Protein AF-A0AAJ7PB30-F1 (afdb_monomer)

Sequence (901 aa):
MGGCNLIIQTDGISKPETYIRFRESVRLDRALYVLMTSQENFEMVDALQVKRIGNMESPIPAEPATQEFGADRGRSSASQTSAKSSAEVGGTQQRLDDQVAAALEVRDRVFGFDERNKQSGPARKKCTPSGREVPENLAMLFDGQPITQNSSIRCKRAVSHQLKDTCHPEFPARATIYVFRTCLEIPLEDEHSHHRTFKPEEEELCFGLLTFSPDCPSNVPGFPVFSRNGRESVAIETLRGVVETQELWRRLTKFHSYIFKKVCRLSHLEYDPAVAPVIVPVRNGRVDVALLRRLDLAQKKPFTLESVVSRVTAGTEMSFFVREIYRSGGKTKLCLEKIPRSAGGSRNEFTVKTKFKEFSSTEARLAFAPRLEHCEVEFLSAPQWSKALTIPICIHRLDRLLVAENFRRALVRAGVGYEVDHWPPLVEDRPPNQEVSKPEIKFTELKFMKEMKNSPGPSPTDILTALTASSAQDIVDSERYEVLGDSFLKMVVSLHLLTNRDLRDEGTLTAERCRFVSNMFLLSIAVPRGIHEAVESRKFSVKDSFRPPGTILTAAVNEKLHQQRYRSKICADSVEALIGVYLNRSGPIGALDFLKYLGLELGDGLSRTFFSRFDLSYDPDEGKDPDVTRADLDFHSTHLERVQEIIAYRFGNPLYLLEAITHQSYQNNRTTQTYARLEFLGDAIIDFLVSSFIFTNNPHLSPGQMTMVRSALVSNDQLGQIMMRTKLVEYLLHDSPSLNEYMIEKDESHAKELCPDSPMTQDDLGAAGLLVIPKTFGDLMESIIGAIFIDSGLDFAVTWDVFRRLISDPLLIDTLRQPPQNLISTLQGKFPERCRFEKPVIRGDNLVEVTLHVDCQSFGVISTNQKKAKLILASMALKAFCEDGGIAECSSNGSLPRFSS

Organism: NCBI:txid34638

pLDDT: mean 74.82, std 22.02, range [23.55, 97.81]

Foldseek 3Di:
DDFDWDFDDDPDDPDDGDTDGDDDDDDVVVVVVVLVLDPVCPVVPVPDDDDDDDDDDDDDDDDDDDDDDDDDDDDDDDDDDDDDPDPVVVVVVVVVVVVVVVVVVVVVVVVVDVPPSPPSDDDDDDDDPPDDDQPPLLCVQQVPDPPDLQGKGKDFADWFPQAAKDFADDPQAKKKKWWKQKADDDFDDDPPDLDDADGLNVDQKTKIWITRRPPDFQQDFKAWFQFNRGIMIIGIGMDTGATDDPVNLVLQQVVQCCLCVPLLVNVVFDFDSRIDTTMFIDGPRHTPVVLSVCVPPDDQDDDDQFWWKWFDDPNDIFIWGFSDWDDDPNAIWTQTHGDDNARFQAPVVNVVVVPPDDPPDPVVSVVPTDDPVRIGTDSGTNSRSSNSRCVLSVSVVVRLLSLLVVLVVVCVVVVFAAADSHADYLAQLADPPPPPDQFPADLFDLPLQDQDDPFNFFHSSLLSLLLEDVLQVHSHHLLLLLLLLLLLLLQLLLLQLLLDPVPDDLVSSVVVSCVCLPLSNLLSLCSVSCSVSSRHNHHDDSHQAGDRRRTDDDPVNCCRHGMDMDRSSSSSSSSSSVLSRRSVRRHSVSSQSVCVVSVRHTFDPVDDHPLNSGPNDDDQQVVHDPVLVVVVCVVLVVLLVLLCVLLVHDFPDSQLVVQLLEDPQFDPPPGGHHLSSLLSNLLSLLSNLLSSSLSPRDSNDDSVLSVQLSCLQQPLVLQLVLCVVSVNLVSRRHPDPVSVVLVVVVVVVVVDDDDDADDDAPVNVPPDPDPPRDSVSSSSSSSNLSSQCVRVVNDSSRSSVSSCVSSDPNNNSCCSSPRHDPLLVVLCVVQPPQKDKDDWDDDPDQKIKIWIGGHPDIDIDIDSDPVVRSSVRSVVVVVVVVVPDDDDDDDDDDDDDDDDD

Secondary structure (DSSP, 8-state):
--PPPP----TT--S--------S---HHHHHHHHHT-GGGTTTGGG---------PPPPPP-----------------------SSHHHHHHHHHHHHHHHHHHHHHHHHTSTTGGGS-S---------S-PPPHHHHHTTTTS---TTSEEEEEPP--TTTS-EE--SSSEEEEEEEEEEEEEEE---TT-------GGG---EEEEEE--S---S-PPPEEEEETTEEEEEEEEEEEEEEE-HHHHHHHHHHHHHIIIIIS--TT--B-TTEE-EEEEEETTEE-HHHHHHHT----PPP-TTEEEEEEETTEEEEEEEEEEEEETTEEEEEEEEPPS---SSHHHHHHHTTS---SSHHHHHHSPPPGGG-EEEEEEHHHHHHHTTHHHHHHHHHHHHHHHHHHHHHHHTT-S---S-PPP---SS-TTS--PPP----S--GGGS--TT-----HHHHHHHHB-GGG--S--SHHHHHHHHHHHHHHHHHHHHH-TT---HHHHHHHHHHHT-HHHHHHHHGGGTHHHH-B-SPP-TTTT---TTB---HHHHHHHHEEEEEHHHHHHHHHHHHHHHHHHHHHHHHHHHHHHHT---S-TT-SSTGGG------TTTT--HHHHHHHHHHHHHHHHHHHHHTT---SSHHHHHHHTB-TT-TT--SS--THHHHHHHHHHHHHHHHHHHHHH-TT--HHHHHHHHHHHS-HHHHHHHHHHTTGGGG-B---HHHHHHHHHHHHHTTS---SS-PPPTTHHHHS------HHHHHHHHHHHHHHHHHTTS-HHHHHHHHHHHH-HHHHHHHHHSPPP-HHHHHHHHSTTTEEEPPPEEETTTEEEEEEEETTEEEEEEES-HHHHHHHHHHHHHHHHHHSTT-----S---------

Radius of gyration: 37.4 Å; Cα contacts (8 Å, |Δi|>4): 1249; chains: 1; bounding box: 85×95×125 Å

Nearest PDB structures (foldseek):
  7zpi-assembly1_A  TM=7.236E-01  e=5.294E-38  Mus musculus
  7yyn-assembly1_A  TM=7.235E-01  e=9.405E-38  Mus musculus
  7w0a-assembly1_E  TM=7.667E-01  e=6.384E-30  Drosophila melanogaster
  7v6b-assembly1_A  TM=7.357E-01  e=4.897E-30  Drosophila melanogaster
  7v6c-assembly1_A  TM=7.248E-01  e=1.844E-29  Drosophila melanogaster

InterPro domains:
  IPR000999 Ribonuclease III domain [PF00636] (479-582)
  IPR000999 Ribonuclease III domain [PF00636] (677-793)
  IPR000999 Ribonuclease III domain [PS50142] (466-587)
  IPR000999 Ribonuclease III domain [PS50142] (640-793)
  IPR000999 Ribonuclease III domain [SM00535] (461-607)
  IPR000999 Ribonuclease III domain [SM00535] (655-817)
  IPR000999 Ribonuclease III domain [cd00593] (463-596)
  IPR000999 Ribonuclease III domain [cd00593] (656-816)
  IPR036389 Ribonuclease III, endonuclease domain superfamily [G3DSA:1.10.1520.10] (457-598)
  IPR036389 Ribonuclease III, endonuclease domain superfamily [G3DSA:1.10.1520.10] (629-812)
  IPR036389 Ribonuclease III, endonuclease domain superfamily [SSF69065] (458-602)
  IPR036389 Ribonuclease III, endonuclease domain superfamily [SSF69065] (639-806)
  IPR048512 Dicer, platform domain [PF20931] (173-281)

Solvent-accessible surface area (backbone atoms only — not comparable to full-atom values): 52778 Å² total; per-residue (Å²): 142,82,82,82,79,70,81,74,84,72,91,88,62,100,65,82,85,75,80,68,82,73,85,70,95,72,58,70,68,61,60,52,53,60,57,73,70,42,84,89,41,72,77,58,64,87,67,71,73,93,72,90,82,77,92,79,88,81,89,82,87,87,85,84,90,79,90,82,89,85,86,89,89,83,86,91,81,90,83,90,89,90,88,81,75,78,69,64,55,58,63,51,50,53,52,48,53,52,50,49,51,52,51,51,52,50,44,55,63,52,64,72,43,88,70,75,79,79,71,77,62,90,88,82,68,81,91,64,88,82,85,68,84,71,55,65,78,63,51,60,25,31,76,84,48,74,93,46,65,79,31,50,31,52,42,56,52,64,74,21,80,58,62,45,72,37,72,65,74,72,71,76,32,67,28,35,30,46,31,47,46,48,37,69,75,42,69,61,90,49,100,84,58,93,68,87,71,62,62,50,67,80,46,73,70,33,45,24,45,34,25,71,50,89,81,64,78,70,58,55,51,32,39,71,45,32,45,94,43,19,41,23,38,33,42,50,44,64,48,74,68,46,76,44,42,68,71,56,49,60,40,36,42,52,49,29,50,44,47,41,31,64,72,58,64,42,63,92,61,52,69,46,80,62,36,24,30,40,43,39,52,30,39,94,93,37,74,36,60,70,62,51,60,48,73,80,51,94,68,94,64,82,90,46,71,50,28,22,35,35,33,74,54,95,92,42,78,45,57,24,36,35,69,46,78,48,77,57,94,94,38,74,39,47,42,73,38,79,56,72,87,60,46,39,60,27,69,71,57,49,72,64,59,69,72,63,74,79,76,73,56,73,64,59,56,63,74,68,46,57,61,61,92,60,48,44,69,50,92,51,40,34,64,54,46,59,55,58,44,42,48,66,59,53,51,52,50,52,38,49,41,43,38,24,37,53,54,49,52,54,36,35,76,73,72,33,72,49,80,65,87,72,44,65,63,50,63,60,67,71,63,93,80,62,81,78,67,80,64,78,75,72,89,87,70,73,70,43,77,44,82,52,83,88,50,51,27,66,37,30,49,53,47,33,26,15,30,19,37,70,71,16,53,54,54,45,45,14,55,68,31,18,53,42,11,48,27,45,51,51,28,52,46,45,48,36,53,58,45,39,81,86,61,74,50,46,73,60,52,52,51,54,44,52,49,66,73,25,47,66,47,42,35,63,40,31,52,88,71,47,46,63,25,60,44,39,54,66,50,72,34,79,88,68,46,51,71,68,66,27,53,60,70,48,74,71,56,37,56,56,46,40,42,44,73,49,46,38,36,60,49,17,46,27,51,24,3,42,38,18,39,26,22,70,33,32,7,56,56,39,22,48,43,47,37,38,72,49,70,50,79,70,48,49,86,85,44,90,49,72,64,71,18,44,63,70,85,73,61,64,52,72,95,56,58,67,69,57,43,49,50,53,49,64,74,44,39,70,51,56,54,50,52,31,60,70,60,69,50,81,68,85,54,63,57,46,54,54,18,19,37,23,40,88,60,35,82,84,67,83,53,50,65,50,18,56,57,29,18,60,46,11,50,28,51,50,49,29,55,50,38,47,49,51,60,71,40,44,75,74,59,50,52,71,36,51,53,35,32,47,52,64,65,70,27,54,62,47,38,20,51,41,30,56,76,67,50,54,62,80,57,52,41,60,66,49,66,72,58,52,54,52,53,57,60,45,61,73,55,60,82,75,73,85,81,94,84,69,78,82,48,82,67,56,67,72,74,51,80,81,79,80,66,63,62,67,39,16,46,39,52,20,2,43,48,23,27,47,25,57,64,62,71,67,34,64,67,64,40,46,56,41,52,44,63,67,69,33,64,67,51,57,51,48,38,69,76,54,47,56,76,57,46,56,60,53,48,40,65,78,32,68,95,39,51,47,71,54,82,68,45,75,53,74,99,61,32,30,35,40,40,38,35,48,72,96,44,78,45,76,42,77,24,75,41,65,69,60,30,52,50,53,48,27,47,54,50,50,48,59,65,62,74,48,77,78,81,68,91,79,74,93,76,90,80,84,87,82,82,85,130

Structure (mmCIF, N/CA/C/O backbone):
data_AF-A0AAJ7PB30-F1
#
_entry.id   AF-A0AAJ7PB30-F1
#
loop_
_atom_site.group_PDB
_atom_site.id
_atom_site.type_symbol
_atom_site.label_atom_id
_atom_site.label_alt_id
_atom_site.label_comp_id
_atom_site.label_asym_id
_atom_site.label_entity_id
_atom_site.label_seq_id
_atom_site.pdbx_PDB_ins_code
_atom_site.Cartn_x
_atom_site.Cartn_y
_atom_site.Cartn_z
_atom_site.occupancy
_atom_site.B_iso_or_equiv
_atom_site.auth_seq_id
_atom_site.auth_comp_id
_atom_site.auth_asym_id
_atom_site.auth_atom_id
_atom_site.pdbx_PDB_model_num
ATOM 1 N N . MET A 1 1 ? 31.208 49.436 -33.614 1.00 30.52 1 MET A N 1
ATOM 2 C CA . MET A 1 1 ? 29.886 49.952 -33.202 1.00 30.52 1 MET A CA 1
ATOM 3 C C . MET A 1 1 ? 29.070 50.220 -34.452 1.00 30.52 1 MET A C 1
ATOM 5 O O . MET A 1 1 ? 29.416 51.113 -35.205 1.00 30.52 1 MET A O 1
ATOM 9 N N . GLY A 1 2 ? 28.055 49.404 -34.709 1.00 27.64 2 GLY A N 1
ATOM 10 C CA . GLY A 1 2 ? 27.178 49.539 -35.870 1.00 27.64 2 GLY A CA 1
ATOM 11 C C . GLY A 1 2 ? 26.148 48.420 -35.833 1.00 27.64 2 GLY A C 1
ATOM 12 O O . GLY A 1 2 ? 26.338 47.390 -36.465 1.00 27.64 2 GLY A O 1
ATOM 13 N N . GLY A 1 3 ? 25.126 48.571 -34.988 1.00 27.61 3 GLY A N 1
ATOM 14 C CA . GLY A 1 3 ? 23.989 47.651 -34.966 1.00 27.61 3 GLY A CA 1
ATOM 15 C C . GLY A 1 3 ? 23.089 47.925 -36.169 1.00 27.61 3 GLY A C 1
ATOM 16 O O . GLY A 1 3 ? 22.755 49.080 -36.423 1.00 27.61 3 GLY A O 1
ATOM 17 N N . CYS A 1 4 ? 22.706 46.885 -36.908 1.00 32.75 4 CYS A N 1
ATOM 18 C CA . CYS A 1 4 ? 21.661 46.994 -37.923 1.00 32.75 4 CYS A CA 1
ATOM 19 C C . CYS A 1 4 ? 20.298 46.942 -37.221 1.00 32.75 4 CYS A C 1
ATOM 21 O O . CYS A 1 4 ? 19.988 45.956 -36.555 1.00 32.75 4 CYS A O 1
ATOM 23 N N . ASN A 1 5 ? 19.493 47.996 -37.358 1.00 33.88 5 ASN A N 1
ATOM 24 C CA . ASN A 1 5 ? 18.084 47.972 -36.972 1.00 33.88 5 ASN A CA 1
ATOM 25 C C . ASN A 1 5 ? 17.275 47.503 -38.189 1.00 33.88 5 ASN A C 1
ATOM 27 O O . ASN A 1 5 ? 17.356 48.127 -39.246 1.00 33.88 5 ASN A O 1
ATOM 31 N N . LEU A 1 6 ? 16.506 46.423 -38.052 1.00 36.19 6 LEU A N 1
ATOM 32 C CA . LEU A 1 6 ? 15.469 46.072 -39.022 1.00 36.19 6 LEU A CA 1
ATOM 33 C C . LEU A 1 6 ? 14.190 46.815 -38.614 1.00 36.19 6 LEU A C 1
ATOM 35 O O . LEU A 1 6 ? 13.721 46.643 -37.490 1.00 36.19 6 LEU A O 1
ATOM 39 N N . ILE A 1 7 ? 13.649 47.650 -39.499 1.00 35.44 7 ILE A N 1
ATOM 40 C CA . ILE A 1 7 ? 12.353 48.312 -39.305 1.00 35.44 7 ILE A CA 1
ATOM 41 C C . ILE A 1 7 ? 11.349 47.583 -40.193 1.00 35.44 7 ILE A C 1
ATOM 43 O O . ILE A 1 7 ? 11.537 47.516 -41.406 1.00 35.44 7 ILE A O 1
ATOM 47 N N . ILE A 1 8 ? 10.306 47.016 -39.588 1.00 37.16 8 ILE A N 1
ATOM 48 C CA . ILE A 1 8 ? 9.185 46.409 -40.309 1.00 37.16 8 ILE A CA 1
ATOM 49 C C . ILE A 1 8 ? 8.067 47.448 -40.321 1.00 37.16 8 ILE A C 1
ATOM 51 O O . ILE A 1 8 ? 7.457 47.718 -39.288 1.00 37.16 8 ILE A O 1
ATOM 55 N N . GLN A 1 9 ? 7.828 48.061 -41.478 1.00 33.75 9 GLN A N 1
ATOM 56 C CA . GLN A 1 9 ? 6.697 48.961 -41.683 1.00 33.75 9 GLN A CA 1
ATOM 57 C C . GLN A 1 9 ? 5.495 48.129 -42.139 1.00 33.75 9 GLN A C 1
ATOM 59 O O . GLN A 1 9 ? 5.596 47.380 -43.109 1.00 33.75 9 GLN A O 1
ATOM 64 N N . THR A 1 10 ? 4.378 48.231 -41.422 1.00 37.50 10 THR A N 1
ATOM 65 C CA . THR A 1 10 ? 3.105 47.625 -41.828 1.00 37.50 10 THR A CA 1
ATOM 66 C C . THR A 1 10 ? 2.196 48.722 -42.354 1.00 37.50 10 THR A C 1
ATOM 68 O O . THR A 1 10 ? 1.723 49.564 -41.595 1.00 37.50 10 THR A O 1
ATOM 71 N N . ASP A 1 11 ? 1.954 48.736 -43.660 1.00 31.00 11 ASP A N 1
ATOM 72 C CA . ASP A 1 11 ? 0.934 49.614 -44.224 1.00 31.00 11 ASP A CA 1
ATOM 73 C C . ASP A 1 11 ? -0.444 48.987 -43.975 1.00 31.00 11 ASP A C 1
ATOM 75 O O . ASP A 1 11 ? -0.763 47.925 -44.506 1.00 31.00 11 ASP A O 1
ATOM 79 N N . GLY A 1 12 ? -1.269 49.648 -43.157 1.00 39.75 12 GLY A N 1
ATOM 80 C CA . GLY A 1 12 ? -2.712 49.380 -43.084 1.00 39.75 12 GLY A CA 1
ATOM 81 C C . GLY A 1 12 ? -3.272 48.777 -41.792 1.00 39.75 12 GLY A C 1
ATOM 82 O O . GLY A 1 12 ? -4.478 48.555 -41.736 1.00 39.75 12 GLY A O 1
ATOM 83 N N . ILE A 1 13 ? -2.479 48.563 -40.734 1.00 36.81 13 ILE A N 1
ATOM 84 C CA . ILE A 1 13 ? -2.999 48.082 -39.438 1.00 36.81 13 ILE A CA 1
ATOM 85 C C . ILE A 1 13 ? -2.641 49.079 -38.334 1.00 36.81 13 ILE A C 1
ATOM 87 O O . ILE A 1 13 ? -1.477 49.343 -38.052 1.00 36.81 13 ILE A O 1
ATOM 91 N N . SER A 1 14 ? -3.656 49.647 -37.682 1.00 34.94 14 SER A N 1
ATOM 92 C CA . SER A 1 14 ? -3.502 50.619 -36.598 1.00 34.94 14 SER A CA 1
ATOM 93 C C . SER A 1 14 ? -3.020 49.956 -35.297 1.00 34.94 14 SER A C 1
ATOM 95 O O . SER A 1 14 ? -3.816 49.727 -34.384 1.00 34.94 14 SER A O 1
ATOM 97 N N . LYS A 1 15 ? -1.726 49.639 -35.189 1.00 33.59 15 LYS A N 1
ATOM 98 C CA . LYS A 1 15 ? -1.044 49.312 -33.922 1.00 33.59 15 LYS A CA 1
ATOM 99 C C . LYS A 1 15 ? 0.391 49.869 -33.922 1.00 33.59 15 LYS A C 1
ATOM 101 O O . LYS A 1 15 ? 0.969 50.027 -34.992 1.00 33.59 15 LYS A O 1
ATOM 106 N N . PRO A 1 16 ? 0.952 50.218 -32.747 1.00 33.41 16 PRO A N 1
ATOM 107 C CA . PRO A 1 16 ? 2.234 50.912 -32.658 1.00 33.41 16 PRO A CA 1
ATOM 108 C C . PRO A 1 16 ? 3.392 50.030 -33.145 1.00 33.41 16 PRO A C 1
ATOM 110 O O . PRO A 1 16 ? 3.424 48.827 -32.888 1.00 33.41 16 PRO A O 1
ATOM 113 N N . GLU A 1 17 ? 4.335 50.659 -33.843 1.00 35.31 17 GLU A N 1
ATOM 114 C CA . GLU A 1 17 ? 5.553 50.066 -34.400 1.00 35.31 17 GLU A CA 1
ATOM 115 C C . GLU A 1 17 ? 6.251 49.139 -33.391 1.00 35.31 17 GLU A C 1
ATOM 117 O O . GLU A 1 17 ? 6.638 49.551 -32.294 1.00 35.31 17 GLU A O 1
ATOM 122 N N . THR A 1 18 ? 6.411 47.864 -33.752 1.00 35.16 18 THR A N 1
ATOM 123 C CA . THR A 1 18 ? 7.103 46.883 -32.907 1.00 35.16 18 THR A CA 1
ATOM 124 C C . THR A 1 18 ? 8.579 46.846 -33.291 1.00 35.16 18 THR A C 1
ATOM 126 O O . THR A 1 18 ? 8.939 46.420 -34.386 1.00 35.16 18 THR A O 1
ATOM 129 N N . TYR A 1 19 ? 9.450 47.296 -32.387 1.00 35.56 19 TYR A N 1
ATOM 130 C CA . TYR A 1 19 ? 10.898 47.319 -32.595 1.00 35.56 19 TYR A CA 1
ATOM 131 C C . TYR A 1 19 ? 11.545 46.052 -32.023 1.00 35.56 19 TYR A C 1
ATOM 133 O O . TYR A 1 19 ? 11.574 45.867 -30.807 1.00 35.56 19 TYR A O 1
ATOM 141 N N . ILE A 1 20 ? 12.123 45.201 -32.876 1.00 35.44 20 ILE A N 1
ATOM 142 C CA . ILE A 1 20 ? 12.919 44.047 -32.431 1.00 35.44 20 ILE A CA 1
ATOM 143 C C . ILE A 1 20 ? 14.401 44.408 -32.536 1.00 35.44 20 ILE A C 1
ATOM 145 O O . ILE A 1 20 ? 14.945 44.591 -33.624 1.00 35.44 20 ILE A O 1
ATOM 149 N N . ARG A 1 21 ? 15.068 44.528 -31.384 1.00 34.59 21 ARG A N 1
ATOM 150 C CA . ARG A 1 21 ? 16.486 44.895 -31.299 1.00 34.59 21 ARG A CA 1
ATOM 151 C C . ARG A 1 21 ? 17.322 43.656 -30.996 1.00 34.59 21 ARG A C 1
ATOM 153 O O . ARG A 1 21 ? 17.305 43.161 -29.873 1.00 34.59 21 ARG A O 1
ATOM 160 N N . PHE A 1 22 ? 18.088 43.184 -31.973 1.00 36.09 22 PHE A N 1
ATOM 161 C CA . PHE A 1 22 ? 19.066 42.121 -31.749 1.00 36.09 22 PHE A CA 1
ATOM 162 C C . PHE A 1 22 ? 20.372 42.724 -31.221 1.00 36.09 22 PHE A C 1
ATOM 164 O O . PHE A 1 22 ? 20.884 43.705 -31.765 1.00 36.09 22 PHE A O 1
ATOM 171 N N . ARG A 1 23 ? 20.908 42.161 -30.134 1.00 31.27 23 ARG A N 1
ATOM 172 C CA . ARG A 1 23 ? 22.279 42.440 -29.696 1.00 31.27 23 ARG A CA 1
ATOM 173 C C . ARG A 1 23 ? 23.185 41.380 -30.317 1.00 31.27 23 ARG A C 1
ATOM 175 O O . ARG A 1 23 ? 22.970 40.197 -30.096 1.00 31.27 23 ARG A O 1
ATOM 182 N N . GLU A 1 24 ? 24.173 41.861 -31.069 1.00 36.88 24 GLU A N 1
ATOM 183 C CA . GLU A 1 24 ? 25.207 41.105 -31.794 1.00 36.88 24 GLU A CA 1
ATOM 184 C C . GLU A 1 24 ? 24.755 40.412 -33.089 1.00 36.88 24 GLU A C 1
ATOM 186 O O . GLU A 1 24 ? 23.571 40.249 -33.363 1.00 36.88 24 GLU A O 1
ATOM 191 N N . SER A 1 25 ? 25.728 40.139 -33.962 1.00 36.09 25 SER A N 1
ATOM 192 C CA . SER A 1 25 ? 25.569 39.766 -35.371 1.00 36.09 25 SER A CA 1
ATOM 193 C C . SER A 1 25 ? 24.832 38.435 -35.556 1.00 36.09 25 SER A C 1
ATOM 195 O O . SER A 1 25 ? 25.446 37.373 -35.653 1.00 36.09 25 SER A O 1
ATOM 197 N N . VAL A 1 26 ? 23.504 38.496 -35.627 1.00 36.91 26 VAL A N 1
ATOM 198 C CA . VAL A 1 26 ? 22.642 37.375 -36.010 1.00 36.91 26 VAL A CA 1
ATOM 199 C C . VAL A 1 26 ? 22.669 37.239 -37.537 1.00 36.91 26 VAL A C 1
ATOM 201 O O . VAL A 1 26 ? 22.413 38.205 -38.256 1.00 36.91 26 VAL A O 1
ATOM 204 N N . ARG A 1 27 ? 23.008 36.047 -38.047 1.00 37.56 27 ARG A N 1
ATOM 205 C CA . ARG A 1 27 ? 22.839 35.706 -39.468 1.00 37.56 27 ARG A CA 1
ATOM 206 C C . ARG A 1 27 ? 21.340 35.769 -39.827 1.00 37.56 27 ARG A C 1
ATOM 208 O O . ARG A 1 27 ? 20.489 35.410 -39.017 1.00 37.56 27 ARG A O 1
ATOM 215 N N . LEU A 1 28 ? 21.015 36.260 -41.027 1.00 39.00 28 LEU A N 1
ATOM 216 C CA . LEU A 1 28 ? 19.630 36.486 -41.489 1.00 39.00 28 LEU A CA 1
ATOM 217 C C . LEU A 1 28 ? 18.739 35.226 -41.404 1.00 39.00 28 LEU A C 1
ATOM 219 O O . LEU A 1 28 ? 17.533 35.337 -41.199 1.00 39.00 28 LEU A O 1
ATOM 223 N N . ASP A 1 29 ? 19.348 34.045 -41.516 1.00 39.28 29 ASP A N 1
ATOM 224 C CA . ASP A 1 29 ? 18.729 32.719 -41.396 1.00 39.28 29 ASP A CA 1
ATOM 225 C C . ASP A 1 29 ? 18.021 32.503 -40.041 1.00 39.28 29 ASP A C 1
ATOM 227 O O . ASP A 1 29 ? 16.882 32.038 -39.994 1.00 39.28 29 ASP A O 1
ATOM 231 N N . ARG A 1 30 ? 18.635 32.924 -38.931 1.00 40.00 30 ARG A N 1
ATOM 232 C CA . ARG A 1 30 ? 18.059 32.826 -37.581 1.00 40.00 30 ARG A CA 1
ATOM 233 C C . ARG A 1 30 ? 16.937 33.827 -37.334 1.00 40.00 30 ARG A C 1
ATOM 235 O O . ARG A 1 30 ? 16.019 33.522 -36.579 1.00 40.00 30 ARG A O 1
ATOM 242 N N . ALA A 1 31 ? 16.991 35.004 -37.954 1.00 42.16 31 ALA A N 1
ATOM 243 C CA . ALA A 1 31 ? 15.929 36.003 -37.826 1.00 42.16 31 ALA A CA 1
ATOM 244 C C . ALA A 1 31 ? 14.644 35.560 -38.552 1.00 42.16 31 ALA A C 1
ATOM 246 O O . ALA A 1 31 ? 13.548 35.725 -38.018 1.00 42.16 31 ALA A O 1
ATOM 247 N N . LEU A 1 32 ? 14.786 34.930 -39.725 1.00 40.75 32 LEU A N 1
ATOM 248 C CA . LEU A 1 32 ? 13.684 34.325 -40.484 1.00 40.75 32 LEU A CA 1
ATOM 249 C C . LEU A 1 32 ? 13.063 33.125 -39.758 1.00 40.75 32 LEU A C 1
ATOM 251 O O . LEU A 1 32 ? 11.840 33.027 -39.682 1.00 40.75 32 LEU A O 1
ATOM 255 N N . TYR A 1 33 ? 13.889 32.269 -39.151 1.00 45.28 33 TYR A N 1
ATOM 256 C CA . TYR A 1 33 ? 13.419 31.127 -38.362 1.00 45.28 33 TYR A CA 1
ATOM 257 C C . TYR A 1 33 ? 12.511 31.557 -37.196 1.00 45.28 33 TYR A C 1
ATOM 259 O O . TYR A 1 33 ? 11.438 30.994 -37.009 1.00 45.28 33 TYR A O 1
ATOM 267 N N . VAL A 1 34 ? 12.891 32.611 -36.461 1.00 42.84 34 VAL A N 1
ATOM 268 C CA . VAL A 1 34 ? 12.104 33.139 -35.328 1.00 42.84 34 VAL A CA 1
ATOM 269 C C . VAL A 1 34 ? 10.768 33.746 -35.776 1.00 42.84 34 VAL A C 1
ATOM 271 O O . VAL A 1 34 ? 9.766 33.611 -35.073 1.00 42.84 34 VAL A O 1
ATOM 274 N N . LEU A 1 35 ? 10.727 34.388 -36.948 1.00 41.72 35 LEU A N 1
ATOM 275 C CA . LEU A 1 35 ? 9.495 34.958 -37.507 1.00 41.72 35 LEU A CA 1
ATOM 276 C C . LEU A 1 35 ? 8.493 33.877 -37.940 1.00 41.72 35 LEU A C 1
ATOM 278 O O . LEU A 1 35 ? 7.293 34.072 -37.759 1.00 41.72 35 LEU A O 1
ATOM 282 N N . MET A 1 36 ? 8.979 32.738 -38.447 1.00 39.88 36 MET A N 1
ATOM 283 C CA . MET A 1 36 ? 8.152 31.629 -38.943 1.00 39.88 36 MET A CA 1
ATOM 284 C C . MET A 1 36 ? 7.578 30.715 -37.849 1.00 39.88 36 MET A C 1
ATOM 286 O O . MET A 1 36 ? 6.637 29.972 -38.110 1.00 39.88 36 MET A O 1
ATOM 290 N N . THR A 1 37 ? 8.112 30.754 -36.625 1.00 38.66 37 THR A N 1
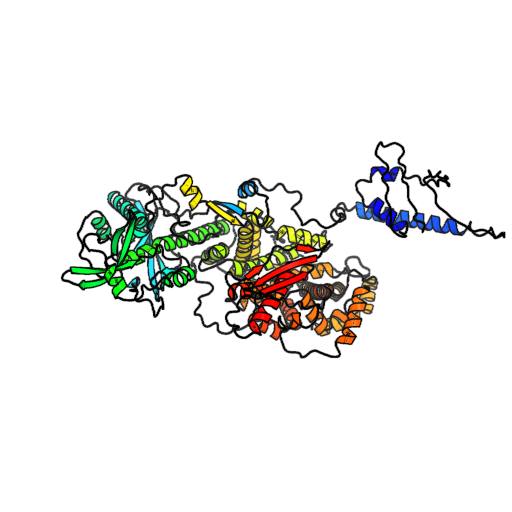ATOM 291 C CA . THR A 1 37 ? 7.700 29.866 -35.517 1.00 38.66 37 THR A CA 1
ATOM 292 C C . THR A 1 37 ? 6.657 30.473 -34.563 1.00 38.66 37 THR A C 1
ATOM 294 O O . THR A 1 37 ? 6.332 29.872 -33.543 1.00 38.66 37 THR A O 1
ATOM 297 N N . SER A 1 38 ? 6.137 31.668 -34.860 1.00 38.34 38 SER A N 1
ATOM 298 C CA . SER A 1 38 ? 5.200 32.422 -34.013 1.00 38.34 38 SER A CA 1
ATOM 299 C C . SER A 1 38 ? 3.790 32.444 -34.620 1.00 38.34 38 SER A C 1
ATOM 301 O O . SER A 1 38 ? 3.585 32.988 -35.703 1.00 38.34 38 SER A O 1
ATOM 303 N N . GLN A 1 39 ? 2.801 31.891 -33.908 1.00 36.09 39 GLN A N 1
ATOM 304 C CA . GLN A 1 39 ? 1.405 31.794 -34.366 1.00 36.09 39 GLN A CA 1
ATOM 305 C C . GLN A 1 39 ? 0.696 33.165 -34.468 1.00 36.09 39 GLN A C 1
ATOM 307 O O . GLN A 1 39 ? -0.272 33.295 -35.209 1.00 36.09 39 GLN A O 1
ATOM 312 N N . GLU A 1 40 ? 1.198 34.209 -33.792 1.00 37.56 40 GLU A N 1
ATOM 313 C CA . GLU A 1 40 ? 0.660 35.581 -33.876 1.00 37.56 40 GLU A CA 1
ATOM 314 C C . GLU A 1 40 ? 1.081 36.334 -35.156 1.00 37.56 40 GLU A C 1
ATOM 316 O O . GLU A 1 40 ? 0.518 37.383 -35.458 1.00 37.56 40 GLU A O 1
ATOM 321 N N . ASN A 1 41 ? 2.017 35.798 -35.951 1.00 41.44 41 ASN A N 1
ATOM 322 C CA . ASN A 1 41 ? 2.532 36.453 -37.165 1.00 41.44 41 ASN A CA 1
ATOM 323 C C . ASN A 1 41 ? 1.865 35.979 -38.468 1.00 41.44 41 ASN A C 1
ATOM 325 O O . ASN A 1 41 ? 2.317 36.344 -39.555 1.00 41.44 41 ASN A O 1
ATOM 329 N N . PHE A 1 42 ? 0.800 35.179 -38.374 1.00 36.75 42 PHE A N 1
ATOM 330 C CA . PHE A 1 42 ? 0.176 34.509 -39.520 1.00 36.75 42 PHE A CA 1
ATOM 331 C C . PHE A 1 42 ? -0.372 35.482 -40.586 1.00 36.75 42 PHE A C 1
ATOM 333 O O . PHE A 1 42 ? -0.360 35.152 -41.764 1.00 36.75 42 PHE A O 1
ATOM 340 N N . GLU A 1 43 ? -0.773 36.702 -40.204 1.00 36.09 43 GLU A N 1
ATOM 341 C CA . GLU A 1 43 ? -1.252 37.738 -41.142 1.00 36.09 43 GLU A CA 1
ATOM 342 C C . GLU A 1 43 ? -0.142 38.684 -41.651 1.00 36.09 43 GLU A C 1
ATOM 344 O O . GLU A 1 43 ? -0.337 39.386 -42.639 1.00 36.09 43 GLU A O 1
ATOM 349 N N . MET A 1 44 ? 1.038 38.719 -41.014 1.00 36.72 44 MET A N 1
ATOM 350 C CA . MET A 1 44 ? 2.119 39.653 -41.388 1.00 36.72 44 MET A CA 1
ATOM 351 C C . MET A 1 44 ? 3.016 39.136 -42.521 1.00 36.72 44 MET A C 1
ATOM 353 O O . MET A 1 44 ? 3.663 39.936 -43.197 1.00 36.72 44 MET A O 1
ATOM 357 N N . VAL A 1 45 ? 3.090 37.817 -42.726 1.00 36.38 45 VAL A N 1
ATOM 358 C CA . VAL A 1 45 ? 4.048 37.214 -43.671 1.00 36.38 45 VAL A CA 1
ATOM 359 C C . VAL A 1 45 ? 3.588 37.337 -45.129 1.00 36.38 45 VAL A C 1
ATOM 361 O O . VAL A 1 45 ? 4.430 37.549 -45.999 1.00 36.38 45 VAL A O 1
ATOM 364 N N . ASP A 1 46 ? 2.278 37.343 -45.393 1.00 35.06 46 ASP A N 1
ATOM 365 C CA . ASP A 1 46 ? 1.729 37.548 -46.747 1.00 35.06 46 ASP A CA 1
ATOM 366 C C . ASP A 1 46 ? 1.974 38.970 -47.300 1.00 35.06 46 ASP A C 1
ATOM 368 O O . ASP A 1 46 ? 1.878 39.198 -48.506 1.00 35.06 46 ASP A O 1
ATOM 372 N N . ALA A 1 47 ? 2.345 39.934 -46.447 1.00 34.75 47 ALA A N 1
ATOM 373 C CA . ALA A 1 47 ? 2.575 41.332 -46.825 1.00 34.75 47 ALA A CA 1
ATOM 374 C C . ALA A 1 47 ? 4.062 41.721 -46.992 1.00 34.75 47 ALA A C 1
ATOM 376 O O . ALA A 1 47 ? 4.368 42.881 -47.286 1.00 34.75 47 ALA A O 1
ATOM 377 N N . LEU A 1 48 ? 5.012 40.793 -46.822 1.00 32.66 48 LEU A N 1
ATOM 378 C CA . LEU A 1 48 ? 6.447 41.098 -46.892 1.00 32.66 48 LEU A CA 1
ATOM 379 C C . LEU A 1 48 ? 6.935 41.301 -48.341 1.00 32.66 48 LEU A C 1
ATOM 381 O O . LEU A 1 48 ? 7.485 40.399 -48.969 1.00 32.66 48 LEU A O 1
ATOM 385 N N . GLN A 1 49 ? 6.822 42.527 -48.861 1.00 31.94 49 GLN A N 1
ATOM 386 C CA . GLN A 1 49 ? 7.638 42.978 -49.996 1.00 31.94 49 GLN A CA 1
ATOM 387 C C . GLN A 1 49 ? 8.954 43.587 -49.498 1.00 31.94 49 GLN A C 1
ATOM 389 O O . GLN A 1 49 ? 8.982 44.674 -48.923 1.00 31.94 49 GLN A O 1
ATOM 394 N N . VAL A 1 50 ? 10.080 42.921 -49.768 1.00 31.28 50 VAL A N 1
ATOM 395 C CA . VAL A 1 50 ? 11.415 43.464 -49.473 1.00 31.28 50 VAL A CA 1
ATOM 396 C C . VAL A 1 50 ? 11.744 44.581 -50.475 1.00 31.28 50 VAL A C 1
ATOM 398 O O . VAL A 1 50 ? 12.207 44.317 -51.583 1.00 31.28 50 VAL A O 1
ATOM 401 N N . LYS A 1 51 ? 11.529 45.849 -50.099 1.00 29.06 51 LYS A N 1
ATOM 402 C CA . LYS A 1 51 ? 12.056 47.020 -50.825 1.00 29.06 51 LYS A CA 1
ATOM 403 C C . LYS A 1 51 ? 13.207 47.665 -50.057 1.00 29.06 51 LYS A C 1
ATOM 405 O O . LYS A 1 51 ? 13.114 47.951 -48.869 1.00 29.06 51 LYS A O 1
ATOM 410 N N . ARG A 1 52 ? 14.309 47.920 -50.764 1.00 26.42 52 ARG A N 1
ATOM 411 C CA . ARG A 1 52 ? 15.525 48.547 -50.230 1.00 26.42 52 ARG A CA 1
ATOM 412 C C . ARG A 1 52 ? 15.291 50.058 -50.065 1.00 26.42 52 ARG A C 1
ATOM 414 O O . ARG A 1 52 ? 15.212 50.759 -51.070 1.00 26.42 52 ARG A O 1
ATOM 421 N N . ILE A 1 53 ? 15.180 50.564 -48.834 1.00 29.91 53 ILE A N 1
ATOM 422 C CA . ILE A 1 53 ? 15.083 52.011 -48.566 1.00 29.91 53 ILE A CA 1
ATOM 423 C C . ILE A 1 53 ? 16.498 52.586 -48.407 1.00 29.91 53 ILE A C 1
ATOM 425 O O . ILE A 1 53 ? 17.292 52.100 -47.604 1.00 29.91 53 ILE A O 1
ATOM 429 N N . GLY A 1 54 ? 16.825 53.583 -49.233 1.00 28.17 54 GLY A N 1
ATOM 430 C CA . GLY A 1 54 ? 18.083 54.328 -49.191 1.00 28.17 54 GLY A CA 1
ATOM 431 C C . GLY A 1 54 ? 18.112 55.370 -48.069 1.00 28.17 54 GLY A C 1
ATOM 432 O O . GLY A 1 54 ? 17.073 55.871 -47.651 1.00 28.17 54 GLY A O 1
ATOM 433 N N . ASN A 1 55 ? 19.327 55.667 -47.603 1.00 31.03 55 ASN A N 1
ATOM 434 C CA . ASN A 1 55 ? 19.677 56.568 -46.501 1.00 31.03 55 ASN A CA 1
ATOM 435 C C . ASN A 1 55 ? 18.799 57.834 -46.390 1.00 31.03 55 ASN A C 1
ATOM 437 O O . ASN A 1 55 ? 18.776 58.647 -47.312 1.00 31.03 55 ASN A O 1
ATOM 441 N N . MET A 1 56 ? 18.185 58.047 -45.219 1.00 26.41 56 MET A N 1
ATOM 442 C CA . MET A 1 56 ? 17.700 59.357 -44.770 1.00 26.41 56 MET A CA 1
ATOM 443 C C . MET A 1 56 ? 18.541 59.843 -43.584 1.00 26.41 56 MET A C 1
ATOM 445 O O . MET A 1 56 ? 18.724 59.128 -42.600 1.00 26.41 56 MET A O 1
ATOM 449 N N . GLU A 1 57 ? 19.061 61.061 -43.716 1.00 29.55 57 GLU A N 1
ATOM 450 C CA . GLU A 1 57 ? 19.786 61.818 -42.696 1.00 29.55 57 GLU A CA 1
ATOM 451 C C . GLU A 1 57 ? 18.850 62.245 -41.552 1.00 29.55 57 GLU A C 1
ATOM 453 O O . GLU A 1 57 ? 17.726 62.691 -41.781 1.00 29.55 57 GLU A O 1
ATOM 458 N N . SER A 1 58 ? 19.323 62.144 -40.310 1.00 27.83 58 SER A N 1
ATOM 459 C CA . SER A 1 58 ? 18.626 62.615 -39.106 1.00 27.83 58 SER A CA 1
ATOM 460 C C . SER A 1 58 ? 19.187 63.963 -38.623 1.00 27.83 58 SER A C 1
ATOM 462 O O . SER A 1 58 ? 20.410 64.064 -38.489 1.00 27.83 58 SER A O 1
ATOM 464 N N . PRO A 1 59 ? 18.359 64.962 -38.253 1.00 28.84 59 PRO A N 1
ATOM 465 C CA . PRO A 1 59 ? 18.817 66.135 -37.516 1.00 28.84 59 PRO A CA 1
ATOM 466 C C . PRO A 1 59 ? 18.804 65.861 -36.000 1.00 28.84 59 PRO A C 1
ATOM 468 O O . PRO A 1 59 ? 17.831 65.347 -35.451 1.00 28.84 59 PRO A O 1
ATOM 471 N N . ILE A 1 60 ? 19.897 66.208 -35.318 1.00 29.97 60 ILE A N 1
ATOM 472 C CA . ILE A 1 60 ? 20.063 66.107 -33.857 1.00 29.97 60 ILE A CA 1
ATOM 473 C C . ILE A 1 60 ? 19.655 67.446 -33.211 1.00 29.97 60 ILE A C 1
ATOM 475 O O . ILE A 1 60 ? 20.103 68.486 -33.702 1.00 29.97 60 ILE A O 1
ATOM 479 N N . PRO A 1 61 ? 18.876 67.472 -32.108 1.00 29.59 61 PRO A N 1
ATOM 480 C CA . PRO A 1 61 ? 18.689 68.673 -31.301 1.00 29.59 61 PRO A CA 1
ATOM 481 C C . PRO A 1 61 ? 19.785 68.820 -30.231 1.00 29.59 61 PRO A C 1
ATOM 483 O O . PRO A 1 61 ? 20.285 67.844 -29.671 1.00 29.59 61 PRO A O 1
ATOM 486 N N . ALA A 1 62 ? 20.154 70.075 -29.988 1.00 26.20 62 ALA A N 1
ATOM 487 C CA . ALA A 1 62 ? 21.250 70.538 -29.145 1.00 26.20 62 ALA A CA 1
ATOM 488 C C . ALA A 1 62 ? 20.932 70.552 -27.641 1.00 26.20 62 ALA A C 1
ATOM 490 O O . ALA A 1 62 ? 19.789 70.804 -27.276 1.00 26.20 62 ALA A O 1
ATOM 491 N N . GLU A 1 63 ? 21.973 70.396 -26.809 1.00 25.28 63 GLU A N 1
ATOM 492 C CA . GLU A 1 63 ? 22.246 71.142 -25.558 1.00 25.28 63 GLU A CA 1
ATOM 493 C C . GLU A 1 63 ? 23.569 70.643 -24.906 1.00 25.28 63 GLU A C 1
ATOM 495 O O . GLU A 1 63 ? 24.026 69.552 -25.246 1.00 25.28 63 GLU A O 1
ATOM 500 N N . PRO A 1 64 ? 24.219 71.384 -23.981 1.00 31.78 64 PRO A N 1
ATOM 501 C CA . PRO A 1 64 ? 24.977 72.613 -24.199 1.00 31.78 64 PRO A CA 1
ATOM 502 C C . PRO A 1 64 ? 26.487 72.455 -23.875 1.00 31.78 64 PRO A C 1
ATOM 504 O O . PRO A 1 64 ? 26.972 71.415 -23.440 1.00 31.78 64 PRO A O 1
ATOM 507 N N . ALA A 1 65 ? 27.227 73.530 -24.143 1.00 25.75 65 ALA A N 1
ATOM 508 C CA . ALA A 1 65 ? 28.682 73.655 -24.187 1.00 25.75 65 ALA A CA 1
ATOM 509 C C . ALA A 1 65 ? 29.466 73.371 -22.889 1.00 25.75 65 ALA A C 1
ATOM 511 O O . ALA A 1 65 ? 29.047 73.806 -21.822 1.00 25.75 65 ALA A O 1
ATOM 512 N N . THR A 1 66 ? 30.694 72.855 -23.058 1.00 26.62 66 THR A N 1
ATOM 513 C CA . THR A 1 66 ? 31.957 73.460 -2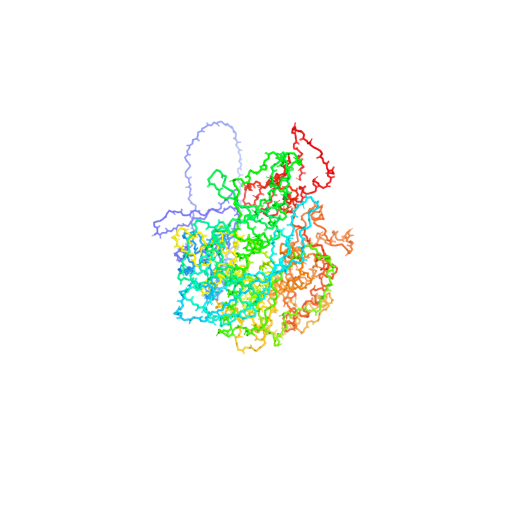2.567 1.00 26.62 66 THR A CA 1
ATOM 514 C C . THR A 1 66 ? 33.191 72.816 -23.236 1.00 26.62 66 THR A C 1
ATOM 516 O O . THR A 1 66 ? 33.300 71.599 -23.242 1.00 26.62 66 THR A O 1
ATOM 519 N N . GLN A 1 67 ? 34.068 73.673 -23.803 1.00 26.92 67 GLN A N 1
ATOM 520 C CA . GLN A 1 67 ? 35.557 73.634 -23.907 1.00 26.92 67 GLN A CA 1
ATOM 521 C C . GLN A 1 67 ? 36.262 72.285 -24.235 1.00 26.92 67 GLN A C 1
ATOM 523 O O . GLN A 1 67 ? 36.018 71.288 -23.583 1.00 26.92 67 GLN A O 1
ATOM 528 N N . GLU A 1 68 ? 37.237 72.127 -25.143 1.00 26.39 68 GLU A N 1
ATOM 529 C CA . GLU A 1 68 ? 38.247 73.021 -25.725 1.00 26.39 68 GLU A CA 1
ATOM 530 C C . GLU A 1 68 ? 39.099 72.242 -26.783 1.00 26.39 68 GLU A C 1
ATOM 532 O O . GLU A 1 68 ? 39.269 71.034 -26.664 1.00 26.39 68 GLU A O 1
ATOM 537 N N . PHE A 1 69 ? 39.668 72.974 -27.758 1.00 26.84 69 PHE A N 1
ATOM 538 C CA . PHE A 1 69 ? 40.906 72.757 -28.559 1.00 26.84 69 PHE A CA 1
ATOM 539 C C . PHE A 1 69 ? 41.173 71.555 -29.515 1.00 26.84 69 PHE A C 1
ATOM 541 O O . PHE A 1 69 ? 41.255 70.400 -29.118 1.00 26.84 69 PHE A O 1
ATOM 548 N N . GLY A 1 70 ? 41.576 71.918 -30.756 1.00 27.91 70 GLY A N 1
ATOM 549 C CA . GLY A 1 70 ? 42.632 71.259 -31.568 1.00 27.91 70 GLY A CA 1
ATOM 550 C C . GLY A 1 70 ? 42.151 70.436 -32.780 1.00 27.91 70 GLY A C 1
ATOM 551 O O . GLY A 1 70 ? 41.742 69.299 -32.622 1.00 27.91 70 GLY A O 1
ATOM 552 N N . ALA A 1 71 ? 42.025 70.989 -33.993 1.00 27.53 71 ALA A N 1
ATOM 553 C CA . ALA A 1 71 ? 43.066 71.201 -35.020 1.00 27.53 71 ALA A CA 1
ATOM 554 C C . ALA A 1 71 ? 43.554 69.941 -35.794 1.00 27.53 71 ALA A C 1
ATOM 556 O O . ALA A 1 71 ? 44.442 69.226 -35.352 1.00 27.53 71 ALA A O 1
ATOM 557 N N . ASP A 1 72 ? 43.057 69.843 -37.037 1.00 27.47 72 ASP A N 1
ATOM 558 C CA . ASP A 1 72 ? 43.835 69.731 -38.289 1.00 27.47 72 ASP A CA 1
ATOM 559 C C . ASP A 1 72 ? 44.187 68.347 -38.916 1.00 27.47 72 ASP A C 1
ATOM 561 O O . ASP A 1 72 ? 44.682 67.426 -38.276 1.00 27.47 72 ASP A O 1
ATOM 565 N N . ARG A 1 73 ? 44.057 68.347 -40.261 1.00 29.39 73 ARG A N 1
ATOM 566 C CA . ARG A 1 73 ? 44.682 67.521 -41.331 1.00 29.39 73 ARG A CA 1
ATOM 567 C C . ARG A 1 73 ? 44.031 66.223 -41.848 1.00 29.39 73 ARG A C 1
ATOM 569 O O . ARG A 1 73 ? 43.983 65.207 -41.172 1.00 29.39 73 ARG A O 1
ATOM 576 N N . GLY A 1 74 ? 43.813 66.203 -43.178 1.00 27.73 74 GLY A N 1
ATOM 577 C CA . GLY A 1 74 ? 44.503 65.199 -44.018 1.00 27.73 74 GLY A CA 1
ATOM 578 C C . GLY A 1 74 ? 43.735 64.423 -45.107 1.00 27.73 74 GLY A C 1
ATOM 579 O O . GLY A 1 74 ? 43.511 63.234 -44.966 1.00 27.73 74 GLY A O 1
ATOM 580 N N . ARG A 1 75 ? 43.419 65.093 -46.225 1.00 27.81 75 ARG A N 1
ATOM 581 C CA . ARG A 1 75 ? 43.416 64.654 -47.651 1.00 27.81 75 ARG A CA 1
ATOM 582 C C . ARG A 1 75 ? 43.626 63.167 -48.084 1.00 27.81 75 ARG A C 1
ATOM 584 O O . ARG A 1 75 ? 44.686 62.595 -47.881 1.00 27.81 75 ARG A O 1
ATOM 591 N N . SER A 1 76 ? 42.690 62.737 -48.954 1.00 26.89 76 SER A N 1
ATOM 592 C CA . SER A 1 76 ? 42.811 62.240 -50.361 1.00 26.89 76 SER A CA 1
ATOM 593 C C . SER A 1 76 ? 43.416 60.872 -50.753 1.00 26.89 76 SER A C 1
ATOM 595 O O . SER A 1 76 ? 44.607 60.647 -50.567 1.00 26.89 76 SER A O 1
ATOM 597 N N . SER A 1 77 ? 42.623 60.080 -51.505 1.00 27.80 77 SER A N 1
ATOM 598 C CA . SER A 1 77 ? 42.862 59.438 -52.843 1.00 27.80 77 SER A CA 1
ATOM 599 C C . SER A 1 77 ? 41.922 58.207 -52.989 1.00 27.80 77 SER A C 1
ATOM 601 O O . SER A 1 77 ? 41.857 57.399 -52.075 1.00 27.80 77 SER A O 1
ATOM 603 N N . ALA A 1 78 ? 40.944 58.116 -53.913 1.00 26.97 78 ALA A N 1
ATOM 604 C CA . ALA A 1 78 ? 40.996 57.836 -55.369 1.00 26.97 78 ALA A CA 1
ATOM 605 C C . ALA A 1 78 ? 41.902 56.627 -55.719 1.00 26.97 78 ALA A C 1
ATOM 607 O O . ALA A 1 78 ? 43.058 56.655 -55.334 1.00 26.97 78 ALA A O 1
ATOM 608 N N . SER A 1 79 ? 41.535 55.575 -56.465 1.00 26.45 79 SER A N 1
ATOM 609 C CA . SER A 1 79 ? 40.382 55.250 -57.320 1.00 26.45 79 SER A CA 1
ATOM 610 C C . SER A 1 79 ? 40.478 53.772 -57.809 1.00 26.45 79 SER A C 1
ATOM 612 O O . SER A 1 79 ? 41.533 53.158 -57.720 1.00 26.45 79 SER A O 1
ATOM 614 N N . GLN A 1 80 ? 39.376 53.264 -58.393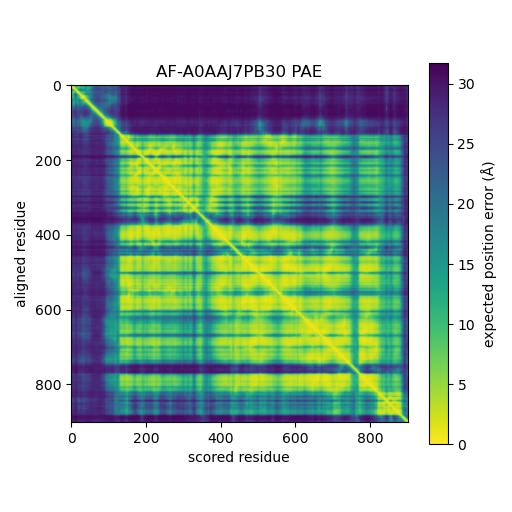 1.00 29.31 80 GLN A N 1
ATOM 615 C CA . GLN A 1 80 ? 39.245 52.150 -59.367 1.00 29.31 80 GLN A CA 1
ATOM 616 C C . GLN A 1 80 ? 39.374 50.673 -58.926 1.00 29.31 80 GLN A C 1
ATOM 618 O O . GLN A 1 80 ? 40.460 50.144 -58.731 1.00 29.31 80 GLN A O 1
ATOM 623 N N . THR A 1 81 ? 38.249 49.943 -58.987 1.00 27.30 81 THR A N 1
ATOM 624 C CA . THR A 1 81 ? 38.037 48.821 -59.940 1.00 27.30 81 THR A CA 1
ATOM 625 C C . THR A 1 81 ? 36.590 48.306 -59.858 1.00 27.30 81 THR A C 1
ATOM 627 O O . THR A 1 81 ? 36.192 47.622 -58.922 1.00 27.30 81 THR A O 1
ATOM 630 N N . SER A 1 82 ? 35.784 48.645 -60.867 1.00 31.83 82 SER A N 1
ATOM 631 C CA . SER A 1 82 ? 34.449 48.092 -61.118 1.00 31.83 82 SER A CA 1
ATOM 632 C C . SER A 1 82 ? 34.518 47.166 -62.333 1.00 31.83 82 SER A C 1
ATOM 634 O O . SER A 1 82 ? 34.762 47.664 -63.428 1.00 31.83 82 SER A O 1
ATOM 636 N N . ALA A 1 83 ? 34.330 45.857 -62.140 1.00 33.59 83 ALA A N 1
ATOM 637 C CA . ALA A 1 83 ? 33.815 44.886 -63.126 1.00 33.59 83 ALA A CA 1
ATOM 638 C C . ALA A 1 83 ? 34.129 43.454 -62.655 1.00 33.59 83 ALA A C 1
ATOM 640 O O . ALA A 1 83 ? 35.105 42.858 -63.101 1.00 33.59 83 ALA A O 1
ATOM 641 N N . LYS A 1 84 ? 33.328 42.906 -61.728 1.00 31.03 84 LYS A N 1
ATOM 642 C CA . LYS A 1 84 ? 33.306 41.454 -61.434 1.00 31.03 84 LYS A CA 1
ATOM 643 C C . LYS A 1 84 ? 32.068 40.948 -60.668 1.00 31.03 84 LYS A C 1
ATOM 645 O O . LYS A 1 84 ? 32.038 39.786 -60.298 1.00 31.03 84 LYS A O 1
ATOM 650 N N . SER A 1 85 ? 31.032 41.765 -60.448 1.00 33.56 85 SER A N 1
ATOM 651 C CA . SER A 1 85 ? 29.952 41.436 -59.499 1.00 33.56 85 SER A CA 1
ATOM 652 C C . SER A 1 85 ? 28.632 40.948 -60.115 1.00 33.56 85 SER A C 1
ATOM 654 O O . SER A 1 85 ? 27.646 40.852 -59.395 1.00 33.56 85 SER A O 1
ATOM 656 N N . SER A 1 86 ? 28.552 40.677 -61.421 1.00 34.25 86 SER A N 1
ATOM 657 C CA . SER A 1 86 ? 27.277 40.327 -62.080 1.00 34.25 86 SER A CA 1
ATOM 658 C C . SER A 1 86 ? 27.052 38.825 -62.314 1.00 34.25 86 SER A C 1
ATOM 660 O O . SER A 1 86 ? 25.926 38.443 -62.610 1.00 34.25 86 SER A O 1
ATOM 662 N N . ALA A 1 87 ? 28.064 37.966 -62.133 1.00 35.09 87 ALA A N 1
ATOM 663 C CA . ALA A 1 87 ? 27.929 36.508 -62.296 1.00 35.09 87 ALA A CA 1
ATOM 664 C C . ALA A 1 87 ? 27.747 35.738 -60.966 1.00 35.09 87 ALA A C 1
ATOM 666 O O . ALA A 1 87 ? 27.142 34.671 -60.959 1.00 35.09 87 ALA A O 1
ATOM 667 N N . GLU A 1 88 ? 28.193 36.284 -59.827 1.00 38.50 88 GLU A N 1
ATOM 668 C CA . GLU A 1 88 ? 28.030 35.654 -58.497 1.00 38.50 88 GLU A CA 1
ATOM 669 C C . GLU A 1 88 ? 26.630 35.852 -57.884 1.00 38.50 88 GLU A C 1
ATOM 671 O O . GLU A 1 88 ? 26.228 35.111 -56.984 1.00 38.50 88 GLU A O 1
ATOM 676 N N . VAL A 1 89 ? 25.858 36.817 -58.395 1.00 42.38 89 VAL A N 1
ATOM 677 C CA . VAL A 1 89 ? 24.510 37.146 -57.892 1.00 42.38 89 VAL A CA 1
ATOM 678 C C . VAL A 1 89 ? 23.455 36.142 -58.387 1.00 42.38 89 VAL A C 1
ATOM 680 O O . VAL A 1 89 ? 22.497 35.857 -57.677 1.00 42.38 89 VAL A O 1
ATOM 683 N N . GLY A 1 90 ? 23.650 35.532 -59.563 1.00 34.97 90 GLY A N 1
ATOM 684 C CA . GLY A 1 90 ? 22.722 34.527 -60.104 1.00 34.97 90 GLY A CA 1
ATOM 685 C C . GLY A 1 90 ? 22.758 33.189 -59.353 1.00 34.97 90 GLY A C 1
ATOM 686 O O . GLY A 1 90 ? 21.714 32.619 -59.054 1.00 34.97 90 GLY A O 1
ATOM 687 N N . GLY A 1 91 ? 23.953 32.717 -58.974 1.00 39.59 91 GLY A N 1
ATOM 688 C CA . GLY A 1 91 ? 24.121 31.448 -58.247 1.00 39.59 91 GLY A CA 1
ATOM 689 C C . GLY A 1 91 ? 23.733 31.509 -56.765 1.00 39.59 91 GLY A C 1
ATOM 690 O O . GLY A 1 91 ? 23.431 30.483 -56.160 1.00 39.59 91 GLY A O 1
ATOM 691 N N . THR A 1 92 ? 23.720 32.706 -56.172 1.00 46.66 92 THR A N 1
ATOM 692 C CA . THR A 1 92 ? 23.238 32.927 -54.800 1.00 46.66 92 THR A CA 1
ATOM 693 C C . THR A 1 92 ? 21.718 33.023 -54.740 1.00 46.66 92 THR A C 1
ATOM 695 O O . THR A 1 92 ? 21.138 32.489 -53.799 1.00 46.66 92 THR A O 1
ATOM 698 N N . GLN A 1 93 ? 21.078 33.610 -55.758 1.00 46.34 93 GLN A N 1
ATOM 699 C CA . GLN A 1 93 ? 19.619 33.649 -55.870 1.00 46.34 93 GLN A CA 1
ATOM 700 C C . GLN A 1 93 ? 19.033 32.247 -56.074 1.00 46.34 93 GLN A C 1
ATOM 702 O O . GLN A 1 93 ? 18.146 31.844 -55.334 1.00 46.34 93 GLN A O 1
ATOM 707 N N . GLN A 1 94 ? 19.613 31.461 -56.985 1.00 46.22 94 GLN A N 1
ATOM 708 C CA . GLN A 1 94 ? 19.149 30.103 -57.274 1.00 46.22 94 GLN A CA 1
ATOM 709 C C . GLN A 1 94 ? 19.310 29.158 -56.070 1.00 46.22 94 GLN A C 1
ATOM 711 O O . GLN A 1 94 ? 18.409 28.391 -55.764 1.00 46.22 94 GLN A O 1
ATOM 716 N N . ARG A 1 95 ? 20.399 29.296 -55.297 1.00 51.78 95 ARG A N 1
ATOM 717 C CA . ARG A 1 95 ? 20.568 28.585 -54.016 1.00 51.78 95 ARG A CA 1
ATOM 718 C C . ARG A 1 95 ? 19.524 28.960 -52.969 1.00 51.78 95 ARG A C 1
ATOM 720 O O . ARG A 1 95 ? 19.144 28.108 -52.173 1.00 51.78 95 ARG A O 1
ATOM 727 N N . LEU A 1 96 ? 19.125 30.228 -52.923 1.00 50.50 96 LEU A N 1
ATOM 728 C CA . LEU A 1 96 ? 18.095 30.711 -52.007 1.00 50.50 96 LEU A CA 1
ATOM 729 C C . LEU A 1 96 ? 16.725 30.173 -52.415 1.00 50.50 96 LEU A C 1
ATOM 731 O O . LEU A 1 96 ? 15.988 29.700 -51.559 1.00 50.50 96 LEU A O 1
ATOM 735 N N . ASP A 1 97 ? 16.429 30.172 -53.712 1.00 49.72 97 ASP A N 1
ATOM 736 C CA . ASP A 1 97 ? 15.182 29.638 -54.254 1.00 49.72 97 ASP A CA 1
ATOM 737 C C . ASP A 1 97 ? 15.090 28.115 -54.036 1.00 49.72 97 ASP A C 1
ATOM 739 O O . ASP A 1 97 ? 14.048 27.627 -53.603 1.00 49.72 97 ASP A O 1
ATOM 743 N N . ASP A 1 98 ? 16.193 27.375 -54.204 1.00 56.19 98 ASP A N 1
ATOM 744 C CA . ASP A 1 98 ? 16.275 25.937 -53.907 1.00 56.19 98 ASP A CA 1
ATOM 745 C C . ASP A 1 98 ? 16.108 25.649 -52.404 1.00 56.19 98 ASP A C 1
ATOM 747 O O . ASP A 1 98 ? 15.415 24.709 -52.013 1.00 56.19 98 ASP A O 1
ATOM 751 N N . GLN A 1 99 ? 16.711 26.471 -51.535 1.00 52.03 99 GLN A N 1
ATOM 752 C CA . GLN A 1 99 ? 16.547 26.360 -50.081 1.00 52.03 99 GLN A CA 1
ATOM 753 C C . GLN A 1 99 ? 15.115 26.662 -49.642 1.00 52.03 99 GLN A C 1
ATOM 755 O O . GLN A 1 99 ? 14.589 25.979 -48.764 1.00 52.03 99 GLN A O 1
ATOM 760 N N . VAL A 1 100 ? 14.479 27.663 -50.250 1.00 51.56 100 VAL A N 1
ATOM 761 C CA . VAL A 1 100 ? 13.084 28.022 -49.985 1.00 51.56 100 VAL A CA 1
ATOM 762 C C . VAL A 1 100 ? 12.150 26.930 -50.500 1.00 51.56 100 VAL A C 1
ATOM 764 O O . VAL A 1 100 ? 11.256 26.523 -49.767 1.00 51.56 100 VAL A O 1
ATOM 767 N N . ALA A 1 101 ? 12.378 26.387 -51.697 1.00 51.44 101 ALA A N 1
ATOM 768 C CA . ALA A 1 101 ? 11.591 25.283 -52.241 1.00 51.44 101 ALA A CA 1
ATOM 769 C C . ALA A 1 101 ? 11.703 24.017 -51.373 1.00 51.44 101 ALA A C 1
ATOM 771 O O . ALA A 1 101 ? 10.681 23.439 -51.008 1.00 51.44 101 ALA A O 1
ATOM 772 N N . ALA A 1 102 ? 12.918 23.641 -50.956 1.00 52.75 102 ALA A N 1
ATOM 773 C CA . ALA A 1 102 ? 13.135 22.520 -50.043 1.00 52.75 102 ALA A CA 1
ATOM 774 C C . ALA A 1 102 ? 12.494 22.766 -48.665 1.00 52.75 102 ALA A C 1
ATOM 776 O O . ALA A 1 102 ? 11.891 21.862 -48.091 1.00 52.75 102 ALA A O 1
ATOM 777 N N . ALA A 1 103 ? 12.568 23.992 -48.137 1.00 50.22 103 ALA A N 1
ATOM 778 C CA . ALA A 1 103 ? 11.927 24.356 -46.875 1.00 50.22 103 ALA A CA 1
ATOM 779 C C . ALA A 1 103 ? 10.392 24.336 -46.968 1.00 50.22 103 ALA A C 1
ATOM 781 O O . ALA A 1 103 ? 9.737 23.924 -46.012 1.00 50.22 103 ALA A O 1
ATOM 782 N N . LEU A 1 104 ? 9.815 24.739 -48.104 1.00 45.72 104 LEU A N 1
ATOM 783 C CA . LEU A 1 104 ? 8.375 24.672 -48.369 1.00 45.72 104 LEU A CA 1
ATOM 784 C C . LEU A 1 104 ? 7.900 23.226 -48.553 1.00 45.72 104 LEU A C 1
ATOM 786 O O . LEU A 1 104 ? 6.851 22.867 -48.032 1.00 45.72 104 LEU A O 1
ATOM 790 N N . GLU A 1 105 ? 8.692 22.372 -49.198 1.00 48.38 105 GLU A N 1
ATOM 791 C CA . GLU A 1 105 ? 8.393 20.943 -49.315 1.00 48.38 105 GLU A CA 1
ATOM 792 C C . GLU A 1 105 ? 8.474 20.233 -47.953 1.00 48.38 105 GLU A C 1
ATOM 794 O O . GLU A 1 105 ? 7.601 19.437 -47.603 1.00 48.38 105 GLU A O 1
ATOM 799 N N . VAL A 1 106 ? 9.486 20.557 -47.140 1.00 50.66 106 VAL A N 1
ATOM 800 C CA . VAL A 1 106 ? 9.591 20.076 -45.755 1.00 50.66 106 VAL A CA 1
ATOM 801 C C . VAL A 1 106 ? 8.430 20.605 -44.918 1.00 50.66 106 VAL A C 1
ATOM 803 O O . VAL A 1 106 ? 7.845 19.829 -44.171 1.00 50.66 106 VAL A O 1
ATOM 806 N N . ARG A 1 107 ? 8.039 21.877 -45.068 1.00 46.75 107 ARG A N 1
ATOM 807 C CA . ARG A 1 107 ? 6.848 22.448 -44.424 1.00 46.75 107 ARG A CA 1
ATOM 808 C C . ARG A 1 107 ? 5.607 21.647 -44.805 1.00 46.75 107 ARG A C 1
ATOM 810 O O . ARG A 1 107 ? 4.912 21.184 -43.914 1.00 46.75 107 ARG A O 1
ATOM 817 N N . ASP A 1 108 ? 5.345 21.422 -46.084 1.00 46.03 108 ASP A N 1
ATOM 818 C CA . ASP A 1 108 ? 4.125 20.736 -46.520 1.00 46.03 108 ASP A CA 1
ATOM 819 C C . ASP A 1 108 ? 4.099 19.265 -46.060 1.00 46.03 108 ASP A C 1
ATOM 821 O O . ASP A 1 108 ? 3.050 18.758 -45.663 1.00 46.03 108 ASP A O 1
ATOM 825 N N . ARG A 1 109 ? 5.262 18.599 -45.978 1.00 46.19 109 ARG A N 1
ATOM 826 C CA . ARG A 1 109 ? 5.395 17.258 -45.372 1.00 46.19 109 ARG A CA 1
ATOM 827 C C . ARG A 1 109 ? 5.265 17.258 -43.844 1.00 46.19 109 ARG A C 1
ATOM 829 O O . ARG A 1 109 ? 4.763 16.288 -43.285 1.00 46.19 109 ARG A O 1
ATOM 836 N N . VAL A 1 110 ? 5.718 18.308 -43.158 1.00 42.59 110 VAL A N 1
ATOM 837 C CA . VAL A 1 110 ? 5.650 18.443 -41.690 1.00 42.59 110 VAL A CA 1
ATOM 838 C C . VAL A 1 110 ? 4.249 18.851 -41.230 1.00 42.59 110 VAL A C 1
ATOM 840 O O . VAL A 1 110 ? 3.779 18.320 -40.232 1.00 42.59 110 VAL A O 1
ATOM 843 N N . PHE A 1 111 ? 3.564 19.730 -41.964 1.00 41.25 111 PHE A N 1
ATOM 844 C CA . PHE A 1 111 ? 2.205 20.199 -41.667 1.00 41.25 111 PHE A CA 1
ATOM 845 C C . PHE A 1 111 ? 1.104 19.287 -42.232 1.00 41.25 111 PHE A C 1
ATOM 847 O O . PHE A 1 111 ? -0.042 19.396 -41.810 1.00 41.25 111 PHE A O 1
ATOM 854 N N . GLY A 1 112 ? 1.440 18.335 -43.112 1.00 40.97 112 GLY A N 1
ATOM 855 C CA . GLY A 1 112 ? 0.581 17.180 -43.406 1.00 40.97 112 GLY A CA 1
ATOM 856 C C . GLY A 1 112 ? 0.414 16.215 -42.218 1.00 40.97 112 GLY A C 1
ATOM 857 O O . GLY A 1 112 ? -0.480 15.373 -42.245 1.00 40.97 112 GLY A O 1
ATOM 858 N N . PHE A 1 113 ? 1.237 16.354 -41.168 1.00 40.12 113 PHE A N 1
ATOM 859 C CA . PHE A 1 113 ? 1.122 15.661 -39.881 1.00 40.12 113 PHE A CA 1
ATOM 860 C C . PHE A 1 113 ? 0.755 16.676 -38.783 1.00 40.12 113 PHE A C 1
ATOM 862 O O . PHE A 1 113 ? 1.614 17.368 -38.242 1.00 40.12 113 PHE A O 1
ATOM 869 N N . ASP A 1 114 ? -0.529 16.747 -38.432 1.00 37.53 114 ASP A N 1
ATOM 870 C CA . ASP A 1 114 ? -1.157 17.765 -37.562 1.00 37.53 114 ASP A CA 1
ATOM 871 C C . ASP A 1 114 ? -0.630 17.813 -36.095 1.00 37.53 114 ASP A C 1
ATOM 873 O O . ASP A 1 114 ? -1.047 18.637 -35.284 1.00 37.53 114 ASP A O 1
ATOM 877 N N . GLU A 1 115 ? 0.315 16.948 -35.700 1.00 43.19 115 GLU A N 1
ATOM 878 C CA . GLU A 1 115 ? 0.649 16.721 -34.282 1.00 43.19 115 GLU A CA 1
ATOM 879 C C . GLU A 1 115 ? 1.903 17.436 -33.738 1.00 43.19 115 GLU A C 1
ATOM 881 O O . GLU A 1 115 ? 2.023 17.600 -32.520 1.00 43.19 115 GLU A O 1
ATOM 886 N N . ARG A 1 116 ? 2.827 17.935 -34.576 1.00 38.94 116 ARG A N 1
ATOM 887 C CA . ARG A 1 116 ? 4.124 18.477 -34.086 1.00 38.94 116 ARG A CA 1
ATOM 888 C C . ARG A 1 116 ? 4.071 19.885 -33.475 1.00 38.94 116 ARG A C 1
ATOM 890 O O . ARG A 1 116 ? 5.061 20.332 -32.902 1.00 38.94 116 ARG A O 1
ATOM 897 N N . ASN A 1 117 ? 2.933 20.578 -33.523 1.00 36.25 117 ASN A N 1
ATOM 898 C CA . ASN A 1 117 ? 2.807 21.954 -33.014 1.00 36.25 117 ASN A CA 1
ATOM 899 C C . ASN A 1 117 ? 2.610 22.071 -31.489 1.00 36.25 117 ASN A C 1
ATOM 901 O O . ASN A 1 117 ? 2.518 23.182 -30.968 1.00 36.25 117 ASN A O 1
ATOM 905 N N . LYS A 1 118 ? 2.557 20.963 -30.735 1.00 43.28 118 LYS A N 1
ATOM 906 C CA . LYS A 1 118 ? 2.312 21.011 -29.278 1.00 43.28 118 LYS A CA 1
ATOM 907 C C . LYS A 1 118 ? 3.550 21.329 -28.426 1.00 43.28 118 LYS A C 1
ATOM 909 O O . LYS A 1 118 ? 3.382 21.746 -27.282 1.00 43.28 118 LYS A O 1
ATOM 914 N N . GLN A 1 119 ? 4.771 21.156 -28.943 1.00 40.91 119 GLN A N 1
ATOM 915 C CA . GLN A 1 119 ? 6.003 21.259 -28.137 1.00 40.91 119 GLN A CA 1
ATOM 916 C C . GLN A 1 119 ? 6.880 22.495 -28.420 1.00 40.91 119 GLN A C 1
ATOM 918 O O . GLN A 1 119 ? 7.833 22.745 -27.688 1.00 40.91 119 GLN A O 1
ATOM 923 N N . SER A 1 120 ? 6.553 23.325 -29.413 1.00 35.50 120 SER A N 1
ATOM 924 C CA . SER A 1 120 ? 7.403 24.446 -29.863 1.00 35.50 120 SER A CA 1
ATOM 925 C C . SER A 1 120 ? 7.224 25.763 -29.082 1.00 35.50 120 SER A C 1
ATOM 927 O O . SER A 1 120 ? 7.746 26.799 -29.488 1.00 35.50 120 SER A O 1
ATOM 929 N N . GLY A 1 121 ? 6.492 25.757 -27.963 1.00 33.00 121 GLY A N 1
ATOM 930 C CA . GLY A 1 121 ? 6.375 26.911 -27.060 1.00 33.00 121 GLY A CA 1
ATOM 931 C C . GLY A 1 121 ? 7.481 26.931 -25.991 1.00 33.00 121 GLY A C 1
ATOM 932 O O . GLY A 1 121 ? 7.956 25.870 -25.590 1.00 33.00 121 GLY A O 1
ATOM 933 N N . PRO A 1 122 ? 7.895 28.105 -25.469 1.00 27.53 122 PRO A N 1
ATOM 934 C CA . PRO A 1 122 ? 8.986 28.202 -24.499 1.00 27.53 122 PRO A CA 1
ATOM 935 C C . PRO A 1 122 ? 8.677 27.409 -23.217 1.00 27.53 122 PRO A C 1
ATOM 937 O O . PRO A 1 122 ? 7.824 27.773 -22.401 1.00 27.53 122 PRO A O 1
ATOM 940 N N . ALA A 1 123 ? 9.404 26.307 -23.040 1.00 30.53 123 ALA A N 1
ATOM 941 C CA . ALA A 1 123 ? 9.275 25.384 -21.925 1.00 30.53 123 ALA A CA 1
ATOM 942 C C . ALA A 1 123 ? 9.849 25.977 -20.627 1.00 30.53 123 ALA A C 1
ATOM 944 O O . ALA A 1 123 ? 11.045 25.918 -20.359 1.00 30.53 123 ALA A O 1
ATOM 945 N N . ARG A 1 124 ? 8.963 26.512 -19.782 1.00 26.94 124 ARG A N 1
ATOM 946 C CA . ARG A 1 124 ? 9.074 26.486 -18.309 1.00 26.94 124 ARG A CA 1
ATOM 947 C C . ARG A 1 124 ? 7.701 26.765 -17.685 1.00 26.94 124 ARG A C 1
ATOM 949 O O . ARG A 1 124 ? 7.507 27.708 -16.924 1.00 26.94 124 ARG A O 1
ATOM 956 N N . LYS A 1 125 ? 6.715 25.914 -17.973 1.00 25.53 125 LYS A N 1
ATOM 957 C CA . LYS A 1 125 ? 5.542 25.765 -17.101 1.00 25.53 125 LYS A CA 1
ATOM 958 C C . LYS A 1 125 ? 5.463 24.312 -16.667 1.00 25.53 125 LYS A C 1
ATOM 960 O O . LYS A 1 125 ? 5.407 23.415 -17.497 1.00 25.53 125 LYS A O 1
ATOM 965 N N . LYS A 1 126 ? 5.496 24.096 -15.347 1.00 26.19 126 LYS A N 1
ATOM 966 C CA . LYS A 1 126 ? 5.085 22.829 -14.729 1.00 26.19 126 LYS A CA 1
ATOM 967 C C . LYS A 1 126 ? 3.790 22.395 -15.409 1.00 26.19 126 LYS A C 1
ATOM 969 O O . LYS A 1 126 ? 2.892 23.230 -15.497 1.00 26.19 126 LYS A O 1
ATOM 974 N N . CYS A 1 127 ? 3.715 21.145 -15.866 1.00 27.92 127 CYS A N 1
ATOM 975 C CA . CYS A 1 127 ? 2.492 20.559 -16.405 1.00 27.92 127 CYS A CA 1
ATOM 976 C C . CYS A 1 127 ? 1.346 20.757 -15.403 1.00 27.92 127 CYS A C 1
ATOM 978 O O . CYS A 1 127 ? 1.194 20.014 -14.436 1.00 27.92 127 CYS A O 1
ATOM 980 N N . THR A 1 128 ? 0.566 21.812 -15.596 1.00 28.33 128 THR A N 1
ATOM 981 C CA . THR A 1 128 ? -0.812 21.888 -15.136 1.00 28.33 128 THR A CA 1
ATOM 982 C C . THR A 1 128 ? -1.630 21.135 -16.173 1.00 28.33 128 THR A C 1
ATOM 984 O O . THR A 1 128 ? -1.401 21.380 -17.358 1.00 28.33 128 THR A O 1
ATOM 987 N N . PRO A 1 129 ? -2.543 20.234 -15.776 1.00 34.94 129 PRO A N 1
ATOM 988 C CA . PRO A 1 129 ? -3.350 19.479 -16.724 1.00 34.94 129 PRO A CA 1
ATOM 989 C C . PRO A 1 129 ? -4.185 20.466 -17.545 1.00 34.94 129 PRO A C 1
ATOM 991 O O . PRO A 1 129 ? -5.182 21.007 -17.074 1.00 34.94 129 PRO A O 1
ATOM 994 N N . SER A 1 130 ? -3.729 20.770 -18.755 1.00 34.53 130 SER A N 1
ATOM 995 C CA . SER A 1 130 ? -4.446 21.612 -19.696 1.00 34.53 130 SER A CA 1
ATOM 996 C C . SER A 1 130 ? -5.509 20.760 -20.384 1.00 34.53 130 SER A C 1
ATOM 998 O O . SER A 1 130 ? -5.178 19.853 -21.144 1.00 34.53 130 SER A O 1
ATOM 1000 N N . GLY A 1 131 ? -6.782 21.065 -20.124 1.00 36.31 131 GLY A N 1
ATOM 1001 C CA . GLY A 1 131 ? -7.852 20.831 -21.099 1.00 36.31 131 GLY A CA 1
ATOM 1002 C C . GLY A 1 131 ? -8.835 19.680 -20.871 1.00 36.31 131 GLY A C 1
ATOM 1003 O O . GLY A 1 131 ? -9.681 19.480 -21.734 1.00 36.31 131 GLY A O 1
ATOM 1004 N N . ARG A 1 132 ? -8.805 18.942 -19.752 1.00 45.31 132 ARG A N 1
ATOM 1005 C CA . ARG A 1 132 ? -9.976 18.137 -19.343 1.00 45.31 132 ARG A CA 1
ATOM 1006 C C . ARG A 1 132 ? -10.684 18.840 -18.198 1.00 45.31 132 ARG A C 1
ATOM 1008 O O . ARG A 1 132 ? -10.054 19.131 -17.183 1.00 45.31 132 ARG A O 1
ATOM 1015 N N . GLU A 1 133 ? -11.977 19.103 -18.370 1.00 55.78 133 GLU A N 1
ATOM 1016 C CA . GLU A 1 133 ? -12.848 19.469 -17.258 1.00 55.7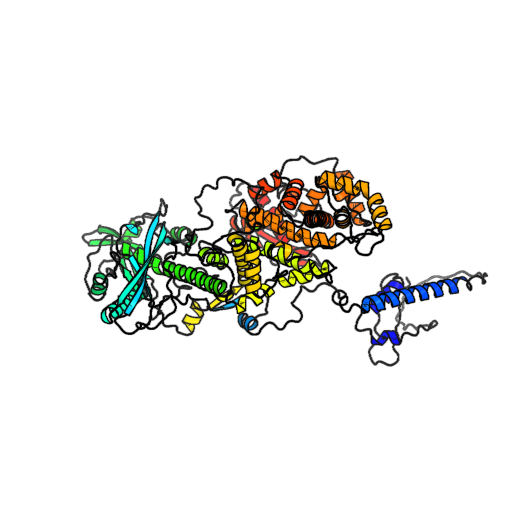8 133 GLU A CA 1
ATOM 1017 C C . GLU A 1 133 ? -12.693 18.403 -16.172 1.00 55.78 133 GLU A C 1
ATOM 1019 O O . GLU A 1 133 ? -12.832 17.203 -16.430 1.00 55.78 133 GLU A O 1
ATOM 1024 N N . VAL A 1 134 ? -12.302 18.830 -14.971 1.00 66.12 134 VAL A N 1
ATOM 1025 C CA . VAL A 1 134 ? -12.228 17.919 -13.832 1.00 66.12 134 VAL A CA 1
ATOM 1026 C C . VAL A 1 134 ? -13.654 17.431 -13.581 1.00 66.12 134 VAL A C 1
ATOM 1028 O O . VAL A 1 134 ? -14.534 18.278 -13.415 1.00 66.12 134 VAL A O 1
ATOM 1031 N N . PRO A 1 135 ? -13.896 16.108 -13.527 1.00 74.94 135 PRO A N 1
ATOM 1032 C CA . PRO A 1 135 ? -15.211 15.573 -13.212 1.00 74.94 135 PRO A CA 1
ATOM 1033 C C . PRO A 1 135 ? -15.792 16.242 -11.961 1.00 74.94 135 PRO A C 1
ATOM 1035 O O . PRO A 1 135 ? -15.092 16.401 -10.959 1.00 74.94 135 PRO A O 1
ATOM 1038 N N . GLU A 1 136 ? -17.059 16.650 -12.012 1.00 79.62 136 GLU A N 1
ATOM 1039 C CA . GLU A 1 136 ? -17.689 17.442 -10.946 1.00 79.62 136 GLU A CA 1
ATOM 1040 C C . GLU A 1 136 ? -17.608 16.732 -9.585 1.00 79.62 136 GLU A C 1
ATOM 1042 O O . GLU A 1 136 ? -17.237 17.334 -8.578 1.00 79.62 136 GLU A O 1
ATOM 1047 N N . ASN A 1 137 ? -17.821 15.413 -9.571 1.00 81.25 137 ASN A N 1
ATOM 1048 C CA . ASN A 1 137 ? -17.664 14.567 -8.387 1.00 81.25 137 ASN A CA 1
ATOM 1049 C C . ASN A 1 137 ? -16.250 14.621 -7.780 1.00 81.25 137 ASN A C 1
ATOM 1051 O O . ASN A 1 137 ? -16.109 14.581 -6.560 1.00 81.25 137 ASN A O 1
ATOM 1055 N N . LEU A 1 138 ? -15.207 14.729 -8.607 1.00 85.56 138 LEU A N 1
ATOM 1056 C CA . LEU A 1 138 ? -13.825 14.882 -8.161 1.00 85.56 138 LEU A CA 1
ATOM 1057 C C . LEU A 1 138 ? -13.569 16.305 -7.650 1.00 85.56 138 LEU A C 1
ATOM 1059 O O . LEU A 1 138 ? -12.938 16.466 -6.607 1.00 85.56 138 LEU A O 1
ATOM 1063 N N . ALA A 1 139 ? -14.082 17.330 -8.333 1.00 84.62 139 ALA A N 1
ATOM 1064 C CA . ALA A 1 139 ? -13.947 18.725 -7.911 1.00 84.62 139 ALA A CA 1
ATOM 1065 C C . ALA A 1 139 ? -14.609 18.986 -6.544 1.00 84.62 139 ALA A C 1
ATOM 1067 O O . ALA A 1 139 ? -14.036 19.683 -5.702 1.00 84.62 139 ALA A O 1
ATOM 1068 N N . MET A 1 140 ? -15.763 18.360 -6.283 1.00 86.88 140 MET A N 1
ATOM 1069 C CA . MET A 1 140 ? -16.472 18.445 -5.001 1.00 86.88 140 MET A CA 1
ATOM 1070 C C . MET A 1 140 ? -15.626 17.977 -3.811 1.00 86.88 140 MET A C 1
ATOM 1072 O O . MET A 1 140 ? -15.778 18.513 -2.716 1.00 86.88 140 MET A O 1
ATOM 1076 N N . LEU A 1 141 ? -14.703 17.027 -4.005 1.00 88.12 141 LEU A N 1
ATOM 1077 C CA . LEU A 1 141 ? -13.842 16.532 -2.926 1.00 88.12 141 LEU A CA 1
ATOM 1078 C C . LEU A 1 141 ? -12.856 17.586 -2.409 1.00 88.12 141 LEU A C 1
ATOM 1080 O O . LEU A 1 141 ? -12.358 17.452 -1.294 1.00 88.12 141 LEU A O 1
ATOM 1084 N N . PHE A 1 142 ? -12.545 18.620 -3.192 1.00 89.75 142 PHE A N 1
ATOM 1085 C CA . PHE A 1 142 ? -11.566 19.641 -2.814 1.00 89.75 142 PHE A CA 1
ATOM 1086 C C . PHE A 1 142 ? -12.187 20.832 -2.069 1.00 89.75 142 PHE A C 1
ATOM 1088 O O . PHE A 1 142 ? -11.453 21.752 -1.720 1.00 89.75 142 PHE A O 1
ATOM 1095 N N . ASP A 1 143 ? -13.500 20.846 -1.798 1.00 85.19 143 ASP A N 1
ATOM 1096 C CA . ASP A 1 143 ? -14.204 21.951 -1.116 1.00 85.19 143 ASP A CA 1
ATOM 1097 C C . ASP A 1 143 ? -13.888 23.348 -1.714 1.00 85.19 143 ASP A C 1
ATOM 1099 O O . ASP A 1 143 ? -13.683 24.322 -0.986 1.00 85.19 143 ASP A O 1
ATOM 1103 N N . GLY A 1 144 ? -13.751 23.458 -3.041 1.00 78.81 144 GLY A N 1
ATOM 1104 C CA . GLY A 1 144 ? -13.378 24.716 -3.708 1.00 78.81 144 GLY A CA 1
ATOM 1105 C C . GLY A 1 144 ? -11.903 25.128 -3.560 1.00 78.81 144 GLY A C 1
ATOM 1106 O O . GLY A 1 144 ? -11.526 26.218 -3.990 1.00 78.81 144 GLY A O 1
ATOM 1107 N N . GLN A 1 145 ? -11.045 24.284 -2.976 1.00 82.31 145 GLN A N 1
ATOM 1108 C CA . GLN A 1 145 ? -9.593 24.484 -2.988 1.00 82.31 145 GLN A CA 1
ATOM 1109 C C . GLN A 1 145 ? -9.002 24.228 -4.384 1.00 82.31 145 GLN A C 1
ATOM 1111 O O . GLN A 1 145 ? -9.565 23.452 -5.160 1.00 82.31 145 GLN A O 1
ATOM 1116 N N . PRO A 1 146 ? -7.824 24.806 -4.701 1.00 80.56 146 PRO A N 1
ATOM 1117 C CA . PRO A 1 146 ? -7.109 24.478 -5.929 1.00 80.56 146 PRO A CA 1
ATOM 1118 C C . PRO A 1 146 ? -6.883 22.969 -6.033 1.00 80.56 146 PRO A C 1
ATOM 1120 O O . PRO A 1 146 ? -6.390 22.350 -5.089 1.00 80.56 146 PRO A O 1
ATOM 1123 N N . ILE A 1 147 ? -7.205 22.375 -7.177 1.00 82.44 147 ILE A N 1
ATOM 1124 C CA . ILE A 1 147 ? -7.059 20.935 -7.403 1.00 82.44 147 ILE A CA 1
ATOM 1125 C C . ILE A 1 147 ? -5.584 20.644 -7.677 1.00 82.44 147 ILE A C 1
ATOM 1127 O O . ILE A 1 147 ? -5.075 20.836 -8.779 1.00 82.44 147 ILE A O 1
ATOM 1131 N N . THR A 1 148 ? -4.864 20.231 -6.636 1.00 78.62 148 THR A N 1
ATOM 1132 C CA . THR A 1 148 ? -3.440 19.885 -6.717 1.00 78.62 148 THR A CA 1
ATOM 1133 C C . THR A 1 148 ? -3.145 18.626 -5.906 1.00 78.62 148 THR A C 1
ATOM 1135 O O . THR A 1 148 ? -3.897 18.264 -4.999 1.00 78.62 148 THR A O 1
ATOM 1138 N N . GLN A 1 149 ? -2.009 17.984 -6.185 1.00 72.38 149 GLN A N 1
ATOM 1139 C CA . GLN A 1 149 ? -1.516 16.811 -5.442 1.00 72.38 149 GLN A CA 1
ATOM 1140 C C . GLN A 1 149 ? -1.251 17.068 -3.943 1.00 72.38 149 GLN A C 1
ATOM 1142 O O . GLN A 1 149 ? -1.217 16.141 -3.139 1.00 72.38 149 GLN A O 1
ATOM 1147 N N . ASN A 1 150 ? -1.051 18.332 -3.554 1.00 78.62 150 ASN A N 1
ATOM 1148 C CA . ASN A 1 150 ? -0.811 18.715 -2.159 1.00 78.62 150 ASN A CA 1
ATOM 1149 C C . ASN A 1 150 ? -2.086 19.175 -1.449 1.00 78.62 150 ASN A C 1
ATOM 1151 O O . ASN A 1 150 ? -2.091 19.335 -0.225 1.00 78.62 150 ASN A O 1
ATOM 1155 N N . SER A 1 151 ? -3.153 19.409 -2.210 1.00 86.62 151 SER A N 1
ATOM 1156 C CA . SER A 1 151 ? -4.437 19.822 -1.669 1.00 86.62 151 SER A CA 1
ATOM 1157 C C . SER A 1 151 ? -5.078 18.659 -0.924 1.00 86.62 151 SER A C 1
ATOM 1159 O O . SER A 1 151 ? -4.869 17.489 -1.244 1.00 86.62 151 SER A O 1
ATOM 1161 N N . SER A 1 152 ? -5.834 18.978 0.121 1.00 91.19 152 SER A N 1
ATOM 1162 C CA . SER A 1 152 ? -6.566 17.949 0.854 1.00 91.19 152 SER A CA 1
ATOM 1163 C C . SER A 1 152 ? -7.899 17.681 0.180 1.00 91.19 152 SER A C 1
ATOM 1165 O O . SER A 1 152 ? -8.561 18.625 -0.238 1.00 91.19 152 SER A O 1
ATOM 1167 N N . ILE A 1 153 ? -8.297 16.417 0.149 1.00 92.00 153 ILE A N 1
ATOM 1168 C CA . ILE A 1 153 ? -9.656 16.011 -0.182 1.00 92.00 153 ILE A CA 1
ATOM 1169 C C . ILE A 1 153 ? -10.450 15.769 1.098 1.00 92.00 153 ILE A C 1
ATOM 1171 O O . ILE A 1 153 ? -9.898 15.301 2.098 1.00 92.00 153 ILE A O 1
ATOM 1175 N N . ARG A 1 154 ? -11.738 16.101 1.069 1.00 92.38 154 ARG A N 1
ATOM 1176 C CA . ARG A 1 154 ? -12.731 15.774 2.089 1.00 92.38 154 ARG A CA 1
ATOM 1177 C C . ARG A 1 154 ? -13.655 14.706 1.518 1.00 92.38 154 ARG A C 1
ATOM 1179 O O . ARG A 1 154 ? -14.275 14.905 0.482 1.00 92.38 154 ARG A O 1
ATOM 1186 N N . CYS A 1 155 ? -13.766 13.580 2.208 1.00 91.19 155 CYS A N 1
ATOM 1187 C CA . CYS A 1 155 ? -14.656 12.494 1.807 1.00 91.19 155 CYS A CA 1
ATOM 1188 C C . CYS A 1 155 ? -15.281 11.810 3.021 1.00 91.19 155 CYS A C 1
ATOM 1190 O O . CYS A 1 155 ? -14.883 12.033 4.170 1.00 91.19 155 CYS A O 1
ATOM 1192 N N . LYS A 1 156 ? -16.297 10.984 2.764 1.00 89.62 156 LYS A N 1
ATOM 1193 C CA . LYS A 1 156 ? -16.848 10.095 3.784 1.00 89.62 156 LYS A CA 1
ATOM 1194 C C . LYS A 1 156 ? -15.858 8.966 4.041 1.00 89.62 156 LYS A C 1
ATOM 1196 O O . LYS A 1 156 ? -15.139 8.531 3.149 1.00 89.62 156 LYS A O 1
ATOM 1201 N N . ARG A 1 157 ? -15.837 8.479 5.272 1.00 89.75 157 ARG A N 1
ATOM 1202 C CA . ARG A 1 157 ? -15.137 7.253 5.628 1.00 89.75 157 ARG A CA 1
ATOM 1203 C C . ARG A 1 157 ? -16.074 6.075 5.393 1.00 89.75 157 ARG A C 1
ATOM 1205 O O . ARG A 1 157 ? -17.173 6.048 5.951 1.00 89.75 157 ARG A O 1
ATOM 1212 N N . ALA A 1 158 ? -15.648 5.120 4.571 1.00 91.25 158 ALA A N 1
ATOM 1213 C CA . ALA A 1 158 ? -16.418 3.917 4.287 1.00 91.25 158 ALA A CA 1
ATOM 1214 C C . ALA A 1 158 ? -16.703 3.168 5.592 1.00 91.25 158 ALA A C 1
ATOM 1216 O O . ALA A 1 158 ? -15.848 3.118 6.470 1.00 91.25 158 ALA A O 1
ATOM 1217 N N . VAL A 1 159 ? -17.892 2.588 5.721 1.00 89.69 159 VAL A N 1
ATOM 1218 C CA . VAL A 1 159 ? -18.268 1.700 6.830 1.00 89.69 159 VAL A CA 1
ATOM 1219 C C . VAL A 1 159 ? -18.797 0.422 6.216 1.00 89.69 159 VAL A C 1
ATOM 1221 O O . VAL A 1 159 ? -19.576 0.466 5.255 1.00 89.69 159 VAL A O 1
ATOM 1224 N N . SER A 1 160 ? -18.375 -0.705 6.774 1.00 91.00 160 SER A N 1
ATOM 1225 C CA . SER A 1 160 ? -18.796 -2.017 6.324 1.00 91.00 160 SER A CA 1
ATOM 1226 C C . SER A 1 160 ? -20.316 -2.152 6.386 1.00 91.00 160 SER A C 1
ATOM 1228 O O . SER A 1 160 ? -20.929 -1.856 7.411 1.00 91.00 160 SER A O 1
ATOM 1230 N N . HIS A 1 161 ? -20.954 -2.622 5.310 1.00 87.81 161 HIS A N 1
ATOM 1231 C CA . HIS A 1 161 ? -22.409 -2.792 5.306 1.00 87.81 161 HIS A CA 1
ATOM 1232 C C . HIS A 1 161 ? -22.887 -3.831 6.335 1.00 87.81 161 HIS A C 1
ATOM 1234 O O . HIS A 1 161 ? -24.017 -3.738 6.804 1.00 87.81 161 HIS A O 1
ATOM 1240 N N . GLN A 1 162 ? -22.021 -4.767 6.739 1.00 89.25 162 GLN A N 1
ATOM 1241 C CA . GLN A 1 162 ? -22.289 -5.740 7.799 1.00 89.25 162 GLN A CA 1
ATOM 1242 C C . GLN A 1 162 ? -22.398 -5.106 9.195 1.00 89.25 162 GLN A C 1
ATOM 1244 O O . GLN A 1 162 ? -23.037 -5.678 10.081 1.00 89.25 162 GLN A O 1
ATOM 1249 N N . LEU A 1 163 ? -21.768 -3.943 9.390 1.00 89.12 163 LEU A N 1
ATOM 1250 C CA . LEU A 1 163 ? -21.727 -3.212 10.659 1.00 89.12 163 LEU A CA 1
ATOM 1251 C C . LEU A 1 163 ? -22.434 -1.854 10.596 1.00 89.12 163 LEU A C 1
ATOM 1253 O O . LEU A 1 163 ? -22.393 -1.103 11.570 1.00 89.12 163 LEU A O 1
ATOM 1257 N N . LYS A 1 164 ? -23.073 -1.524 9.467 1.00 87.38 164 LYS A N 1
ATOM 1258 C CA . LYS A 1 164 ? -23.913 -0.332 9.370 1.00 87.38 164 LYS A CA 1
ATOM 1259 C C . LYS A 1 164 ? -25.083 -0.446 10.341 1.00 87.38 164 LYS A C 1
ATOM 1261 O O . LYS A 1 164 ? -25.647 -1.522 10.539 1.00 87.38 164 LYS A O 1
ATOM 1266 N N . ASP A 1 165 ? -25.447 0.705 10.888 1.00 87.56 165 ASP A N 1
ATOM 1267 C CA . ASP A 1 165 ? -26.597 0.860 11.764 1.00 87.56 165 ASP A CA 1
ATOM 1268 C C . ASP A 1 165 ? -27.866 0.363 11.046 1.00 87.56 165 ASP A C 1
ATOM 1270 O O . ASP A 1 165 ? -28.233 0.862 9.980 1.00 87.56 165 ASP A O 1
ATOM 1274 N N . THR A 1 166 ? -28.511 -0.655 11.613 1.00 87.06 166 THR A N 1
ATOM 1275 C CA . THR A 1 166 ? -29.749 -1.265 11.106 1.00 87.06 166 THR A CA 1
ATOM 1276 C C . THR A 1 166 ? -30.769 -1.358 12.230 1.00 87.06 166 THR A C 1
ATOM 1278 O O . THR A 1 166 ? -30.413 -1.627 13.376 1.00 87.06 166 THR A O 1
ATOM 1281 N N . CYS A 1 167 ? -32.047 -1.133 11.922 1.00 85.81 167 CYS A N 1
ATOM 1282 C CA . CYS A 1 167 ? -33.112 -1.402 12.886 1.00 85.81 167 CYS A CA 1
ATOM 1283 C C . CYS A 1 167 ? -33.132 -2.899 13.206 1.00 85.81 167 CYS A C 1
ATOM 1285 O O . CYS A 1 167 ? -32.947 -3.727 12.308 1.00 85.81 167 CYS A O 1
ATOM 1287 N N . HIS A 1 168 ? -33.364 -3.254 14.469 1.00 80.00 168 HIS A N 1
ATOM 1288 C CA . HIS A 1 168 ? -33.581 -4.658 14.795 1.00 80.00 168 HIS A CA 1
ATOM 1289 C C . HIS A 1 168 ? -34.856 -5.171 14.088 1.00 80.00 168 HIS A C 1
ATOM 1291 O O . HIS A 1 168 ? -35.822 -4.419 13.929 1.00 80.00 168 HIS A O 1
ATOM 1297 N N . PRO A 1 169 ? -34.892 -6.442 13.658 1.00 84.44 169 PRO A N 1
ATOM 1298 C CA . PRO A 1 169 ? -36.099 -7.047 13.097 1.00 84.44 169 PRO A CA 1
ATOM 1299 C C . PRO A 1 169 ? -37.153 -7.306 14.191 1.00 84.44 169 PRO A C 1
ATOM 1301 O O . PRO A 1 169 ? -36.933 -7.028 15.374 1.00 84.44 169 PRO A O 1
ATOM 1304 N N . GLU A 1 170 ? -38.307 -7.858 13.813 1.00 87.25 170 GLU A N 1
ATOM 1305 C CA . GLU A 1 170 ? -39.306 -8.328 14.780 1.00 87.25 170 GLU A CA 1
ATOM 1306 C C . GLU A 1 170 ? -38.750 -9.480 15.637 1.00 87.25 170 GLU A C 1
ATOM 1308 O O . GLU A 1 170 ? -38.033 -10.356 15.148 1.00 87.25 170 GLU A O 1
ATOM 1313 N N . PHE A 1 171 ? -39.069 -9.476 16.935 1.00 88.88 171 PHE A N 1
ATOM 1314 C CA . PHE A 1 171 ? -38.638 -10.524 17.862 1.00 88.88 171 PHE A CA 1
ATOM 1315 C C . PHE A 1 171 ? -39.636 -11.696 17.876 1.00 88.88 171 PHE A C 1
ATOM 1317 O O . PHE A 1 171 ? -40.842 -11.453 17.881 1.00 88.88 171 PHE A O 1
ATOM 1324 N N . PRO A 1 172 ? -39.175 -12.958 17.983 1.00 88.69 172 PRO A N 1
ATOM 1325 C CA . PRO A 1 172 ? -37.790 -13.386 18.166 1.00 88.69 172 PRO A CA 1
ATOM 1326 C C . PRO A 1 172 ? -36.953 -13.315 16.883 1.00 88.69 172 PRO A C 1
ATOM 1328 O O . PRO A 1 172 ? -37.379 -13.749 15.817 1.00 88.69 172 PRO A O 1
ATOM 1331 N N . ALA A 1 173 ? -35.722 -12.830 17.017 1.00 87.94 173 ALA A N 1
ATOM 1332 C CA . ALA A 1 173 ? -34.834 -12.561 15.891 1.00 87.94 173 ALA A CA 1
ATOM 1333 C C . ALA A 1 173 ? -33.577 -13.428 15.942 1.00 87.94 173 ALA A C 1
ATOM 1335 O O . ALA A 1 173 ? -33.025 -13.646 17.019 1.00 87.94 173 ALA A O 1
ATOM 1336 N N . ARG A 1 174 ? -33.091 -13.887 14.783 1.00 91.12 174 ARG A N 1
ATOM 1337 C CA . ARG A 1 174 ? -31.786 -14.558 14.675 1.00 91.12 174 ARG A CA 1
ATOM 1338 C C . ARG A 1 174 ? -30.688 -13.525 14.455 1.00 91.12 174 ARG A C 1
ATOM 1340 O O . ARG A 1 174 ? -30.745 -12.774 13.488 1.00 91.12 174 ARG A O 1
ATOM 1347 N N . ALA A 1 175 ? -29.680 -13.541 15.315 1.00 91.69 175 ALA A N 1
ATOM 1348 C CA . ALA A 1 175 ? -28.521 -12.665 15.243 1.00 91.69 175 ALA A CA 1
ATOM 1349 C C . ALA A 1 175 ? -27.213 -13.447 15.053 1.00 91.69 175 ALA A C 1
ATOM 1351 O O . ALA A 1 175 ? -27.128 -14.655 15.314 1.00 91.69 175 ALA A O 1
ATOM 1352 N N . THR A 1 176 ? -26.183 -12.716 14.633 1.00 93.56 176 THR A N 1
ATOM 1353 C CA . THR A 1 176 ? -24.792 -13.171 14.594 1.00 93.56 176 THR A CA 1
ATOM 1354 C C . THR A 1 176 ? -23.972 -12.349 15.583 1.00 93.56 176 THR A C 1
ATOM 1356 O O . THR A 1 176 ? -24.144 -11.134 15.665 1.00 93.56 176 THR A O 1
ATOM 1359 N N . ILE A 1 177 ? -23.076 -12.993 16.332 1.00 95.00 177 ILE A N 1
ATOM 1360 C CA . ILE A 1 177 ? -22.172 -12.325 17.276 1.00 95.00 177 ILE A CA 1
ATOM 1361 C C . ILE A 1 177 ? -20.725 -12.586 16.865 1.00 95.00 177 ILE A C 1
ATOM 1363 O O . ILE A 1 177 ? -20.305 -13.742 16.820 1.00 95.00 177 ILE A O 1
ATOM 1367 N N . TYR A 1 178 ? -19.960 -11.517 16.641 1.00 96.06 178 TYR A N 1
ATOM 1368 C CA . TYR A 1 178 ? -18.498 -11.574 16.586 1.00 96.06 178 TYR A CA 1
ATOM 1369 C C . TYR A 1 178 ? -17.943 -11.473 18.003 1.00 96.06 178 TYR A C 1
ATOM 1371 O O . TYR A 1 178 ? -18.046 -10.419 18.624 1.00 96.06 178 TYR A O 1
ATOM 1379 N N . VAL A 1 179 ? -17.396 -12.557 18.537 1.00 96.12 179 VAL A N 1
ATOM 1380 C CA . VAL A 1 179 ? -16.831 -12.632 19.887 1.00 96.12 179 VAL A CA 1
ATOM 1381 C C . VAL A 1 179 ? -15.338 -12.349 19.823 1.00 96.12 179 VAL A C 1
ATOM 1383 O O . VAL A 1 179 ? -14.611 -13.012 19.088 1.00 96.12 179 VAL A O 1
ATOM 1386 N N . PHE A 1 180 ? -14.879 -11.387 20.621 1.00 95.94 180 PHE A N 1
ATOM 1387 C CA . PHE A 1 180 ? -13.470 -11.033 20.742 1.00 95.94 180 PHE A CA 1
ATOM 1388 C C . PHE A 1 180 ? -12.846 -11.821 21.893 1.00 95.94 180 PHE A C 1
ATOM 1390 O O . PHE A 1 180 ? -13.115 -11.541 23.066 1.00 95.94 180 PHE A O 1
ATOM 1397 N N . ARG A 1 181 ? -12.006 -12.804 21.564 1.00 94.69 181 ARG A N 1
ATOM 1398 C CA . ARG A 1 181 ? -11.172 -13.502 22.546 1.00 94.69 181 ARG A CA 1
ATOM 1399 C C . ARG A 1 181 ? -9.789 -12.897 22.557 1.00 94.69 181 ARG A C 1
ATOM 1401 O O . ARG A 1 181 ? -9.136 -12.856 21.522 1.00 94.69 181 ARG A O 1
ATOM 1408 N N . THR A 1 182 ? -9.353 -12.439 23.719 1.00 93.00 182 THR A N 1
ATOM 1409 C CA . THR A 1 182 ? -8.050 -11.804 23.879 1.00 93.00 182 THR A CA 1
ATOM 1410 C C . THR A 1 182 ? -7.101 -12.701 24.663 1.00 93.00 182 THR A C 1
ATOM 1412 O O . THR A 1 182 ? -7.513 -13.326 25.640 1.00 93.00 182 THR A O 1
ATOM 1415 N N . CYS A 1 183 ? -5.844 -12.755 24.231 1.00 93.81 183 CYS A N 1
ATOM 1416 C CA . CYS A 1 183 ? -4.761 -13.477 24.892 1.00 93.81 183 CYS A CA 1
ATOM 1417 C C . CYS A 1 183 ? -3.539 -12.564 24.986 1.00 93.81 183 CYS A C 1
ATOM 1419 O O . CYS A 1 183 ? -3.188 -11.909 24.006 1.00 93.81 183 CYS A O 1
ATOM 1421 N N . LEU A 1 184 ? -2.883 -12.498 26.143 1.00 91.44 184 LEU A N 1
ATOM 1422 C CA . LEU A 1 184 ? -1.637 -11.747 26.284 1.00 91.44 184 LEU A CA 1
ATOM 1423 C C . LEU A 1 184 ? -0.477 -12.532 25.657 1.00 91.44 184 LEU A C 1
ATOM 1425 O O . LEU A 1 184 ? -0.177 -13.637 26.092 1.00 91.44 184 LEU A O 1
ATOM 1429 N N . GLU A 1 185 ? 0.183 -11.963 24.645 1.00 88.75 185 GLU A N 1
ATOM 1430 C CA . GLU A 1 185 ? 1.331 -12.604 23.985 1.00 88.75 185 GLU A CA 1
ATOM 1431 C C . GLU A 1 185 ? 2.655 -12.119 24.573 1.00 88.75 185 GLU A C 1
ATOM 1433 O O . GLU A 1 185 ? 3.522 -12.922 24.904 1.00 88.75 185 GLU A O 1
ATOM 1438 N N . ILE A 1 186 ? 2.811 -10.799 24.708 1.00 85.44 186 ILE A N 1
ATOM 1439 C CA . ILE A 1 186 ? 4.036 -10.183 25.230 1.00 85.44 186 ILE A CA 1
ATOM 1440 C C . ILE A 1 186 ? 3.637 -9.178 26.312 1.00 85.44 186 ILE A C 1
ATOM 1442 O O . ILE A 1 186 ? 3.053 -8.143 25.972 1.00 85.44 186 ILE A O 1
ATOM 1446 N N . PRO A 1 187 ? 3.922 -9.452 27.597 1.00 83.56 187 PRO A N 1
ATOM 1447 C CA . PRO A 1 187 ? 3.710 -8.495 28.676 1.00 83.56 187 PRO A CA 1
ATOM 1448 C C . PRO A 1 187 ? 4.511 -7.207 28.466 1.00 83.56 187 PRO A C 1
ATOM 1450 O O . PRO A 1 187 ? 5.552 -7.200 27.812 1.00 83.56 187 PRO A O 1
ATOM 1453 N N . LEU A 1 188 ? 4.036 -6.100 29.033 1.00 76.69 188 LEU A N 1
ATOM 1454 C CA . LEU A 1 188 ? 4.792 -4.851 29.025 1.00 76.69 188 LEU A CA 1
ATOM 1455 C C . LEU A 1 188 ? 6.001 -4.960 29.977 1.00 76.69 188 LEU A C 1
ATOM 1457 O O . LEU A 1 188 ? 5.830 -4.966 31.194 1.00 76.69 188 LEU A O 1
ATOM 1461 N N . GLU A 1 189 ? 7.212 -5.041 29.424 1.00 63.22 189 GLU A N 1
ATOM 1462 C CA . GLU A 1 189 ? 8.468 -4.986 30.184 1.00 63.22 189 GLU A CA 1
ATOM 1463 C C . GLU A 1 189 ? 8.754 -3.540 30.602 1.00 63.22 189 GLU A C 1
ATOM 1465 O O . GLU A 1 189 ? 9.148 -2.706 29.788 1.00 63.22 189 GLU A O 1
ATOM 1470 N N . ASP A 1 190 ? 8.524 -3.214 31.869 1.00 60.19 190 ASP A N 1
ATOM 1471 C CA . ASP A 1 190 ? 8.943 -1.935 32.432 1.00 60.19 190 ASP A CA 1
ATOM 1472 C C . ASP A 1 190 ? 9.353 -2.157 33.892 1.00 60.19 190 ASP A C 1
ATOM 1474 O O . ASP A 1 190 ? 8.506 -2.222 34.788 1.00 60.19 190 ASP A O 1
ATOM 1478 N N . GLU A 1 191 ? 10.670 -2.307 34.097 1.00 45.22 191 GLU A N 1
ATOM 1479 C CA . GLU A 1 191 ? 11.340 -2.576 35.383 1.00 45.22 191 GLU A CA 1
ATOM 1480 C C . GLU A 1 191 ? 11.011 -1.537 36.472 1.00 45.22 191 GLU A C 1
ATOM 1482 O O . GLU A 1 191 ? 11.158 -1.819 37.660 1.00 45.22 191 GLU A O 1
ATOM 1487 N N . HIS A 1 192 ? 10.516 -0.356 36.085 1.00 45.12 192 HIS A N 1
ATOM 1488 C CA . HIS A 1 192 ? 10.171 0.745 36.990 1.00 45.12 192 HIS A CA 1
ATOM 1489 C C . HIS A 1 192 ? 8.654 0.860 37.231 1.00 45.12 192 HIS A C 1
ATOM 1491 O O . HIS A 1 192 ? 8.191 1.593 38.111 1.00 45.12 192 HIS A O 1
ATOM 1497 N N . SER A 1 193 ? 7.837 0.105 36.492 1.00 54.03 193 SER A N 1
ATOM 1498 C CA . SER A 1 193 ? 6.384 0.156 36.613 1.00 54.03 193 SER A CA 1
ATOM 1499 C C . SER A 1 193 ? 5.854 -0.944 37.539 1.00 54.03 193 SER A C 1
ATOM 1501 O O . SER A 1 193 ? 5.641 -2.094 37.176 1.00 54.03 193 SER A O 1
ATOM 1503 N N . HIS A 1 194 ? 5.531 -0.576 38.775 1.00 57.31 194 HIS A N 1
ATOM 1504 C CA . HIS A 1 194 ? 4.788 -1.449 39.693 1.00 57.31 194 HIS A CA 1
ATOM 1505 C C . HIS A 1 194 ? 3.288 -1.587 39.316 1.00 57.31 194 HIS A C 1
ATOM 1507 O O . HIS A 1 194 ? 2.418 -1.481 40.187 1.00 57.31 194 HIS A O 1
ATOM 1513 N N . HIS A 1 195 ? 2.955 -1.716 38.028 1.00 69.44 195 HIS A N 1
ATOM 1514 C CA . HIS A 1 195 ? 1.579 -1.874 37.551 1.00 69.44 195 HIS A CA 1
ATOM 1515 C C . HIS A 1 195 ? 1.138 -3.341 37.663 1.00 69.44 195 HIS A C 1
ATOM 1517 O O . HIS A 1 195 ? 1.925 -4.256 37.437 1.00 69.44 195 HIS A O 1
ATOM 1523 N N . ARG A 1 196 ? -0.131 -3.594 38.014 1.00 73.88 196 ARG A N 1
ATOM 1524 C CA . ARG A 1 196 ? -0.668 -4.967 38.033 1.00 73.88 196 ARG A CA 1
ATOM 1525 C C . ARG A 1 196 ? -1.091 -5.360 36.621 1.00 73.88 196 ARG A C 1
ATOM 1527 O O . ARG A 1 196 ? -2.044 -4.781 36.099 1.00 73.88 196 ARG A O 1
ATOM 1534 N N . THR A 1 197 ? -0.431 -6.345 36.024 1.00 81.12 197 THR A N 1
ATOM 1535 C CA . THR A 1 197 ? -0.831 -6.940 34.740 1.00 81.12 197 THR A CA 1
ATOM 1536 C C . THR A 1 197 ? -2.025 -7.874 34.948 1.00 81.12 197 THR A C 1
ATOM 1538 O O . THR A 1 197 ? -2.007 -8.715 35.846 1.00 81.12 197 THR A O 1
ATOM 1541 N N . PHE A 1 198 ? -3.076 -7.731 34.135 1.00 84.50 198 PHE A N 1
ATOM 1542 C CA . PHE A 1 198 ? -4.176 -8.700 34.082 1.00 84.50 198 PHE A CA 1
ATOM 1543 C C . PHE A 1 198 ? -4.019 -9.536 32.821 1.00 84.50 198 PHE A C 1
ATOM 1545 O O . PHE A 1 198 ? -4.001 -8.968 31.731 1.00 84.50 198 PHE A O 1
ATOM 1552 N N . LYS A 1 199 ? -3.936 -10.859 32.956 1.00 89.00 199 LYS A N 1
ATOM 1553 C CA . LYS A 1 199 ? -3.951 -11.764 31.807 1.00 89.00 199 LYS A CA 1
ATOM 1554 C C . LYS A 1 199 ? -5.388 -11.915 31.310 1.00 89.00 199 LYS A C 1
ATOM 1556 O O . LYS A 1 199 ? -6.228 -12.413 32.064 1.00 89.00 199 LYS A O 1
ATOM 1561 N N . PRO A 1 200 ? -5.727 -11.446 30.097 1.00 88.12 200 PRO A N 1
ATOM 1562 C CA . PRO A 1 200 ? -7.101 -11.507 29.617 1.00 88.12 200 PRO A CA 1
ATOM 1563 C C . PRO A 1 200 ? -7.638 -12.944 29.533 1.00 88.12 200 PRO A C 1
ATOM 1565 O O . PRO A 1 200 ? -8.809 -13.174 29.820 1.00 88.12 200 PRO A O 1
ATOM 1568 N N . GLU A 1 201 ? -6.797 -13.917 29.205 1.00 91.31 201 GLU A N 1
ATOM 1569 C CA . GLU A 1 201 ? -7.164 -15.328 29.079 1.00 91.31 201 GLU A CA 1
ATOM 1570 C C . GLU A 1 201 ? -7.623 -15.990 30.395 1.00 91.31 201 GLU A C 1
ATOM 1572 O O . GLU A 1 201 ? -8.345 -16.982 30.347 1.00 91.31 201 GLU A O 1
ATOM 1577 N N . GLU A 1 202 ? -7.282 -15.429 31.563 1.00 92.19 202 GLU A N 1
ATOM 1578 C CA . GLU A 1 202 ? -7.716 -15.941 32.877 1.00 92.19 202 GLU A CA 1
ATOM 1579 C C . GLU A 1 202 ? -9.159 -15.530 33.236 1.00 92.19 202 GLU A C 1
ATOM 1581 O O . GLU A 1 202 ? -9.788 -16.132 34.105 1.00 92.19 202 GLU A O 1
ATOM 1586 N N . GLU A 1 203 ? -9.714 -14.511 32.573 1.00 91.88 203 GLU A N 1
ATOM 1587 C CA . GLU A 1 203 ? -11.107 -14.092 32.757 1.00 91.88 203 GLU A CA 1
ATOM 1588 C C . GLU A 1 203 ? -11.993 -14.754 31.694 1.00 91.88 203 GLU A C 1
ATOM 1590 O O . GLU A 1 203 ? -11.840 -14.510 30.500 1.00 91.88 203 GLU A O 1
ATOM 1595 N N . GLU A 1 204 ? -12.979 -15.546 32.110 1.00 90.88 204 GLU A N 1
ATOM 1596 C CA . GLU A 1 204 ? -13.884 -16.237 31.181 1.00 90.88 204 GLU A CA 1
ATOM 1597 C C . GLU A 1 204 ? -14.784 -15.281 30.384 1.00 90.88 204 GLU A C 1
ATOM 1599 O O . GLU A 1 204 ? -15.183 -15.591 29.256 1.00 90.88 204 GLU A O 1
ATOM 1604 N N . LEU A 1 205 ? -15.142 -14.125 30.961 1.00 94.06 205 LEU A N 1
ATOM 1605 C CA . LEU A 1 205 ? -15.985 -13.148 30.283 1.00 94.06 205 LEU A CA 1
ATOM 1606 C C . LEU A 1 205 ? -15.258 -12.582 29.059 1.00 94.06 205 LEU A C 1
ATOM 1608 O O . LEU A 1 205 ? -14.180 -11.988 29.158 1.00 94.06 205 LEU A O 1
ATOM 1612 N N . CYS A 1 206 ? -15.902 -12.718 27.908 1.00 94.25 206 CYS A N 1
ATOM 1613 C CA . CYS A 1 206 ? -15.533 -12.075 26.658 1.00 94.25 206 CYS A CA 1
ATOM 1614 C C . CYS A 1 206 ? -16.600 -11.043 26.278 1.00 94.25 206 CYS A C 1
ATOM 1616 O O . CYS A 1 206 ? -17.715 -11.035 26.808 1.00 94.25 206 CYS A O 1
ATOM 1618 N N . PHE A 1 207 ? -16.268 -10.181 25.326 1.00 96.31 207 PHE A N 1
ATOM 1619 C CA . PHE A 1 207 ? -17.225 -9.256 24.729 1.00 96.31 207 PHE A CA 1
ATOM 1620 C C . PHE A 1 207 ? -17.374 -9.571 23.252 1.00 96.31 207 PHE A C 1
ATOM 1622 O O . PHE A 1 207 ? -16.431 -10.027 22.609 1.00 96.31 207 PHE A O 1
ATOM 1629 N N . GLY A 1 208 ? -18.560 -9.326 22.716 1.00 95.06 208 GLY A N 1
ATOM 1630 C CA . GLY A 1 208 ? -18.819 -9.465 21.296 1.00 95.06 208 GLY A CA 1
ATOM 1631 C C . GLY A 1 208 ? -19.644 -8.323 20.732 1.00 95.06 208 GLY A C 1
ATOM 1632 O O . GLY A 1 208 ? -20.192 -7.502 21.471 1.00 95.06 208 GLY A O 1
ATOM 1633 N N . LEU A 1 209 ? -19.727 -8.294 19.408 1.00 95.94 209 LEU A N 1
ATOM 1634 C CA . LEU A 1 209 ? -20.540 -7.372 18.633 1.00 95.94 209 LEU A CA 1
ATOM 1635 C C . LEU A 1 209 ? -21.669 -8.157 17.958 1.00 95.94 209 LEU A C 1
ATOM 1637 O O . LEU A 1 209 ? -21.412 -8.989 17.088 1.00 95.94 209 LEU A O 1
ATOM 1641 N N . LEU A 1 210 ? -22.907 -7.909 18.383 1.00 95.19 210 LEU A N 1
ATOM 1642 C CA . LEU A 1 210 ? -24.107 -8.541 17.841 1.00 95.19 210 LEU A CA 1
ATOM 1643 C C . LEU A 1 210 ? -24.650 -7.717 16.675 1.00 95.19 210 LEU A C 1
ATOM 1645 O O . LEU A 1 210 ? -24.906 -6.527 16.835 1.00 95.19 210 LEU A O 1
ATOM 1649 N N . THR A 1 211 ? -24.860 -8.361 15.528 1.00 93.56 211 THR A N 1
ATOM 1650 C CA . THR A 1 211 ? -25.442 -7.779 14.311 1.00 93.56 211 THR A CA 1
ATOM 1651 C C . THR A 1 211 ? -26.550 -8.676 13.751 1.00 93.56 211 THR A C 1
ATOM 1653 O O . THR A 1 211 ? -26.522 -9.900 13.910 1.00 93.56 211 THR A O 1
ATOM 1656 N N . PHE A 1 212 ? -27.526 -8.064 13.078 1.00 91.81 212 PHE A N 1
ATOM 1657 C CA . PHE A 1 212 ? -28.578 -8.762 12.328 1.00 91.81 212 PHE A CA 1
ATOM 1658 C C . PHE A 1 212 ? -28.262 -8.877 10.832 1.00 91.81 212 PHE A C 1
ATOM 1660 O O . PHE A 1 212 ? -29.082 -9.383 10.069 1.00 91.81 212 PHE A O 1
ATOM 1667 N N . SER A 1 213 ? -27.082 -8.421 10.396 1.00 88.06 213 SER A N 1
ATOM 1668 C CA . SER A 1 213 ? -26.689 -8.531 8.995 1.00 88.06 213 SER A CA 1
ATOM 1669 C C . SER A 1 213 ? -26.581 -10.007 8.570 1.00 88.06 213 SER A C 1
ATOM 1671 O O . SER A 1 213 ? -25.889 -10.785 9.237 1.00 88.06 213 SER A O 1
ATOM 1673 N N . PRO A 1 214 ? -27.231 -10.412 7.461 1.00 80.31 214 PRO A N 1
ATOM 1674 C CA . PRO A 1 214 ? -27.195 -11.794 6.984 1.00 80.31 214 PRO A CA 1
ATOM 1675 C C . PRO A 1 214 ? -25.833 -12.175 6.381 1.00 80.31 214 PRO A C 1
ATOM 1677 O O . PRO A 1 214 ? -25.491 -13.354 6.333 1.00 80.31 214 PRO A O 1
ATOM 1680 N N . ASP A 1 215 ? -25.039 -11.187 5.959 1.00 83.50 215 ASP A N 1
ATOM 1681 C CA . ASP A 1 215 ? -23.864 -11.364 5.095 1.00 83.50 215 ASP A CA 1
ATOM 1682 C C . ASP A 1 215 ? -22.536 -11.280 5.875 1.00 83.50 215 ASP A C 1
ATOM 1684 O O . ASP A 1 215 ? -21.562 -10.633 5.480 1.00 83.50 215 ASP A O 1
ATOM 1688 N N . CYS A 1 216 ? -22.523 -11.905 7.055 1.00 84.12 216 CYS A N 1
ATOM 1689 C CA . CYS A 1 216 ? -21.389 -11.910 7.975 1.00 84.12 216 CYS A CA 1
ATOM 1690 C C . CYS A 1 216 ? -20.406 -13.060 7.672 1.00 84.12 216 CYS A C 1
ATOM 1692 O O . CYS A 1 216 ? -20.777 -14.234 7.840 1.00 84.12 216 CYS A O 1
ATOM 1694 N N . PRO A 1 217 ? -19.162 -12.765 7.236 1.00 87.81 217 PRO A N 1
ATOM 1695 C CA . PRO A 1 217 ? -18.133 -13.787 7.061 1.00 87.81 217 PRO A CA 1
ATOM 1696 C C . PRO A 1 217 ? -17.755 -14.401 8.415 1.00 87.81 217 PRO A C 1
ATOM 1698 O O . PRO A 1 217 ? -17.630 -13.700 9.412 1.00 87.81 217 PRO A O 1
ATOM 1701 N N . SER A 1 218 ? -17.581 -15.724 8.463 1.00 82.38 218 SER A N 1
ATOM 1702 C CA . SER A 1 218 ? -17.220 -16.444 9.700 1.00 82.38 218 SER A CA 1
ATOM 1703 C C . SER A 1 218 ? -15.719 -16.657 9.890 1.00 82.38 218 SER A C 1
ATOM 1705 O O . SER A 1 218 ? -15.305 -17.117 10.947 1.00 82.38 218 SER A O 1
ATOM 1707 N N . ASN A 1 219 ? -14.916 -16.347 8.877 1.00 84.75 219 ASN A N 1
ATOM 1708 C CA . ASN A 1 219 ? -13.477 -16.594 8.796 1.00 84.75 219 ASN A CA 1
ATOM 1709 C C . ASN A 1 219 ? -12.641 -15.320 9.019 1.00 84.75 219 ASN A C 1
ATOM 1711 O O . ASN A 1 219 ? -11.524 -15.229 8.514 1.00 84.75 219 ASN A O 1
ATOM 1715 N N . VAL A 1 220 ? -13.175 -14.328 9.743 1.00 91.38 220 VAL A N 1
ATOM 1716 C CA . VAL A 1 220 ? -12.436 -13.090 10.029 1.00 91.38 220 VAL A CA 1
ATOM 1717 C C . VAL A 1 220 ? -11.183 -13.432 10.850 1.00 91.38 220 VAL A C 1
ATOM 1719 O O . VAL A 1 220 ? -11.306 -14.068 11.900 1.00 91.38 220 VAL A O 1
ATOM 1722 N N . PRO A 1 221 ? -9.983 -13.029 10.402 1.00 91.81 221 PRO A N 1
ATOM 1723 C CA . PRO A 1 221 ? -8.743 -13.395 11.053 1.00 91.81 221 PRO A CA 1
ATOM 1724 C C . PRO A 1 221 ? -8.551 -12.623 12.355 1.00 91.81 221 PRO A C 1
ATOM 1726 O O . PRO A 1 221 ? -9.091 -11.532 12.553 1.00 91.81 221 PRO A O 1
ATOM 1729 N N . GLY A 1 222 ? -7.721 -13.183 13.232 1.00 92.25 222 GLY A N 1
ATOM 1730 C CA . GLY A 1 222 ? -7.255 -12.470 14.411 1.00 92.25 222 GLY A CA 1
ATOM 1731 C C . GLY A 1 222 ? -6.247 -11.363 14.088 1.00 92.25 222 GLY A C 1
ATOM 1732 O O . GLY A 1 222 ? -5.667 -11.317 13.000 1.00 92.25 222 GLY A O 1
ATOM 1733 N N . PHE A 1 223 ? -6.028 -10.475 15.057 1.00 93.75 223 PHE A N 1
ATOM 1734 C CA . PHE A 1 223 ? -5.089 -9.355 14.949 1.00 93.75 223 PHE A CA 1
ATOM 1735 C C . PHE A 1 223 ? -4.501 -8.942 16.313 1.00 93.75 223 PHE A C 1
ATOM 1737 O O . PHE A 1 223 ? -5.159 -9.122 17.340 1.00 93.75 223 PHE A O 1
ATOM 1744 N N . PRO A 1 224 ? -3.290 -8.352 16.360 1.00 91.38 224 PRO A N 1
ATOM 1745 C CA . PRO A 1 224 ? -2.630 -7.972 17.610 1.00 91.38 224 PRO A CA 1
ATOM 1746 C C . PRO A 1 224 ? -3.030 -6.572 18.080 1.00 91.38 224 PRO A C 1
ATOM 1748 O O . PRO A 1 224 ? -2.791 -5.594 17.380 1.00 91.38 224 PRO A O 1
ATOM 1751 N N . VAL A 1 225 ? -3.579 -6.431 19.278 1.00 89.50 225 VAL A N 1
ATOM 1752 C CA . VAL A 1 225 ? -3.861 -5.134 19.908 1.00 89.50 225 VAL A CA 1
ATOM 1753 C C . VAL A 1 225 ? -2.828 -4.816 20.980 1.00 89.50 225 VAL A C 1
ATOM 1755 O O . VAL A 1 225 ? -2.244 -5.699 21.604 1.00 89.50 225 VAL A O 1
ATOM 1758 N N . PHE A 1 226 ? -2.611 -3.530 21.224 1.00 85.06 226 PHE A N 1
ATOM 1759 C CA . PHE A 1 226 ? -1.738 -3.076 22.296 1.00 85.06 226 PHE A CA 1
ATOM 1760 C C . PHE A 1 226 ? -2.614 -2.558 23.426 1.00 85.06 226 PHE A C 1
ATOM 1762 O O . PHE A 1 226 ? -3.465 -1.691 23.231 1.00 85.06 226 PHE A O 1
ATOM 1769 N N . SER A 1 227 ? -2.438 -3.121 24.612 1.00 81.94 227 SER A N 1
ATOM 1770 C CA . SER A 1 227 ? -3.148 -2.725 25.821 1.00 81.94 227 SER A CA 1
ATOM 1771 C C . SER A 1 227 ? -2.138 -2.296 26.887 1.00 81.94 227 SER A C 1
ATOM 1773 O O . SER A 1 227 ? -0.924 -2.363 26.695 1.00 81.94 227 SER A O 1
ATOM 1775 N N . ARG A 1 228 ? -2.634 -1.869 28.052 1.00 78.50 228 ARG A N 1
ATOM 1776 C CA . ARG A 1 228 ? -1.762 -1.571 29.197 1.00 78.50 228 ARG A CA 1
ATOM 1777 C C . ARG A 1 228 ? -1.036 -2.810 29.736 1.00 78.50 228 ARG A C 1
ATOM 1779 O O . ARG A 1 228 ? -0.063 -2.653 30.454 1.00 78.50 228 ARG A O 1
ATOM 1786 N N . ASN A 1 229 ? -1.553 -4.008 29.454 1.00 80.81 229 ASN A N 1
ATOM 1787 C CA . ASN A 1 229 ? -0.954 -5.262 29.900 1.00 80.81 229 ASN A CA 1
ATOM 1788 C C . ASN A 1 229 ? 0.221 -5.675 29.000 1.00 80.81 229 ASN A C 1
ATOM 1790 O O . ASN A 1 229 ? 1.051 -6.473 29.425 1.00 80.81 229 ASN A O 1
ATOM 1794 N N . GLY A 1 230 ? 0.287 -5.144 27.774 1.00 82.19 230 GLY A N 1
ATOM 1795 C CA . GLY A 1 230 ? 1.275 -5.504 26.764 1.00 82.19 230 GLY A CA 1
ATOM 1796 C C . GLY A 1 230 ? 0.653 -5.686 25.379 1.00 82.19 230 GLY A C 1
ATOM 1797 O O . GLY A 1 230 ? -0.397 -5.116 25.066 1.00 82.19 230 GLY A O 1
ATOM 1798 N N . ARG A 1 231 ? 1.315 -6.478 24.535 1.00 86.19 231 ARG A N 1
ATOM 1799 C CA . ARG A 1 231 ? 0.812 -6.896 23.222 1.00 86.19 231 ARG A CA 1
ATOM 1800 C C . ARG A 1 231 ? -0.085 -8.119 23.405 1.00 86.19 231 ARG A C 1
ATOM 1802 O O . ARG A 1 231 ? 0.376 -9.174 23.837 1.00 86.19 231 ARG A O 1
ATOM 1809 N N . GLU A 1 232 ? -1.358 -7.962 23.077 1.00 90.12 232 GLU A N 1
ATOM 1810 C CA . GLU A 1 232 ? -2.390 -8.997 23.155 1.00 90.12 232 GLU A CA 1
ATOM 1811 C C . GLU A 1 232 ? -2.802 -9.412 21.735 1.00 90.12 232 GLU A C 1
ATOM 1813 O O . GLU A 1 232 ? -2.908 -8.563 20.854 1.00 90.12 232 GLU A O 1
ATOM 1818 N N . SER A 1 233 ? -3.081 -10.687 21.484 1.00 92.50 233 SER A N 1
ATOM 1819 C CA . SER A 1 233 ? -3.774 -11.114 20.266 1.00 92.50 233 SER A CA 1
ATOM 1820 C C . SER A 1 233 ? -5.273 -11.192 20.488 1.00 92.50 233 SER A C 1
ATOM 1822 O O . SER A 1 233 ? -5.749 -11.562 21.560 1.00 92.50 233 SER A O 1
ATOM 1824 N N . VAL A 1 234 ? -6.028 -10.817 19.458 1.00 94.56 234 VAL A N 1
ATOM 1825 C CA . VAL A 1 234 ? -7.486 -10.912 19.418 1.00 94.56 234 VAL A CA 1
ATOM 1826 C C . VAL A 1 234 ? -7.863 -11.956 18.384 1.00 94.56 234 VAL A C 1
ATOM 1828 O O . VAL A 1 234 ? -7.617 -11.750 17.200 1.00 94.56 234 VAL A O 1
ATOM 1831 N N . ALA A 1 235 ? -8.483 -13.051 18.809 1.00 94.50 235 ALA A N 1
ATOM 1832 C CA . ALA A 1 235 ? -9.155 -13.998 17.930 1.00 94.50 235 ALA A CA 1
ATOM 1833 C C . ALA A 1 235 ? -10.641 -13.632 17.805 1.00 94.50 235 ALA A C 1
ATOM 1835 O O . ALA A 1 235 ? -11.279 -13.242 18.790 1.00 94.50 235 ALA A O 1
ATOM 1836 N N . ILE A 1 236 ? -11.191 -13.760 16.595 1.00 94.50 236 ILE A N 1
ATOM 1837 C CA . ILE A 1 236 ? -12.603 -13.493 16.314 1.00 94.50 236 ILE A CA 1
ATOM 1838 C C . ILE A 1 236 ? -13.325 -14.822 16.117 1.00 94.50 236 ILE A C 1
ATOM 1840 O O . ILE A 1 236 ? -13.078 -15.543 15.156 1.00 94.50 236 ILE A O 1
ATOM 1844 N N . GLU A 1 237 ? -14.250 -15.132 17.020 1.00 93.00 237 GLU A N 1
ATOM 1845 C CA . GLU A 1 237 ? -15.170 -16.261 16.873 1.00 93.00 237 GLU A CA 1
ATOM 1846 C C . GLU A 1 237 ? -16.542 -15.768 16.423 1.00 93.00 237 GLU A C 1
ATOM 1848 O O . GLU A 1 237 ? -17.008 -14.718 16.860 1.00 93.00 237 GLU A O 1
ATOM 1853 N N . THR A 1 238 ? -17.224 -16.538 15.578 1.00 92.69 238 THR A N 1
ATOM 1854 C CA . THR A 1 238 ? -18.562 -16.177 15.094 1.00 92.69 238 THR A CA 1
ATOM 1855 C C . THR A 1 238 ? -19.611 -17.123 15.669 1.00 92.69 238 THR A C 1
ATOM 1857 O O . THR A 1 238 ? -19.624 -18.309 15.347 1.00 92.69 238 THR A O 1
ATOM 1860 N N . LEU A 1 239 ? -20.531 -16.598 16.481 1.00 92.38 239 LEU A N 1
ATOM 1861 C CA . LEU A 1 239 ? -21.705 -17.332 16.962 1.00 92.38 239 LEU A CA 1
ATOM 1862 C C . LEU A 1 239 ? -22.907 -16.999 16.071 1.00 92.38 239 LEU A C 1
ATOM 1864 O O . LEU A 1 239 ? -23.335 -15.847 16.022 1.00 92.38 239 LEU A O 1
ATOM 1868 N N . ARG A 1 240 ? -23.456 -17.993 15.362 1.00 88.31 240 ARG A N 1
ATOM 1869 C CA . ARG A 1 240 ? -24.604 -17.821 14.452 1.00 88.31 240 ARG A CA 1
ATOM 1870 C C . ARG A 1 240 ? -25.910 -18.303 15.087 1.00 88.31 240 ARG A C 1
ATOM 1872 O O . ARG A 1 240 ? -25.917 -19.259 15.856 1.00 88.31 240 ARG A O 1
ATOM 1879 N N . GLY A 1 241 ? -27.023 -17.684 14.691 1.00 78.94 241 GLY A N 1
ATOM 1880 C CA . GLY A 1 241 ? -28.369 -18.160 15.027 1.00 78.94 241 GLY A CA 1
ATOM 1881 C C . GLY A 1 241 ? -28.783 -17.910 16.477 1.00 78.94 241 GLY A C 1
ATOM 1882 O O . GLY A 1 241 ? -29.657 -18.610 16.984 1.00 78.94 241 GLY A O 1
ATOM 1883 N N . VAL A 1 242 ? -28.172 -16.924 17.139 1.00 82.69 242 VAL A N 1
ATOM 1884 C CA . VAL A 1 242 ? -28.542 -16.530 18.503 1.00 82.69 242 VAL A CA 1
ATOM 1885 C C . VAL A 1 242 ? -29.943 -15.923 18.471 1.00 82.69 242 VAL A C 1
ATOM 1887 O O . VAL A 1 242 ? -30.195 -15.015 17.681 1.00 82.69 242 VAL A O 1
ATOM 1890 N N . VAL A 1 243 ? -30.862 -16.460 19.276 1.00 80.81 243 VAL A N 1
ATOM 1891 C CA . VAL A 1 243 ? -32.263 -16.020 19.305 1.00 80.81 243 VAL A CA 1
ATOM 1892 C C . VAL A 1 243 ? -32.442 -14.935 20.356 1.00 80.81 243 VAL A C 1
ATOM 1894 O O . VAL A 1 243 ? -32.298 -15.187 21.552 1.00 80.81 243 VAL A O 1
ATOM 1897 N N . GLU A 1 244 ? -32.806 -13.743 19.902 1.00 87.12 244 GLU A N 1
ATOM 1898 C CA . GLU A 1 244 ? -33.001 -12.572 20.748 1.00 87.12 244 GLU A CA 1
ATOM 1899 C C . GLU A 1 244 ? -34.484 -12.316 21.032 1.00 87.12 244 GLU A C 1
ATOM 1901 O O . GLU A 1 244 ? -35.347 -12.526 20.178 1.00 87.12 244 GLU A O 1
ATOM 1906 N N . THR A 1 245 ? -34.777 -11.842 22.245 1.00 91.56 245 THR A N 1
ATOM 1907 C CA . THR A 1 245 ? -36.126 -11.453 22.697 1.00 91.56 245 THR A CA 1
ATOM 1908 C C . THR A 1 245 ? -36.151 -9.970 23.044 1.00 91.56 245 THR A C 1
ATOM 1910 O O . THR A 1 245 ? -35.115 -9.399 23.377 1.00 91.56 245 THR A O 1
ATOM 1913 N N . GLN A 1 246 ? -37.334 -9.351 23.057 1.00 92.25 246 GLN A N 1
ATOM 1914 C CA . GLN A 1 246 ? -37.468 -7.923 23.365 1.00 92.25 246 GLN A CA 1
ATOM 1915 C C . GLN A 1 246 ? -36.895 -7.542 24.745 1.00 92.25 246 GLN A C 1
ATOM 1917 O O . GLN A 1 246 ? -36.229 -6.517 24.885 1.00 92.25 246 GLN A O 1
ATOM 1922 N N . GLU A 1 247 ? -37.098 -8.379 25.769 1.00 91.38 247 GLU A N 1
ATOM 1923 C CA . GLU A 1 247 ? -36.557 -8.123 27.112 1.00 91.38 247 GLU A CA 1
ATOM 1924 C C . GLU A 1 247 ? -35.031 -8.291 27.168 1.00 91.38 247 GLU A C 1
ATOM 1926 O O . GLU A 1 247 ? -34.353 -7.526 27.859 1.00 91.38 247 GLU A O 1
ATOM 1931 N N . LEU A 1 248 ? -34.469 -9.259 26.436 1.00 92.31 248 LEU A N 1
ATOM 1932 C CA . LEU A 1 248 ? -33.016 -9.411 26.339 1.00 92.31 248 LEU A CA 1
ATOM 1933 C C . LEU A 1 248 ? -32.396 -8.229 25.583 1.00 92.31 248 LEU A C 1
ATOM 1935 O O . LEU A 1 248 ? -31.451 -7.621 26.086 1.00 92.31 248 LEU A O 1
ATOM 1939 N N . TRP A 1 249 ? -32.993 -7.824 24.461 1.00 93.75 249 TRP A N 1
ATOM 1940 C CA . TRP A 1 249 ? -32.575 -6.666 23.672 1.00 93.75 249 TRP A CA 1
ATOM 1941 C C . TRP A 1 249 ? -32.514 -5.383 24.507 1.00 93.75 249 TRP A C 1
ATOM 1943 O O . TRP A 1 249 ? -31.498 -4.687 24.522 1.00 93.75 249 TRP A O 1
ATOM 1953 N N . ARG A 1 250 ? -33.558 -5.115 25.305 1.00 92.81 250 ARG A N 1
ATOM 1954 C CA . ARG A 1 250 ? -33.608 -3.976 26.237 1.00 92.81 250 ARG A CA 1
ATOM 1955 C C . ARG A 1 250 ? -32.437 -3.970 27.229 1.00 92.81 250 ARG A C 1
ATOM 1957 O O . ARG A 1 250 ? -31.988 -2.908 27.658 1.00 92.81 250 ARG A O 1
ATOM 1964 N N . ARG A 1 251 ? -31.949 -5.141 27.647 1.00 94.06 251 ARG A N 1
ATOM 1965 C CA . ARG A 1 251 ? -30.792 -5.260 28.552 1.00 94.06 251 ARG A CA 1
ATOM 1966 C C . ARG A 1 251 ? -29.469 -5.094 27.813 1.00 94.06 251 ARG A C 1
ATOM 1968 O O . ARG A 1 251 ? -28.559 -4.467 28.352 1.00 94.06 251 ARG A O 1
ATOM 1975 N N . LEU A 1 252 ? -29.368 -5.617 26.593 1.00 94.56 252 LEU A N 1
ATOM 1976 C CA . LEU A 1 252 ? -28.183 -5.480 25.748 1.00 94.56 252 LEU A CA 1
ATOM 1977 C C . LEU A 1 252 ? -27.911 -4.021 25.382 1.00 94.56 252 LEU A C 1
ATOM 1979 O O . LEU A 1 252 ? -26.784 -3.562 25.532 1.00 94.56 252 LEU A O 1
ATOM 1983 N N . THR A 1 253 ? -28.932 -3.261 24.992 1.00 94.19 253 THR A N 1
ATOM 1984 C CA . THR A 1 253 ? -28.786 -1.837 24.642 1.00 94.19 253 THR A CA 1
ATOM 1985 C C . THR A 1 253 ? -28.367 -0.990 25.846 1.00 94.19 253 THR A C 1
ATOM 1987 O O . THR A 1 253 ? -27.479 -0.142 25.734 1.00 94.19 253 THR A O 1
ATOM 1990 N N . LYS A 1 254 ? -28.905 -1.284 27.039 1.00 94.19 254 LYS A N 1
ATOM 1991 C CA . LYS A 1 254 ? -28.421 -0.694 28.300 1.00 94.19 254 LYS A CA 1
ATOM 1992 C C . LYS A 1 254 ? -26.950 -1.018 28.563 1.00 94.19 254 LYS A C 1
ATOM 1994 O O . LYS A 1 254 ? -26.181 -0.125 28.915 1.00 94.19 254 LYS A O 1
ATOM 1999 N N . PHE A 1 255 ? -26.553 -2.279 28.397 1.00 95.44 255 PHE A N 1
ATOM 2000 C CA . PHE A 1 255 ? -25.169 -2.704 28.601 1.00 95.44 255 PHE A CA 1
ATOM 2001 C C . PHE A 1 255 ? -24.212 -2.063 27.587 1.00 95.44 255 PHE A C 1
ATOM 2003 O O . PHE A 1 255 ? -23.160 -1.555 27.967 1.00 95.44 255 PHE A O 1
ATOM 2010 N N . HIS A 1 256 ? -24.606 -1.997 26.317 1.00 95.38 256 HIS A N 1
ATOM 2011 C CA . HIS A 1 256 ? -23.883 -1.296 25.261 1.00 95.38 256 HIS A CA 1
ATOM 2012 C C . HIS A 1 256 ? -23.665 0.184 25.614 1.00 95.38 256 HIS A C 1
ATOM 2014 O O . HIS A 1 256 ? -22.529 0.665 25.591 1.00 95.38 256 HIS A O 1
ATOM 2020 N N . SER A 1 257 ? -24.722 0.889 26.040 1.00 93.81 257 SER A N 1
ATOM 2021 C CA . SER A 1 257 ? -24.592 2.276 26.492 1.00 93.81 257 SER A CA 1
ATOM 2022 C C . SER A 1 257 ? -23.685 2.398 27.721 1.00 93.81 257 SER A C 1
ATOM 2024 O O . SER A 1 257 ? -22.926 3.364 27.803 1.00 93.81 257 SER A O 1
ATOM 2026 N N . TYR A 1 258 ? -23.730 1.449 28.663 1.00 93.31 258 TYR A N 1
ATOM 2027 C CA . TYR A 1 258 ? -22.832 1.425 29.820 1.00 93.31 258 TYR A CA 1
ATOM 2028 C C . TYR A 1 258 ? -21.361 1.319 29.388 1.00 93.31 258 TYR A C 1
ATOM 2030 O O . TYR A 1 258 ? -20.542 2.134 29.819 1.00 93.31 258 TYR A O 1
ATOM 2038 N N . ILE A 1 259 ? -21.025 0.388 28.488 1.00 93.56 259 ILE A N 1
ATOM 2039 C CA . ILE A 1 259 ? -19.655 0.211 27.985 1.00 93.56 259 ILE A CA 1
ATOM 2040 C C . ILE A 1 259 ? -19.129 1.506 27.360 1.00 93.56 259 ILE A C 1
ATOM 2042 O O . ILE A 1 259 ? -18.055 1.981 27.734 1.00 93.56 259 ILE A O 1
ATOM 2046 N N . PHE A 1 260 ? -19.869 2.135 26.447 1.00 92.38 260 PHE A N 1
ATOM 2047 C CA . PHE A 1 260 ? -19.331 3.322 25.788 1.00 92.38 260 PHE A CA 1
ATOM 2048 C C . PHE A 1 260 ? -19.366 4.582 26.662 1.00 92.38 260 PHE A C 1
ATOM 2050 O O . PHE A 1 260 ? -18.367 5.309 26.715 1.00 92.38 260 PHE A O 1
ATOM 2057 N N . LYS A 1 261 ? -20.454 4.839 27.404 1.00 90.12 261 LYS A N 1
ATOM 2058 C CA . LYS A 1 261 ? -20.559 6.043 28.247 1.00 90.12 261 LYS A CA 1
ATOM 2059 C C . LYS A 1 261 ? -19.623 5.980 29.458 1.00 90.12 261 LYS A C 1
ATOM 2061 O O . LYS A 1 261 ? -18.900 6.948 29.698 1.00 90.12 261 LYS A O 1
ATOM 2066 N N . LYS A 1 262 ? -19.608 4.865 30.202 1.00 88.75 262 LYS A N 1
ATOM 2067 C CA . LYS A 1 262 ? -18.840 4.727 31.455 1.00 88.75 262 LYS A CA 1
ATOM 2068 C C . LYS A 1 262 ? -17.427 4.195 31.230 1.00 88.75 262 LYS A C 1
ATOM 2070 O O . LYS A 1 262 ? -16.472 4.856 31.632 1.00 88.75 262 LYS A O 1
ATOM 2075 N N . VAL A 1 263 ? -17.267 3.059 30.547 1.00 89.81 263 VAL A N 1
ATOM 2076 C CA . VAL A 1 263 ? -15.944 2.421 30.385 1.00 89.81 263 VAL A CA 1
ATOM 2077 C C . VAL A 1 263 ? -15.069 3.187 29.389 1.00 89.81 263 VAL A C 1
ATOM 2079 O O . VAL A 1 263 ? -13.945 3.571 29.716 1.00 89.81 263 VAL A O 1
ATOM 2082 N N . CYS A 1 264 ? -15.598 3.479 28.197 1.00 87.25 264 CYS A N 1
ATOM 2083 C CA . CYS A 1 264 ? -14.865 4.188 27.138 1.00 87.25 264 CYS A CA 1
ATOM 2084 C C . CYS A 1 264 ? -14.882 5.721 27.296 1.00 87.25 264 CYS A C 1
ATOM 2086 O O . CYS A 1 264 ? -14.218 6.427 26.535 1.00 87.25 264 CYS A O 1
ATOM 2088 N N . ARG A 1 265 ? -15.607 6.248 28.296 1.00 86.75 265 ARG A N 1
ATOM 2089 C CA . ARG A 1 265 ? -15.709 7.686 28.619 1.00 86.75 265 ARG A CA 1
ATOM 2090 C C . ARG A 1 265 ? -16.249 8.538 27.459 1.00 86.75 265 ARG A C 1
ATOM 2092 O O . ARG A 1 265 ? -15.785 9.659 27.232 1.00 86.75 265 ARG A O 1
ATOM 2099 N N . LEU A 1 266 ? -17.240 8.014 26.739 1.00 86.69 266 LEU A N 1
ATOM 2100 C CA . LEU A 1 266 ? -17.948 8.681 25.639 1.00 86.69 266 LEU A CA 1
ATOM 2101 C C . LEU A 1 266 ? -19.339 9.166 26.078 1.00 86.69 266 LEU A C 1
ATOM 2103 O O . LEU A 1 266 ? -20.332 8.974 25.383 1.00 86.69 266 LEU A O 1
ATOM 2107 N N . SER A 1 267 ? -19.418 9.792 27.254 1.00 83.44 267 SER A N 1
ATOM 2108 C CA . SER A 1 267 ? -20.673 10.263 27.863 1.00 83.44 267 SER A CA 1
ATOM 2109 C C . SER A 1 267 ? -21.369 11.401 27.109 1.00 83.44 267 SER A C 1
ATOM 2111 O O . SER A 1 267 ? -22.536 11.663 27.363 1.00 83.44 267 SER A O 1
ATOM 2113 N N . HIS A 1 268 ? -20.665 12.066 26.192 1.00 84.81 268 HIS A N 1
ATOM 2114 C CA . HIS A 1 268 ? -21.197 13.130 25.337 1.00 84.81 268 HIS A CA 1
ATOM 2115 C C . HIS A 1 268 ? -21.983 12.601 24.125 1.00 84.81 268 HIS A C 1
ATOM 2117 O O . HIS A 1 268 ? -22.540 13.398 23.376 1.00 84.81 268 HIS A O 1
ATOM 2123 N N . LEU A 1 269 ? -21.979 11.283 23.900 1.00 87.38 269 LEU A N 1
ATOM 2124 C CA . LEU A 1 269 ? -22.698 10.633 22.810 1.00 87.38 269 LEU A CA 1
ATOM 2125 C C . LEU A 1 269 ? -23.985 9.993 23.332 1.00 87.38 269 LEU A C 1
ATOM 2127 O O . LEU A 1 269 ? -24.007 9.415 24.422 1.00 87.38 269 LEU A O 1
ATOM 2131 N N . GLU A 1 270 ? -25.032 10.058 22.517 1.00 90.00 270 GLU A N 1
ATOM 2132 C CA . GLU A 1 270 ? -26.286 9.340 22.731 1.00 90.00 270 GLU A CA 1
ATOM 2133 C C . GLU A 1 270 ? -26.379 8.130 21.801 1.00 90.00 270 GLU A C 1
ATOM 2135 O O . GLU A 1 270 ? -25.806 8.136 20.711 1.00 90.00 270 GLU A O 1
ATOM 2140 N N . TYR A 1 271 ? -27.079 7.088 22.251 1.00 91.06 271 TYR A N 1
ATOM 2141 C CA . TYR A 1 271 ? -27.143 5.787 21.581 1.00 91.06 271 TYR A CA 1
ATOM 2142 C C . TYR A 1 271 ? -28.597 5.396 21.361 1.00 91.06 271 TYR A C 1
ATOM 2144 O O . TYR A 1 271 ? -29.401 5.477 22.291 1.00 91.06 271 TYR A O 1
ATOM 2152 N N . ASP A 1 272 ? -28.918 4.965 20.147 1.00 91.81 272 ASP A N 1
ATOM 2153 C CA . ASP A 1 272 ? -30.262 4.547 19.774 1.00 91.81 272 ASP A CA 1
ATOM 2154 C C . ASP A 1 272 ? -30.511 3.090 20.210 1.00 91.81 272 ASP A C 1
ATOM 2156 O O . ASP A 1 272 ? -29.855 2.173 19.709 1.00 91.81 272 ASP A O 1
ATOM 2160 N N . PRO A 1 273 ? -31.456 2.832 21.134 1.00 90.44 273 PRO A N 1
ATOM 2161 C CA . PRO A 1 273 ? -31.775 1.476 21.567 1.00 90.44 273 PRO A CA 1
ATOM 2162 C C . PRO A 1 273 ? -32.521 0.648 20.505 1.00 90.44 273 PRO A C 1
ATOM 2164 O O . PRO A 1 273 ? -32.719 -0.546 20.719 1.00 90.44 273 PRO A O 1
ATOM 2167 N N . ALA A 1 274 ? -32.966 1.232 19.391 1.00 90.44 274 ALA A N 1
ATOM 2168 C CA . ALA A 1 274 ? -33.635 0.511 18.306 1.00 90.44 274 ALA A CA 1
ATOM 2169 C C . ALA A 1 274 ? -32.657 -0.066 17.264 1.00 90.44 274 ALA A C 1
ATOM 2171 O O . ALA A 1 274 ? -33.069 -0.812 16.371 1.00 90.44 274 ALA A O 1
ATOM 2172 N N . VAL A 1 275 ? -31.367 0.261 17.374 1.00 91.88 275 VAL A N 1
ATOM 2173 C CA . VAL A 1 275 ? -30.372 0.020 16.326 1.00 91.88 275 VAL A CA 1
ATOM 2174 C C . VAL A 1 275 ? -29.343 -1.032 16.745 1.00 91.88 275 VAL A C 1
ATOM 2176 O O . VAL A 1 275 ? -28.877 -1.074 17.881 1.00 91.88 275 VAL A O 1
ATOM 2179 N N . ALA A 1 276 ? -28.972 -1.881 15.791 1.00 91.25 276 ALA A N 1
ATOM 2180 C CA . ALA A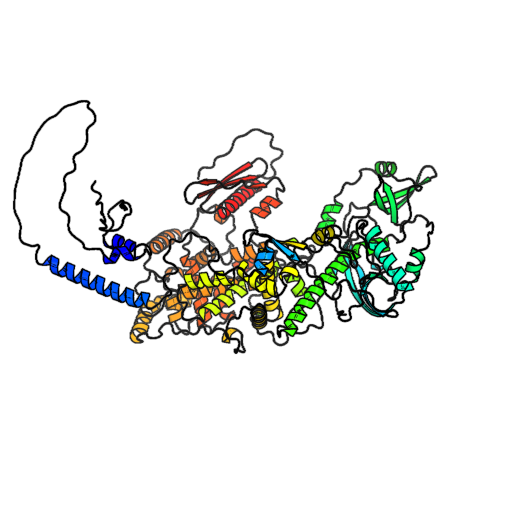 1 276 ? -27.830 -2.785 15.829 1.00 91.25 276 ALA A CA 1
ATOM 2181 C C . ALA A 1 276 ? -26.713 -2.246 14.908 1.00 91.25 276 ALA A C 1
ATOM 2183 O O . ALA A 1 276 ? -27.037 -1.595 13.915 1.00 91.25 276 ALA A O 1
ATOM 2184 N N . PRO A 1 277 ? -25.423 -2.546 15.153 1.00 94.38 277 PRO A N 1
ATOM 2185 C CA . PRO A 1 277 ? -24.941 -3.563 16.083 1.00 94.38 277 PRO A CA 1
ATOM 2186 C C . PRO A 1 277 ? -24.749 -3.088 17.532 1.00 94.38 277 PRO A C 1
ATOM 2188 O O . PRO A 1 277 ? -24.498 -1.916 17.793 1.00 94.38 277 PRO A O 1
ATOM 2191 N N . VAL A 1 278 ? -24.831 -4.020 18.491 1.00 95.31 278 VAL A N 1
ATOM 2192 C CA . VAL A 1 278 ? -24.710 -3.745 19.940 1.00 95.31 278 VAL A CA 1
ATOM 2193 C C . VAL A 1 278 ? -23.627 -4.595 20.606 1.00 95.31 278 VAL A C 1
ATOM 2195 O O . VAL A 1 278 ? -23.273 -5.668 20.122 1.00 95.31 278 VAL A O 1
ATOM 2198 N N . ILE A 1 279 ? -23.094 -4.119 21.737 1.00 96.38 279 ILE A N 1
ATOM 2199 C CA . ILE A 1 279 ? -22.065 -4.841 22.495 1.00 96.38 279 ILE A CA 1
ATOM 2200 C C . ILE A 1 279 ? -22.735 -5.801 23.453 1.00 96.38 279 ILE A C 1
ATOM 2202 O O . ILE A 1 279 ? -23.644 -5.418 24.190 1.00 96.38 279 ILE A O 1
ATOM 2206 N N . VAL A 1 280 ? -22.257 -7.040 23.456 1.00 95.56 280 VAL A N 1
ATOM 2207 C CA . VAL A 1 280 ? -22.854 -8.125 24.225 1.00 95.56 280 VAL A CA 1
ATOM 2208 C C . VAL A 1 280 ? -21.796 -8.818 25.086 1.00 95.56 280 VAL A C 1
ATOM 2210 O O . VAL A 1 280 ? -20.679 -9.054 24.617 1.00 95.56 280 VAL A O 1
ATOM 2213 N N . PRO A 1 281 ? -22.100 -9.139 26.354 1.00 96.56 281 PRO A N 1
ATOM 2214 C CA . PRO A 1 281 ? -21.222 -9.954 27.178 1.00 96.56 281 PRO A CA 1
ATOM 2215 C C . PRO A 1 281 ? -21.412 -11.430 26.821 1.00 96.56 281 PRO A C 1
ATOM 2217 O O . PRO A 1 281 ? -22.544 -11.904 26.723 1.00 96.56 281 PRO A O 1
ATOM 2220 N N . VAL A 1 282 ? -20.317 -12.166 26.648 1.00 95.75 282 VAL A N 1
ATOM 2221 C CA . VAL A 1 282 ? -20.327 -13.583 26.263 1.00 95.75 282 VAL A CA 1
ATOM 2222 C C . VAL A 1 282 ? -19.537 -14.392 27.282 1.00 95.75 282 VAL A C 1
ATOM 2224 O O . VAL A 1 282 ? -18.387 -14.076 27.576 1.00 95.75 282 VAL A O 1
ATOM 2227 N N . ARG A 1 283 ? -20.142 -15.458 27.805 1.00 94.19 283 ARG A N 1
ATOM 2228 C CA . ARG A 1 283 ? -19.513 -16.413 28.724 1.00 94.19 283 ARG A CA 1
ATOM 2229 C C . ARG A 1 283 ? -19.865 -17.824 28.270 1.00 94.19 283 ARG A C 1
ATOM 2231 O O . ARG A 1 283 ? -21.021 -18.094 27.951 1.00 94.19 283 ARG A O 1
ATOM 2238 N N . ASN A 1 284 ? -18.876 -18.715 28.200 1.00 88.12 284 ASN A N 1
ATOM 2239 C CA . ASN A 1 284 ? -19.064 -20.111 27.775 1.00 88.12 284 ASN A CA 1
ATOM 2240 C C . ASN A 1 284 ? -19.817 -20.250 26.433 1.00 88.12 284 ASN A C 1
ATOM 2242 O O . ASN A 1 284 ? -20.708 -21.084 26.285 1.00 88.12 284 ASN A O 1
ATOM 2246 N N . GLY A 1 285 ? -19.494 -19.382 25.464 1.00 87.31 285 GLY A N 1
ATOM 2247 C CA . GLY A 1 285 ? -20.072 -19.410 24.113 1.00 87.31 285 GLY A CA 1
ATOM 2248 C C . GLY A 1 285 ? -21.536 -18.962 24.020 1.00 87.31 285 GLY A C 1
ATOM 2249 O O . GLY A 1 285 ? -22.187 -19.220 23.011 1.00 87.31 285 GLY A O 1
ATOM 2250 N N . ARG A 1 286 ? -22.083 -18.316 25.057 1.00 92.25 286 ARG A N 1
ATOM 2251 C CA . ARG A 1 286 ? -23.459 -17.794 25.083 1.00 92.25 286 ARG A CA 1
ATOM 2252 C C . ARG A 1 286 ? -23.496 -16.385 25.665 1.00 92.25 286 ARG A C 1
ATOM 2254 O O . ARG A 1 286 ? -22.597 -15.992 26.405 1.00 92.25 286 ARG A O 1
ATOM 2261 N N . VAL A 1 287 ? -24.549 -15.630 25.353 1.00 94.12 287 VAL A N 1
ATOM 2262 C CA . VAL A 1 287 ? -24.784 -14.308 25.954 1.00 94.12 287 VAL A CA 1
ATOM 2263 C C . VAL A 1 287 ? -24.933 -14.455 27.474 1.00 94.12 287 VAL A C 1
ATOM 2265 O O . VAL A 1 287 ? -25.736 -15.259 27.952 1.00 94.12 287 VAL A O 1
ATOM 2268 N N . ASP A 1 288 ? -24.170 -13.680 28.247 1.00 94.69 288 ASP A N 1
ATOM 2269 C CA . ASP A 1 288 ? -24.175 -13.722 29.714 1.00 94.69 288 ASP A CA 1
ATOM 2270 C C . ASP A 1 288 ? -25.379 -12.949 30.281 1.00 94.69 288 ASP A C 1
ATOM 2272 O O . ASP A 1 288 ? -25.288 -11.816 30.766 1.00 94.69 288 ASP A O 1
ATOM 2276 N N . VAL A 1 289 ? -26.551 -13.584 30.216 1.00 92.56 289 VAL A N 1
ATOM 2277 C CA . VAL A 1 289 ? -27.813 -13.026 30.728 1.00 92.56 289 VAL A CA 1
ATOM 2278 C C . VAL A 1 289 ? -27.743 -12.757 32.238 1.00 92.56 289 VAL A C 1
ATOM 2280 O O . VAL A 1 289 ? -28.394 -11.835 32.734 1.00 92.56 289 VAL A O 1
ATOM 2283 N N . ALA A 1 290 ? -26.941 -13.522 32.987 1.00 91.62 290 ALA A N 1
ATOM 2284 C CA . ALA A 1 290 ? -26.782 -13.338 34.427 1.00 91.62 290 ALA A CA 1
ATOM 2285 C C . ALA A 1 290 ? -26.038 -12.034 34.755 1.00 91.62 290 ALA A C 1
ATOM 2287 O O . ALA A 1 290 ? -26.450 -11.300 35.657 1.00 91.62 290 ALA A O 1
ATOM 2288 N N . LEU A 1 291 ? -24.983 -11.696 34.006 1.00 91.88 291 LEU A N 1
ATOM 2289 C CA . LEU A 1 291 ? -24.326 -10.392 34.099 1.00 91.88 291 LEU A CA 1
ATOM 2290 C C . LEU A 1 291 ? -25.300 -9.261 33.745 1.00 91.88 291 LEU A C 1
ATOM 2292 O O . LEU A 1 291 ? -25.443 -8.322 34.524 1.00 91.88 291 LEU A O 1
ATOM 2296 N N . LEU A 1 292 ? -26.038 -9.387 32.640 1.00 92.75 292 LEU A N 1
ATOM 2297 C CA . LEU A 1 292 ? -27.009 -8.375 32.203 1.00 92.75 292 LEU A CA 1
ATOM 2298 C C . LEU A 1 292 ? -28.117 -8.114 33.234 1.00 92.75 292 LEU A C 1
ATOM 2300 O O . LEU A 1 292 ? -28.546 -6.975 33.408 1.00 92.75 292 LEU A O 1
ATOM 2304 N N . ARG A 1 293 ? -28.579 -9.148 33.951 1.00 90.69 293 ARG A N 1
ATOM 2305 C CA . ARG A 1 293 ? -29.556 -8.994 35.044 1.00 90.69 293 ARG A CA 1
ATOM 2306 C C . ARG A 1 293 ? -29.009 -8.199 36.223 1.00 90.69 293 ARG A C 1
ATOM 2308 O O . ARG A 1 293 ? -29.757 -7.447 36.839 1.00 90.69 293 ARG A O 1
ATOM 2315 N N . ARG A 1 294 ? -27.715 -8.336 36.519 1.00 89.19 294 ARG A N 1
ATOM 2316 C CA . ARG A 1 294 ? -27.062 -7.618 37.622 1.00 89.19 294 ARG A CA 1
ATOM 2317 C C . ARG A 1 294 ? -26.829 -6.140 37.332 1.00 89.19 294 ARG A C 1
ATOM 2319 O O . ARG A 1 294 ? -26.694 -5.386 38.285 1.00 89.19 294 ARG A O 1
ATOM 2326 N N . LEU A 1 295 ? -26.802 -5.719 36.065 1.00 86.12 295 LEU A N 1
ATOM 2327 C CA . LEU A 1 295 ? -26.601 -4.310 35.704 1.00 86.12 295 LEU A CA 1
ATOM 2328 C C . LEU A 1 295 ? -27.705 -3.399 36.274 1.00 86.12 295 LEU A C 1
ATOM 2330 O O . LEU A 1 295 ? -27.427 -2.266 36.647 1.00 86.12 295 LEU A O 1
ATOM 2334 N N . ASP A 1 296 ? -28.940 -3.902 36.378 1.00 74.19 296 ASP A N 1
ATOM 2335 C CA . ASP A 1 296 ? -30.075 -3.160 36.945 1.00 74.19 296 ASP A CA 1
ATOM 2336 C C . ASP A 1 296 ? -30.097 -3.184 38.499 1.00 74.19 296 ASP A C 1
ATOM 2338 O O . ASP A 1 296 ? -30.926 -2.514 39.112 1.00 74.19 296 ASP A O 1
ATOM 2342 N N . LEU A 1 297 ? -29.219 -3.957 39.159 1.00 78.19 297 LEU A N 1
ATOM 2343 C CA . LEU A 1 297 ? -29.220 -4.142 40.616 1.00 78.19 297 LEU A CA 1
ATOM 2344 C C . LEU A 1 297 ? -28.153 -3.263 41.285 1.00 78.19 297 LEU A C 1
ATOM 2346 O O . LEU A 1 297 ? -26.955 -3.520 41.165 1.00 78.19 297 LEU A O 1
ATOM 2350 N N . ALA A 1 298 ? -28.581 -2.269 42.067 1.00 59.62 298 ALA A N 1
ATOM 2351 C CA . ALA A 1 298 ? -27.681 -1.504 42.926 1.00 59.62 298 ALA A CA 1
ATOM 2352 C C . ALA A 1 298 ? -27.186 -2.388 44.086 1.00 59.62 298 ALA A C 1
ATOM 2354 O O . ALA A 1 298 ? -27.916 -2.647 45.042 1.00 59.62 298 ALA A O 1
ATOM 2355 N N . GLN A 1 299 ? -25.945 -2.872 44.006 1.00 65.94 299 GLN A N 1
ATOM 2356 C CA . GLN A 1 299 ? -25.314 -3.646 45.077 1.00 65.94 299 GLN A CA 1
ATOM 2357 C C . GLN A 1 299 ? -24.067 -2.930 45.589 1.00 65.94 299 GLN A C 1
ATOM 2359 O O . GLN A 1 299 ? -23.145 -2.645 44.825 1.00 65.94 299 GLN A O 1
ATOM 2364 N N . LYS A 1 300 ? -24.006 -2.692 46.905 1.00 70.06 300 LYS A N 1
ATOM 2365 C CA . LYS A 1 300 ? -22.764 -2.283 47.568 1.00 70.06 300 LYS A CA 1
ATOM 2366 C C . LYS A 1 300 ? -21.785 -3.454 47.524 1.00 70.06 300 LYS A C 1
ATOM 2368 O O . LYS A 1 300 ? -21.975 -4.444 48.227 1.00 70.06 300 LYS A O 1
ATOM 2373 N N . LYS A 1 301 ? -20.752 -3.343 46.693 1.00 77.81 301 LYS A N 1
ATOM 2374 C CA . LYS A 1 301 ? -19.672 -4.330 46.610 1.00 77.81 301 LYS A CA 1
ATOM 2375 C C . LYS A 1 301 ? -18.537 -3.973 47.576 1.00 77.81 301 LYS A C 1
ATOM 2377 O O . LYS A 1 301 ? -18.265 -2.787 47.772 1.00 77.81 301 LYS A O 1
ATOM 2382 N N . PRO A 1 302 ? -17.856 -4.969 48.165 1.00 82.88 302 PRO A N 1
ATOM 2383 C CA . PRO A 1 302 ? -16.636 -4.716 48.917 1.00 82.88 302 PRO A CA 1
ATOM 2384 C C . PRO A 1 302 ? -15.522 -4.219 47.984 1.00 82.88 302 PRO A C 1
ATOM 2386 O O . PRO A 1 302 ? -15.461 -4.590 46.811 1.00 82.88 302 PRO A O 1
ATOM 2389 N N . PHE A 1 303 ? -14.617 -3.401 48.522 1.00 83.44 303 PHE A N 1
ATOM 2390 C CA . PHE A 1 303 ? -13.399 -3.008 47.819 1.00 83.44 303 PHE A CA 1
ATOM 2391 C C . PHE A 1 303 ? -12.420 -4.183 47.801 1.00 83.44 303 PHE A C 1
ATOM 2393 O O . PHE A 1 303 ? -12.027 -4.685 48.853 1.00 83.44 303 PHE A O 1
ATOM 2400 N N . THR A 1 304 ? -12.018 -4.605 46.607 1.00 88.56 304 THR A N 1
ATOM 2401 C CA . THR A 1 304 ? -11.042 -5.678 46.385 1.00 88.56 304 THR A CA 1
ATOM 2402 C C . THR A 1 304 ? -9.954 -5.202 45.426 1.00 88.56 304 THR A C 1
ATOM 2404 O O . THR A 1 304 ? -10.121 -4.189 44.748 1.00 88.56 304 THR A O 1
ATOM 2407 N N . LEU A 1 305 ? -8.846 -5.941 45.330 1.00 85.19 305 LEU A N 1
ATOM 2408 C CA . LEU A 1 305 ? -7.793 -5.667 44.339 1.00 85.19 305 LEU A CA 1
ATOM 2409 C C . LEU A 1 305 ? -8.276 -5.852 42.889 1.00 85.19 305 LEU A C 1
ATOM 2411 O O . LEU A 1 305 ? -7.594 -5.454 41.950 1.00 85.19 305 LEU A O 1
ATOM 2415 N N . GLU A 1 306 ? -9.433 -6.482 42.695 1.00 88.00 306 GLU A N 1
ATOM 2416 C CA . GLU A 1 306 ? -10.074 -6.674 41.392 1.00 88.00 306 GLU A CA 1
ATOM 2417 C C . GLU A 1 306 ? -11.227 -5.695 41.169 1.00 88.00 306 GLU A C 1
ATOM 2419 O O . GLU A 1 306 ? -12.005 -5.843 40.231 1.00 88.00 306 GLU A O 1
ATOM 2424 N N . SER A 1 307 ? -11.370 -4.685 42.024 1.00 89.75 307 SER A N 1
ATOM 2425 C CA . SER A 1 307 ? -12.378 -3.646 41.861 1.00 89.75 307 SER A CA 1
ATOM 2426 C C . SER A 1 307 ? -11.863 -2.526 40.956 1.00 89.75 307 SER A C 1
ATOM 2428 O O . SER A 1 307 ? -10.705 -2.110 41.038 1.00 89.75 307 SER A O 1
ATOM 2430 N N . VAL A 1 308 ? -12.761 -1.982 40.136 1.00 88.88 308 VAL A N 1
ATOM 2431 C CA . VAL A 1 308 ? -12.611 -0.634 39.581 1.00 88.88 308 VAL A CA 1
ATOM 2432 C C . VAL A 1 308 ? -13.387 0.325 40.469 1.00 88.88 308 VAL A C 1
ATOM 2434 O O . VAL A 1 308 ? -14.476 -0.003 40.940 1.00 88.88 308 VAL A O 1
ATOM 2437 N N . VAL A 1 309 ? -12.805 1.489 40.731 1.00 88.56 309 VAL A N 1
ATOM 2438 C CA . VAL A 1 309 ? -13.383 2.501 41.610 1.00 88.56 309 VAL A CA 1
ATOM 2439 C C . VAL A 1 309 ? -13.546 3.808 40.855 1.00 88.56 309 VAL A C 1
ATOM 2441 O O . VAL A 1 309 ? -12.587 4.290 40.248 1.00 88.56 309 VAL A O 1
ATOM 2444 N N . SER A 1 310 ? -14.732 4.404 40.914 1.00 86.94 310 SER A N 1
ATOM 2445 C CA . SER A 1 310 ? -14.986 5.753 40.420 1.00 86.94 310 SER A CA 1
ATOM 2446 C C . SER A 1 310 ? -14.951 6.778 41.550 1.00 86.94 310 SER A C 1
ATOM 2448 O O . SER A 1 310 ? -15.295 6.508 42.702 1.00 86.94 310 SER A O 1
ATOM 2450 N N . ARG A 1 311 ? -14.473 7.977 41.212 1.00 83.19 311 ARG A N 1
ATOM 2451 C CA . ARG A 1 311 ? -14.424 9.140 42.097 1.00 83.19 311 ARG A CA 1
ATOM 2452 C C . ARG A 1 311 ? -14.763 10.395 41.309 1.00 83.19 311 ARG A C 1
ATOM 2454 O O . ARG A 1 311 ? -14.169 10.650 40.261 1.00 83.19 311 ARG A O 1
ATOM 2461 N N . VAL A 1 312 ? -15.636 11.234 41.859 1.00 76.88 312 VAL A N 1
ATOM 2462 C CA . VAL A 1 312 ? -15.906 12.571 41.316 1.00 76.88 312 VAL A CA 1
ATOM 2463 C C . VAL A 1 312 ? -14.867 13.555 41.851 1.00 76.88 312 VAL A C 1
ATOM 2465 O O . VAL A 1 312 ? -14.688 13.702 43.059 1.00 76.88 312 VAL A O 1
ATOM 2468 N N . THR A 1 313 ? -14.151 14.224 40.949 1.00 68.94 313 THR A N 1
ATOM 2469 C CA . THR A 1 313 ? -13.192 15.286 41.280 1.00 68.94 313 THR A CA 1
ATOM 2470 C C . THR A 1 313 ? -13.482 16.497 40.399 1.00 68.94 313 THR A C 1
ATOM 2472 O O . THR A 1 313 ? -13.494 16.373 39.175 1.00 68.94 313 THR A O 1
ATOM 2475 N N . ALA A 1 314 ? -13.742 17.659 41.009 1.00 67.81 314 ALA A N 1
ATOM 2476 C CA . ALA A 1 314 ? -14.053 18.909 40.300 1.00 67.81 314 ALA A CA 1
ATOM 2477 C C . ALA A 1 314 ? -15.160 18.762 39.226 1.00 67.81 314 ALA A C 1
ATOM 2479 O O . ALA A 1 314 ? -15.024 19.247 38.109 1.00 67.81 314 ALA A O 1
ATOM 2480 N N . GLY A 1 315 ? -16.233 18.025 39.542 1.00 70.00 315 GLY A N 1
ATOM 2481 C CA . GLY A 1 315 ? -17.358 17.789 38.625 1.00 70.00 315 GLY A CA 1
ATOM 2482 C C . GLY A 1 315 ? -17.111 16.737 37.535 1.00 70.00 315 GLY A C 1
ATOM 2483 O O . GLY A 1 315 ? -18.031 16.408 36.795 1.00 70.00 315 GLY A O 1
ATOM 2484 N N . THR A 1 316 ? -15.906 16.164 37.452 1.00 69.44 316 THR A N 1
ATOM 2485 C CA . THR A 1 316 ? -15.587 15.077 36.514 1.00 69.44 316 THR A CA 1
ATOM 2486 C C . THR A 1 316 ? -15.437 13.745 37.238 1.00 69.44 316 THR A C 1
ATOM 2488 O O . THR A 1 316 ? -14.671 13.618 38.194 1.00 69.44 316 THR A O 1
ATOM 2491 N N . GLU A 1 317 ? -16.184 12.741 36.790 1.00 79.06 317 GLU A N 1
ATOM 2492 C CA . GLU A 1 317 ? -16.081 11.370 37.285 1.00 79.06 317 GLU A CA 1
ATOM 2493 C C . GLU A 1 317 ? -14.883 10.666 36.637 1.00 79.06 317 GLU A C 1
ATOM 2495 O O . GLU A 1 317 ? -14.711 10.671 35.416 1.00 79.06 317 GLU A O 1
ATOM 2500 N N . MET A 1 318 ? -14.026 10.077 37.465 1.00 78.19 318 MET A N 1
ATOM 2501 C CA . MET A 1 318 ? -12.793 9.420 37.048 1.00 78.19 318 MET A CA 1
ATOM 2502 C C . MET A 1 318 ? -12.736 8.006 37.622 1.00 78.19 318 MET A C 1
ATOM 2504 O O . MET A 1 318 ? -12.908 7.828 38.824 1.00 78.19 318 MET A O 1
ATOM 2508 N N . SER A 1 319 ? -12.445 7.019 36.772 1.00 85.44 319 SER A N 1
ATOM 2509 C CA . SER A 1 319 ? -12.304 5.606 37.166 1.00 85.44 319 SER A CA 1
ATOM 2510 C C . SER A 1 319 ? -10.836 5.191 37.321 1.00 85.44 319 SER A C 1
ATOM 2512 O O . SER A 1 319 ? -9.978 5.605 36.528 1.00 85.44 319 SER A O 1
ATOM 2514 N N . PHE A 1 320 ? -10.569 4.348 38.317 1.00 85.69 320 PHE A N 1
ATOM 2515 C CA . PHE A 1 320 ? -9.249 3.897 38.759 1.00 85.69 320 PHE A CA 1
ATOM 2516 C C . PHE A 1 320 ? -9.233 2.386 39.023 1.00 85.69 320 PHE A C 1
ATOM 2518 O O . PHE A 1 320 ? -10.211 1.841 39.534 1.00 85.69 320 PHE A O 1
ATOM 2525 N N . PHE A 1 321 ? -8.116 1.717 38.732 1.00 85.50 321 PHE A N 1
ATOM 2526 C CA . PHE A 1 321 ? -7.874 0.361 39.228 1.00 85.50 321 PHE A CA 1
ATOM 2527 C C . PHE A 1 321 ? -7.423 0.421 40.690 1.00 85.50 321 PHE A C 1
ATOM 2529 O O . PHE A 1 321 ? -6.661 1.314 41.075 1.00 85.50 321 PHE A O 1
ATOM 2536 N N . VAL A 1 322 ? -7.879 -0.525 41.512 1.00 84.50 322 VAL A N 1
ATOM 2537 C CA . VAL A 1 322 ? -7.368 -0.678 42.879 1.00 84.50 322 VAL A CA 1
ATOM 2538 C C . VAL A 1 322 ? -6.034 -1.410 42.822 1.00 84.50 322 VAL A C 1
ATOM 2540 O O . VAL A 1 322 ? -5.976 -2.584 42.469 1.00 84.50 322 VAL A O 1
ATOM 2543 N N . ARG A 1 323 ? -4.957 -0.707 43.175 1.00 79.00 323 ARG A N 1
ATOM 2544 C CA . ARG A 1 323 ? -3.602 -1.258 43.164 1.00 79.00 323 ARG A CA 1
ATOM 2545 C C . ARG A 1 323 ? -3.283 -1.988 44.463 1.00 79.00 323 ARG A C 1
ATOM 2547 O O . ARG A 1 323 ? -2.865 -3.136 44.436 1.00 79.00 323 ARG A O 1
ATOM 2554 N N . GLU A 1 324 ? -3.500 -1.322 45.592 1.00 78.25 324 GLU A N 1
ATOM 2555 C CA . GLU A 1 324 ? -3.209 -1.846 46.929 1.00 78.25 324 GLU A CA 1
ATOM 2556 C C . GLU A 1 324 ? -4.293 -1.392 47.911 1.00 78.25 324 GLU A C 1
ATOM 2558 O O . GLU A 1 324 ? -4.829 -0.283 47.808 1.00 78.25 324 GLU A O 1
ATOM 2563 N N . ILE A 1 325 ? -4.597 -2.245 48.889 1.00 81.75 325 ILE A N 1
ATOM 2564 C CA . ILE A 1 325 ? -5.502 -1.945 50.002 1.00 81.75 325 ILE A CA 1
ATOM 2565 C C . ILE A 1 325 ? -4.688 -2.065 51.284 1.00 81.75 325 ILE A C 1
ATOM 2567 O O . ILE A 1 325 ? -4.118 -3.117 51.559 1.00 81.75 325 ILE A O 1
ATOM 2571 N N . TYR A 1 326 ? -4.642 -1.001 52.080 1.00 77.00 326 TYR A N 1
ATOM 2572 C CA . TYR A 1 326 ? -3.849 -0.974 53.308 1.00 77.00 326 TYR A CA 1
ATOM 2573 C C . TYR A 1 326 ? -4.601 -0.279 54.444 1.00 77.00 326 TYR A C 1
ATOM 2575 O O . TYR A 1 326 ? -5.555 0.475 54.229 1.00 77.00 326 TYR A O 1
ATOM 2583 N N . ARG A 1 327 ? -4.183 -0.546 55.685 1.00 75.88 327 ARG A N 1
ATOM 2584 C CA . ARG A 1 327 ? -4.733 0.089 56.890 1.00 75.88 327 ARG A CA 1
ATOM 2585 C C . ARG A 1 327 ? -3.734 1.098 57.442 1.00 75.88 327 ARG A C 1
ATOM 2587 O O . ARG A 1 327 ? -2.571 0.774 57.641 1.00 75.88 327 ARG A O 1
ATOM 2594 N N . SER A 1 328 ? -4.191 2.318 57.707 1.00 72.25 328 SER A N 1
ATOM 2595 C CA . SER A 1 328 ? -3.380 3.388 58.299 1.00 72.25 328 SER A CA 1
ATOM 2596 C C . SER A 1 328 ? -4.247 4.198 59.264 1.00 72.25 328 SER A C 1
ATOM 2598 O O . SER A 1 328 ? -5.322 4.665 58.885 1.00 72.25 328 SER A O 1
ATOM 2600 N N . GLY A 1 329 ? -3.820 4.317 60.528 1.00 71.06 329 GLY A N 1
ATOM 2601 C CA . GLY A 1 329 ? -4.570 5.033 61.572 1.00 71.06 329 GLY A CA 1
ATOM 2602 C C . GLY A 1 329 ? -5.979 4.476 61.830 1.00 71.06 329 GLY A C 1
ATOM 2603 O O . GLY A 1 329 ? -6.922 5.246 61.984 1.00 71.06 329 GLY A O 1
ATOM 2604 N N . GLY A 1 330 ? -6.155 3.149 61.780 1.00 71.31 330 GLY A N 1
ATOM 2605 C CA . GLY A 1 330 ? -7.452 2.484 61.990 1.00 71.31 330 GLY A CA 1
ATOM 2606 C C . GLY A 1 330 ? -8.444 2.585 60.823 1.00 71.31 330 GLY A C 1
ATOM 2607 O O . GLY A 1 330 ? -9.536 2.029 60.905 1.00 71.31 330 GLY A O 1
ATOM 2608 N N . LYS A 1 331 ? -8.079 3.251 59.718 1.00 71.69 331 LYS A N 1
ATOM 2609 C CA . LYS A 1 331 ? -8.920 3.396 58.521 1.00 71.69 331 LYS A CA 1
ATOM 2610 C C . LYS A 1 331 ? -8.322 2.632 57.340 1.00 71.69 331 LYS A C 1
ATOM 2612 O O . LYS A 1 331 ? -7.109 2.652 57.126 1.00 71.69 331 LYS A O 1
ATOM 2617 N N . THR A 1 332 ? -9.180 1.977 56.561 1.00 75.44 332 THR A N 1
ATOM 2618 C CA . THR A 1 332 ? -8.799 1.371 55.277 1.00 75.44 332 THR A CA 1
ATOM 2619 C C . THR A 1 332 ? -8.610 2.475 54.236 1.00 75.44 332 THR A C 1
ATOM 2621 O O . THR A 1 332 ? -9.447 3.372 54.118 1.00 75.44 332 THR A O 1
ATOM 2624 N N . LYS A 1 333 ? -7.508 2.421 53.490 1.00 75.81 333 LYS A N 1
ATOM 2625 C CA . LYS A 1 333 ? -7.168 3.344 52.402 1.00 75.81 333 LYS A CA 1
ATOM 2626 C C . LYS A 1 333 ? -6.879 2.559 51.120 1.00 75.81 333 LYS A C 1
ATOM 2628 O O . LYS A 1 333 ? -6.508 1.386 51.179 1.00 75.81 333 LYS A O 1
ATOM 2633 N N . LEU A 1 334 ? -7.060 3.219 49.976 1.00 77.50 334 LEU A N 1
ATOM 2634 C CA . LEU A 1 334 ? -6.826 2.647 48.649 1.00 77.50 334 LEU A CA 1
ATOM 2635 C C . LEU A 1 334 ? -5.654 3.350 47.969 1.00 77.50 334 LEU A C 1
ATOM 2637 O O . LEU A 1 334 ? -5.630 4.579 47.882 1.00 77.50 334 LEU A O 1
ATOM 2641 N N . CYS A 1 335 ? -4.728 2.562 47.430 1.00 77.31 335 CYS A N 1
ATOM 2642 C CA . CYS A 1 335 ? -3.817 3.024 46.396 1.00 77.31 335 CYS A CA 1
ATOM 2643 C C . CYS A 1 335 ? -4.505 2.831 45.041 1.00 77.31 335 CYS A C 1
ATOM 2645 O O . CYS A 1 335 ? -4.915 1.719 44.702 1.00 77.31 335 CYS A O 1
ATOM 2647 N N . LEU A 1 336 ? -4.665 3.918 44.288 1.00 77.00 336 LEU A N 1
ATOM 2648 C CA . LEU A 1 336 ? -5.385 3.923 43.019 1.00 77.00 336 LEU A CA 1
ATOM 2649 C C . LEU A 1 336 ? -4.422 4.103 41.848 1.00 77.00 336 LEU A C 1
ATOM 2651 O O . LEU A 1 336 ? -3.575 4.995 41.861 1.00 77.00 336 LEU A O 1
ATOM 2655 N N . GLU A 1 337 ? -4.612 3.303 40.807 1.00 76.06 337 GLU A N 1
ATOM 2656 C CA . GLU A 1 337 ? -3.935 3.444 39.522 1.00 76.06 337 GLU A CA 1
ATOM 2657 C C . GLU A 1 337 ? -4.900 4.074 38.510 1.00 76.06 337 GLU A C 1
ATOM 2659 O O . GLU A 1 337 ? -6.052 3.660 38.359 1.00 76.06 337 GLU A O 1
ATOM 2664 N N . LYS A 1 338 ? -4.451 5.119 37.813 1.00 75.00 338 LYS A N 1
ATOM 2665 C CA . LYS A 1 338 ? -5.289 5.834 36.850 1.00 75.00 338 LYS A CA 1
ATOM 2666 C C . LYS A 1 338 ? -5.529 4.974 35.614 1.00 75.00 338 LYS A C 1
ATOM 2668 O O . LYS A 1 338 ? -4.585 4.620 34.918 1.00 75.00 338 LYS A O 1
ATOM 2673 N N . ILE A 1 339 ? -6.798 4.740 35.277 1.00 77.19 339 ILE A N 1
ATOM 2674 C CA . ILE A 1 339 ? -7.138 4.000 34.059 1.00 77.19 339 ILE A CA 1
ATOM 2675 C C . ILE A 1 339 ? -6.796 4.859 32.832 1.00 77.19 339 ILE A C 1
ATOM 2677 O O . ILE A 1 339 ? -7.296 6.002 32.737 1.00 77.19 339 ILE A O 1
ATOM 2681 N N . PRO A 1 340 ? -5.979 4.339 31.892 1.00 66.12 340 PRO A N 1
ATOM 2682 C CA . PRO A 1 340 ? -5.632 5.045 30.669 1.00 66.12 340 PRO A CA 1
ATOM 2683 C C . PRO A 1 340 ? -6.894 5.447 29.906 1.00 66.12 340 PRO A C 1
ATOM 2685 O O . PRO A 1 340 ? -7.965 4.861 30.041 1.00 66.12 340 PRO A O 1
ATOM 2688 N N . ARG A 1 341 ? -6.798 6.532 29.137 1.00 59.12 341 ARG A N 1
ATOM 2689 C CA . ARG A 1 341 ? -7.961 7.072 28.419 1.00 59.12 341 ARG A CA 1
ATOM 2690 C C . ARG A 1 341 ? -8.409 6.183 27.249 1.00 59.12 341 ARG A C 1
ATOM 2692 O O . ARG A 1 341 ? -9.551 6.338 26.837 1.00 59.12 341 ARG A O 1
ATOM 2699 N N . SER A 1 342 ? -7.553 5.289 26.757 1.00 55.59 342 SER A N 1
ATOM 2700 C CA . SER A 1 342 ? -7.843 4.309 25.704 1.00 55.59 342 SER A CA 1
ATOM 2701 C C . SER A 1 342 ? -6.775 3.211 25.680 1.00 55.59 342 SER A C 1
ATOM 2703 O O . SER A 1 342 ? -5.637 3.464 26.085 1.00 55.59 342 SER A O 1
ATOM 2705 N N . ALA A 1 343 ? -7.125 2.025 25.172 1.00 58.19 343 ALA A N 1
ATOM 2706 C CA . ALA A 1 343 ? -6.138 1.130 24.575 1.00 58.19 343 ALA A CA 1
ATOM 2707 C C . ALA A 1 343 ? -5.677 1.753 23.243 1.00 58.19 343 ALA A C 1
ATOM 2709 O O . ALA A 1 343 ? -6.513 2.159 22.434 1.00 58.19 343 ALA A O 1
ATOM 2710 N N . GLY A 1 344 ? -4.371 1.958 23.080 1.00 54.09 344 GLY A N 1
ATOM 2711 C CA . GLY A 1 344 ? -3.779 2.514 21.865 1.00 54.09 344 GLY A CA 1
ATOM 2712 C C . GLY A 1 344 ? -3.863 1.556 20.676 1.00 54.09 344 GLY A C 1
ATOM 2713 O O . GLY A 1 344 ? -3.806 0.341 20.840 1.00 54.09 344 GLY A O 1
ATOM 2714 N N . GLY A 1 345 ? -4.007 2.117 19.473 1.00 52.34 345 GLY A N 1
ATOM 2715 C CA . GLY A 1 345 ? -4.040 1.348 18.220 1.00 52.34 345 GLY A CA 1
ATOM 2716 C C . GLY A 1 345 ? -2.664 0.845 17.767 1.00 52.34 345 GLY A C 1
ATOM 2717 O O . GLY A 1 345 ? -2.586 -0.118 17.012 1.00 52.34 345 GLY A O 1
ATOM 2718 N N . SER A 1 346 ? -1.580 1.452 18.264 1.00 56.06 346 SER A N 1
ATOM 2719 C CA . SER A 1 346 ? -0.202 1.081 17.929 1.00 56.06 346 SER A CA 1
ATOM 2720 C C . SER A 1 346 ? 0.742 1.115 19.127 1.00 56.06 346 SER A C 1
ATOM 2722 O O . SER A 1 346 ? 0.515 1.816 20.118 1.00 56.06 346 SER A O 1
ATOM 2724 N N . ARG A 1 347 ? 1.839 0.355 19.017 1.00 53.31 347 ARG A N 1
ATOM 2725 C CA . ARG A 1 347 ? 2.856 0.163 20.061 1.00 53.31 347 ARG A CA 1
ATOM 2726 C C . ARG A 1 347 ? 3.407 1.478 20.627 1.00 53.31 347 ARG A C 1
ATOM 2728 O O . ARG A 1 347 ? 3.516 1.628 21.844 1.00 53.31 347 ARG A O 1
ATOM 2735 N N . ASN A 1 348 ? 3.670 2.458 19.757 1.00 50.50 348 ASN A N 1
ATOM 2736 C CA . ASN A 1 348 ? 4.254 3.754 20.127 1.00 50.50 348 ASN A CA 1
ATOM 2737 C C . ASN A 1 348 ? 3.388 4.566 21.104 1.00 50.50 348 ASN A C 1
ATOM 2739 O O . ASN A 1 348 ? 3.901 5.442 21.800 1.00 50.50 348 ASN A O 1
ATOM 2743 N N . GLU A 1 349 ? 2.081 4.299 21.189 1.00 50.28 349 GLU A N 1
ATOM 2744 C CA . GLU A 1 349 ? 1.211 5.023 22.114 1.00 50.28 349 GLU A CA 1
ATOM 2745 C C . GLU A 1 349 ? 1.381 4.609 23.575 1.00 50.28 349 GLU A C 1
ATOM 2747 O O . GLU A 1 349 ? 1.182 5.449 24.456 1.00 50.28 349 GLU A O 1
ATOM 2752 N N . PHE A 1 350 ? 1.750 3.353 23.837 1.00 46.81 350 PHE A N 1
ATOM 2753 C CA . PHE A 1 350 ? 1.965 2.888 25.202 1.00 46.81 350 PHE A CA 1
ATOM 2754 C C . PHE A 1 350 ? 3.354 3.265 25.693 1.00 46.81 350 PHE A C 1
ATOM 2756 O O . PHE A 1 350 ? 3.436 3.967 26.694 1.00 46.81 350 PHE A O 1
ATOM 2763 N N . THR A 1 351 ? 4.416 2.956 24.940 1.00 42.72 351 THR A N 1
ATOM 2764 C CA . THR A 1 351 ? 5.811 3.206 25.354 1.00 42.72 351 THR A CA 1
ATOM 2765 C C . THR A 1 351 ? 6.103 4.683 25.668 1.00 42.72 351 THR A C 1
ATOM 2767 O O . THR A 1 351 ? 6.893 4.987 26.558 1.00 42.72 351 THR A O 1
ATOM 2770 N N . VAL A 1 352 ? 5.450 5.625 24.972 1.00 36.97 352 VAL A N 1
ATOM 2771 C CA . VAL A 1 352 ? 5.641 7.074 25.191 1.00 36.97 352 VAL A CA 1
ATOM 2772 C C . VAL A 1 352 ? 4.805 7.602 26.366 1.00 36.97 352 VAL A C 1
ATOM 2774 O O . VAL A 1 352 ? 5.221 8.543 27.042 1.00 36.97 352 VAL A O 1
ATOM 2777 N N . LYS A 1 353 ? 3.640 7.003 26.654 1.00 40.06 353 LYS A N 1
ATOM 2778 C CA . LYS A 1 353 ? 2.752 7.450 27.744 1.00 40.06 353 LYS A CA 1
ATOM 2779 C C . LYS A 1 353 ? 3.059 6.788 29.092 1.00 40.06 353 LYS A C 1
ATOM 2781 O O . LYS A 1 353 ? 2.684 7.376 30.106 1.00 40.06 353 LYS A O 1
ATOM 2786 N N . THR A 1 354 ? 3.750 5.645 29.145 1.00 40.44 354 THR A N 1
ATOM 2787 C CA . THR A 1 354 ? 4.235 5.064 30.417 1.00 40.44 354 THR A CA 1
ATOM 2788 C C . THR A 1 354 ? 5.370 5.867 31.048 1.00 40.44 354 THR A C 1
ATOM 2790 O O . THR A 1 354 ? 5.525 5.817 32.261 1.00 40.44 354 THR A O 1
ATOM 2793 N N . LYS A 1 355 ? 6.073 6.727 30.294 1.00 34.59 355 LYS A N 1
ATOM 2794 C CA . LYS A 1 355 ? 7.089 7.655 30.839 1.00 34.59 355 LYS A CA 1
ATOM 2795 C C . LYS A 1 355 ? 6.520 8.800 31.709 1.00 34.59 355 LYS A C 1
ATOM 2797 O O . LYS A 1 355 ? 7.231 9.751 32.030 1.00 34.59 355 LYS A O 1
ATOM 2802 N N . PHE A 1 356 ? 5.241 8.764 32.098 1.00 39.25 356 PHE A N 1
ATOM 2803 C CA . PHE A 1 356 ? 4.629 9.819 32.910 1.00 39.25 356 PHE A CA 1
ATOM 2804 C C . PHE A 1 356 ? 4.906 9.658 34.411 1.00 39.25 356 PHE A C 1
ATOM 2806 O O . PHE A 1 356 ? 4.275 8.849 35.084 1.00 39.25 356 PHE A O 1
ATOM 2813 N N . LYS A 1 357 ? 5.785 10.547 34.900 1.00 39.03 357 LYS A N 1
ATOM 2814 C CA . LYS A 1 357 ? 5.956 11.042 36.281 1.00 39.03 357 LYS A CA 1
ATOM 2815 C C . LYS A 1 357 ? 5.630 10.022 37.372 1.00 39.03 357 LYS A C 1
ATOM 2817 O O . LYS A 1 357 ? 4.541 10.029 37.950 1.00 39.03 357 LYS A O 1
ATOM 2822 N N . GLU A 1 358 ? 6.644 9.243 37.732 1.00 39.91 358 GLU A N 1
ATOM 2823 C CA . GLU A 1 358 ? 6.749 8.707 39.080 1.00 39.91 358 GLU A CA 1
ATOM 2824 C C . GLU A 1 358 ? 6.514 9.844 40.081 1.00 39.91 358 GLU A C 1
ATOM 2826 O O . GLU A 1 358 ? 7.266 10.817 40.144 1.00 39.91 358 GLU A O 1
ATOM 2831 N N . PHE A 1 359 ? 5.451 9.745 40.879 1.00 39.78 359 PHE A N 1
ATOM 2832 C CA . PHE A 1 359 ? 5.468 10.428 42.165 1.00 39.78 359 PHE A CA 1
ATOM 2833 C C . PHE A 1 359 ? 6.617 9.807 42.953 1.00 39.78 359 PHE A C 1
ATOM 2835 O O . PHE A 1 359 ? 6.550 8.613 43.280 1.00 39.78 359 PHE A O 1
ATOM 2842 N N . SER A 1 360 ? 7.663 10.605 43.177 1.00 42.41 360 SER A N 1
ATOM 2843 C CA . SER A 1 360 ? 8.769 10.261 44.053 1.00 42.41 360 SER A CA 1
ATOM 2844 C C . SER A 1 360 ? 8.232 10.110 45.479 1.00 42.41 360 SER A C 1
ATOM 2846 O O . SER A 1 360 ? 7.437 10.917 45.955 1.00 42.41 360 SER A O 1
ATOM 2848 N N . SER A 1 361 ? 8.652 9.016 46.111 1.00 49.31 361 SER A N 1
ATOM 2849 C CA . SER A 1 361 ? 8.305 8.537 47.454 1.00 49.31 361 SER A CA 1
ATOM 2850 C C . SER A 1 361 ? 6.884 7.981 47.688 1.00 49.31 361 SER A C 1
ATOM 2852 O O . SER A 1 361 ? 5.844 8.517 47.298 1.00 49.31 361 SER A O 1
ATOM 2854 N N . THR A 1 362 ? 6.852 6.856 48.408 1.00 50.31 362 THR A N 1
ATOM 2855 C CA . THR A 1 362 ? 5.655 6.193 48.948 1.00 50.31 362 THR A CA 1
ATOM 2856 C C . THR A 1 362 ? 4.840 7.143 49.838 1.00 50.31 362 THR A C 1
ATOM 2858 O O . THR A 1 362 ? 3.615 7.065 49.869 1.00 50.31 362 THR A O 1
ATOM 2861 N N . GLU A 1 363 ? 5.488 8.105 50.497 1.00 46.44 363 GLU A N 1
ATOM 2862 C CA . GLU A 1 363 ? 4.868 9.086 51.398 1.00 46.44 363 GLU A CA 1
ATOM 2863 C C . GLU A 1 363 ? 4.021 10.134 50.665 1.00 46.44 363 GLU A C 1
ATOM 2865 O O . GLU A 1 363 ? 2.912 10.443 51.110 1.00 46.44 363 GLU A O 1
ATOM 2870 N N . ALA A 1 364 ? 4.460 10.610 49.493 1.00 50.00 364 ALA A N 1
ATOM 2871 C CA . ALA A 1 364 ? 3.646 11.492 48.656 1.00 50.00 364 ALA A CA 1
ATOM 2872 C C . ALA A 1 364 ? 2.368 10.777 48.179 1.00 50.00 364 ALA A C 1
ATOM 2874 O O . ALA A 1 364 ? 1.280 11.351 48.202 1.00 50.00 364 ALA A O 1
ATOM 2875 N N . ARG A 1 365 ? 2.455 9.484 47.834 1.00 55.31 365 ARG A N 1
ATOM 2876 C CA . ARG A 1 365 ? 1.289 8.666 47.439 1.00 55.31 365 ARG A CA 1
ATOM 2877 C C . ARG A 1 365 ? 0.298 8.471 48.595 1.00 55.31 365 ARG A C 1
ATOM 2879 O O . ARG A 1 365 ? -0.913 8.499 48.376 1.00 55.31 365 ARG A O 1
ATOM 2886 N N . LEU A 1 366 ? 0.798 8.331 49.825 1.00 52.41 366 LEU A N 1
ATOM 2887 C CA . LEU A 1 366 ? -0.004 8.169 51.045 1.00 52.41 366 LEU A CA 1
ATOM 2888 C C . LEU A 1 366 ? -0.762 9.448 51.454 1.00 52.41 366 LEU A C 1
ATOM 2890 O O . LEU A 1 366 ? -1.838 9.341 52.055 1.00 52.41 366 LEU A O 1
ATOM 2894 N N . ALA A 1 367 ? -0.243 10.634 51.113 1.00 51.00 367 ALA A N 1
ATOM 2895 C CA . ALA A 1 367 ? -0.881 11.927 51.385 1.00 51.00 367 ALA A CA 1
ATOM 2896 C C . ALA A 1 367 ? -2.096 12.215 50.478 1.00 51.00 367 ALA A C 1
ATOM 2898 O O . ALA A 1 367 ? -3.032 12.894 50.899 1.00 51.00 367 ALA A O 1
ATOM 2899 N N . PHE A 1 368 ? -2.121 11.656 49.261 1.00 54.59 368 PHE A N 1
ATOM 2900 C CA . PHE A 1 368 ? -3.187 11.869 48.267 1.00 54.59 368 PHE A CA 1
ATOM 2901 C C . PHE A 1 368 ? -4.218 10.726 48.175 1.00 54.59 368 PHE A C 1
ATOM 2903 O O . PHE A 1 368 ? -5.137 10.797 47.351 1.00 54.59 368 PHE A O 1
ATOM 2910 N N . ALA A 1 369 ? -4.107 9.688 49.014 1.00 61.06 369 ALA A N 1
ATOM 2911 C CA . ALA A 1 369 ? -5.029 8.552 49.012 1.00 61.06 369 ALA A CA 1
ATOM 2912 C C . ALA A 1 369 ? -6.478 9.003 49.323 1.00 61.06 369 ALA A C 1
ATOM 2914 O O . ALA A 1 369 ? -6.729 9.574 50.392 1.00 61.06 369 ALA A O 1
ATOM 2915 N N . PRO A 1 370 ? -7.450 8.774 48.418 1.00 63.81 370 PRO A N 1
ATOM 2916 C CA . PRO A 1 370 ? -8.827 9.207 48.621 1.00 63.81 370 PRO A CA 1
ATOM 2917 C C . PRO A 1 370 ? -9.479 8.520 49.818 1.00 63.81 370 PRO A C 1
ATOM 2919 O O . PRO A 1 370 ? -9.200 7.364 50.139 1.00 63.81 370 PRO A O 1
ATOM 2922 N N . ARG A 1 371 ? -10.417 9.228 50.451 1.00 66.25 371 ARG A N 1
ATOM 2923 C CA . ARG A 1 371 ? -11.305 8.625 51.446 1.00 66.25 371 ARG A CA 1
ATOM 2924 C C . ARG A 1 371 ? -12.290 7.679 50.754 1.00 66.25 371 ARG A C 1
ATOM 2926 O O . ARG A 1 371 ? -12.853 8.034 49.719 1.00 66.25 371 ARG A O 1
ATOM 2933 N N . LEU A 1 372 ? -12.522 6.515 51.364 1.00 71.94 372 LEU A N 1
ATOM 2934 C CA . LEU A 1 372 ? -13.441 5.484 50.862 1.00 71.94 372 LEU A CA 1
ATOM 2935 C C . LEU A 1 372 ? -14.875 5.992 50.666 1.00 71.94 372 LEU A C 1
ATOM 2937 O O . LEU A 1 372 ? -15.560 5.537 49.764 1.00 71.94 372 LEU A O 1
ATOM 2941 N N . GLU A 1 373 ? -15.306 6.959 51.476 1.00 72.38 373 GLU A N 1
ATOM 2942 C CA . GLU A 1 373 ? -16.629 7.596 51.385 1.00 72.38 373 GLU A CA 1
ATOM 2943 C C . GLU A 1 373 ? -16.868 8.352 50.065 1.00 72.38 373 GLU A C 1
ATOM 2945 O O . GLU A 1 373 ? -18.009 8.615 49.709 1.00 72.38 373 GLU A O 1
ATOM 2950 N N . HIS A 1 374 ? -15.804 8.669 49.321 1.00 75.94 374 HIS A N 1
ATOM 2951 C CA . HIS A 1 374 ? -15.867 9.350 48.022 1.00 75.94 374 HIS A CA 1
ATOM 2952 C C . HIS A 1 374 ? -15.577 8.414 46.840 1.00 75.94 374 HIS A C 1
ATOM 2954 O O . HIS A 1 374 ? -15.257 8.883 45.746 1.00 75.94 374 HIS A O 1
ATOM 2960 N N . CYS A 1 375 ? -15.595 7.105 47.084 1.00 80.81 375 CYS A N 1
ATOM 2961 C CA . CYS A 1 375 ? -15.241 6.071 46.126 1.00 80.81 375 CYS A CA 1
ATOM 2962 C C . CYS A 1 375 ? -16.425 5.118 45.943 1.00 80.81 375 CYS A C 1
ATOM 2964 O O . CYS A 1 375 ? -16.916 4.559 46.922 1.00 80.81 375 CYS A O 1
ATOM 2966 N N . GLU A 1 376 ? -16.839 4.880 44.703 1.00 86.94 376 GLU A N 1
ATOM 2967 C CA . GLU A 1 376 ? -17.865 3.885 44.377 1.00 86.94 376 GLU A CA 1
ATOM 2968 C C . GLU A 1 376 ? -17.252 2.725 43.596 1.00 86.94 376 GLU A C 1
ATOM 2970 O O . GLU A 1 376 ? -16.405 2.924 42.727 1.00 86.94 376 GLU A O 1
ATOM 2975 N N . VAL A 1 377 ? -17.644 1.493 43.934 1.00 87.50 377 VAL A N 1
ATOM 2976 C CA . VAL A 1 377 ? -17.181 0.298 43.220 1.00 87.50 377 VAL A CA 1
ATOM 2977 C C . VAL A 1 377 ? -18.021 0.112 41.962 1.00 87.50 377 VAL A C 1
ATOM 2979 O O . VAL A 1 377 ? -19.244 0.010 42.027 1.00 87.50 377 VAL A O 1
ATOM 2982 N N . GLU A 1 378 ? -17.345 0.018 40.826 1.00 90.31 378 GLU A N 1
ATOM 2983 C CA . GLU A 1 378 ? -17.958 -0.118 39.511 1.00 90.31 378 GLU A CA 1
ATOM 2984 C C . GLU A 1 378 ? -18.593 -1.499 39.261 1.00 90.31 378 GLU A C 1
ATOM 2986 O O . GLU A 1 378 ? -18.369 -2.503 39.957 1.00 90.31 378 GLU A O 1
ATOM 2991 N N . PHE A 1 379 ? -19.424 -1.557 38.217 1.00 90.75 379 PHE A N 1
ATOM 2992 C CA . PHE A 1 379 ? -20.144 -2.772 37.847 1.00 90.75 379 PHE A CA 1
ATOM 2993 C C . PHE A 1 379 ? -19.217 -3.900 37.356 1.00 90.75 379 PHE A C 1
ATOM 2995 O O . PHE A 1 379 ? -19.395 -5.043 37.788 1.00 90.75 379 PHE A O 1
ATOM 3002 N N . LEU A 1 380 ? -18.226 -3.600 36.511 1.00 92.06 380 LEU A N 1
ATOM 3003 C CA . LEU A 1 380 ? -17.246 -4.582 36.024 1.00 92.06 380 LEU A CA 1
ATOM 3004 C C . LEU A 1 380 ? -16.050 -4.718 36.978 1.00 92.06 380 LEU A C 1
ATOM 3006 O O . LEU A 1 380 ? -15.629 -3.743 37.602 1.00 92.06 380 LEU A O 1
ATOM 3010 N N . SER A 1 381 ? -15.484 -5.926 37.066 1.00 92.12 381 SER A N 1
ATOM 3011 C CA . SER A 1 381 ? -14.194 -6.144 37.737 1.00 92.12 381 SER A CA 1
ATOM 3012 C C . SER A 1 381 ? -13.042 -5.521 36.937 1.00 92.12 381 SER A C 1
ATOM 3014 O O . SER A 1 381 ? -13.194 -5.170 35.768 1.00 92.12 381 SER A O 1
ATOM 3016 N N . ALA A 1 382 ? -11.866 -5.392 37.544 1.00 89.94 382 ALA A N 1
ATOM 3017 C CA . ALA A 1 382 ? -10.677 -4.840 36.907 1.00 89.94 382 ALA A CA 1
ATOM 3018 C C . ALA A 1 382 ? -10.222 -5.646 35.670 1.00 89.94 382 ALA A C 1
ATOM 3020 O O . ALA A 1 382 ? -10.000 -5.009 34.636 1.00 89.94 382 ALA A O 1
ATOM 3021 N N . PRO A 1 383 ? -10.177 -6.998 35.685 1.00 90.75 383 PRO A N 1
ATOM 3022 C CA . PRO A 1 383 ? -9.924 -7.786 34.474 1.00 90.75 383 PRO A CA 1
ATOM 3023 C C . PRO A 1 383 ? -10.962 -7.541 33.367 1.00 90.75 383 PRO A C 1
ATOM 3025 O O . PRO A 1 383 ? -10.603 -7.295 32.214 1.00 90.75 383 PRO A O 1
ATOM 3028 N N . GLN A 1 384 ? -12.253 -7.515 33.720 1.00 93.06 384 GLN A N 1
ATOM 3029 C CA . GLN A 1 384 ? -13.354 -7.286 32.772 1.00 93.06 384 GLN A CA 1
ATOM 3030 C C . GLN A 1 384 ? -13.308 -5.879 32.176 1.00 93.06 384 GLN A C 1
ATOM 3032 O O . GLN A 1 384 ? -13.500 -5.702 30.976 1.00 93.06 384 GLN A O 1
ATOM 3037 N N . TRP A 1 385 ? -13.017 -4.872 32.997 1.00 91.94 385 TRP A N 1
ATOM 3038 C CA . TRP A 1 385 ? -12.839 -3.494 32.555 1.00 91.94 385 TRP A CA 1
ATOM 3039 C C . TRP A 1 385 ? -11.625 -3.366 31.634 1.00 91.94 385 TRP A C 1
ATOM 3041 O O . TRP A 1 385 ? -11.703 -2.690 30.612 1.00 91.94 385 TRP A O 1
ATOM 3051 N N . SER A 1 386 ? -10.517 -4.045 31.955 1.00 88.44 386 SER A N 1
ATOM 3052 C CA . SER A 1 386 ? -9.317 -4.067 31.113 1.00 88.44 386 SER A CA 1
ATOM 3053 C C . SER A 1 386 ? -9.623 -4.612 29.715 1.00 88.44 386 SER A C 1
ATOM 3055 O O . SER A 1 386 ? -9.234 -3.984 28.734 1.00 88.44 386 SER A O 1
ATOM 3057 N N . LYS A 1 387 ? -10.388 -5.708 29.609 1.00 90.69 387 LYS A N 1
ATOM 3058 C CA . LYS A 1 387 ? -10.888 -6.222 28.322 1.00 90.69 387 LYS A CA 1
ATOM 3059 C C . LYS A 1 387 ? -11.852 -5.258 27.636 1.00 90.69 387 LYS A C 1
ATOM 3061 O O . LYS A 1 387 ? -11.786 -5.055 26.432 1.00 90.69 387 LYS A O 1
ATOM 3066 N N . ALA A 1 388 ? -12.753 -4.632 28.388 1.00 91.88 388 ALA A N 1
ATOM 3067 C CA . ALA A 1 388 ? -13.728 -3.715 27.809 1.00 91.88 388 ALA A CA 1
ATOM 3068 C C . ALA A 1 388 ? -13.070 -2.474 27.168 1.00 91.88 388 ALA A C 1
ATOM 3070 O O . ALA A 1 388 ? -13.612 -1.917 26.215 1.00 91.88 388 ALA A O 1
ATOM 3071 N N . LEU A 1 389 ? -11.879 -2.070 27.627 1.00 89.50 389 LEU A N 1
ATOM 3072 C CA . LEU A 1 389 ? -11.104 -0.974 27.032 1.00 89.50 389 LEU A CA 1
ATOM 3073 C C . LEU A 1 389 ? -10.528 -1.291 25.641 1.00 89.50 389 LEU A C 1
ATOM 3075 O O . LEU A 1 389 ? -10.194 -0.348 24.922 1.00 89.50 389 LEU A O 1
ATOM 3079 N N . THR A 1 390 ? -10.411 -2.566 25.248 1.00 90.50 390 THR A N 1
ATOM 3080 C CA . THR A 1 390 ? -9.930 -2.964 23.910 1.00 90.50 390 THR A CA 1
ATOM 3081 C C . THR A 1 390 ? -11.061 -3.065 22.881 1.00 90.50 390 THR A C 1
ATOM 3083 O O . THR A 1 390 ? -10.804 -3.040 21.680 1.00 90.50 390 THR A O 1
ATOM 3086 N N . ILE A 1 391 ? -12.328 -3.073 23.314 1.00 93.19 391 ILE A N 1
ATOM 3087 C CA . ILE A 1 391 ? -13.501 -3.175 22.428 1.00 93.19 391 ILE A CA 1
ATOM 3088 C C . ILE A 1 391 ? -13.476 -2.153 21.273 1.00 93.19 391 ILE A C 1
ATOM 3090 O O . ILE A 1 391 ? -13.683 -2.569 20.132 1.00 93.19 391 ILE A O 1
ATOM 3094 N N . PRO A 1 392 ? -13.204 -0.846 21.491 1.00 93.19 392 PRO A N 1
ATOM 3095 C CA . PRO A 1 392 ? -13.189 0.124 20.396 1.00 93.19 392 PRO A CA 1
ATOM 3096 C C . PRO A 1 392 ? -12.210 -0.218 19.264 1.00 93.19 392 PRO A C 1
ATOM 3098 O O . PRO A 1 392 ? -12.572 -0.099 18.094 1.00 93.19 392 PRO A O 1
ATOM 3101 N N . ILE A 1 393 ? -10.987 -0.656 19.594 1.00 91.50 393 ILE A N 1
ATOM 3102 C CA . ILE A 1 393 ? -9.984 -1.015 18.579 1.00 91.50 393 ILE A CA 1
ATOM 3103 C C . ILE A 1 393 ? -10.352 -2.332 17.883 1.00 91.50 393 ILE A C 1
ATOM 3105 O O . ILE A 1 393 ? -10.189 -2.439 16.669 1.00 91.50 393 ILE A O 1
ATOM 3109 N N . CYS A 1 394 ? -10.939 -3.295 18.606 1.00 94.12 394 CYS A N 1
ATOM 3110 C CA . CYS A 1 394 ? -11.441 -4.535 18.012 1.00 94.12 394 CYS A CA 1
ATOM 3111 C C . CYS A 1 394 ? -12.538 -4.271 16.971 1.00 94.12 394 CYS A C 1
ATOM 3113 O O . CYS A 1 394 ? -12.478 -4.806 15.867 1.00 94.12 394 CYS A O 1
ATOM 3115 N N . ILE A 1 395 ? -13.509 -3.407 17.290 1.00 94.69 395 ILE A N 1
ATOM 3116 C CA . ILE A 1 395 ? -14.578 -3.023 16.352 1.00 94.69 395 ILE A CA 1
ATOM 3117 C C . ILE A 1 395 ? -13.999 -2.275 15.158 1.00 94.69 395 ILE A C 1
ATOM 3119 O O . ILE A 1 395 ? -14.378 -2.555 14.026 1.00 94.69 395 ILE A O 1
ATOM 3123 N N . HIS A 1 396 ? -13.084 -1.335 15.402 1.00 92.75 396 HIS A N 1
ATOM 3124 C CA . HIS A 1 396 ? -12.439 -0.578 14.336 1.00 92.75 396 HIS A CA 1
ATOM 3125 C C . HIS A 1 396 ? -11.744 -1.502 13.331 1.00 92.75 396 HIS A C 1
ATOM 3127 O O . HIS A 1 396 ? -11.992 -1.384 12.135 1.00 92.75 396 HIS A O 1
ATOM 3133 N N . ARG A 1 397 ? -10.931 -2.453 13.800 1.00 93.06 397 ARG A N 1
ATOM 3134 C CA . ARG A 1 397 ? -10.216 -3.388 12.920 1.00 93.06 397 ARG A CA 1
ATOM 3135 C C . ARG A 1 397 ? -11.127 -4.386 12.228 1.00 93.06 397 ARG A C 1
ATOM 3137 O O . ARG A 1 397 ? -10.938 -4.637 11.043 1.00 93.06 397 ARG A O 1
ATOM 3144 N N . LEU A 1 398 ? -12.136 -4.899 12.932 1.00 94.94 398 LEU A N 1
ATOM 3145 C CA . LEU A 1 398 ? -13.177 -5.719 12.316 1.00 94.94 398 LEU A CA 1
ATOM 3146 C C . LEU A 1 398 ? -13.856 -4.954 11.169 1.00 94.94 398 LEU A C 1
ATOM 3148 O O . LEU A 1 398 ? -13.962 -5.477 10.066 1.00 94.94 398 LEU A O 1
ATOM 3152 N N . ASP A 1 399 ? -14.266 -3.706 11.397 1.00 94.19 399 ASP A N 1
ATOM 3153 C CA . ASP A 1 399 ? -14.885 -2.873 10.365 1.00 94.19 399 ASP A CA 1
ATOM 3154 C C . ASP A 1 399 ? -13.941 -2.623 9.182 1.00 94.19 399 ASP A C 1
ATOM 3156 O O . ASP A 1 399 ? -14.353 -2.785 8.037 1.00 94.19 399 ASP A O 1
ATOM 3160 N N . ARG A 1 400 ? -12.665 -2.302 9.437 1.00 94.00 400 ARG A N 1
ATOM 3161 C CA . ARG A 1 400 ? -11.651 -2.119 8.386 1.00 94.00 400 ARG A CA 1
ATOM 3162 C C . ARG A 1 400 ? -11.439 -3.379 7.535 1.00 94.00 400 ARG A C 1
ATOM 3164 O O . ARG A 1 400 ? -11.449 -3.284 6.310 1.00 94.00 400 ARG A O 1
ATOM 3171 N N . LEU A 1 401 ? -11.329 -4.554 8.158 1.00 95.00 401 LEU A N 1
ATOM 3172 C CA . LEU A 1 401 ? -11.225 -5.837 7.450 1.00 95.00 401 LEU A CA 1
ATOM 3173 C C . LEU A 1 401 ? -12.475 -6.127 6.610 1.00 95.00 401 LEU A C 1
ATOM 3175 O O . LEU A 1 401 ? -12.372 -6.590 5.476 1.00 95.00 401 LEU A O 1
ATOM 3179 N N . LEU A 1 402 ? -13.664 -5.823 7.131 1.00 94.81 402 LEU A N 1
ATOM 3180 C CA . LEU A 1 402 ? -14.908 -6.025 6.391 1.00 94.81 402 LEU A CA 1
ATOM 3181 C C . LEU A 1 402 ? -15.089 -5.007 5.251 1.00 94.81 402 LEU A C 1
ATOM 3183 O O . LEU A 1 402 ? -15.665 -5.350 4.222 1.00 94.81 402 LEU A O 1
ATOM 3187 N N . VAL A 1 403 ? -14.597 -3.769 5.388 1.00 95.06 403 VAL A N 1
ATOM 3188 C CA . VAL A 1 403 ? -14.526 -2.803 4.275 1.00 95.06 403 VAL A CA 1
ATOM 3189 C C . VAL A 1 403 ? -13.627 -3.348 3.163 1.00 95.06 403 VAL A C 1
ATOM 3191 O O . VAL A 1 403 ? -14.043 -3.346 2.004 1.00 95.06 403 VAL A O 1
ATOM 3194 N N . ALA A 1 404 ? -12.452 -3.880 3.512 1.00 95.12 404 ALA A N 1
ATOM 3195 C CA . ALA A 1 404 ? -11.547 -4.514 2.557 1.00 95.12 404 ALA A CA 1
ATOM 3196 C C . ALA A 1 404 ? -12.186 -5.738 1.870 1.00 95.12 404 ALA A C 1
ATOM 3198 O O . ALA A 1 404 ? -12.097 -5.875 0.652 1.00 95.12 404 ALA A O 1
ATOM 3199 N N . GLU A 1 405 ? -12.911 -6.582 2.610 1.00 93.38 405 GLU A N 1
ATOM 3200 C CA . GLU A 1 405 ? -13.651 -7.715 2.037 1.00 93.38 405 GLU A CA 1
ATOM 3201 C C . GLU A 1 405 ? -14.777 -7.267 1.100 1.00 93.38 405 GLU A C 1
ATOM 3203 O O . GLU A 1 405 ? -14.972 -7.846 0.033 1.00 93.38 405 GLU A O 1
ATOM 3208 N N . ASN A 1 406 ? -15.517 -6.219 1.459 1.00 92.56 406 ASN A N 1
ATOM 3209 C CA . ASN A 1 406 ? -16.573 -5.681 0.604 1.00 92.56 406 ASN A CA 1
ATOM 3210 C C . ASN A 1 406 ? -16.006 -5.148 -0.716 1.00 92.56 406 ASN A C 1
ATOM 3212 O O . ASN A 1 406 ? -16.585 -5.393 -1.776 1.00 92.56 406 ASN A O 1
ATOM 3216 N N . PHE A 1 407 ? -14.860 -4.467 -0.652 1.00 92.69 407 PHE A N 1
ATOM 3217 C CA . PHE A 1 407 ? -14.129 -4.016 -1.831 1.00 92.69 407 PHE A CA 1
ATOM 3218 C C . PHE A 1 407 ? -13.655 -5.201 -2.686 1.00 92.69 407 PHE A C 1
ATOM 3220 O O . PHE A 1 407 ? -13.909 -5.235 -3.890 1.00 92.69 407 PHE A O 1
ATOM 3227 N N . ARG A 1 408 ? -13.068 -6.231 -2.061 1.00 91.94 408 ARG A N 1
ATOM 3228 C CA . ARG A 1 408 ? -12.643 -7.465 -2.739 1.00 91.94 408 ARG A CA 1
ATOM 3229 C C . ARG A 1 408 ? -13.802 -8.168 -3.445 1.00 91.94 408 ARG A C 1
ATOM 3231 O O . ARG A 1 408 ? -13.692 -8.512 -4.616 1.00 91.94 408 ARG A O 1
ATOM 3238 N N . ARG A 1 409 ? -14.935 -8.359 -2.760 1.00 90.25 409 ARG A N 1
ATOM 3239 C CA . ARG A 1 409 ? -16.138 -8.982 -3.337 1.00 90.25 409 ARG A CA 1
ATOM 3240 C C . ARG A 1 409 ? -16.669 -8.191 -4.531 1.00 90.25 409 ARG A C 1
ATOM 3242 O O . ARG A 1 409 ? -17.160 -8.800 -5.477 1.00 90.25 409 ARG A O 1
ATOM 3249 N N . ALA A 1 410 ? -16.582 -6.859 -4.507 1.00 90.44 410 ALA A N 1
ATOM 3250 C CA . ALA A 1 410 ? -16.973 -6.029 -5.646 1.00 90.44 410 ALA A CA 1
ATOM 3251 C C . ALA A 1 410 ? -16.078 -6.277 -6.875 1.00 90.44 410 ALA A C 1
ATOM 3253 O O . ALA A 1 410 ? -16.597 -6.392 -7.983 1.00 90.44 410 ALA A O 1
ATOM 3254 N N . LEU A 1 411 ? -14.766 -6.437 -6.671 1.00 89.88 411 LEU A N 1
ATOM 3255 C CA . LEU A 1 411 ? -13.807 -6.803 -7.720 1.00 89.88 411 LEU A CA 1
ATOM 3256 C C . LEU A 1 411 ? -14.067 -8.203 -8.284 1.00 89.88 411 LEU A C 1
ATOM 3258 O O . LEU A 1 411 ? -14.180 -8.353 -9.499 1.00 89.88 411 LEU A O 1
ATOM 3262 N N . VAL A 1 412 ? -14.276 -9.198 -7.418 1.00 89.31 412 VAL A N 1
ATOM 3263 C CA . VAL A 1 412 ? -14.583 -10.575 -7.843 1.00 89.31 412 VAL A CA 1
ATOM 3264 C C . VAL A 1 412 ? -15.875 -10.628 -8.659 1.00 89.31 412 VAL A C 1
ATOM 3266 O O . VAL A 1 412 ? -15.916 -11.257 -9.712 1.00 89.31 412 VAL A O 1
ATOM 3269 N N . ARG A 1 413 ? -16.923 -9.903 -8.241 1.00 89.75 413 ARG A N 1
ATOM 3270 C CA . ARG A 1 413 ? -18.174 -9.785 -9.017 1.00 89.75 413 ARG A CA 1
ATOM 3271 C C . ARG A 1 413 ? -17.976 -9.113 -10.375 1.00 89.75 413 ARG A C 1
ATOM 3273 O O . ARG A 1 413 ? -18.744 -9.383 -11.291 1.00 89.75 413 ARG A O 1
ATOM 3280 N N . ALA A 1 414 ? -16.973 -8.249 -10.502 1.00 86.88 414 ALA A N 1
ATOM 3281 C CA . ALA A 1 414 ? -16.582 -7.628 -11.762 1.00 86.88 414 ALA A CA 1
ATOM 3282 C C . ALA A 1 414 ? -15.625 -8.501 -12.600 1.00 86.88 414 ALA A C 1
ATOM 3284 O O . ALA A 1 414 ? -15.151 -8.046 -13.638 1.00 86.88 414 ALA A O 1
ATOM 3285 N N . GLY A 1 415 ? -15.347 -9.738 -12.171 1.00 82.94 415 GLY A N 1
ATOM 3286 C CA . GLY A 1 415 ? -14.472 -10.679 -12.871 1.00 82.94 415 GLY A CA 1
ATOM 3287 C C . GLY A 1 415 ? -12.980 -10.500 -12.582 1.00 82.94 415 GLY A C 1
ATOM 3288 O O . GLY A 1 415 ? -12.167 -11.035 -13.327 1.00 82.94 415 GLY A O 1
ATOM 3289 N N . VAL A 1 416 ? -12.606 -9.760 -11.530 1.00 81.81 416 VAL A N 1
ATOM 3290 C CA . VAL A 1 416 ? -11.204 -9.510 -11.160 1.00 81.81 416 VAL A CA 1
ATOM 3291 C C . VAL A 1 416 ? -10.832 -10.224 -9.862 1.00 81.81 416 VAL A C 1
ATOM 3293 O O . VAL A 1 416 ? -11.393 -9.951 -8.799 1.00 81.81 416 VAL A O 1
ATOM 3296 N N . GLY A 1 417 ? -9.814 -11.083 -9.934 1.00 76.38 417 GLY A N 1
ATOM 3297 C CA . GLY A 1 417 ? -9.348 -11.895 -8.807 1.00 76.38 417 GLY A CA 1
ATOM 3298 C C . GLY A 1 417 ? -10.230 -13.119 -8.543 1.00 76.38 417 GLY A C 1
ATOM 3299 O O . GLY A 1 417 ? -11.053 -13.500 -9.373 1.00 76.38 417 GLY A O 1
ATOM 3300 N N . TYR A 1 418 ? -10.049 -13.742 -7.377 1.00 74.44 418 TYR A N 1
ATOM 3301 C CA . TYR A 1 418 ? -10.716 -14.994 -7.008 1.00 74.44 418 TYR A CA 1
ATOM 3302 C C . TYR A 1 418 ? -11.377 -14.899 -5.628 1.00 74.44 418 TYR A C 1
ATOM 3304 O O . TYR A 1 418 ? -11.104 -13.989 -4.836 1.00 74.44 418 TYR A O 1
ATOM 3312 N N . GLU A 1 419 ? -12.280 -15.837 -5.337 1.00 76.19 419 GLU A N 1
ATOM 3313 C CA . GLU A 1 419 ? -12.810 -16.019 -3.987 1.00 76.19 419 GLU A CA 1
ATOM 3314 C C . GLU A 1 419 ? -11.743 -16.614 -3.060 1.00 76.19 419 GLU A C 1
ATOM 3316 O O . GLU A 1 419 ? -11.004 -17.520 -3.437 1.00 76.19 419 GLU A O 1
ATOM 3321 N N . VAL A 1 420 ? -11.656 -16.070 -1.843 1.00 76.94 420 VAL A N 1
ATOM 3322 C CA . VAL A 1 420 ? -10.665 -16.462 -0.837 1.00 76.94 420 VAL A CA 1
ATOM 3323 C C . VAL A 1 420 ? -11.390 -16.994 0.393 1.00 76.94 420 VAL A C 1
ATOM 3325 O O . VAL A 1 420 ? -12.017 -16.226 1.129 1.00 76.94 420 VAL A O 1
ATOM 3328 N N . ASP A 1 421 ? -11.245 -18.292 0.651 1.00 70.81 421 ASP A N 1
ATOM 3329 C CA . ASP A 1 421 ? -11.866 -18.958 1.803 1.00 70.81 421 ASP A CA 1
ATOM 3330 C C . ASP A 1 421 ? -11.079 -18.778 3.109 1.00 70.81 421 ASP A C 1
ATOM 3332 O O . ASP A 1 421 ? -11.640 -18.891 4.201 1.00 70.81 421 ASP A O 1
ATOM 3336 N N . HIS A 1 422 ? -9.782 -18.469 3.032 1.00 80.44 422 HIS A N 1
ATOM 3337 C CA . HIS A 1 422 ? -8.917 -18.304 4.200 1.00 80.44 422 HIS A CA 1
ATOM 3338 C C . HIS A 1 422 ? -8.243 -16.934 4.216 1.00 80.44 422 HIS A C 1
ATOM 3340 O O . HIS A 1 422 ? -7.476 -16.596 3.316 1.00 80.44 422 HIS A O 1
ATOM 3346 N N . TRP A 1 423 ? -8.515 -16.145 5.255 1.00 88.06 423 TRP A N 1
ATOM 3347 C CA . TRP A 1 423 ? -7.878 -14.846 5.441 1.00 88.06 423 TRP A CA 1
ATOM 3348 C C . TRP A 1 423 ? -6.668 -15.027 6.365 1.00 88.06 423 TRP A C 1
ATOM 3350 O O . TRP A 1 423 ? -6.842 -15.494 7.495 1.00 88.06 423 TRP A O 1
ATOM 3360 N N . PRO A 1 424 ? -5.450 -14.674 5.924 1.00 87.88 424 PRO A N 1
ATOM 3361 C CA . PRO A 1 424 ? -4.288 -14.735 6.790 1.00 87.88 424 PRO A CA 1
ATOM 3362 C C . PRO A 1 424 ? -4.443 -13.738 7.955 1.00 87.88 424 PRO A C 1
ATOM 3364 O O . PRO A 1 424 ? -5.051 -12.674 7.771 1.00 87.88 424 PRO A O 1
ATOM 3367 N N . PRO A 1 425 ? -3.885 -14.050 9.142 1.00 87.94 425 PRO A N 1
ATOM 3368 C CA . PRO A 1 425 ? -3.810 -13.117 10.262 1.00 87.94 425 PRO A CA 1
ATOM 3369 C C . PRO A 1 425 ? -3.276 -11.747 9.845 1.00 87.94 425 PRO A C 1
ATOM 3371 O O . PRO A 1 425 ? -2.333 -11.661 9.058 1.00 87.94 425 PRO A O 1
ATOM 3374 N N . LEU A 1 426 ? -3.853 -10.678 10.395 1.00 89.94 426 LEU A N 1
ATOM 3375 C CA . LEU A 1 426 ? -3.292 -9.338 10.235 1.00 89.94 426 LEU A CA 1
ATOM 3376 C C . LEU A 1 426 ? -2.094 -9.219 11.181 1.00 89.94 426 LEU A C 1
ATOM 3378 O O . LEU A 1 426 ? -2.267 -9.128 12.398 1.00 89.94 426 LEU A O 1
ATOM 3382 N N . VAL A 1 427 ? -0.889 -9.276 10.622 1.00 85.50 427 VAL A N 1
ATOM 3383 C CA . VAL A 1 427 ? 0.377 -9.254 11.366 1.00 85.50 427 VAL A CA 1
ATOM 3384 C C . VAL A 1 427 ? 0.997 -7.862 11.282 1.00 85.50 427 VAL A C 1
ATOM 3386 O O . VAL A 1 427 ? 0.792 -7.141 10.315 1.00 85.50 427 VAL A O 1
ATOM 3389 N N . GLU A 1 428 ? 1.728 -7.473 12.324 1.00 81.62 428 GLU A N 1
ATOM 3390 C CA . GLU A 1 428 ? 2.521 -6.244 12.323 1.00 81.62 428 GLU A CA 1
ATOM 3391 C C . GLU A 1 428 ? 3.660 -6.369 11.303 1.00 81.62 428 GLU A C 1
ATOM 3393 O O . GLU A 1 428 ? 4.445 -7.312 11.388 1.00 81.62 428 GLU A O 1
ATOM 3398 N N . ASP A 1 429 ? 3.775 -5.423 10.366 1.00 71.56 429 ASP A N 1
ATOM 3399 C CA . ASP A 1 429 ? 4.764 -5.509 9.278 1.00 71.56 429 ASP A CA 1
ATOM 3400 C C . ASP A 1 429 ? 6.214 -5.536 9.804 1.00 71.56 429 ASP A C 1
ATOM 3402 O O . ASP A 1 429 ? 7.115 -6.072 9.155 1.00 71.56 429 ASP A O 1
ATOM 3406 N N . ARG A 1 430 ? 6.462 -4.945 10.985 1.00 70.44 430 ARG A N 1
ATOM 3407 C CA . ARG A 1 430 ? 7.800 -4.754 11.575 1.00 70.44 430 ARG A CA 1
ATOM 3408 C C . ARG A 1 430 ? 7.792 -4.906 13.108 1.00 70.44 430 ARG A C 1
ATOM 3410 O O . ARG A 1 430 ? 7.841 -3.901 13.820 1.00 70.44 430 ARG A O 1
ATOM 3417 N N . PRO A 1 431 ? 7.755 -6.138 13.646 1.00 63.03 431 PRO A N 1
ATOM 3418 C CA . PRO A 1 431 ? 7.827 -6.363 15.085 1.00 63.03 431 PRO A CA 1
ATOM 3419 C C . PRO A 1 431 ? 9.245 -6.032 15.608 1.00 63.03 431 PRO A C 1
ATOM 3421 O O . PRO A 1 431 ? 10.232 -6.558 15.102 1.00 63.03 431 PRO A O 1
ATOM 3424 N N . PRO A 1 432 ? 9.402 -5.192 16.641 1.00 50.25 432 PRO A N 1
ATOM 3425 C CA . PRO A 1 432 ? 10.697 -4.582 16.987 1.00 50.25 432 PRO A CA 1
ATOM 3426 C C . PRO A 1 432 ? 11.659 -5.458 17.809 1.00 50.25 432 PRO A C 1
ATOM 3428 O O . PRO A 1 432 ? 12.727 -4.979 18.172 1.00 50.25 432 PRO A O 1
ATOM 3431 N N . ASN A 1 433 ? 11.314 -6.722 18.077 1.00 50.59 433 ASN A N 1
ATOM 3432 C CA . ASN A 1 433 ? 12.195 -7.683 18.763 1.00 50.59 433 ASN A CA 1
ATOM 3433 C C . ASN A 1 433 ? 12.531 -8.903 17.892 1.00 50.59 433 ASN A C 1
ATOM 3435 O O . ASN A 1 433 ? 13.027 -9.905 18.402 1.00 50.59 433 ASN A O 1
ATOM 3439 N N . GLN A 1 434 ? 12.243 -8.860 16.590 1.00 52.56 434 GLN A N 1
ATOM 3440 C CA . GLN A 1 434 ? 12.760 -9.891 15.702 1.00 52.56 434 GLN A CA 1
ATOM 3441 C C . GLN A 1 434 ? 14.233 -9.563 15.461 1.00 52.56 434 GLN A C 1
ATOM 3443 O O . GLN A 1 434 ? 14.537 -8.540 14.848 1.00 52.56 434 GLN A O 1
ATOM 3448 N N . GLU A 1 435 ? 15.147 -10.384 15.992 1.00 45.59 435 GLU A N 1
ATOM 3449 C CA . GLU A 1 435 ? 16.546 -10.347 15.564 1.00 45.59 435 GLU A CA 1
ATOM 3450 C C . GLU A 1 435 ? 16.540 -10.433 14.041 1.00 45.59 435 GLU A C 1
ATOM 3452 O O . GLU A 1 435 ? 16.136 -11.445 13.462 1.00 45.59 435 GLU A O 1
ATOM 3457 N N . VAL A 1 436 ? 16.908 -9.333 13.384 1.00 53.72 436 VAL A N 1
ATOM 3458 C CA . VAL A 1 436 ? 16.977 -9.290 11.930 1.00 53.72 436 VAL A CA 1
ATOM 3459 C C . VAL A 1 436 ? 18.192 -10.124 11.551 1.00 53.72 436 VAL A C 1
ATOM 3461 O O . VAL A 1 436 ? 19.312 -9.619 11.459 1.00 53.72 436 VAL A O 1
ATOM 3464 N N . SER A 1 437 ? 17.991 -11.429 11.370 1.00 54.75 437 SER A N 1
ATOM 3465 C CA . SER A 1 437 ? 18.960 -12.262 10.673 1.00 54.75 437 SER A CA 1
ATOM 3466 C C . SER A 1 437 ? 19.279 -11.560 9.357 1.00 54.75 437 SER A C 1
ATOM 3468 O O . SER A 1 437 ? 18.346 -11.166 8.647 1.00 54.75 437 SER A O 1
ATOM 3470 N N . LYS A 1 438 ? 20.568 -11.360 9.044 1.00 61.84 438 LYS A N 1
ATOM 3471 C CA . LYS A 1 438 ? 20.980 -10.747 7.771 1.00 61.84 438 LYS A CA 1
ATOM 3472 C C . LYS A 1 438 ? 20.193 -11.430 6.646 1.00 61.84 438 LYS A C 1
ATOM 3474 O O . LYS A 1 438 ? 20.253 -12.659 6.578 1.00 61.84 438 LYS A O 1
ATOM 3479 N N . PRO A 1 439 ? 19.441 -10.682 5.819 1.00 63.22 439 PRO A N 1
ATOM 3480 C CA . PRO A 1 439 ? 18.575 -11.298 4.829 1.00 63.22 439 PRO A CA 1
ATOM 3481 C C . PRO A 1 439 ? 19.401 -12.204 3.915 1.00 63.22 439 PRO A C 1
ATOM 3483 O O . PRO A 1 439 ? 20.474 -11.816 3.441 1.00 63.22 439 PRO A O 1
ATOM 3486 N N . GLU A 1 440 ? 18.918 -13.427 3.702 1.00 70.50 440 GLU A N 1
ATOM 3487 C CA . GLU A 1 440 ? 19.457 -14.323 2.685 1.00 70.50 440 GLU A CA 1
ATOM 3488 C C . GLU A 1 440 ? 19.044 -13.764 1.319 1.00 70.50 440 GLU A C 1
ATOM 3490 O O . GLU A 1 440 ? 17.880 -13.854 0.926 1.00 70.50 440 GLU A O 1
ATOM 3495 N N . ILE A 1 441 ? 19.987 -13.124 0.626 1.00 78.12 441 ILE A N 1
ATOM 3496 C CA . ILE A 1 441 ? 19.725 -12.461 -0.653 1.00 78.12 441 ILE A CA 1
ATOM 3497 C C . ILE A 1 441 ? 19.674 -13.518 -1.756 1.00 78.12 441 ILE A C 1
ATOM 3499 O O . ILE A 1 441 ? 20.627 -14.265 -1.972 1.00 78.12 441 ILE A O 1
ATOM 3503 N N . LYS A 1 442 ? 18.543 -13.564 -2.456 1.00 76.62 442 LYS A N 1
ATOM 3504 C CA . LYS A 1 442 ? 18.247 -14.461 -3.569 1.00 76.62 442 LYS A CA 1
ATOM 3505 C C . LYS A 1 442 ? 18.190 -13.648 -4.853 1.00 76.62 442 LYS A C 1
ATOM 3507 O O . LYS A 1 442 ? 17.373 -12.739 -4.998 1.00 76.62 442 LYS A O 1
ATOM 3512 N N . PHE A 1 443 ? 19.045 -14.016 -5.798 1.00 75.00 443 PHE A N 1
ATOM 3513 C CA . PHE A 1 443 ? 19.144 -13.342 -7.092 1.00 75.00 443 PHE A CA 1
ATOM 3514 C C . PHE A 1 443 ? 18.270 -13.966 -8.182 1.00 75.00 443 PHE A C 1
ATOM 3516 O O . PHE A 1 443 ? 18.053 -13.328 -9.203 1.00 75.00 443 PHE A O 1
ATOM 3523 N N . THR A 1 444 ? 17.764 -15.186 -7.983 1.00 57.03 444 THR A N 1
ATOM 3524 C CA . THR A 1 444 ? 17.288 -16.037 -9.084 1.00 57.03 444 THR A CA 1
ATOM 3525 C C . THR A 1 444 ? 15.777 -16.083 -9.323 1.00 57.03 444 THR A C 1
ATOM 3527 O O . THR A 1 444 ? 15.362 -16.835 -10.196 1.00 57.03 444 THR A O 1
ATOM 3530 N N . GLU A 1 445 ? 14.924 -15.297 -8.648 1.00 59.31 445 GLU A N 1
ATOM 3531 C CA . GLU A 1 445 ? 13.476 -15.333 -8.943 1.00 59.31 445 GLU A CA 1
ATOM 3532 C C . GLU A 1 445 ? 12.728 -14.002 -8.744 1.00 59.31 445 GLU A C 1
ATOM 3534 O O . GLU A 1 445 ? 12.365 -13.634 -7.625 1.00 59.31 445 GLU A O 1
ATOM 3539 N N . LEU A 1 446 ? 12.356 -13.348 -9.853 1.00 66.69 446 LEU A N 1
ATOM 3540 C CA . LEU A 1 446 ? 11.289 -12.336 -9.892 1.00 66.69 446 LEU A CA 1
ATOM 3541 C C . LEU A 1 446 ? 9.928 -13.048 -9.816 1.00 66.69 446 LEU A C 1
ATOM 3543 O O . LEU A 1 446 ? 9.252 -13.272 -10.822 1.00 66.69 446 LEU A O 1
ATOM 3547 N N . LYS A 1 447 ? 9.552 -13.483 -8.607 1.00 67.94 447 LYS A N 1
ATOM 3548 C CA . LYS A 1 447 ? 8.396 -14.368 -8.357 1.00 67.94 447 LYS A CA 1
ATOM 3549 C C . LYS A 1 447 ? 7.085 -13.893 -8.991 1.00 67.94 447 LYS A C 1
ATOM 3551 O O . LYS A 1 447 ? 6.303 -14.718 -9.449 1.00 67.94 447 LYS A O 1
ATOM 3556 N N . PHE A 1 448 ? 6.857 -12.585 -9.023 1.00 70.56 448 PHE A N 1
ATOM 3557 C CA . PHE A 1 448 ? 5.611 -11.969 -9.484 1.00 70.56 448 PHE A CA 1
ATOM 3558 C C . PHE A 1 448 ? 5.526 -11.811 -11.011 1.00 70.56 448 PHE A C 1
ATOM 3560 O O . PHE A 1 448 ? 4.466 -11.431 -11.487 1.00 70.56 448 PHE A O 1
ATOM 3567 N N . MET A 1 449 ? 6.584 -12.098 -11.786 1.00 74.19 449 MET A N 1
ATOM 3568 C CA . MET A 1 449 ? 6.507 -12.104 -13.260 1.00 74.19 449 MET A CA 1
ATOM 3569 C C . MET A 1 449 ? 6.047 -13.443 -13.836 1.00 74.19 449 MET A C 1
ATOM 3571 O O . MET A 1 449 ? 5.656 -13.516 -14.999 1.00 74.19 449 MET A O 1
ATOM 3575 N N . LYS A 1 450 ? 6.060 -14.507 -13.027 1.00 71.44 450 LYS A N 1
ATOM 3576 C CA . LYS A 1 450 ? 5.502 -15.801 -13.422 1.00 71.44 450 LYS A CA 1
ATOM 3577 C C . LYS A 1 450 ? 3.976 -15.732 -13.342 1.00 71.44 450 LYS A C 1
ATOM 3579 O O . LYS A 1 450 ? 3.414 -15.213 -12.377 1.00 71.44 450 LYS A O 1
ATOM 3584 N N . GLU A 1 451 ? 3.296 -16.296 -14.336 1.00 68.12 451 GLU A N 1
ATOM 3585 C CA . GLU A 1 451 ? 1.847 -16.485 -14.268 1.00 68.12 451 GLU A CA 1
ATOM 3586 C C . GLU A 1 451 ? 1.504 -17.379 -13.076 1.00 68.12 451 GLU A C 1
ATOM 3588 O O . GLU A 1 451 ? 1.871 -18.558 -13.024 1.00 68.12 451 GLU A O 1
ATOM 3593 N N . MET A 1 452 ? 0.795 -16.817 -12.100 1.00 68.88 452 MET A N 1
ATOM 3594 C CA . MET A 1 452 ? 0.406 -17.556 -10.910 1.00 68.88 452 MET A CA 1
ATOM 3595 C C . MET A 1 452 ? -0.825 -18.413 -11.197 1.00 68.88 452 MET A C 1
ATOM 3597 O O . MET A 1 452 ? -1.967 -17.998 -11.001 1.00 68.88 452 MET A O 1
ATOM 3601 N N . LYS A 1 453 ? -0.581 -19.641 -11.662 1.00 59.09 453 LYS A N 1
ATOM 3602 C CA . LYS A 1 453 ? -1.618 -20.669 -11.805 1.00 59.09 453 LYS A CA 1
ATOM 3603 C C . LYS A 1 453 ? -2.125 -21.055 -10.409 1.00 59.09 453 LYS A C 1
ATOM 3605 O O . LYS A 1 453 ? -1.344 -21.517 -9.583 1.00 59.09 453 LYS A O 1
ATOM 3610 N N . ASN A 1 454 ? -3.426 -20.886 -10.166 1.00 60.50 454 ASN A N 1
ATOM 3611 C CA . ASN A 1 454 ? -4.131 -21.247 -8.924 1.00 60.50 454 ASN A CA 1
ATOM 3612 C C . ASN A 1 454 ? -3.818 -20.391 -7.678 1.00 60.50 454 ASN A C 1
ATOM 3614 O O . ASN A 1 454 ? -3.943 -20.887 -6.558 1.00 60.50 454 ASN A O 1
ATOM 3618 N N . SER A 1 455 ? -3.429 -19.120 -7.829 1.00 66.88 455 SER A N 1
ATOM 3619 C CA . SER A 1 455 ? -3.355 -18.236 -6.657 1.00 66.88 455 SER A CA 1
ATOM 3620 C C . SER A 1 455 ? -4.762 -17.850 -6.174 1.00 66.88 455 SER A C 1
ATOM 3622 O O . SER A 1 455 ? -5.583 -17.466 -7.006 1.00 66.88 455 SER A O 1
ATOM 3624 N N . PRO A 1 456 ? -5.050 -17.867 -4.857 1.00 68.69 456 PRO A N 1
ATOM 3625 C CA . PRO A 1 456 ? -6.333 -17.410 -4.317 1.00 68.69 456 PRO A CA 1
ATOM 3626 C C . PRO A 1 456 ? -6.581 -15.902 -4.533 1.00 68.69 456 PRO A C 1
ATOM 3628 O O . PRO A 1 456 ? -7.679 -15.418 -4.289 1.00 68.69 456 PRO A O 1
ATOM 3631 N N . GLY A 1 457 ? -5.594 -15.141 -5.020 1.00 81.31 457 GLY A N 1
ATOM 3632 C CA . GLY A 1 457 ? -5.691 -13.688 -5.154 1.00 81.31 457 GLY A CA 1
ATOM 3633 C C . GLY A 1 457 ? -5.516 -12.969 -3.808 1.00 81.31 457 GLY A C 1
ATOM 3634 O O . GLY A 1 457 ? -5.127 -13.589 -2.813 1.00 81.31 457 GLY A O 1
ATOM 3635 N N . PRO A 1 458 ? -5.722 -11.642 -3.763 1.00 90.94 458 PRO A N 1
ATOM 3636 C CA . PRO A 1 458 ? -5.479 -10.863 -2.557 1.00 90.94 458 PRO A CA 1
ATOM 3637 C C . PRO A 1 458 ? -6.544 -11.125 -1.493 1.00 90.94 458 PRO A C 1
ATOM 3639 O O . PRO A 1 458 ? -7.745 -11.084 -1.762 1.00 90.94 458 PRO A O 1
ATOM 3642 N N . SER A 1 459 ? -6.098 -11.356 -0.261 1.00 92.12 459 SER A N 1
ATOM 3643 C CA . SER A 1 459 ? -6.984 -11.464 0.895 1.00 92.12 459 SER A CA 1
ATOM 3644 C C . SER A 1 459 ? -7.450 -10.080 1.375 1.00 92.12 459 SER A C 1
ATOM 3646 O O . SER A 1 459 ? -6.821 -9.065 1.060 1.00 92.12 459 SER A O 1
ATOM 3648 N N . PRO A 1 460 ? -8.508 -9.996 2.201 1.00 92.94 460 PRO A N 1
ATOM 3649 C CA . PRO A 1 460 ? -8.910 -8.729 2.820 1.00 92.94 460 PRO A CA 1
ATOM 3650 C C . PRO A 1 460 ? -7.825 -8.098 3.689 1.00 92.94 460 PRO A C 1
ATOM 3652 O O . PRO A 1 460 ? -7.768 -6.878 3.793 1.00 92.94 460 PRO A O 1
ATOM 3655 N N . THR A 1 461 ? -6.941 -8.910 4.270 1.00 94.12 461 THR A N 1
ATOM 3656 C CA . THR A 1 461 ? -5.763 -8.435 5.001 1.00 94.12 461 THR A CA 1
ATOM 3657 C C . THR A 1 461 ? -4.807 -7.693 4.063 1.00 94.12 461 THR A C 1
ATOM 3659 O O . THR A 1 461 ? -4.394 -6.584 4.383 1.00 94.12 461 THR A O 1
ATOM 3662 N N . ASP A 1 462 ? -4.527 -8.242 2.874 1.00 94.06 462 ASP A N 1
ATOM 3663 C CA . ASP A 1 462 ? -3.657 -7.589 1.883 1.00 94.06 462 ASP A CA 1
ATOM 3664 C C . ASP A 1 462 ? -4.261 -6.267 1.380 1.00 94.06 462 ASP A C 1
ATOM 3666 O O . ASP A 1 462 ? -3.574 -5.252 1.278 1.00 94.06 462 ASP A O 1
ATOM 3670 N N . ILE A 1 463 ? -5.567 -6.266 1.098 1.00 95.69 463 ILE A N 1
ATOM 3671 C CA . ILE A 1 463 ? -6.293 -5.073 0.640 1.00 95.69 463 ILE A CA 1
ATOM 3672 C C . ILE A 1 463 ? -6.327 -4.006 1.735 1.00 95.69 463 ILE A C 1
ATOM 3674 O O . ILE A 1 463 ? -6.139 -2.826 1.443 1.00 95.69 463 ILE A O 1
ATOM 3678 N N . LEU A 1 464 ? -6.534 -4.400 2.995 1.00 96.38 464 LEU A N 1
ATOM 3679 C CA . LEU A 1 464 ? -6.472 -3.476 4.123 1.00 96.38 464 LEU A CA 1
ATOM 3680 C C . LEU A 1 464 ? -5.086 -2.830 4.236 1.00 96.38 464 LEU A C 1
ATOM 3682 O O . LEU A 1 464 ? -5.010 -1.614 4.406 1.00 96.38 464 LEU A O 1
ATOM 3686 N N . THR A 1 465 ? -4.007 -3.604 4.101 1.00 95.12 465 THR A N 1
ATOM 3687 C CA . THR A 1 465 ? -2.636 -3.072 4.107 1.00 95.12 465 THR A CA 1
ATOM 3688 C C . THR A 1 465 ? -2.451 -2.003 3.026 1.00 95.12 465 THR A C 1
ATOM 3690 O O . THR A 1 465 ? -2.014 -0.899 3.337 1.00 95.12 465 THR A O 1
ATOM 3693 N N . ALA A 1 466 ? -2.876 -2.261 1.784 1.00 96.69 466 ALA A N 1
ATOM 3694 C CA . ALA A 1 466 ? -2.785 -1.279 0.695 1.00 96.69 466 ALA A CA 1
ATOM 3695 C C . ALA A 1 466 ? -3.643 -0.013 0.902 1.00 96.69 466 ALA A C 1
ATOM 3697 O O . ALA A 1 466 ? -3.301 1.059 0.406 1.00 96.69 466 ALA A O 1
ATOM 3698 N N . LEU A 1 467 ? -4.751 -0.118 1.640 1.00 97.12 467 LEU A N 1
ATOM 3699 C CA . LEU A 1 467 ? -5.638 1.007 1.952 1.00 97.12 467 LEU A CA 1
ATOM 3700 C C . LEU A 1 467 ? -5.233 1.777 3.219 1.00 97.12 467 LEU A C 1
ATOM 3702 O O . LEU A 1 467 ? -5.855 2.794 3.529 1.00 97.12 467 LEU A O 1
ATOM 3706 N N . THR A 1 468 ? -4.227 1.316 3.966 1.00 95.31 468 THR A N 1
ATOM 3707 C CA . THR A 1 468 ? -3.812 1.940 5.229 1.00 95.31 468 THR A CA 1
ATOM 3708 C C . THR A 1 468 ? -2.609 2.845 5.002 1.00 95.31 468 THR A C 1
ATOM 3710 O O . THR A 1 468 ? -1.497 2.379 4.772 1.00 95.31 468 THR A O 1
ATOM 3713 N N . ALA A 1 469 ? -2.812 4.158 5.087 1.00 92.94 469 ALA A N 1
ATOM 3714 C CA . ALA A 1 469 ? -1.729 5.118 4.913 1.00 92.94 469 ALA A CA 1
ATOM 3715 C C . ALA A 1 469 ? -0.821 5.159 6.150 1.00 92.94 469 ALA A C 1
ATOM 3717 O O . ALA A 1 469 ? -1.293 5.061 7.285 1.00 92.94 469 ALA A O 1
ATOM 3718 N N . SER A 1 470 ? 0.468 5.452 5.967 1.00 87.62 470 SER A N 1
ATOM 3719 C CA . SER A 1 470 ? 1.421 5.568 7.084 1.00 87.62 470 SER A CA 1
ATOM 3720 C C . SER A 1 470 ? 1.038 6.637 8.118 1.00 87.62 470 SER A C 1
ATOM 3722 O O . SER A 1 470 ? 1.329 6.505 9.311 1.00 87.62 470 SER A O 1
ATOM 3724 N N . SER A 1 471 ? 0.291 7.671 7.711 1.00 88.25 471 SER A N 1
ATOM 3725 C CA . SER A 1 471 ? -0.255 8.687 8.620 1.00 88.25 471 SER A CA 1
ATOM 3726 C C . SER A 1 471 ? -1.272 8.140 9.631 1.00 88.25 471 SER A C 1
ATOM 3728 O O . SER A 1 471 ? -1.489 8.778 10.666 1.00 88.25 471 SER A O 1
ATOM 3730 N N . ALA A 1 472 ? -1.879 6.977 9.367 1.00 88.88 472 ALA A N 1
ATOM 3731 C CA . ALA A 1 472 ? -2.768 6.298 10.305 1.00 88.88 472 ALA A CA 1
ATOM 3732 C C . ALA A 1 472 ? -2.009 5.701 11.504 1.00 88.88 472 ALA A C 1
ATOM 3734 O O . ALA A 1 472 ? -2.593 5.540 12.574 1.00 88.88 472 ALA A O 1
ATOM 3735 N N . GLN A 1 473 ? -0.699 5.449 11.376 1.00 84.94 473 GLN A N 1
ATOM 3736 C CA . GLN A 1 473 ? 0.125 4.846 12.431 1.00 84.94 473 GLN A CA 1
ATOM 3737 C C . GLN A 1 473 ? -0.485 3.548 12.999 1.00 84.94 473 GLN A C 1
ATOM 3739 O O . GLN A 1 473 ? -0.474 3.366 14.221 1.00 84.94 473 GLN A O 1
ATOM 3744 N N . ASP A 1 474 ? -1.062 2.697 12.144 1.00 87.75 474 ASP A N 1
ATOM 3745 C CA . ASP A 1 474 ? -1.539 1.355 12.516 1.00 87.75 474 ASP A CA 1
ATOM 3746 C C . ASP A 1 474 ? -0.388 0.329 12.407 1.00 87.75 474 ASP A C 1
ATOM 3748 O O . ASP A 1 474 ? 0.771 0.698 12.222 1.00 87.75 474 ASP A O 1
ATOM 3752 N N . ILE A 1 475 ? -0.686 -0.958 12.583 1.00 87.44 475 ILE A N 1
ATOM 3753 C CA . ILE A 1 475 ? 0.295 -2.061 12.548 1.00 87.44 475 ILE A CA 1
ATOM 3754 C C . ILE A 1 475 ? 0.765 -2.455 11.143 1.00 87.44 475 ILE A C 1
ATOM 3756 O O . ILE A 1 475 ? 1.738 -3.198 11.021 1.00 87.44 475 ILE A O 1
ATOM 3760 N N . VAL A 1 476 ? 0.061 -1.982 10.117 1.00 89.81 476 VAL A N 1
ATOM 3761 C CA . VAL A 1 476 ? 0.365 -2.200 8.701 1.00 89.81 476 VAL A CA 1
ATOM 3762 C C . VAL A 1 476 ? 0.294 -0.876 7.953 1.00 89.81 476 VAL A C 1
ATOM 3764 O O . VAL A 1 476 ? -0.424 0.035 8.379 1.00 89.81 476 VAL A O 1
ATOM 3767 N N . ASP A 1 477 ? 1.003 -0.783 6.832 1.00 90.62 477 ASP A N 1
ATOM 3768 C CA . ASP A 1 477 ? 0.942 0.376 5.944 1.00 90.62 477 ASP A CA 1
ATOM 3769 C C . ASP A 1 477 ? 1.141 0.017 4.462 1.00 90.62 477 ASP A C 1
ATOM 3771 O O . ASP A 1 477 ? 1.671 -1.034 4.100 1.00 90.62 477 ASP A O 1
ATOM 3775 N N . SER A 1 478 ? 0.679 0.910 3.589 1.00 92.94 478 SER A N 1
ATOM 3776 C CA . SER A 1 478 ? 0.652 0.711 2.141 1.00 92.94 478 SER A CA 1
ATOM 3777 C C . SER A 1 478 ? 2.007 0.893 1.451 1.00 92.94 478 SER A C 1
ATOM 3779 O O . SER A 1 478 ? 2.165 0.479 0.304 1.00 92.94 478 SER A O 1
ATOM 3781 N N . GLU A 1 479 ? 2.990 1.507 2.113 1.00 88.44 479 GLU A N 1
ATOM 3782 C CA . GLU A 1 479 ? 4.152 2.111 1.447 1.00 88.44 479 GLU A CA 1
ATOM 3783 C C . GLU A 1 479 ? 5.074 1.055 0.788 1.00 88.44 479 GLU A C 1
ATOM 3785 O O . GLU A 1 479 ? 5.683 1.309 -0.250 1.00 88.44 479 GLU A O 1
ATOM 3790 N N . ARG A 1 480 ? 5.173 -0.170 1.337 1.00 90.62 480 ARG A N 1
ATOM 3791 C CA . ARG A 1 480 ? 5.956 -1.249 0.691 1.00 90.62 480 ARG A CA 1
ATOM 3792 C C . ARG A 1 480 ? 5.344 -1.690 -0.636 1.00 90.62 480 ARG A C 1
ATOM 3794 O O . ARG A 1 480 ? 6.071 -1.940 -1.597 1.00 90.62 480 ARG A O 1
ATOM 3801 N N . TYR A 1 481 ? 4.020 -1.820 -0.671 1.00 93.94 481 TYR A N 1
ATOM 3802 C CA . TYR A 1 481 ? 3.294 -2.185 -1.883 1.00 93.94 481 TYR A CA 1
ATOM 3803 C C . TYR A 1 481 ? 3.214 -1.017 -2.869 1.00 93.94 481 TYR A C 1
ATOM 3805 O O . TYR A 1 481 ? 3.217 -1.270 -4.069 1.00 93.94 481 TYR A O 1
ATOM 3813 N N . GLU A 1 482 ? 3.201 0.231 -2.387 1.00 94.88 482 GLU A N 1
ATOM 3814 C CA . GLU A 1 482 ? 3.300 1.445 -3.213 1.00 94.88 482 GLU A CA 1
ATOM 3815 C C . GLU A 1 482 ? 4.558 1.400 -4.088 1.00 94.88 482 GLU A C 1
ATOM 3817 O O . GLU A 1 482 ? 4.447 1.514 -5.300 1.00 94.88 482 GLU A O 1
ATOM 3822 N N . VAL A 1 483 ? 5.740 1.127 -3.515 1.00 91.12 483 VAL A N 1
ATOM 3823 C CA . VAL A 1 483 ? 7.005 1.053 -4.280 1.00 91.12 483 VAL A CA 1
ATOM 3824 C C . VAL A 1 483 ? 6.943 0.009 -5.405 1.00 91.12 483 VAL A C 1
ATOM 3826 O O . VAL A 1 483 ? 7.404 0.250 -6.524 1.00 91.12 483 VAL A O 1
ATOM 3829 N N . LEU A 1 484 ? 6.364 -1.159 -5.120 1.00 93.38 484 LEU A N 1
ATOM 3830 C CA . LEU A 1 484 ? 6.202 -2.223 -6.111 1.00 93.38 484 LEU A CA 1
ATOM 3831 C C . LEU A 1 484 ? 5.170 -1.846 -7.190 1.00 93.38 484 LEU A C 1
ATOM 3833 O O . LEU A 1 484 ? 5.390 -2.096 -8.372 1.00 93.38 484 LEU A O 1
ATOM 3837 N N . GLY A 1 485 ? 4.047 -1.249 -6.795 1.00 96.12 485 GLY A N 1
ATOM 3838 C CA . GLY A 1 485 ? 2.976 -0.863 -7.707 1.00 96.12 485 GLY A CA 1
ATOM 3839 C C . GLY A 1 485 ? 3.298 0.346 -8.584 1.00 96.12 485 GLY A C 1
ATOM 3840 O O . GLY A 1 485 ? 2.949 0.321 -9.758 1.00 96.12 485 GLY A O 1
ATOM 3841 N N . ASP A 1 486 ? 3.996 1.357 -8.054 1.00 95.19 486 ASP A N 1
ATOM 3842 C CA . ASP A 1 486 ? 4.507 2.531 -8.788 1.00 95.19 486 ASP A CA 1
ATOM 3843 C C . ASP A 1 486 ? 5.414 2.090 -9.942 1.00 95.19 486 ASP A C 1
ATOM 3845 O O . ASP A 1 486 ? 5.179 2.428 -11.104 1.00 95.19 486 ASP A O 1
ATOM 3849 N N . SER A 1 487 ? 6.415 1.263 -9.630 1.00 94.88 487 SER A N 1
ATOM 3850 C CA . SER A 1 487 ? 7.359 0.761 -10.632 1.00 94.88 487 SER A CA 1
ATOM 3851 C C . SER A 1 487 ? 6.685 -0.156 -11.662 1.00 94.88 487 SER A C 1
ATOM 3853 O O . SER A 1 487 ? 6.933 -0.017 -12.861 1.00 94.88 487 SER A O 1
ATOM 3855 N N . PHE A 1 488 ? 5.758 -1.028 -11.241 1.00 96.44 488 PHE A N 1
ATOM 3856 C CA . PHE A 1 488 ? 4.979 -1.846 -12.176 1.00 96.44 488 PHE A CA 1
ATOM 3857 C C . PHE A 1 488 ? 4.095 -0.996 -13.090 1.00 96.44 488 PHE A C 1
ATOM 3859 O O . PHE A 1 488 ? 4.087 -1.225 -14.296 1.00 96.44 488 PHE A O 1
ATOM 3866 N N . LEU A 1 489 ? 3.369 -0.014 -12.540 1.00 97.06 489 LEU A N 1
ATOM 3867 C CA . LEU A 1 489 ? 2.491 0.871 -13.304 1.00 97.06 489 LEU A CA 1
ATOM 3868 C C . LEU A 1 489 ? 3.278 1.642 -14.367 1.00 97.06 489 LEU A C 1
ATOM 3870 O O . LEU A 1 489 ? 2.868 1.663 -15.527 1.00 97.06 489 LEU A O 1
ATOM 3874 N N . LYS A 1 490 ? 4.419 2.235 -13.992 1.00 95.62 490 LYS A N 1
ATOM 3875 C CA . LYS A 1 490 ? 5.319 2.905 -14.941 1.00 95.62 490 LYS A CA 1
ATOM 3876 C C . LYS A 1 490 ? 5.747 1.964 -16.055 1.00 95.62 490 LYS A C 1
ATOM 3878 O O . LYS A 1 490 ? 5.640 2.334 -17.220 1.00 95.62 490 LYS A O 1
ATOM 3883 N N . MET A 1 491 ? 6.159 0.747 -15.708 1.00 95.62 491 MET A N 1
ATOM 3884 C CA . MET A 1 491 ? 6.567 -0.259 -16.679 1.00 95.62 491 MET A CA 1
ATOM 3885 C C . MET A 1 491 ? 5.441 -0.625 -17.649 1.00 95.62 491 MET A C 1
ATOM 3887 O O . MET A 1 491 ? 5.636 -0.522 -18.856 1.00 95.62 491 MET A O 1
ATOM 3891 N N . VAL A 1 492 ? 4.251 -0.998 -17.170 1.00 95.81 492 VAL A N 1
ATOM 3892 C CA . VAL A 1 492 ? 3.154 -1.405 -18.069 1.00 95.81 492 VAL A CA 1
ATOM 3893 C C . VAL A 1 492 ? 2.625 -0.259 -18.925 1.00 95.81 492 VAL A C 1
ATOM 3895 O O . VAL A 1 492 ? 2.246 -0.488 -20.072 1.00 95.81 492 VAL A O 1
ATOM 3898 N N . VAL A 1 493 ? 2.630 0.973 -18.409 1.00 95.25 493 VAL A N 1
ATOM 3899 C CA . VAL A 1 493 ? 2.290 2.163 -19.197 1.00 95.25 493 VAL A CA 1
ATOM 3900 C C . VAL A 1 493 ? 3.347 2.403 -20.274 1.00 95.25 493 VAL A C 1
ATOM 3902 O O . VAL A 1 493 ? 2.972 2.634 -21.419 1.00 95.25 493 VAL A O 1
ATOM 3905 N N . SER A 1 494 ? 4.644 2.294 -19.957 1.00 95.00 494 SER A N 1
ATOM 3906 C CA . SER A 1 494 ? 5.716 2.398 -20.959 1.00 95.00 494 SER A CA 1
ATOM 3907 C C . SER A 1 494 ? 5.562 1.351 -22.063 1.00 95.00 494 SER A C 1
ATOM 3909 O O . SER A 1 494 ? 5.589 1.705 -23.239 1.00 95.00 494 SER A O 1
ATOM 3911 N N . LEU A 1 495 ? 5.336 0.081 -21.698 1.00 93.94 495 LEU A N 1
ATOM 3912 C CA . LEU A 1 495 ? 5.104 -1.000 -22.664 1.00 93.94 495 LEU A CA 1
ATOM 3913 C C . LEU A 1 495 ? 3.892 -0.691 -23.550 1.00 93.94 495 LEU A C 1
ATOM 3915 O O . LEU A 1 495 ? 3.981 -0.802 -24.767 1.00 93.94 495 LEU A O 1
ATOM 3919 N N . HIS A 1 496 ? 2.776 -0.253 -22.958 1.00 93.31 496 HIS A N 1
ATOM 3920 C CA . HIS A 1 496 ? 1.570 0.100 -23.705 1.00 93.31 496 HIS A CA 1
ATOM 3921 C C . HIS A 1 496 ? 1.808 1.247 -24.692 1.00 93.31 496 HIS A C 1
ATOM 3923 O O . HIS A 1 496 ? 1.430 1.136 -25.855 1.00 93.31 496 HIS A O 1
ATOM 3929 N N . LEU A 1 497 ? 2.457 2.330 -24.262 1.00 91.56 497 LEU A N 1
ATOM 3930 C CA . LEU A 1 497 ? 2.721 3.486 -25.122 1.00 91.56 497 LEU A CA 1
ATOM 3931 C C . LEU A 1 497 ? 3.625 3.127 -26.304 1.00 91.56 497 LEU A C 1
ATOM 3933 O O . LEU A 1 497 ? 3.395 3.608 -27.409 1.00 91.56 497 LEU A O 1
ATOM 3937 N N . LEU A 1 498 ? 4.596 2.237 -26.097 1.00 90.81 498 LEU A N 1
ATOM 3938 C CA . LEU A 1 498 ? 5.500 1.784 -27.153 1.00 90.81 498 LEU A CA 1
ATOM 3939 C C . LEU A 1 498 ? 4.820 0.896 -28.205 1.00 90.81 498 LEU A C 1
ATOM 3941 O O . LEU A 1 498 ? 5.325 0.825 -29.327 1.00 90.81 498 LEU A O 1
ATOM 3945 N N . THR A 1 499 ? 3.670 0.280 -27.897 1.00 88.62 499 THR A N 1
ATOM 3946 C CA . THR A 1 499 ? 2.860 -0.418 -28.918 1.00 88.62 499 THR A CA 1
ATOM 3947 C C . THR A 1 499 ? 2.259 0.545 -29.945 1.00 88.62 499 THR A C 1
ATOM 3949 O O . THR A 1 499 ? 1.967 0.151 -31.074 1.00 88.62 499 THR A O 1
ATOM 3952 N N . ASN A 1 500 ? 2.094 1.825 -29.588 1.00 83.31 500 ASN A N 1
ATOM 3953 C CA . ASN A 1 500 ? 1.589 2.831 -30.506 1.00 83.31 500 ASN A CA 1
ATOM 3954 C C . ASN A 1 500 ? 2.718 3.338 -31.420 1.00 83.31 500 ASN A C 1
ATOM 3956 O O . ASN A 1 500 ? 3.603 4.083 -30.995 1.00 83.31 500 ASN A O 1
ATOM 3960 N N . ARG A 1 501 ? 2.665 2.957 -32.701 1.00 70.56 501 ARG A N 1
ATOM 3961 C CA . ARG A 1 501 ? 3.669 3.323 -33.717 1.00 70.56 501 ARG A CA 1
ATOM 3962 C C . ARG A 1 501 ? 3.658 4.810 -34.103 1.00 70.56 501 ARG A C 1
ATOM 3964 O O . ARG A 1 501 ? 4.638 5.280 -34.691 1.00 70.56 501 ARG A O 1
ATOM 3971 N N . ASP A 1 502 ? 2.602 5.542 -33.752 1.00 70.12 502 ASP A N 1
ATOM 3972 C CA . ASP A 1 502 ? 2.500 6.988 -33.982 1.00 70.12 502 ASP A CA 1
ATOM 3973 C C . ASP A 1 502 ? 3.320 7.785 -32.948 1.00 70.12 502 ASP A C 1
ATOM 3975 O O . ASP A 1 502 ? 3.798 8.885 -33.229 1.00 70.12 502 ASP A O 1
ATOM 3979 N N . LEU A 1 503 ? 3.578 7.200 -31.771 1.00 67.56 503 LEU A N 1
ATOM 3980 C CA . LEU A 1 503 ? 4.391 7.795 -30.709 1.00 67.56 503 LEU A CA 1
ATOM 3981 C C . LEU A 1 503 ? 5.868 7.410 -30.881 1.00 67.56 503 LEU A C 1
ATOM 3983 O O . LEU A 1 503 ? 6.351 6.423 -30.323 1.00 67.56 503 LEU A O 1
ATOM 3987 N N . ARG A 1 504 ? 6.596 8.190 -31.688 1.00 67.69 504 ARG A N 1
ATOM 3988 C CA . ARG A 1 504 ? 8.019 7.928 -31.993 1.00 67.69 504 ARG A CA 1
ATOM 3989 C C . ARG A 1 504 ? 9.011 8.704 -31.127 1.00 67.69 504 ARG A C 1
ATOM 3991 O O . ARG A 1 504 ? 10.131 8.249 -30.944 1.00 67.69 504 ARG A O 1
ATOM 3998 N N . ASP A 1 505 ? 8.606 9.861 -30.618 1.00 80.50 505 ASP A N 1
ATOM 3999 C CA . ASP A 1 505 ? 9.475 10.781 -29.883 1.00 80.50 505 ASP A CA 1
ATOM 4000 C C . ASP A 1 505 ? 9.460 10.511 -28.367 1.00 80.50 505 ASP A C 1
ATOM 4002 O O . ASP A 1 505 ? 8.388 10.405 -27.762 1.00 80.50 505 ASP A O 1
ATOM 4006 N N . GLU A 1 506 ? 10.647 10.444 -27.755 1.00 84.31 506 GLU A N 1
ATOM 4007 C CA . GLU A 1 506 ? 10.833 10.208 -26.313 1.00 84.31 506 GLU A CA 1
ATOM 4008 C C . GLU A 1 506 ? 10.121 11.267 -25.469 1.00 84.31 506 GLU A C 1
ATOM 4010 O O . GLU A 1 506 ? 9.395 10.916 -24.539 1.00 84.31 506 GLU A O 1
ATOM 4015 N N . GLY A 1 507 ? 10.218 12.548 -25.835 1.00 79.94 507 GLY A N 1
ATOM 4016 C CA . GLY A 1 507 ? 9.578 13.627 -25.084 1.00 79.94 507 GLY A CA 1
ATOM 4017 C C . GLY A 1 507 ? 8.056 13.473 -25.029 1.00 79.94 507 GLY A C 1
ATOM 4018 O O . GLY A 1 507 ? 7.427 13.702 -23.990 1.00 79.94 507 GLY A O 1
ATOM 4019 N N . THR A 1 508 ? 7.453 13.023 -26.131 1.00 84.94 508 THR A N 1
ATOM 4020 C CA . THR A 1 508 ? 6.016 12.721 -26.213 1.00 84.94 508 THR A CA 1
ATOM 4021 C C . THR A 1 508 ? 5.643 11.484 -25.390 1.00 84.94 508 THR A C 1
ATOM 4023 O O . THR A 1 508 ? 4.673 11.529 -24.628 1.00 84.94 508 THR A O 1
ATOM 4026 N N . LEU A 1 509 ? 6.433 10.408 -25.480 1.00 88.06 509 LEU A N 1
ATOM 4027 C CA . LEU A 1 509 ? 6.254 9.192 -24.676 1.00 88.06 509 LEU A CA 1
ATOM 4028 C C . LEU A 1 509 ? 6.338 9.496 -23.174 1.00 88.06 509 LEU A C 1
ATOM 4030 O O . LEU A 1 509 ? 5.460 9.101 -22.404 1.00 88.06 509 LEU A O 1
ATOM 4034 N N . THR A 1 510 ? 7.341 10.266 -22.755 1.00 87.56 510 THR A N 1
ATOM 4035 C CA . THR A 1 510 ? 7.529 10.702 -21.371 1.00 87.56 510 THR A CA 1
ATOM 4036 C C . THR A 1 510 ? 6.371 11.578 -20.895 1.00 87.56 510 THR A C 1
ATOM 4038 O O . THR A 1 510 ? 5.891 11.388 -19.771 1.00 87.56 510 THR A O 1
ATOM 4041 N N . ALA A 1 511 ? 5.860 12.491 -21.728 1.00 86.19 511 ALA A N 1
ATOM 4042 C CA . ALA A 1 511 ? 4.714 13.330 -21.382 1.00 86.19 511 ALA A CA 1
ATOM 4043 C C . ALA A 1 511 ? 3.424 12.514 -21.172 1.00 86.19 511 ALA A C 1
ATOM 4045 O O . ALA A 1 511 ? 2.733 12.708 -20.165 1.00 86.19 511 ALA A O 1
ATOM 4046 N N . GLU A 1 512 ? 3.115 11.571 -22.067 1.00 87.56 512 GLU A N 1
ATOM 4047 C CA . GLU A 1 512 ? 1.945 10.693 -21.925 1.00 87.56 512 GLU A CA 1
ATOM 4048 C C . GLU A 1 512 ? 2.110 9.705 -20.762 1.00 87.56 512 GLU A C 1
ATOM 4050 O O . GLU A 1 512 ? 1.186 9.540 -19.962 1.00 87.56 512 GLU A O 1
ATOM 4055 N N . ARG A 1 513 ? 3.304 9.132 -20.554 1.00 91.81 513 ARG A N 1
ATOM 4056 C CA . ARG A 1 513 ? 3.596 8.311 -19.367 1.00 91.81 513 ARG A CA 1
ATOM 4057 C C . ARG A 1 513 ? 3.323 9.095 -18.088 1.00 91.81 513 ARG A C 1
ATOM 4059 O O . ARG A 1 513 ? 2.556 8.634 -17.244 1.00 91.81 513 ARG A O 1
ATOM 4066 N N . CYS A 1 514 ? 3.872 10.310 -17.976 1.00 88.38 514 CYS A N 1
ATOM 4067 C CA . CYS A 1 514 ? 3.654 11.206 -16.835 1.00 88.38 514 CYS A CA 1
ATOM 4068 C C . CYS A 1 514 ? 2.171 11.507 -16.595 1.00 88.38 514 CYS A C 1
ATOM 4070 O O . CYS A 1 514 ? 1.761 11.685 -15.450 1.00 88.38 514 CYS A O 1
ATOM 4072 N N . ARG A 1 515 ? 1.358 11.567 -17.653 1.00 86.81 515 ARG A N 1
ATOM 4073 C CA . ARG A 1 515 ? -0.084 11.782 -17.545 1.00 86.81 515 ARG A CA 1
ATOM 4074 C C . ARG A 1 515 ? -0.778 10.596 -16.876 1.00 86.81 515 ARG A C 1
ATOM 4076 O O . ARG A 1 515 ? -1.515 10.819 -15.913 1.00 86.81 515 ARG A O 1
ATOM 4083 N N . PHE A 1 516 ? -0.528 9.373 -17.345 1.00 88.56 516 PHE A N 1
ATOM 4084 C CA . PHE A 1 516 ? -1.129 8.148 -16.800 1.00 88.56 516 PHE A CA 1
ATOM 4085 C C . PHE A 1 516 ? -0.670 7.839 -15.373 1.00 88.56 516 PHE A C 1
ATOM 4087 O O . PHE A 1 516 ? -1.482 7.431 -14.550 1.00 88.56 516 PHE A O 1
ATOM 4094 N N . VAL A 1 517 ? 0.602 8.080 -15.051 1.00 90.69 517 VAL A N 1
ATOM 4095 C CA . VAL A 1 517 ? 1.136 7.827 -13.698 1.00 90.69 517 VAL A CA 1
ATOM 4096 C C . VAL A 1 517 ? 0.948 9.014 -12.748 1.00 90.69 517 VAL A C 1
ATOM 4098 O O . VAL A 1 517 ? 1.389 8.981 -11.605 1.00 90.69 517 VAL A O 1
ATOM 4101 N N . SER A 1 518 ? 0.304 10.100 -13.190 1.00 88.81 518 SER A N 1
ATOM 4102 C CA . SER A 1 518 ? 0.101 11.262 -12.324 1.00 88.81 518 SER A CA 1
ATOM 4103 C C . SER A 1 518 ? -0.863 10.946 -11.177 1.00 88.81 518 SER A C 1
ATOM 4105 O O . SER A 1 518 ? -1.945 10.393 -11.383 1.00 88.81 518 SER A O 1
ATOM 4107 N N . ASN A 1 519 ? -0.549 11.429 -9.970 1.00 89.19 519 ASN A N 1
ATOM 4108 C CA . ASN A 1 519 ? -1.413 11.257 -8.795 1.00 89.19 519 ASN A CA 1
ATOM 4109 C C . ASN A 1 519 ? -2.845 11.768 -9.036 1.00 89.19 519 ASN A C 1
ATOM 4111 O O . ASN A 1 519 ? -3.799 11.252 -8.460 1.00 89.19 519 ASN A O 1
ATOM 4115 N N . MET A 1 520 ? -3.012 12.792 -9.883 1.00 85.94 520 MET A N 1
ATOM 4116 C CA . MET A 1 520 ? -4.335 13.326 -10.210 1.00 85.94 520 MET A CA 1
ATOM 4117 C C . MET A 1 520 ? -5.127 12.393 -11.131 1.00 85.94 520 MET A C 1
ATOM 4119 O O . MET A 1 520 ? -6.332 12.232 -10.939 1.00 85.94 520 MET A O 1
ATOM 4123 N N . PHE A 1 521 ? -4.465 11.754 -12.099 1.00 89.12 521 PHE A N 1
ATOM 4124 C CA . PHE A 1 521 ? -5.096 10.733 -12.928 1.00 89.12 521 PHE A CA 1
ATOM 4125 C C . PHE A 1 521 ? -5.504 9.523 -12.083 1.00 89.12 521 PHE A C 1
ATOM 4127 O O . PHE A 1 521 ? -6.670 9.127 -12.127 1.00 89.12 521 PHE A O 1
ATOM 4134 N N . LEU A 1 522 ? -4.602 9.018 -11.234 1.00 92.25 522 LEU A N 1
ATOM 4135 C CA . LEU A 1 522 ? -4.891 7.913 -10.314 1.00 92.25 522 LEU A CA 1
ATOM 4136 C C . LEU A 1 522 ? -6.066 8.225 -9.382 1.00 92.25 522 LEU A C 1
ATOM 4138 O O . LEU A 1 522 ? -6.966 7.406 -9.210 1.00 92.25 522 LEU A O 1
ATOM 4142 N N . LEU A 1 523 ? -6.127 9.446 -8.848 1.00 90.44 523 LEU A N 1
ATOM 4143 C CA . LEU A 1 523 ? -7.276 9.888 -8.065 1.00 90.44 523 LEU A CA 1
ATOM 4144 C C . LEU A 1 523 ? -8.573 9.889 -8.894 1.00 90.44 523 LEU A C 1
ATOM 4146 O O . LEU A 1 523 ? -9.614 9.455 -8.401 1.00 90.44 523 LEU A O 1
ATOM 4150 N N . SER A 1 524 ? -8.523 10.348 -10.148 1.00 89.62 524 SER A N 1
ATOM 4151 C CA . SER A 1 524 ? -9.705 10.421 -11.016 1.00 89.62 524 SER A CA 1
ATOM 4152 C C . SER A 1 524 ? -10.321 9.053 -11.324 1.00 89.62 524 SER A C 1
ATOM 4154 O O . SER A 1 524 ? -11.545 8.949 -11.384 1.00 89.62 524 SER A O 1
ATOM 4156 N N . ILE A 1 525 ? -9.503 8.000 -11.433 1.00 91.94 525 ILE A N 1
ATOM 4157 C CA . ILE A 1 525 ? -9.973 6.618 -11.636 1.00 91.94 525 ILE A CA 1
ATOM 4158 C C . ILE A 1 525 ? -10.350 5.924 -10.313 1.00 91.94 525 ILE A C 1
ATOM 4160 O O . ILE A 1 525 ? -11.205 5.039 -10.288 1.00 91.94 525 ILE A O 1
ATOM 4164 N N . ALA A 1 526 ? -9.783 6.365 -9.185 1.00 92.75 526 ALA A N 1
ATOM 4165 C CA . ALA A 1 526 ? -10.072 5.829 -7.854 1.00 92.75 526 ALA A CA 1
ATOM 4166 C C . ALA A 1 526 ? -11.441 6.256 -7.303 1.00 92.75 526 ALA A C 1
ATOM 4168 O O . ALA A 1 526 ? -12.125 5.478 -6.628 1.00 92.75 526 ALA A O 1
ATOM 4169 N N . VAL A 1 527 ? -11.843 7.505 -7.563 1.00 91.62 527 VAL A N 1
ATOM 4170 C CA . VAL A 1 527 ? -13.063 8.101 -6.996 1.00 91.62 527 VAL A CA 1
ATOM 4171 C C . VAL A 1 527 ? -14.338 7.350 -7.400 1.00 91.62 527 VAL A C 1
ATOM 4173 O O . VAL A 1 527 ? -15.081 6.964 -6.493 1.00 91.62 527 VAL A O 1
ATOM 4176 N N . PRO A 1 528 ? -14.583 7.039 -8.691 1.00 91.19 528 PRO A N 1
ATOM 4177 C CA . PRO A 1 528 ? -15.759 6.272 -9.114 1.00 91.19 528 PRO A CA 1
ATOM 4178 C C . PRO A 1 528 ? -15.865 4.878 -8.481 1.00 91.19 528 PRO A C 1
ATOM 4180 O O . PRO A 1 528 ? -16.953 4.314 -8.413 1.00 91.19 528 PRO A O 1
ATOM 4183 N N . ARG A 1 529 ? -14.744 4.313 -8.012 1.00 91.81 529 ARG A N 1
ATOM 4184 C CA . ARG A 1 529 ? -14.673 2.987 -7.379 1.00 91.81 529 ARG A CA 1
ATOM 4185 C C . ARG A 1 529 ? -14.708 3.032 -5.851 1.00 91.81 529 ARG A C 1
ATOM 4187 O O . ARG A 1 529 ? -14.563 1.994 -5.215 1.00 91.81 529 ARG A O 1
ATOM 4194 N N . GLY A 1 530 ? -14.893 4.212 -5.253 1.00 93.00 530 GLY A N 1
ATOM 4195 C CA . GLY A 1 530 ? -15.014 4.375 -3.801 1.00 93.00 530 GLY A CA 1
ATOM 4196 C C . GLY A 1 530 ? -13.716 4.151 -3.016 1.00 93.00 530 GLY A C 1
ATOM 4197 O O . GLY A 1 530 ? -13.760 4.105 -1.789 1.00 93.00 530 GLY A O 1
ATOM 4198 N N . ILE A 1 531 ? -12.557 4.054 -3.683 1.00 95.62 531 ILE A N 1
ATOM 4199 C CA . ILE A 1 531 ? -11.261 3.803 -3.020 1.00 95.62 531 ILE A CA 1
ATOM 4200 C C . ILE A 1 531 ? -10.943 4.926 -2.030 1.00 95.62 531 ILE A C 1
ATOM 4202 O O . ILE A 1 531 ? -10.600 4.660 -0.884 1.00 95.62 531 ILE A O 1
ATOM 4206 N N . HIS A 1 532 ? -11.160 6.179 -2.434 1.00 94.88 532 HIS A N 1
ATOM 4207 C CA . HIS A 1 532 ? -10.951 7.354 -1.587 1.00 94.88 532 HIS A CA 1
ATOM 4208 C C . HIS A 1 532 ? -11.718 7.317 -0.247 1.00 94.88 532 HIS A C 1
ATOM 4210 O O . HIS A 1 532 ? -11.233 7.864 0.743 1.00 94.88 532 HIS A O 1
ATOM 4216 N N . GLU A 1 533 ? -12.886 6.666 -0.185 1.00 94.44 533 GLU A N 1
ATOM 4217 C CA . GLU A 1 533 ? -13.637 6.488 1.064 1.00 94.44 533 GLU A CA 1
ATOM 4218 C C . GLU A 1 533 ? -13.101 5.320 1.907 1.00 94.44 533 GLU A C 1
ATOM 4220 O O . GLU A 1 533 ? -13.218 5.338 3.135 1.00 94.44 533 GLU A O 1
ATOM 4225 N N . ALA A 1 534 ? -12.541 4.299 1.252 1.00 95.75 534 ALA A N 1
ATOM 4226 C CA . ALA A 1 534 ? -12.008 3.092 1.878 1.00 95.75 534 ALA A CA 1
ATOM 4227 C C . ALA A 1 534 ? -10.613 3.292 2.494 1.00 95.75 534 ALA A C 1
ATOM 4229 O O . ALA A 1 534 ? -10.285 2.600 3.457 1.00 95.75 534 ALA A O 1
ATOM 4230 N N . VAL A 1 535 ? -9.832 4.250 1.979 1.00 95.88 535 VAL A N 1
ATOM 4231 C CA . VAL A 1 535 ? -8.523 4.636 2.528 1.00 95.88 535 VAL A CA 1
ATOM 4232 C C . VAL A 1 535 ? -8.644 5.022 4.002 1.00 95.88 535 VAL A C 1
ATOM 4234 O O . VAL A 1 535 ? -9.503 5.824 4.385 1.00 95.88 535 VAL A O 1
ATOM 4237 N N . GLU A 1 536 ? -7.748 4.471 4.821 1.00 93.06 536 GLU A N 1
ATOM 4238 C CA . GLU A 1 536 ? -7.571 4.825 6.223 1.00 93.06 536 GLU A CA 1
ATOM 4239 C C . GLU A 1 536 ? -6.336 5.708 6.385 1.00 93.06 536 GLU A C 1
ATOM 4241 O O . GLU A 1 536 ? -5.200 5.243 6.325 1.00 93.06 536 GLU A O 1
ATOM 4246 N N . SER A 1 537 ? -6.555 7.002 6.611 1.00 91.31 537 SER A N 1
ATOM 4247 C CA . SER A 1 537 ? -5.463 7.964 6.789 1.00 91.31 537 SER A CA 1
ATOM 4248 C C . SER A 1 537 ? -5.352 8.508 8.210 1.00 91.31 537 SER A C 1
ATOM 4250 O O . SER A 1 537 ? -4.380 9.204 8.526 1.00 91.31 537 SER A O 1
ATOM 4252 N N . ARG A 1 538 ? -6.374 8.303 9.051 1.00 87.81 538 ARG A N 1
ATOM 4253 C CA . ARG A 1 538 ? -6.481 8.940 10.365 1.00 87.81 538 ARG A CA 1
ATOM 4254 C C . ARG A 1 538 ? -5.998 7.983 11.439 1.00 87.81 538 ARG A C 1
ATOM 4256 O O . ARG A 1 538 ? -6.426 6.842 11.526 1.00 87.81 538 ARG A O 1
ATOM 4263 N N . LYS A 1 539 ? -5.169 8.500 12.342 1.00 87.25 539 LYS A N 1
ATOM 4264 C CA . LYS A 1 539 ? -4.781 7.747 13.529 1.00 87.25 539 LYS A CA 1
ATOM 4265 C C . LYS A 1 539 ? -5.991 7.370 14.377 1.00 87.25 539 LYS A C 1
ATOM 4267 O O . LYS A 1 539 ? -6.796 8.240 14.728 1.00 87.25 539 LYS A O 1
ATOM 4272 N N . PHE A 1 540 ? -6.056 6.099 14.771 1.00 88.12 540 PHE A N 1
ATOM 4273 C CA . PHE A 1 540 ? -7.080 5.616 15.683 1.00 88.12 540 PHE A CA 1
ATOM 4274 C C . PHE A 1 540 ? -6.981 6.296 17.059 1.00 88.12 540 PHE A C 1
ATOM 4276 O O . PHE A 1 540 ? -5.948 6.313 17.723 1.00 88.12 540 PHE A O 1
ATOM 4283 N N . SER A 1 541 ? -8.109 6.841 17.493 1.00 85.88 541 SER A N 1
ATOM 4284 C CA . SER A 1 541 ? -8.358 7.472 18.787 1.00 85.88 541 SER A CA 1
ATOM 4285 C C . SER A 1 541 ? -9.821 7.254 19.140 1.00 85.88 541 SER A C 1
ATOM 4287 O O . SER A 1 541 ? -10.712 7.653 18.379 1.00 85.88 541 SER A O 1
ATOM 4289 N N . VAL A 1 542 ? -10.062 6.693 20.328 1.00 85.62 542 VAL A N 1
ATOM 4290 C CA . VAL A 1 542 ? -11.409 6.423 20.857 1.00 85.62 542 VAL A CA 1
ATOM 4291 C C . VAL A 1 542 ? -12.264 7.694 20.928 1.00 85.62 542 VAL A C 1
ATOM 4293 O O . VAL A 1 542 ? -13.473 7.626 20.752 1.00 85.62 542 VAL A O 1
ATOM 4296 N N . LYS A 1 543 ? -11.653 8.863 21.162 1.00 80.69 543 LYS A N 1
ATOM 4297 C CA . LYS A 1 543 ? -12.379 10.136 21.308 1.00 80.69 543 LYS A CA 1
ATOM 4298 C C . LYS A 1 543 ? -12.562 10.906 20.005 1.00 80.69 543 LYS A C 1
ATOM 4300 O O . LYS A 1 543 ? -13.521 11.666 19.882 1.00 80.69 543 LYS A O 1
ATOM 4305 N N . ASP A 1 544 ? -11.617 10.770 19.078 1.00 79.56 544 ASP A N 1
ATOM 4306 C CA . ASP A 1 544 ? -11.508 11.696 17.944 1.00 79.56 544 ASP A CA 1
ATOM 4307 C C . ASP A 1 544 ? -11.841 11.066 16.593 1.00 79.56 544 ASP A C 1
ATOM 4309 O O . ASP A 1 544 ? -12.171 11.793 15.658 1.00 79.56 544 ASP A O 1
ATOM 4313 N N . SER A 1 545 ? -11.738 9.740 16.474 1.00 82.56 545 SER A N 1
ATOM 4314 C CA . SER A 1 545 ? -11.853 9.026 15.188 1.00 82.56 545 SER A CA 1
ATOM 4315 C C . SER A 1 545 ? -12.686 7.743 15.251 1.00 82.56 545 SER A C 1
ATOM 4317 O O . SER A 1 545 ? -13.142 7.254 14.218 1.00 82.56 545 SER A O 1
ATOM 4319 N N . PHE A 1 546 ? -12.884 7.179 16.444 1.00 87.50 546 PHE A N 1
ATOM 4320 C CA . PHE A 1 546 ? -13.732 6.013 16.625 1.00 87.50 546 PHE A CA 1
ATOM 4321 C C . PHE A 1 546 ? -15.202 6.427 16.611 1.00 87.50 546 PHE A C 1
ATOM 4323 O O . PHE A 1 546 ? -15.608 7.336 17.334 1.00 87.50 546 PHE A O 1
ATOM 4330 N N . ARG A 1 547 ? -15.996 5.722 15.807 1.00 85.50 547 ARG A N 1
ATOM 4331 C CA . ARG A 1 547 ? -17.451 5.820 15.806 1.00 85.50 547 ARG A CA 1
ATOM 4332 C C . ARG A 1 547 ? -18.011 4.592 16.526 1.00 85.50 547 ARG A C 1
ATOM 4334 O O . ARG A 1 547 ? -17.958 3.502 15.958 1.00 85.50 547 ARG A O 1
ATOM 4341 N N . PRO A 1 548 ? -18.560 4.747 17.737 1.00 89.19 548 PRO A N 1
ATOM 4342 C CA . PRO A 1 548 ? -19.297 3.667 18.371 1.00 89.19 548 PRO A CA 1
ATOM 4343 C C . PRO A 1 548 ? -20.546 3.296 17.546 1.00 89.19 548 PRO A C 1
ATOM 4345 O O . PRO A 1 548 ? -21.237 4.202 17.063 1.00 89.19 548 PRO A O 1
ATOM 4348 N N . PRO A 1 549 ? -20.866 2.002 17.390 1.00 91.06 549 PRO A N 1
ATOM 4349 C CA . PRO A 1 549 ? -22.107 1.572 16.744 1.00 91.06 549 PRO A CA 1
ATOM 4350 C C . PRO A 1 549 ? -23.362 2.119 17.431 1.00 91.06 549 PRO A C 1
ATOM 4352 O O . PRO A 1 549 ? -23.334 2.341 18.640 1.00 91.06 549 PRO A O 1
ATOM 4355 N N . GLY A 1 550 ? -24.442 2.353 16.680 1.00 87.44 550 GLY A N 1
ATOM 4356 C CA . GLY A 1 550 ? -25.716 2.831 17.231 1.00 87.44 550 GLY A CA 1
ATOM 4357 C C . GLY A 1 550 ? -25.693 4.262 17.786 1.00 87.44 550 GLY A C 1
ATOM 4358 O O . GLY A 1 550 ? -26.636 4.672 18.460 1.00 87.44 550 GLY A O 1
ATOM 4359 N N . THR A 1 551 ? -24.631 5.037 17.538 1.00 88.00 551 THR A N 1
ATOM 4360 C CA . THR A 1 551 ? -24.546 6.438 17.987 1.00 88.00 551 THR A CA 1
ATOM 4361 C C . THR A 1 551 ? -25.528 7.318 17.211 1.00 88.00 551 THR A C 1
ATOM 4363 O O . THR A 1 551 ? -25.515 7.322 15.981 1.00 88.00 551 THR A O 1
ATOM 4366 N N . ILE A 1 552 ? -26.303 8.148 17.912 1.00 84.94 552 ILE A N 1
ATOM 4367 C CA . ILE A 1 552 ? -27.177 9.155 17.299 1.00 84.94 552 ILE A CA 1
ATOM 4368 C C . ILE A 1 552 ? -26.316 10.309 16.774 1.00 84.94 552 ILE A C 1
ATOM 4370 O O . ILE A 1 552 ? -25.663 11.034 17.529 1.00 84.94 552 ILE A O 1
ATOM 4374 N N . LEU A 1 553 ? -26.308 10.479 15.454 1.00 74.56 553 LEU A N 1
ATOM 4375 C CA . LEU A 1 553 ? -25.442 11.435 14.773 1.00 74.56 553 LEU A CA 1
ATOM 4376 C C . LEU A 1 553 ? -26.118 12.799 14.652 1.00 74.56 553 LEU A C 1
ATOM 4378 O O . LEU A 1 553 ? -26.919 13.040 13.752 1.00 74.56 553 LEU A O 1
ATOM 4382 N N . THR A 1 554 ? -25.746 13.735 15.522 1.00 78.94 554 THR A N 1
ATOM 4383 C CA . THR A 1 554 ? -25.987 15.158 15.245 1.00 78.94 554 THR A CA 1
ATOM 4384 C C . THR A 1 554 ? -25.086 15.623 14.096 1.00 78.94 554 THR A C 1
ATOM 4386 O O . THR A 1 554 ? -24.032 15.031 13.851 1.00 78.94 554 THR A O 1
ATOM 4389 N N . ALA A 1 555 ? -25.454 16.705 13.399 1.00 73.50 555 ALA A N 1
ATOM 4390 C CA . ALA A 1 555 ? -24.673 17.220 12.267 1.00 73.50 555 ALA A CA 1
ATOM 4391 C C . ALA A 1 555 ? -23.189 17.467 12.624 1.00 73.50 555 ALA A C 1
ATOM 4393 O O . ALA A 1 555 ? -22.299 17.069 11.875 1.00 73.50 555 ALA A O 1
ATOM 4394 N N . ALA A 1 556 ? -22.920 18.025 13.811 1.00 75.38 556 ALA A N 1
ATOM 4395 C CA . ALA A 1 556 ? -21.563 18.290 14.295 1.00 75.38 556 ALA A CA 1
ATOM 4396 C C . ALA A 1 556 ? -20.763 17.008 14.607 1.00 75.38 556 ALA A C 1
ATOM 4398 O O . ALA A 1 556 ? -19.572 16.918 14.304 1.00 75.38 556 ALA A O 1
ATOM 4399 N N . VAL A 1 557 ? -21.404 15.992 15.199 1.00 74.81 557 VAL A N 1
ATOM 4400 C CA . VAL A 1 557 ? -20.760 14.696 15.490 1.00 74.81 557 VAL A CA 1
ATOM 4401 C C . VAL A 1 557 ? -20.485 13.932 14.194 1.00 74.81 557 VAL A C 1
ATOM 4403 O O . VAL A 1 557 ? -19.423 13.326 14.044 1.00 74.81 557 VAL A O 1
ATOM 4406 N N . ASN A 1 558 ? -21.413 14.009 13.239 1.00 74.25 558 ASN A N 1
ATOM 4407 C CA . ASN A 1 558 ? -21.270 13.415 11.918 1.00 74.25 558 ASN A CA 1
ATOM 4408 C C . ASN A 1 558 ? -20.069 14.006 11.165 1.00 74.25 558 ASN A C 1
ATOM 4410 O O . ASN A 1 558 ? -19.224 13.255 10.688 1.00 74.25 558 ASN A O 1
ATOM 4414 N N . GLU A 1 559 ? -19.927 15.335 11.121 1.00 74.44 559 GLU A N 1
ATOM 4415 C CA . GLU A 1 559 ? -18.776 15.977 10.471 1.00 74.44 559 GLU A CA 1
ATOM 4416 C C . GLU A 1 559 ? -17.445 15.538 11.105 1.00 74.44 559 GLU A C 1
ATOM 4418 O O . GLU A 1 559 ? -16.493 15.213 10.401 1.00 74.44 559 GLU A O 1
ATOM 4423 N N . LYS A 1 560 ? -17.388 15.428 12.438 1.00 76.38 560 LYS A N 1
ATOM 4424 C CA . LYS A 1 560 ? -16.161 15.043 13.149 1.00 76.38 560 LYS A CA 1
ATOM 4425 C C . LYS A 1 560 ? -15.761 13.570 12.949 1.00 76.38 560 LYS A C 1
ATOM 4427 O O . LYS A 1 560 ? -14.566 13.268 12.845 1.00 76.38 560 LYS A O 1
ATOM 4432 N N . LEU A 1 561 ? -16.736 12.654 12.954 1.00 76.69 561 LEU A N 1
ATOM 4433 C CA . LEU A 1 561 ? -16.494 11.202 12.999 1.00 76.69 561 LEU A CA 1
ATOM 4434 C C . LEU A 1 561 ? -16.674 10.482 11.653 1.00 76.69 561 LEU A C 1
ATOM 4436 O O . LEU A 1 561 ? -16.048 9.443 11.459 1.00 76.69 561 LEU A O 1
ATOM 4440 N N . HIS A 1 562 ? -17.515 10.983 10.739 1.00 75.81 562 HIS A N 1
ATOM 4441 C CA . HIS A 1 562 ? -17.757 10.345 9.430 1.00 75.81 562 HIS A CA 1
ATOM 4442 C C . HIS A 1 562 ? -16.945 10.933 8.300 1.00 75.81 562 HIS A C 1
ATOM 4444 O O . HIS A 1 562 ? -16.702 10.242 7.312 1.00 75.81 562 HIS A O 1
ATOM 4450 N N . GLN A 1 563 ? -16.574 12.205 8.403 1.00 84.00 563 GLN A N 1
ATOM 4451 C CA . GLN A 1 563 ? -15.733 12.807 7.390 1.00 84.00 563 GLN A CA 1
ATOM 4452 C C . GLN A 1 563 ? -14.268 12.578 7.734 1.00 84.00 563 GLN A C 1
ATOM 4454 O O . GLN A 1 563 ? -13.831 12.621 8.891 1.00 84.00 563 GLN A O 1
ATOM 4459 N N . GLN A 1 564 ? -13.498 12.333 6.689 1.00 88.88 564 GLN A N 1
ATOM 4460 C CA . GLN A 1 564 ? -12.056 12.334 6.748 1.00 88.88 564 GLN A CA 1
ATOM 4461 C C . GLN A 1 564 ? -11.507 13.347 5.758 1.00 88.88 564 GLN A C 1
ATOM 4463 O O . GLN A 1 564 ? -12.093 13.614 4.707 1.00 88.88 564 GLN A O 1
ATOM 4468 N N . ARG A 1 565 ? -10.380 13.940 6.145 1.00 90.62 565 ARG A N 1
ATOM 4469 C CA . ARG A 1 565 ? -9.652 14.904 5.339 1.00 90.62 565 ARG A CA 1
ATOM 4470 C C . ARG A 1 565 ? -8.197 14.491 5.292 1.00 90.62 565 ARG A C 1
ATOM 4472 O O . ARG A 1 565 ? -7.566 14.364 6.341 1.00 90.62 565 ARG A O 1
ATOM 4479 N N . TYR A 1 566 ? -7.675 14.304 4.091 1.00 92.69 566 TYR A N 1
ATOM 4480 C CA . TYR A 1 566 ? -6.295 13.887 3.880 1.00 92.69 566 TYR A CA 1
ATOM 4481 C C . TYR A 1 566 ? -5.783 14.384 2.527 1.00 92.69 566 TYR A C 1
ATOM 4483 O O . TYR A 1 566 ? -6.561 14.854 1.699 1.00 92.69 566 TYR A O 1
ATOM 4491 N N . ARG A 1 567 ? -4.463 14.376 2.315 1.00 91.81 567 ARG A N 1
ATOM 4492 C CA . ARG A 1 567 ? -3.860 14.866 1.063 1.00 91.81 567 ARG A CA 1
ATOM 4493 C C . ARG A 1 567 ? -4.280 13.985 -0.109 1.00 91.81 567 ARG A C 1
ATOM 4495 O O . ARG A 1 567 ? -4.153 12.773 -0.003 1.00 91.81 567 ARG A O 1
ATOM 4502 N N . SER A 1 568 ? -4.689 14.586 -1.225 1.00 89.62 568 SER A N 1
ATOM 4503 C CA . SER A 1 568 ? -5.094 13.869 -2.445 1.00 89.62 568 SER A CA 1
ATOM 4504 C C . SER A 1 568 ? -4.073 12.815 -2.882 1.00 89.62 568 SER A C 1
ATOM 4506 O O . SER A 1 568 ? -4.467 11.718 -3.273 1.00 89.62 568 SER A O 1
ATOM 4508 N N . LYS A 1 569 ? -2.776 13.116 -2.720 1.00 90.31 569 LYS A N 1
ATOM 4509 C CA . LYS A 1 569 ? -1.671 12.182 -2.957 1.00 90.31 569 LYS A CA 1
ATOM 4510 C C . LYS A 1 569 ? -1.854 10.815 -2.266 1.00 90.31 569 LYS A C 1
ATOM 4512 O O . LYS A 1 569 ? -1.668 9.812 -2.931 1.00 90.31 569 LYS A O 1
ATOM 4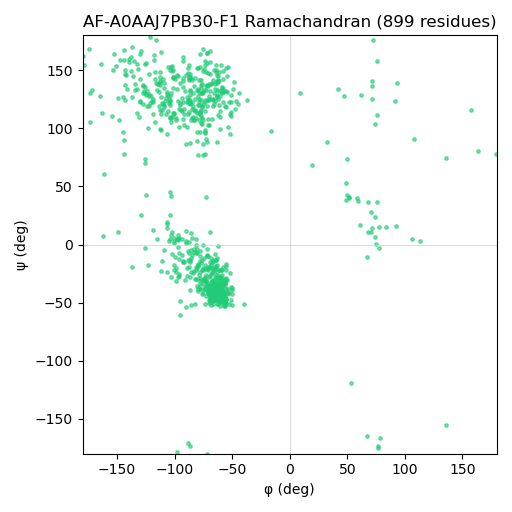517 N N . ILE A 1 570 ? -2.314 10.762 -1.014 1.00 94.62 570 ILE A N 1
ATOM 4518 C CA . ILE A 1 570 ? -2.445 9.497 -0.260 1.00 94.62 570 ILE A CA 1
ATOM 4519 C C . ILE A 1 570 ? -3.396 8.514 -0.961 1.00 94.62 570 ILE A C 1
ATOM 4521 O O . ILE A 1 570 ? -3.159 7.315 -0.942 1.00 94.62 570 ILE A O 1
ATOM 4525 N N . CYS A 1 571 ? -4.461 9.004 -1.607 1.00 95.38 571 CYS A N 1
ATOM 4526 C CA . CYS A 1 571 ? -5.369 8.131 -2.356 1.00 95.38 571 CYS A CA 1
ATOM 4527 C C . CYS A 1 571 ? -4.677 7.518 -3.582 1.00 95.38 571 CYS A C 1
ATOM 4529 O O . CYS A 1 571 ? -4.884 6.345 -3.871 1.00 95.38 571 CYS A O 1
ATOM 4531 N N . ALA A 1 572 ? -3.845 8.297 -4.283 1.00 93.38 572 ALA A N 1
ATOM 4532 C CA . ALA A 1 572 ? -3.054 7.795 -5.404 1.00 93.38 572 ALA A CA 1
ATOM 4533 C C . ALA A 1 572 ? -2.025 6.753 -4.939 1.00 93.38 572 ALA A C 1
ATOM 4535 O O . ALA A 1 572 ? -1.975 5.672 -5.518 1.00 93.38 572 ALA A O 1
ATOM 4536 N N . ASP A 1 573 ? -1.317 7.030 -3.840 1.00 95.62 573 ASP A N 1
ATOM 4537 C CA . ASP A 1 573 ? -0.357 6.099 -3.233 1.00 95.62 573 ASP A CA 1
ATOM 4538 C C . ASP A 1 573 ? -1.058 4.772 -2.836 1.00 95.62 573 ASP A C 1
ATOM 4540 O O . ASP A 1 573 ? -0.532 3.680 -3.044 1.00 95.62 573 ASP A O 1
ATOM 4544 N N . SER A 1 574 ? -2.307 4.827 -2.343 1.00 97.19 574 SER A N 1
ATOM 4545 C CA . SER A 1 574 ? -3.119 3.625 -2.083 1.00 97.19 574 SER A CA 1
ATOM 4546 C C . SER A 1 574 ? -3.540 2.873 -3.353 1.00 97.19 574 SER A C 1
ATOM 4548 O O . SER A 1 574 ? -3.678 1.651 -3.313 1.00 97.19 574 SER A O 1
ATOM 4550 N N . VAL A 1 575 ? -3.753 3.555 -4.485 1.00 97.62 575 VAL A N 1
ATOM 4551 C CA . VAL A 1 575 ? -4.013 2.889 -5.777 1.00 97.62 575 VAL A CA 1
ATOM 4552 C C . VAL A 1 575 ? -2.770 2.138 -6.241 1.00 97.62 575 VAL A C 1
ATOM 4554 O O . VAL A 1 575 ? -2.883 0.975 -6.622 1.00 97.62 575 VAL A O 1
ATOM 4557 N N . GLU A 1 576 ? -1.595 2.762 -6.157 1.00 97.81 576 GLU A N 1
ATOM 4558 C CA . GLU A 1 576 ? -0.309 2.117 -6.444 1.00 97.81 576 GLU A CA 1
ATOM 4559 C C . GLU A 1 576 ? -0.103 0.907 -5.532 1.00 97.81 576 GLU A C 1
ATOM 4561 O O . GLU A 1 576 ? 0.166 -0.193 -6.008 1.00 97.81 576 GLU A O 1
ATOM 4566 N N . ALA A 1 577 ? -0.361 1.046 -4.233 1.00 97.44 577 ALA A N 1
ATOM 4567 C CA . ALA A 1 577 ? -0.282 -0.076 -3.309 1.00 97.44 577 ALA A CA 1
ATOM 4568 C C . ALA A 1 577 ? -1.260 -1.215 -3.649 1.00 97.44 577 ALA A C 1
ATOM 4570 O O . ALA A 1 577 ? -0.893 -2.386 -3.556 1.00 97.44 577 ALA A O 1
ATOM 4571 N N . LEU A 1 578 ? -2.486 -0.911 -4.092 1.00 97.75 578 LEU A N 1
ATOM 4572 C CA . LEU A 1 578 ? -3.426 -1.936 -4.558 1.00 97.75 578 LEU A CA 1
ATOM 4573 C C . LEU A 1 578 ? -2.906 -2.644 -5.816 1.00 97.75 578 LEU A C 1
ATOM 4575 O O . LEU A 1 578 ? -2.978 -3.870 -5.881 1.00 97.75 578 LEU A O 1
ATOM 4579 N N . ILE A 1 579 ? -2.322 -1.914 -6.773 1.00 97.06 579 ILE A N 1
ATOM 4580 C CA . ILE A 1 579 ? -1.654 -2.507 -7.944 1.00 97.06 579 ILE A CA 1
ATOM 4581 C C . ILE A 1 579 ? -0.545 -3.462 -7.482 1.00 97.06 579 ILE A C 1
ATOM 4583 O O . ILE A 1 579 ? -0.497 -4.606 -7.932 1.00 97.06 579 ILE A O 1
ATOM 4587 N N . GLY A 1 580 ? 0.292 -3.036 -6.531 1.00 95.62 580 GLY A N 1
ATOM 4588 C CA . GLY A 1 580 ? 1.355 -3.858 -5.949 1.00 95.62 580 GLY A CA 1
ATOM 4589 C C . GLY A 1 580 ? 0.835 -5.117 -5.246 1.00 95.62 580 GLY A C 1
ATOM 4590 O O . GLY A 1 580 ? 1.401 -6.199 -5.412 1.00 95.62 580 GLY A O 1
ATOM 4591 N N . VAL A 1 581 ? -0.275 -5.019 -4.507 1.00 94.62 581 VAL A N 1
ATOM 4592 C CA . VAL A 1 581 ? -0.944 -6.173 -3.881 1.00 94.62 581 VAL A CA 1
ATOM 4593 C C . VAL A 1 581 ? -1.454 -7.153 -4.935 1.00 94.62 581 VAL A C 1
ATOM 4595 O O . VAL A 1 581 ? -1.221 -8.358 -4.810 1.00 94.62 581 VAL A O 1
ATOM 4598 N N . TYR A 1 582 ? -2.118 -6.664 -5.983 1.00 93.56 582 TYR A N 1
ATOM 4599 C CA . TYR A 1 582 ? -2.614 -7.516 -7.063 1.00 93.56 582 TYR A CA 1
ATOM 4600 C C . TYR A 1 582 ? -1.475 -8.162 -7.850 1.00 93.56 582 TYR A C 1
ATOM 4602 O O . TYR A 1 582 ? -1.569 -9.350 -8.150 1.00 93.56 582 TYR A O 1
ATOM 4610 N N . LEU A 1 583 ? -0.378 -7.448 -8.098 1.00 93.38 583 LEU A N 1
ATOM 4611 C CA . LEU A 1 583 ? 0.820 -8.015 -8.712 1.00 93.38 583 LEU A CA 1
ATOM 4612 C C . LEU A 1 583 ? 1.405 -9.138 -7.846 1.00 93.38 583 LEU A C 1
ATOM 4614 O O . LEU A 1 583 ? 1.633 -10.247 -8.326 1.00 93.38 583 LEU A O 1
ATOM 4618 N N . ASN A 1 584 ? 1.584 -8.883 -6.549 1.00 91.06 584 ASN A N 1
ATOM 4619 C CA . ASN A 1 584 ? 2.170 -9.846 -5.620 1.00 91.06 584 ASN A CA 1
ATOM 4620 C C . ASN A 1 584 ? 1.284 -11.082 -5.394 1.00 91.06 584 ASN A C 1
ATOM 4622 O O . ASN A 1 584 ? 1.798 -12.178 -5.191 1.00 91.06 584 ASN A O 1
ATOM 4626 N N . ARG A 1 585 ? -0.046 -10.919 -5.395 1.00 89.31 585 ARG A N 1
ATOM 4627 C CA . ARG A 1 585 ? -1.001 -11.993 -5.071 1.00 89.31 585 ARG A CA 1
ATOM 4628 C C . ARG A 1 585 ? -1.637 -12.651 -6.285 1.00 89.31 585 ARG A C 1
ATOM 4630 O O . ARG A 1 585 ? -2.067 -13.789 -6.167 1.00 89.31 585 ARG A O 1
ATOM 4637 N N . SER A 1 586 ? -1.677 -12.001 -7.439 1.00 88.12 586 SER A N 1
ATOM 4638 C CA . SER A 1 586 ? -2.346 -12.513 -8.648 1.00 88.12 586 SER A CA 1
ATOM 4639 C C . SER A 1 586 ? -1.434 -12.553 -9.880 1.00 88.12 586 SER A C 1
ATOM 4641 O O . SER A 1 586 ? -1.853 -13.039 -10.929 1.00 88.12 586 SER A O 1
ATOM 4643 N N . GLY A 1 587 ? -0.189 -12.081 -9.773 1.00 89.88 587 GLY A N 1
ATOM 4644 C CA . GLY A 1 587 ? 0.725 -11.959 -10.905 1.00 89.88 587 GLY A CA 1
ATOM 4645 C C . GLY A 1 587 ? 0.396 -10.754 -11.796 1.00 89.88 587 GLY A C 1
ATOM 4646 O O . GLY A 1 587 ? -0.507 -9.964 -11.495 1.00 89.88 587 GLY A O 1
ATOM 4647 N N . PRO A 1 588 ? 1.107 -10.602 -12.924 1.00 91.00 588 PRO A N 1
ATOM 4648 C CA . PRO A 1 588 ? 1.070 -9.373 -13.707 1.00 91.00 588 PRO A CA 1
ATOM 4649 C C . PRO A 1 588 ? -0.248 -9.235 -14.480 1.00 91.00 588 PRO A C 1
ATOM 4651 O O . PRO A 1 588 ? -0.766 -8.132 -14.625 1.00 91.00 588 PRO A O 1
ATOM 4654 N N . ILE A 1 589 ? -0.861 -10.356 -14.884 1.00 89.19 589 ILE A N 1
ATOM 4655 C CA . ILE A 1 589 ? -2.194 -10.373 -15.504 1.00 89.19 589 ILE A CA 1
ATOM 4656 C C . ILE A 1 589 ? -3.259 -9.898 -14.511 1.00 89.19 589 ILE A C 1
ATOM 4658 O O . ILE A 1 589 ? -4.049 -9.024 -14.848 1.00 89.19 589 ILE A O 1
ATOM 4662 N N . GLY A 1 590 ? -3.244 -10.391 -13.268 1.00 89.69 590 GLY A N 1
ATOM 4663 C CA . GLY A 1 590 ? -4.217 -9.958 -12.263 1.00 89.69 590 GLY A CA 1
ATOM 4664 C C . GLY A 1 590 ? -4.081 -8.477 -11.886 1.00 89.69 590 GLY A C 1
ATOM 4665 O O . GLY A 1 590 ? -5.082 -7.827 -11.590 1.00 89.69 590 GLY A O 1
ATOM 4666 N N . ALA A 1 591 ? -2.867 -7.918 -11.945 1.00 93.06 591 ALA A N 1
ATOM 4667 C CA . ALA A 1 591 ? -2.648 -6.477 -11.806 1.00 93.06 591 ALA A CA 1
ATOM 4668 C C . ALA A 1 591 ? -3.209 -5.678 -12.998 1.00 93.06 591 ALA A C 1
ATOM 4670 O O . ALA A 1 591 ? -3.840 -4.642 -12.788 1.00 93.06 591 ALA A O 1
ATOM 4671 N N . LEU A 1 592 ? -3.050 -6.168 -14.235 1.00 92.44 592 LEU A N 1
ATOM 4672 C CA . LEU A 1 592 ? -3.684 -5.565 -15.416 1.00 92.44 592 LEU A CA 1
ATOM 4673 C C . LEU A 1 592 ? -5.214 -5.635 -15.349 1.00 92.44 592 LEU A C 1
ATOM 4675 O O . LEU A 1 592 ? -5.883 -4.664 -15.689 1.00 92.44 592 LEU A O 1
ATOM 4679 N N . ASP A 1 593 ? -5.777 -6.745 -14.873 1.00 90.81 593 ASP A N 1
ATOM 4680 C CA . ASP A 1 593 ? -7.225 -6.890 -14.707 1.00 90.81 593 ASP A CA 1
ATOM 4681 C C . ASP A 1 593 ? -7.760 -5.904 -13.653 1.00 90.81 593 ASP A C 1
ATOM 4683 O O . ASP A 1 593 ? -8.823 -5.308 -13.837 1.00 90.81 593 ASP A O 1
ATOM 4687 N N . PHE A 1 594 ? -6.995 -5.649 -12.583 1.00 93.81 594 PHE A N 1
ATOM 4688 C CA . PHE A 1 594 ? -7.302 -4.589 -11.620 1.00 93.81 594 PHE A CA 1
ATOM 4689 C C . PHE A 1 594 ? -7.254 -3.187 -12.252 1.00 93.81 594 PHE A C 1
ATOM 4691 O O . PHE A 1 594 ? -8.182 -2.402 -12.053 1.00 93.81 594 PHE A O 1
ATOM 4698 N N . LEU A 1 595 ? -6.236 -2.873 -13.061 1.00 94.75 595 LEU A N 1
ATOM 4699 C CA . LEU A 1 595 ? -6.158 -1.599 -13.793 1.00 94.75 595 LEU A CA 1
ATOM 4700 C C . LEU A 1 595 ? -7.329 -1.423 -14.768 1.00 94.75 595 LEU A C 1
ATOM 4702 O O . LEU A 1 595 ? -7.970 -0.368 -14.780 1.00 94.75 595 LEU A O 1
ATOM 4706 N N . LYS A 1 596 ? -7.693 -2.485 -15.494 1.00 92.69 596 LYS A N 1
ATOM 4707 C CA . LYS A 1 596 ? -8.886 -2.525 -16.345 1.00 92.69 596 LYS A CA 1
ATOM 4708 C C . LYS A 1 596 ? -10.155 -2.285 -15.534 1.00 92.69 596 LYS A C 1
ATOM 4710 O O . LYS A 1 596 ? -11.003 -1.497 -15.949 1.00 92.69 596 LYS A O 1
ATOM 4715 N N . TYR A 1 597 ? -10.274 -2.884 -14.348 1.00 92.44 597 TYR A N 1
ATOM 4716 C CA . TYR A 1 597 ? -11.369 -2.563 -13.438 1.00 92.44 597 TYR A CA 1
ATOM 4717 C C . TYR A 1 597 ? -11.369 -1.088 -13.053 1.00 92.44 597 TYR A C 1
ATOM 4719 O O . TYR A 1 597 ? -12.443 -0.522 -12.978 1.00 92.44 597 TYR A O 1
ATOM 4727 N N . LEU A 1 598 ? -10.239 -0.41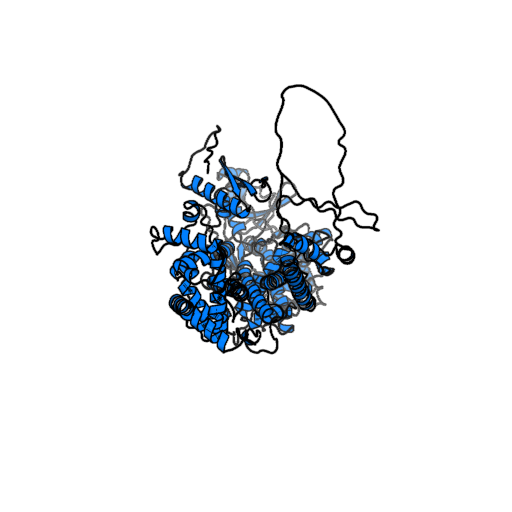0 -12.869 1.00 92.69 598 LEU A N 1
ATOM 4728 C CA . LEU A 1 598 ? -10.241 1.040 -12.626 1.00 92.69 598 LEU A CA 1
ATOM 4729 C C . LEU A 1 598 ? -10.627 1.875 -13.863 1.00 92.69 598 LEU A C 1
ATOM 4731 O O . LEU A 1 598 ? -10.903 3.065 -13.728 1.00 92.69 598 LEU A O 1
ATOM 4735 N N . GLY A 1 599 ? -10.719 1.260 -15.044 1.00 90.50 599 GLY A N 1
ATOM 4736 C CA . GLY A 1 599 ? -10.984 1.930 -16.318 1.00 90.50 599 GLY A CA 1
ATOM 4737 C C . GLY A 1 599 ? -9.717 2.328 -17.078 1.00 90.50 599 GLY A C 1
ATOM 4738 O O . GLY A 1 599 ? -9.800 3.156 -17.982 1.00 90.50 599 GLY A O 1
ATOM 4739 N N . LEU A 1 600 ? -8.559 1.767 -16.714 1.00 91.38 600 LEU A N 1
ATOM 4740 C CA . LEU A 1 600 ? -7.305 1.909 -17.448 1.00 91.38 600 LEU A CA 1
ATOM 4741 C C . LEU A 1 600 ? -6.986 0.590 -18.163 1.00 91.38 600 LEU A C 1
ATOM 4743 O O . LEU A 1 600 ? -6.418 -0.329 -17.576 1.00 91.38 600 LEU A O 1
ATOM 4747 N N . GLU A 1 601 ? -7.381 0.490 -19.428 1.00 91.25 601 GLU A N 1
ATOM 4748 C CA . GLU A 1 601 ? -7.077 -0.672 -20.264 1.00 91.25 601 GLU A CA 1
ATOM 4749 C C . GLU A 1 601 ? -5.682 -0.519 -20.877 1.00 91.25 601 GLU A C 1
ATOM 4751 O O . GLU A 1 601 ? -5.421 0.444 -21.593 1.00 91.25 601 GLU A O 1
ATOM 4756 N N . LEU A 1 602 ? -4.782 -1.456 -20.567 1.00 91.06 602 LEU A N 1
ATOM 4757 C CA . LEU A 1 602 ? -3.405 -1.480 -21.062 1.00 91.06 602 LEU A CA 1
ATOM 4758 C C . LEU A 1 602 ? -3.129 -2.813 -21.761 1.00 91.06 602 LEU A C 1
ATOM 4760 O O . LEU A 1 602 ? -3.395 -3.880 -21.201 1.00 91.06 602 LEU A O 1
ATOM 4764 N N . GLY A 1 603 ? -2.546 -2.724 -22.955 1.00 86.81 603 GLY A N 1
ATOM 4765 C CA . GLY A 1 603 ? -2.262 -3.867 -23.825 1.00 86.81 603 GLY A CA 1
ATOM 4766 C C . GLY A 1 603 ? -3.512 -4.479 -24.472 1.00 86.81 603 GLY A C 1
ATOM 4767 O O . GLY A 1 603 ? -4.641 -4.069 -24.202 1.00 86.81 603 GLY A O 1
ATOM 4768 N N . ASP A 1 604 ? -3.310 -5.471 -25.339 1.00 81.31 604 ASP A N 1
ATOM 4769 C CA . ASP A 1 604 ? -4.398 -6.220 -25.972 1.00 81.31 604 ASP A CA 1
ATOM 4770 C C . ASP A 1 604 ? -5.087 -7.152 -24.958 1.00 81.31 604 ASP A C 1
ATOM 4772 O O . ASP A 1 604 ? -4.479 -8.056 -24.379 1.00 81.31 604 ASP A O 1
ATOM 4776 N N . GLY A 1 605 ? -6.386 -6.938 -24.743 1.00 72.69 605 GLY A N 1
ATOM 4777 C CA . GLY A 1 605 ? -7.207 -7.739 -23.837 1.00 72.69 605 GLY A CA 1
ATOM 4778 C C . GLY A 1 605 ? -7.524 -9.153 -24.338 1.00 72.69 605 GLY A C 1
ATOM 4779 O O . GLY A 1 605 ? -8.059 -9.945 -23.561 1.00 72.69 605 GLY A O 1
ATOM 4780 N N . LEU A 1 606 ? -7.226 -9.482 -25.601 1.00 72.62 606 LEU A N 1
ATOM 4781 C CA . LEU A 1 606 ? -7.466 -10.807 -26.193 1.00 72.62 606 LEU A CA 1
ATOM 4782 C C . LEU A 1 606 ? -6.350 -11.814 -25.873 1.00 72.62 606 LEU A C 1
ATOM 4784 O O . LEU A 1 606 ? -6.567 -13.031 -25.895 1.00 72.62 606 LEU A O 1
ATOM 4788 N N . SER A 1 607 ? -5.161 -11.307 -25.562 1.00 75.81 607 SER A N 1
ATOM 4789 C CA . SER A 1 607 ? -3.940 -12.086 -25.405 1.00 75.81 607 SER A CA 1
ATOM 4790 C C . SER A 1 607 ? -3.875 -12.849 -24.073 1.00 75.81 607 SER A C 1
ATOM 4792 O O . SER A 1 607 ? -4.179 -12.318 -22.996 1.00 75.81 607 SER A O 1
ATOM 4794 N N . ARG A 1 608 ? -3.470 -14.129 -24.147 1.00 74.69 608 ARG A N 1
ATOM 4795 C CA . ARG A 1 608 ? -3.490 -15.073 -23.010 1.00 74.69 608 ARG A CA 1
ATOM 4796 C C . ARG A 1 608 ? -2.331 -14.885 -22.036 1.00 74.69 608 ARG A C 1
ATOM 4798 O O . ARG A 1 608 ? -2.543 -15.064 -20.843 1.00 74.69 608 ARG A O 1
ATOM 4805 N N . THR A 1 609 ? -1.141 -14.552 -22.534 1.00 83.75 609 THR A N 1
ATOM 4806 C CA . THR A 1 609 ? 0.051 -14.325 -21.701 1.00 83.75 609 THR A CA 1
ATOM 4807 C C . THR A 1 609 ? 0.313 -12.837 -21.542 1.00 83.75 609 THR A C 1
ATOM 4809 O O . THR A 1 609 ? -0.039 -12.052 -22.421 1.00 83.75 609 THR A O 1
ATOM 4812 N N . PHE A 1 610 ? 0.964 -12.439 -20.446 1.00 87.19 610 PHE A N 1
ATOM 4813 C CA . PHE A 1 610 ? 1.230 -11.025 -20.150 1.00 87.19 610 PHE A CA 1
ATOM 4814 C C . PHE A 1 610 ? 1.929 -10.285 -21.303 1.00 87.19 610 PHE A C 1
ATOM 4816 O O . PHE A 1 610 ? 1.437 -9.254 -21.749 1.00 87.19 610 PHE A O 1
ATOM 4823 N N . PHE A 1 611 ? 3.028 -10.829 -21.829 1.00 84.44 611 PHE A N 1
ATOM 4824 C CA . PHE A 1 611 ? 3.803 -10.162 -22.880 1.00 84.44 611 PHE A CA 1
ATOM 4825 C C . PHE A 1 611 ? 3.126 -10.152 -24.241 1.00 84.44 611 PHE A C 1
ATOM 4827 O O . PHE A 1 611 ? 3.271 -9.183 -24.972 1.00 84.44 611 PHE A O 1
ATOM 4834 N N . SER A 1 612 ? 2.311 -11.164 -24.559 1.00 84.81 612 SER A N 1
ATOM 4835 C CA . SER A 1 612 ? 1.543 -11.162 -25.812 1.00 84.81 612 SER A CA 1
ATOM 4836 C C . SER A 1 612 ? 0.528 -10.015 -25.896 1.00 84.81 612 SER A C 1
ATOM 4838 O O . SER A 1 612 ? -0.026 -9.770 -26.963 1.00 84.81 612 SER A O 1
ATOM 4840 N N . ARG A 1 613 ? 0.270 -9.304 -24.788 1.00 85.94 613 ARG A N 1
ATOM 4841 C CA . ARG A 1 613 ? -0.563 -8.093 -24.769 1.00 85.94 613 ARG A CA 1
ATOM 4842 C C . ARG A 1 613 ? 0.166 -6.848 -25.280 1.00 85.94 613 ARG A C 1
ATOM 4844 O O . ARG A 1 613 ? -0.494 -5.846 -25.536 1.00 85.94 613 ARG A O 1
ATOM 4851 N N . PHE A 1 614 ? 1.491 -6.886 -25.400 1.00 89.69 614 PHE A N 1
ATOM 4852 C CA . PHE A 1 614 ? 2.308 -5.753 -25.820 1.00 89.69 614 PHE A CA 1
ATOM 4853 C C . PHE A 1 614 ? 3.121 -6.141 -27.054 1.00 89.69 614 PHE A C 1
ATOM 4855 O O . PHE A 1 614 ? 4.149 -6.804 -26.944 1.00 89.69 614 PHE A O 1
ATOM 4862 N N . ASP A 1 615 ? 2.658 -5.727 -28.233 1.00 86.75 615 ASP A N 1
ATOM 4863 C CA . ASP A 1 615 ? 3.434 -5.894 -29.459 1.00 86.75 615 ASP A CA 1
ATOM 4864 C C . ASP A 1 615 ? 4.487 -4.787 -29.562 1.00 86.75 615 ASP A C 1
ATOM 4866 O O . ASP A 1 615 ? 4.204 -3.656 -29.958 1.00 86.75 615 ASP A O 1
ATOM 4870 N N . LEU A 1 616 ? 5.701 -5.125 -29.133 1.00 85.00 616 LEU A N 1
ATOM 4871 C CA . LEU A 1 616 ? 6.882 -4.276 -29.259 1.00 85.00 616 LEU A CA 1
ATOM 4872 C C . LEU A 1 616 ? 7.744 -4.657 -30.461 1.00 85.00 616 LEU A C 1
ATOM 4874 O O . LEU A 1 616 ? 8.824 -4.092 -30.619 1.00 85.00 616 LEU A O 1
ATOM 4878 N N . SER A 1 617 ? 7.299 -5.609 -31.289 1.00 74.88 617 SER A N 1
ATOM 4879 C CA . SER A 1 617 ? 8.065 -6.008 -32.459 1.00 74.88 617 SER A CA 1
ATOM 4880 C C . SER A 1 617 ? 8.107 -4.853 -33.459 1.00 74.88 617 SER A C 1
ATOM 4882 O O . SER A 1 617 ? 7.088 -4.349 -33.945 1.00 74.88 617 SER A O 1
ATOM 4884 N N . TYR A 1 618 ? 9.320 -4.394 -33.733 1.00 81.31 618 TYR A N 1
ATOM 4885 C CA . TYR A 1 618 ? 9.606 -3.471 -34.814 1.00 81.31 618 TYR A CA 1
ATOM 4886 C C . TYR A 1 618 ? 10.878 -3.935 -35.497 1.00 81.31 618 TYR A C 1
ATOM 4888 O O . TYR A 1 618 ? 11.740 -4.539 -34.860 1.00 81.31 618 TYR A O 1
ATOM 4896 N N . ASP A 1 619 ? 10.963 -3.670 -36.792 1.00 78.44 619 ASP A N 1
ATOM 4897 C CA . ASP A 1 619 ? 12.172 -3.947 -37.543 1.00 78.44 619 ASP A CA 1
ATOM 4898 C C . ASP A 1 619 ? 13.017 -2.668 -37.568 1.00 78.44 619 ASP A C 1
ATOM 4900 O O . ASP A 1 619 ? 12.541 -1.649 -38.088 1.00 78.44 619 ASP A O 1
ATOM 4904 N N . PRO A 1 620 ? 14.222 -2.640 -36.966 1.00 80.25 620 PRO A N 1
ATOM 4905 C CA . PRO A 1 620 ? 15.041 -1.431 -36.958 1.00 80.25 620 PRO A CA 1
ATOM 4906 C C . PRO A 1 620 ? 15.412 -0.932 -38.362 1.00 80.25 620 PRO A C 1
ATOM 4908 O O . PRO A 1 620 ? 15.708 0.253 -38.517 1.00 80.25 620 PRO A O 1
ATOM 4911 N N . ASP A 1 621 ? 15.377 -1.804 -39.373 1.00 80.12 621 ASP A N 1
ATOM 4912 C CA . ASP A 1 621 ? 15.634 -1.500 -40.781 1.00 80.12 621 ASP A CA 1
ATOM 4913 C C . ASP A 1 621 ? 14.352 -1.496 -41.649 1.00 80.12 621 ASP A C 1
ATOM 4915 O O . ASP A 1 621 ? 14.439 -1.554 -42.877 1.00 80.12 621 ASP A O 1
ATOM 4919 N N . GLU A 1 622 ? 13.157 -1.356 -41.048 1.00 80.00 622 GLU A N 1
ATOM 4920 C CA . GLU A 1 622 ? 11.878 -1.339 -41.779 1.00 80.00 622 GLU A CA 1
ATOM 4921 C C . GLU A 1 622 ? 11.903 -0.307 -42.929 1.00 80.00 622 GLU A C 1
ATOM 4923 O O . GLU A 1 622 ? 11.954 0.910 -42.720 1.00 80.00 622 GLU A O 1
ATOM 4928 N N . GLY A 1 623 ? 11.862 -0.797 -44.174 1.00 75.25 623 GLY A N 1
ATOM 4929 C CA . GLY A 1 623 ? 11.886 0.038 -45.382 1.00 75.25 623 GLY A CA 1
ATOM 4930 C C . GLY A 1 623 ? 13.263 0.601 -45.766 1.00 75.25 623 GLY A C 1
ATOM 4931 O O . GLY A 1 623 ? 13.327 1.525 -46.582 1.00 75.25 623 GLY A O 1
ATOM 4932 N N . LYS A 1 624 ? 14.355 0.078 -45.196 1.00 82.06 624 LYS A N 1
ATOM 4933 C CA . LYS A 1 624 ? 15.741 0.426 -45.539 1.00 82.06 624 LYS A CA 1
ATOM 4934 C C . LYS A 1 624 ? 16.320 -0.515 -46.596 1.00 82.06 624 LYS A C 1
ATOM 4936 O O . LYS A 1 624 ? 15.849 -1.629 -46.800 1.00 82.06 624 LYS A O 1
ATOM 4941 N N . ASP A 1 625 ? 17.354 -0.036 -47.284 1.00 84.56 625 ASP A N 1
ATOM 4942 C CA . ASP A 1 625 ? 18.106 -0.838 -48.250 1.00 84.56 625 ASP A CA 1
ATOM 4943 C C . ASP A 1 625 ? 18.992 -1.864 -47.503 1.00 84.56 625 ASP A C 1
ATOM 4945 O O . ASP A 1 625 ? 19.804 -1.454 -46.662 1.00 84.56 625 ASP A O 1
ATOM 4949 N N . PRO A 1 626 ? 18.874 -3.177 -47.784 1.00 86.56 626 PRO A N 1
ATOM 4950 C CA . PRO A 1 626 ? 19.699 -4.210 -47.157 1.00 86.56 626 PRO A CA 1
ATOM 4951 C C . PRO A 1 626 ? 21.208 -3.994 -47.325 1.00 86.56 626 PRO A C 1
ATOM 4953 O O . PRO A 1 626 ? 21.978 -4.328 -46.422 1.00 86.56 626 PRO A O 1
ATOM 4956 N N . ASP A 1 627 ? 21.644 -3.418 -48.449 1.00 86.81 627 ASP A N 1
ATOM 4957 C CA . ASP A 1 627 ? 23.065 -3.168 -48.700 1.00 86.81 627 ASP A CA 1
ATOM 4958 C C . ASP A 1 627 ? 23.596 -2.037 -47.805 1.00 86.81 627 ASP A C 1
ATOM 4960 O O . ASP A 1 627 ? 24.725 -2.109 -47.314 1.00 86.81 627 ASP A O 1
ATOM 4964 N N . VAL A 1 628 ? 22.768 -1.022 -47.527 1.00 84.75 628 VAL A N 1
ATOM 4965 C CA . VAL A 1 628 ? 23.095 0.067 -46.588 1.00 84.75 628 VAL A CA 1
ATOM 4966 C C . VAL A 1 628 ? 23.168 -0.464 -45.161 1.00 84.75 628 VAL A C 1
ATOM 4968 O O . VAL A 1 628 ? 24.145 -0.202 -44.464 1.00 84.75 628 VAL A O 1
ATOM 4971 N N . THR A 1 629 ? 22.184 -1.268 -44.764 1.00 87.38 629 THR A N 1
ATOM 4972 C CA . THR A 1 629 ? 22.129 -1.928 -43.452 1.00 87.38 629 THR A CA 1
ATOM 4973 C C . THR A 1 629 ? 23.385 -2.758 -43.200 1.00 87.38 629 THR A C 1
ATOM 4975 O O . THR A 1 629 ? 24.021 -2.649 -42.151 1.00 87.38 629 THR A O 1
ATOM 4978 N N . ARG A 1 630 ? 23.800 -3.553 -44.192 1.00 87.81 630 ARG A N 1
ATOM 4979 C CA . ARG A 1 630 ? 25.016 -4.362 -44.103 1.00 87.81 630 ARG A CA 1
ATOM 4980 C C . ARG A 1 630 ? 26.278 -3.506 -44.018 1.00 87.81 630 ARG A C 1
ATOM 4982 O O . ARG A 1 630 ? 27.141 -3.797 -43.196 1.00 87.81 630 ARG A O 1
ATOM 4989 N N . ALA A 1 631 ? 26.378 -2.457 -44.831 1.00 87.50 631 ALA A N 1
ATOM 4990 C CA . ALA A 1 631 ? 27.529 -1.561 -44.818 1.00 87.50 631 ALA A CA 1
ATOM 4991 C C . ALA A 1 631 ? 27.683 -0.820 -43.478 1.00 87.50 631 ALA A C 1
ATOM 4993 O O . ALA A 1 631 ? 28.802 -0.701 -42.979 1.00 87.50 631 ALA A O 1
ATOM 4994 N N . ASP A 1 632 ? 26.581 -0.357 -42.881 1.00 86.38 632 ASP A N 1
ATOM 4995 C CA . ASP A 1 632 ? 26.584 0.286 -41.562 1.00 86.38 632 ASP A CA 1
ATOM 4996 C C . ASP A 1 632 ? 26.998 -0.705 -40.459 1.00 86.38 632 ASP A C 1
ATOM 4998 O O . ASP A 1 632 ? 27.827 -0.378 -39.606 1.00 86.38 632 ASP A O 1
ATOM 5002 N N . LEU A 1 633 ? 26.478 -1.938 -40.491 1.00 89.25 633 LEU A N 1
ATOM 5003 C CA . LEU A 1 633 ? 26.877 -2.996 -39.556 1.00 89.25 633 LEU A CA 1
ATOM 5004 C C . LEU A 1 633 ? 28.366 -3.341 -39.681 1.00 89.25 633 LEU A C 1
ATOM 5006 O O . LEU A 1 633 ? 29.053 -3.451 -38.666 1.00 89.25 633 LEU A O 1
ATOM 5010 N N . ASP A 1 634 ? 28.881 -3.470 -40.904 1.00 90.00 634 ASP A N 1
ATOM 5011 C CA . ASP A 1 634 ? 30.300 -3.744 -41.152 1.00 90.00 634 ASP A CA 1
ATOM 5012 C C . ASP A 1 634 ? 31.185 -2.590 -40.653 1.00 90.00 634 ASP A C 1
ATOM 5014 O O . ASP A 1 634 ? 32.222 -2.826 -40.021 1.00 90.00 634 ASP A O 1
ATOM 5018 N N . PHE A 1 635 ? 30.751 -1.344 -40.872 1.00 91.19 635 PHE A N 1
ATOM 5019 C CA . PHE A 1 635 ? 31.438 -0.140 -40.401 1.00 91.19 635 PHE A CA 1
ATOM 5020 C C . PHE A 1 635 ? 31.521 -0.074 -38.866 1.00 91.19 635 PHE A C 1
ATOM 5022 O O . PHE A 1 635 ? 32.555 0.314 -38.320 1.00 91.19 635 PHE A O 1
ATOM 5029 N N . HIS A 1 636 ? 30.471 -0.506 -38.159 1.00 93.00 636 HIS A N 1
ATOM 5030 C CA . HIS A 1 636 ? 30.400 -0.487 -36.693 1.00 93.00 636 HIS A CA 1
ATOM 5031 C C . HIS A 1 636 ? 30.762 -1.812 -36.003 1.00 93.00 636 HIS A C 1
ATOM 5033 O O . HIS A 1 636 ? 30.818 -1.855 -34.771 1.00 93.00 636 HIS A O 1
ATOM 5039 N N . SER A 1 637 ? 31.068 -2.865 -36.765 1.00 92.31 637 SER A N 1
ATOM 5040 C CA . SER A 1 637 ? 31.374 -4.232 -36.303 1.00 92.31 637 SER A CA 1
ATOM 5041 C C . SER A 1 637 ? 32.232 -4.293 -35.040 1.00 92.31 637 SER A C 1
ATOM 5043 O O . SER A 1 637 ? 31.847 -4.913 -34.051 1.00 92.31 637 SER A O 1
ATOM 5045 N N . THR A 1 638 ? 33.355 -3.572 -35.029 1.00 93.56 638 THR A N 1
ATOM 5046 C CA . THR A 1 638 ? 34.300 -3.578 -33.902 1.00 93.56 638 THR A CA 1
ATOM 5047 C C . THR A 1 638 ? 33.653 -3.081 -32.606 1.00 93.56 638 THR A C 1
ATOM 5049 O O . THR A 1 638 ? 33.874 -3.659 -31.544 1.00 93.56 638 THR A O 1
ATOM 5052 N N . HIS A 1 639 ? 32.840 -2.023 -32.675 1.00 93.44 639 HIS A N 1
ATOM 5053 C CA . HIS A 1 639 ? 32.166 -1.471 -31.497 1.00 93.44 639 HIS A CA 1
ATOM 5054 C C . HIS A 1 639 ? 31.113 -2.455 -30.978 1.00 93.44 639 HIS A C 1
ATOM 5056 O O . HIS A 1 639 ? 31.062 -2.742 -29.783 1.00 93.44 639 HIS A O 1
ATOM 5062 N N . LEU A 1 640 ? 30.324 -3.034 -31.888 1.00 95.44 640 LEU A N 1
ATOM 5063 C CA . LEU A 1 640 ? 29.278 -4.001 -31.554 1.00 95.44 640 LEU A CA 1
ATOM 5064 C C . LEU A 1 640 ? 29.856 -5.272 -30.915 1.00 95.44 640 LEU A C 1
ATOM 5066 O O . LEU A 1 640 ? 29.325 -5.768 -29.922 1.00 95.44 640 LEU A O 1
ATOM 5070 N N . GLU A 1 641 ? 30.961 -5.804 -31.440 1.00 96.12 641 GLU A N 1
ATOM 5071 C CA . GLU A 1 641 ? 31.641 -6.973 -30.868 1.00 96.12 641 GLU A CA 1
ATOM 5072 C C . GLU A 1 641 ? 32.134 -6.700 -29.446 1.00 96.12 641 GLU A C 1
ATOM 5074 O O . GLU A 1 641 ? 31.866 -7.496 -28.540 1.00 96.12 641 GLU A O 1
ATOM 5079 N N . ARG A 1 642 ? 32.781 -5.548 -29.230 1.00 96.25 642 ARG A N 1
ATOM 5080 C CA . ARG A 1 642 ? 33.303 -5.148 -27.919 1.00 96.25 642 ARG A CA 1
ATOM 5081 C C . ARG A 1 642 ? 32.215 -4.948 -26.881 1.00 96.25 642 ARG A C 1
ATOM 5083 O O . ARG A 1 642 ? 32.334 -5.480 -25.779 1.00 96.25 642 ARG A O 1
ATOM 5090 N N . VAL A 1 643 ? 31.141 -4.240 -27.221 1.00 96.50 643 VAL A N 1
ATOM 5091 C CA . VAL A 1 643 ? 30.034 -4.036 -26.280 1.00 96.50 643 VAL A CA 1
ATOM 5092 C C . VAL A 1 643 ? 29.429 -5.378 -25.875 1.00 96.50 643 VAL A C 1
ATOM 5094 O O . VAL A 1 643 ? 29.275 -5.630 -24.683 1.00 96.50 643 VAL A O 1
ATOM 5097 N N . GLN A 1 644 ? 29.185 -6.283 -26.829 1.00 97.38 644 GLN A N 1
ATOM 5098 C CA . GLN A 1 644 ? 28.666 -7.627 -26.547 1.00 97.38 644 GLN A CA 1
ATOM 5099 C C . GLN A 1 644 ? 29.604 -8.486 -25.682 1.00 97.38 644 GLN A C 1
ATOM 5101 O O . GLN A 1 644 ? 29.133 -9.306 -24.892 1.00 97.38 644 GLN A O 1
ATOM 5106 N N . GLU A 1 645 ? 30.926 -8.336 -25.837 1.00 96.00 645 GLU A N 1
ATOM 5107 C CA . GLU A 1 645 ? 31.919 -8.979 -24.965 1.00 96.00 645 GLU A CA 1
ATOM 5108 C C . GLU A 1 645 ? 31.817 -8.460 -23.527 1.00 96.00 645 GLU A C 1
ATOM 5110 O O . GLU A 1 645 ? 31.756 -9.263 -22.597 1.00 96.00 645 GLU A O 1
ATOM 5115 N N . ILE A 1 646 ? 31.748 -7.136 -23.349 1.00 94.44 646 ILE A N 1
ATOM 5116 C CA . ILE A 1 646 ? 31.716 -6.485 -22.032 1.00 94.44 646 ILE A CA 1
ATOM 5117 C C . ILE A 1 646 ? 30.432 -6.829 -21.269 1.00 94.44 646 ILE A C 1
ATOM 5119 O O . ILE A 1 646 ? 30.493 -7.230 -20.108 1.00 94.44 646 ILE A O 1
ATOM 5123 N N . ILE A 1 647 ? 29.267 -6.722 -21.916 1.00 95.19 647 ILE A N 1
ATOM 5124 C CA . ILE A 1 647 ? 27.977 -7.074 -21.294 1.00 95.19 647 ILE A CA 1
ATOM 5125 C C . ILE A 1 647 ? 27.778 -8.597 -21.185 1.00 95.19 647 ILE A C 1
ATOM 5127 O O . ILE A 1 647 ? 26.844 -9.060 -20.525 1.00 95.19 647 ILE A O 1
ATOM 5131 N N . ALA A 1 648 ? 28.635 -9.381 -21.854 1.00 95.38 648 ALA A N 1
ATOM 5132 C CA . ALA A 1 648 ? 28.560 -10.832 -21.963 1.00 95.38 648 ALA A CA 1
ATOM 5133 C C . ALA A 1 648 ? 27.147 -11.317 -22.358 1.00 95.38 648 ALA A C 1
ATOM 5135 O O . ALA A 1 648 ? 26.540 -12.167 -21.692 1.00 95.38 648 ALA A O 1
ATOM 5136 N N . TYR A 1 649 ? 26.638 -10.739 -23.449 1.00 96.69 649 TYR A N 1
ATOM 5137 C CA . TYR A 1 649 ? 25.379 -11.064 -24.121 1.00 96.69 649 TYR A CA 1
ATOM 5138 C C . TYR A 1 649 ? 25.583 -10.931 -25.634 1.00 96.69 649 TYR A C 1
ATOM 5140 O O . TYR A 1 649 ? 26.241 -9.999 -26.095 1.00 96.69 649 TYR A O 1
ATOM 5148 N N . ARG A 1 650 ? 25.055 -11.883 -26.408 1.00 97.06 650 ARG A N 1
ATOM 5149 C CA . ARG A 1 650 ? 25.117 -11.871 -27.875 1.00 97.06 650 ARG A CA 1
ATOM 5150 C C . ARG A 1 650 ? 23.721 -11.587 -28.405 1.00 97.06 650 ARG A C 1
ATOM 5152 O O . ARG A 1 650 ? 22.814 -12.361 -28.114 1.00 97.06 650 ARG A O 1
ATOM 5159 N N . PHE A 1 651 ? 23.586 -10.501 -29.158 1.00 96.19 651 PHE A N 1
ATOM 5160 C CA . PHE A 1 651 ? 22.320 -10.098 -29.749 1.00 96.19 651 PHE A CA 1
ATOM 5161 C C . PHE A 1 651 ? 21.945 -11.033 -30.897 1.00 96.19 651 PHE A C 1
ATOM 5163 O O . PHE A 1 651 ? 22.789 -11.377 -31.729 1.00 96.19 651 PHE A O 1
ATOM 5170 N N . GLY A 1 652 ? 20.671 -11.415 -30.950 1.00 93.94 652 GLY A N 1
ATOM 5171 C CA . GLY A 1 652 ? 20.083 -12.080 -32.107 1.00 93.94 652 GLY A CA 1
ATOM 5172 C C . GLY A 1 652 ? 20.018 -11.137 -33.308 1.00 93.94 652 GLY A C 1
ATOM 5173 O O . GLY A 1 652 ? 20.386 -11.532 -34.415 1.00 93.94 652 GLY A O 1
ATOM 5174 N N . ASN A 1 653 ? 19.623 -9.881 -33.074 1.00 92.62 653 ASN A N 1
ATOM 5175 C CA . ASN A 1 653 ? 19.675 -8.803 -34.057 1.00 92.62 653 ASN A CA 1
ATOM 5176 C C . ASN A 1 653 ? 20.629 -7.675 -33.598 1.00 92.62 653 ASN A C 1
ATOM 5178 O O . ASN A 1 653 ? 20.266 -6.864 -32.740 1.00 92.62 653 ASN A O 1
ATOM 5182 N N . PRO A 1 654 ? 21.836 -7.563 -34.193 1.00 93.38 654 PRO A N 1
ATOM 5183 C CA . PRO A 1 654 ? 22.806 -6.513 -33.874 1.00 93.38 654 PRO A CA 1
ATOM 5184 C C . PRO A 1 654 ? 22.298 -5.077 -34.069 1.00 93.38 654 PRO A C 1
ATOM 5186 O O . PRO A 1 654 ? 22.878 -4.152 -33.501 1.00 93.38 654 PRO A O 1
ATOM 5189 N N . LEU A 1 655 ? 21.228 -4.870 -34.844 1.00 93.44 655 LEU A N 1
ATOM 5190 C CA . LEU A 1 655 ? 20.660 -3.541 -35.072 1.00 93.44 655 LEU A CA 1
ATOM 5191 C C . LEU A 1 655 ? 20.051 -2.932 -33.805 1.00 93.44 655 LEU A C 1
ATOM 5193 O O . LEU A 1 655 ? 20.151 -1.721 -33.624 1.00 93.44 655 LEU A O 1
ATOM 5197 N N . TYR A 1 656 ? 19.501 -3.743 -32.894 1.00 94.62 656 TYR A N 1
ATOM 5198 C CA . TYR A 1 656 ? 19.027 -3.237 -31.600 1.00 94.62 656 TYR A CA 1
ATOM 5199 C C . TYR A 1 656 ? 20.173 -2.660 -30.770 1.00 94.62 656 TYR A C 1
ATOM 5201 O O . TYR A 1 656 ? 20.023 -1.621 -30.129 1.00 94.62 656 TYR A O 1
ATOM 5209 N N . LEU A 1 657 ? 21.339 -3.310 -30.810 1.00 96.38 657 LEU A N 1
ATOM 5210 C CA . LEU A 1 657 ? 22.528 -2.798 -30.144 1.00 96.38 657 LEU A CA 1
ATOM 5211 C C . LEU A 1 657 ? 23.046 -1.530 -30.826 1.00 96.38 657 LEU A C 1
ATOM 5213 O O . LEU A 1 657 ? 23.391 -0.578 -30.133 1.00 96.38 657 LEU A O 1
ATOM 5217 N N . LEU A 1 658 ? 23.080 -1.506 -32.163 1.00 95.31 658 LEU A N 1
ATOM 5218 C CA . LEU A 1 658 ? 23.493 -0.322 -32.915 1.00 95.31 658 LEU A CA 1
ATOM 5219 C C . LEU A 1 658 ? 22.607 0.886 -32.576 1.00 95.31 658 LEU A C 1
ATOM 5221 O O . LEU A 1 658 ? 23.128 1.967 -32.323 1.00 95.31 658 LEU A O 1
ATOM 5225 N N . GLU A 1 659 ? 21.287 0.704 -32.505 1.00 94.31 659 GLU A N 1
ATOM 5226 C CA . GLU A 1 659 ? 20.351 1.738 -32.047 1.00 94.31 659 GLU A CA 1
ATOM 5227 C C . GLU A 1 659 ? 20.657 2.195 -30.612 1.00 94.31 659 GLU A C 1
ATOM 5229 O O . GLU A 1 659 ? 20.782 3.394 -30.367 1.00 94.31 659 GLU A O 1
ATOM 5234 N N . ALA A 1 660 ? 20.851 1.255 -29.680 1.00 96.12 660 ALA A N 1
ATOM 5235 C CA . ALA A 1 660 ? 21.101 1.546 -28.267 1.00 96.12 660 ALA A CA 1
ATOM 5236 C C . ALA A 1 660 ? 22.374 2.364 -28.011 1.00 96.12 660 ALA A C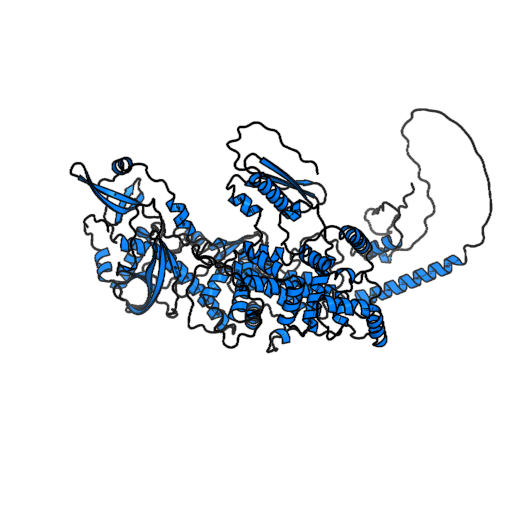 1
ATOM 5238 O O . ALA A 1 660 ? 22.418 3.159 -27.079 1.00 96.12 660 ALA A O 1
ATOM 5239 N N . ILE A 1 661 ? 23.409 2.200 -28.836 1.00 96.06 661 ILE A N 1
ATOM 5240 C CA . ILE A 1 661 ? 24.666 2.949 -28.689 1.00 96.06 661 ILE A CA 1
ATOM 5241 C C . ILE A 1 661 ? 24.711 4.227 -29.536 1.00 96.06 661 ILE A C 1
ATOM 5243 O O . ILE A 1 661 ? 25.744 4.893 -29.561 1.00 96.06 661 ILE A O 1
ATOM 5247 N N . THR A 1 662 ? 23.626 4.593 -30.229 1.00 94.50 662 THR A N 1
ATOM 5248 C CA . THR A 1 662 ? 23.613 5.744 -31.142 1.00 94.50 662 THR A CA 1
ATOM 5249 C C . THR A 1 662 ? 22.938 6.971 -30.539 1.00 94.50 662 THR A C 1
ATOM 5251 O O . THR A 1 662 ? 21.714 7.038 -30.397 1.00 94.50 662 THR A O 1
ATOM 5254 N N . HIS A 1 663 ? 23.740 7.992 -30.227 1.00 94.00 663 HIS A N 1
ATOM 5255 C CA . HIS A 1 663 ? 23.263 9.271 -29.702 1.00 94.00 663 HIS A CA 1
ATOM 5256 C C . HIS A 1 663 ? 22.606 10.136 -30.789 1.00 94.00 663 HIS A C 1
ATOM 5258 O O . HIS A 1 663 ? 23.008 10.126 -31.950 1.00 94.00 663 HIS A O 1
ATOM 5264 N N . GLN A 1 664 ? 21.655 10.987 -30.390 1.00 89.69 664 GLN A N 1
ATOM 5265 C CA . GLN A 1 664 ? 20.937 11.920 -31.278 1.00 89.69 664 GLN A CA 1
ATOM 5266 C C . GLN A 1 664 ? 21.824 12.872 -32.094 1.00 89.69 664 GLN A C 1
ATOM 5268 O O . GLN A 1 664 ? 21.383 13.411 -33.105 1.00 89.69 664 GLN A O 1
ATOM 5273 N N . SER A 1 665 ? 23.061 13.116 -31.656 1.00 89.88 665 SER A N 1
ATOM 5274 C CA . SER A 1 665 ? 23.997 13.974 -32.385 1.00 89.88 665 SER A CA 1
ATOM 5275 C C . SER A 1 665 ? 24.775 13.241 -33.476 1.00 89.88 665 SER A C 1
ATOM 5277 O O . SER A 1 665 ? 25.490 13.908 -34.214 1.00 89.88 665 SER A O 1
ATOM 5279 N N . TYR A 1 666 ? 24.696 11.909 -33.547 1.00 91.94 666 TYR A N 1
ATOM 5280 C CA . TYR A 1 666 ? 25.492 11.106 -34.467 1.00 91.94 666 TYR A CA 1
ATOM 5281 C C . TYR A 1 666 ? 24.951 11.184 -35.897 1.00 91.94 666 TYR A C 1
ATOM 5283 O O . TYR A 1 666 ? 23.818 10.789 -36.168 1.00 91.94 666 TYR A O 1
ATOM 5291 N N . GLN A 1 667 ? 25.759 11.693 -36.825 1.00 84.25 667 GLN A N 1
ATOM 5292 C CA . GLN A 1 667 ? 25.319 11.977 -38.196 1.00 84.25 667 GLN A CA 1
ATOM 5293 C C . GLN A 1 667 ? 25.446 10.788 -39.152 1.00 84.25 667 GLN A C 1
ATOM 5295 O O . GLN A 1 667 ? 24.802 10.776 -40.201 1.00 84.25 667 GLN A O 1
ATOM 5300 N N . ASN A 1 668 ? 26.263 9.787 -38.815 1.00 81.50 668 ASN A N 1
ATOM 5301 C CA . ASN A 1 668 ? 26.510 8.636 -39.688 1.00 81.50 668 ASN A CA 1
ATOM 5302 C C . ASN A 1 668 ? 25.535 7.471 -39.461 1.00 81.50 668 ASN A C 1
ATOM 5304 O O . ASN A 1 668 ? 25.754 6.398 -40.011 1.00 81.50 668 ASN A O 1
ATOM 5308 N N . ASN A 1 669 ? 24.451 7.668 -38.705 1.00 80.69 669 ASN A N 1
ATOM 5309 C CA . ASN A 1 669 ? 23.402 6.660 -38.575 1.00 80.69 669 ASN A CA 1
ATOM 5310 C C . ASN A 1 669 ? 22.477 6.674 -39.802 1.00 80.69 669 ASN A C 1
ATOM 5312 O O . ASN A 1 669 ? 21.687 7.607 -39.971 1.00 80.69 669 ASN A O 1
ATOM 5316 N N . ARG A 1 670 ? 22.578 5.667 -40.676 1.00 79.19 670 ARG A N 1
ATOM 5317 C CA . ARG A 1 670 ? 21.760 5.582 -41.905 1.00 79.19 670 ARG A CA 1
ATOM 5318 C C . ARG A 1 670 ? 20.673 4.516 -41.802 1.00 79.19 670 ARG A C 1
ATOM 5320 O O . ARG A 1 670 ? 19.633 4.621 -42.468 1.00 79.19 670 ARG A O 1
ATOM 5327 N N . THR A 1 671 ? 20.893 3.540 -40.931 1.00 79.00 671 THR A N 1
ATOM 5328 C CA . THR A 1 671 ? 20.058 2.353 -40.785 1.00 79.00 671 THR A CA 1
ATOM 5329 C C . THR A 1 671 ? 19.023 2.503 -39.674 1.00 79.00 671 THR A C 1
ATOM 5331 O O . THR A 1 671 ? 17.830 2.477 -39.972 1.00 79.00 671 THR A O 1
ATOM 5334 N N . THR A 1 672 ? 19.451 2.717 -38.426 1.00 83.00 672 THR A N 1
ATOM 5335 C CA . THR A 1 672 ? 18.588 2.630 -37.236 1.00 83.00 672 THR A CA 1
ATOM 5336 C C . THR A 1 672 ? 18.074 3.997 -36.773 1.00 83.00 672 THR A C 1
ATOM 5338 O O . THR A 1 672 ? 18.328 5.036 -37.389 1.00 83.00 672 THR A O 1
ATOM 5341 N N . GLN A 1 673 ? 17.308 4.006 -35.679 1.00 84.12 673 GLN A N 1
ATOM 5342 C CA . GLN A 1 673 ? 16.937 5.222 -34.950 1.00 84.12 673 GLN A CA 1
ATOM 5343 C C . GLN A 1 673 ? 17.989 5.563 -33.875 1.00 84.12 673 GLN A C 1
ATOM 5345 O O . GLN A 1 673 ? 19.085 5.005 -33.858 1.00 84.12 673 GLN A O 1
ATOM 5350 N N . THR A 1 674 ? 17.687 6.530 -33.009 1.00 88.44 674 THR A N 1
ATOM 5351 C CA . THR A 1 674 ? 18.531 6.899 -31.864 1.00 88.44 674 THR A CA 1
ATOM 5352 C C . THR A 1 674 ? 18.097 6.139 -30.613 1.00 88.44 674 THR A C 1
ATOM 5354 O O . THR A 1 674 ? 16.961 5.676 -30.520 1.00 88.44 674 THR A O 1
ATOM 5357 N N . TYR A 1 675 ? 18.968 6.073 -29.607 1.00 92.25 675 TYR A N 1
ATOM 5358 C CA . TYR A 1 675 ? 18.726 5.266 -28.409 1.00 92.25 675 TYR A CA 1
ATOM 5359 C C . TYR A 1 675 ? 17.524 5.703 -27.546 1.00 92.25 675 TYR A C 1
ATOM 5361 O O . TYR A 1 675 ? 17.114 4.956 -26.661 1.00 92.25 675 TYR A O 1
ATOM 5369 N N . ALA A 1 676 ? 16.955 6.895 -27.762 1.00 91.25 676 ALA A N 1
ATOM 5370 C CA . ALA A 1 676 ? 16.020 7.551 -26.834 1.00 91.25 676 ALA A CA 1
ATOM 5371 C C . ALA A 1 676 ? 14.746 6.728 -26.544 1.00 91.25 676 ALA A C 1
ATOM 5373 O O . ALA A 1 676 ? 14.219 6.723 -25.432 1.00 91.25 676 ALA A O 1
ATOM 5374 N N . ARG A 1 677 ? 14.252 5.973 -27.533 1.00 90.88 677 ARG A N 1
ATOM 5375 C CA . ARG A 1 677 ? 13.097 5.079 -27.345 1.00 90.88 677 ARG A CA 1
ATOM 5376 C C . ARG A 1 677 ? 13.447 3.872 -26.467 1.00 90.88 677 ARG A C 1
ATOM 5378 O O . ARG A 1 677 ? 12.628 3.442 -25.653 1.00 90.88 677 ARG A O 1
ATOM 5385 N N . LEU A 1 678 ? 14.656 3.336 -26.628 1.00 93.81 678 LEU A N 1
ATOM 5386 C CA . LEU A 1 678 ? 15.176 2.227 -25.830 1.00 93.81 678 LEU A CA 1
ATOM 5387 C C . LEU A 1 678 ? 15.536 2.680 -24.412 1.00 93.81 678 LEU A C 1
ATOM 5389 O O . LEU A 1 678 ? 15.286 1.929 -23.476 1.00 93.81 678 LEU A O 1
ATOM 5393 N N . GLU A 1 679 ? 16.051 3.900 -24.241 1.00 95.56 679 GLU A N 1
ATOM 5394 C CA . GLU A 1 679 ? 16.253 4.556 -22.938 1.00 95.56 679 GLU A CA 1
ATOM 5395 C C . GLU A 1 679 ? 14.932 4.622 -22.166 1.00 95.56 679 GLU A C 1
ATOM 5397 O O . GLU A 1 679 ? 14.835 4.101 -21.057 1.00 95.56 679 GLU A O 1
ATOM 5402 N N . PHE A 1 680 ? 13.878 5.161 -22.788 1.00 94.31 680 PHE A N 1
ATOM 5403 C CA . PHE A 1 680 ? 12.549 5.258 -22.181 1.00 94.31 680 PHE A CA 1
ATOM 5404 C C . PHE A 1 680 ? 12.002 3.901 -21.697 1.00 94.31 680 PHE A C 1
ATOM 5406 O O . PHE A 1 680 ? 11.373 3.811 -20.635 1.00 94.31 680 PHE A O 1
ATOM 5413 N N . LEU A 1 681 ? 12.225 2.834 -22.475 1.00 94.75 681 LEU A N 1
ATOM 5414 C CA . LEU A 1 681 ? 11.870 1.469 -22.084 1.00 94.75 681 LEU A CA 1
ATOM 5415 C C . LEU A 1 681 ? 12.762 0.965 -20.942 1.00 94.75 681 LEU A C 1
ATOM 5417 O O . LEU A 1 681 ? 12.257 0.445 -19.947 1.00 94.75 681 LEU A O 1
ATOM 5421 N N . GLY A 1 682 ? 14.074 1.119 -21.090 1.00 96.44 682 GLY A N 1
ATOM 5422 C CA . GLY A 1 682 ? 15.094 0.659 -20.159 1.00 96.44 682 GLY A CA 1
ATOM 5423 C C . GLY A 1 682 ? 14.950 1.240 -18.759 1.00 96.44 682 GLY A C 1
ATOM 5424 O O . GLY A 1 682 ? 14.975 0.475 -17.799 1.00 96.44 682 GLY A O 1
ATOM 5425 N N . ASP A 1 683 ? 14.709 2.548 -18.644 1.00 95.94 683 ASP A N 1
ATOM 5426 C CA . ASP A 1 683 ? 14.413 3.261 -17.389 1.00 95.94 683 ASP A CA 1
ATOM 5427 C C . ASP A 1 683 ? 13.291 2.557 -16.606 1.00 95.94 683 ASP A C 1
ATOM 5429 O O . ASP A 1 683 ? 13.452 2.150 -15.452 1.00 95.94 683 ASP A O 1
ATOM 5433 N N . ALA A 1 684 ? 12.166 2.302 -17.277 1.00 95.50 684 ALA A N 1
ATOM 5434 C CA . ALA A 1 684 ? 11.016 1.630 -16.684 1.00 95.50 684 ALA A CA 1
ATOM 5435 C C . ALA A 1 684 ? 11.297 0.168 -16.283 1.00 95.50 684 ALA A C 1
ATOM 5437 O O . ALA A 1 684 ? 10.818 -0.295 -15.243 1.00 95.50 684 ALA A O 1
ATOM 5438 N N . ILE A 1 685 ? 12.062 -0.567 -17.093 1.00 95.69 685 ILE A N 1
ATOM 5439 C CA . ILE A 1 685 ? 12.424 -1.965 -16.824 1.00 95.69 685 ILE A CA 1
ATOM 5440 C C . ILE A 1 685 ? 13.383 -2.057 -15.632 1.00 95.69 685 ILE A C 1
ATOM 5442 O O . ILE A 1 685 ? 13.175 -2.880 -14.738 1.00 95.69 685 ILE A O 1
ATOM 5446 N N . ILE A 1 686 ? 14.394 -1.189 -15.576 1.00 95.62 686 ILE A N 1
ATOM 5447 C CA . ILE A 1 686 ? 15.370 -1.127 -14.485 1.00 95.62 686 ILE A CA 1
ATOM 5448 C C . ILE A 1 686 ? 14.691 -0.741 -13.164 1.00 95.62 686 ILE A C 1
ATOM 5450 O O . ILE A 1 686 ? 14.910 -1.422 -12.156 1.00 95.62 686 ILE A O 1
ATOM 5454 N N . ASP A 1 687 ? 13.833 0.291 -13.154 1.00 94.06 687 ASP A N 1
ATOM 5455 C CA . ASP A 1 687 ? 13.106 0.725 -11.946 1.00 94.06 687 ASP A CA 1
ATOM 5456 C C . ASP A 1 687 ? 12.261 -0.421 -11.371 1.00 94.06 687 ASP A C 1
ATOM 5458 O O . ASP A 1 687 ? 12.262 -0.668 -10.159 1.00 94.06 687 ASP A O 1
ATOM 5462 N N . PHE A 1 688 ? 11.592 -1.184 -12.238 1.00 94.44 688 PHE A N 1
ATOM 5463 C CA . PHE A 1 688 ? 10.790 -2.335 -11.837 1.00 94.44 688 PHE A CA 1
ATOM 5464 C C . PHE A 1 688 ? 11.626 -3.511 -11.329 1.00 94.44 688 PHE A C 1
ATOM 5466 O O . PHE A 1 688 ? 11.319 -4.059 -10.265 1.00 94.44 688 PHE A O 1
ATOM 5473 N N . LEU A 1 689 ? 12.697 -3.885 -12.035 1.00 92.88 689 LEU A N 1
ATOM 5474 C CA . LEU A 1 689 ? 13.608 -4.959 -11.634 1.00 92.88 689 LEU A CA 1
ATOM 5475 C C . LEU A 1 689 ? 14.220 -4.693 -10.252 1.00 92.88 689 LEU A C 1
ATOM 5477 O O . LEU A 1 689 ? 14.197 -5.560 -9.373 1.00 92.88 689 LEU A O 1
ATOM 5481 N N . VAL A 1 690 ? 14.705 -3.472 -10.021 1.00 91.88 690 VAL A N 1
ATOM 5482 C CA . VAL A 1 690 ? 15.340 -3.098 -8.752 1.00 91.88 690 VAL A CA 1
ATOM 5483 C C . VAL A 1 690 ? 14.318 -2.964 -7.626 1.00 91.88 690 VAL A C 1
ATOM 5485 O O . VAL A 1 690 ? 14.536 -3.512 -6.544 1.00 91.88 690 VAL A O 1
ATOM 5488 N N . SER A 1 691 ? 13.171 -2.321 -7.863 1.00 92.25 691 SER A N 1
ATOM 5489 C CA . SER A 1 691 ? 12.087 -2.225 -6.869 1.00 92.25 691 SER A CA 1
ATOM 5490 C C . SER A 1 691 ? 11.605 -3.607 -6.423 1.00 92.25 691 SER A C 1
ATOM 5492 O O . SER A 1 691 ? 11.419 -3.871 -5.232 1.00 92.25 691 SER A O 1
ATOM 5494 N N . SER A 1 692 ? 11.489 -4.525 -7.376 1.00 91.25 692 SER A N 1
ATOM 5495 C CA . SER A 1 692 ? 11.126 -5.915 -7.143 1.00 91.25 692 SER A CA 1
ATOM 5496 C C . SER A 1 692 ? 12.162 -6.704 -6.346 1.00 91.25 692 SER A C 1
ATOM 5498 O O . SER A 1 692 ? 11.814 -7.476 -5.442 1.00 91.25 692 SER A O 1
ATOM 5500 N N . PHE A 1 693 ? 13.442 -6.504 -6.663 1.00 89.56 693 PHE A N 1
ATOM 5501 C CA . PHE A 1 693 ? 14.555 -7.095 -5.933 1.00 89.56 693 PHE A CA 1
ATOM 5502 C C . PHE A 1 693 ? 14.571 -6.622 -4.474 1.00 89.56 693 PHE A C 1
ATOM 5504 O O . PHE A 1 693 ? 14.658 -7.458 -3.571 1.00 89.56 693 PHE A O 1
ATOM 5511 N N . ILE A 1 694 ? 14.395 -5.316 -4.234 1.00 89.06 694 ILE A N 1
ATOM 5512 C CA . ILE A 1 694 ? 14.316 -4.719 -2.890 1.00 89.06 694 ILE A CA 1
ATOM 5513 C C . ILE A 1 694 ? 13.117 -5.284 -2.120 1.00 89.06 694 ILE A C 1
ATOM 5515 O O . ILE A 1 694 ? 13.260 -5.710 -0.972 1.00 89.06 694 ILE A O 1
ATOM 5519 N N . PHE A 1 695 ? 11.941 -5.328 -2.756 1.00 88.81 695 PHE A N 1
ATOM 5520 C CA . PHE A 1 695 ? 10.712 -5.830 -2.143 1.00 88.81 695 PHE A CA 1
ATOM 5521 C C . PHE A 1 695 ? 10.845 -7.291 -1.684 1.00 88.81 695 PHE A C 1
ATOM 5523 O O . PHE A 1 695 ? 10.380 -7.642 -0.597 1.00 88.81 695 PHE A O 1
ATOM 5530 N N . THR A 1 696 ? 11.503 -8.129 -2.490 1.00 87.00 696 THR A N 1
ATOM 5531 C CA . THR A 1 696 ? 11.640 -9.572 -2.238 1.00 87.00 696 THR A CA 1
ATOM 5532 C C . THR A 1 696 ? 12.730 -9.893 -1.214 1.00 87.00 696 THR A C 1
ATOM 5534 O O . THR A 1 696 ? 12.544 -10.783 -0.385 1.00 87.00 696 THR A O 1
ATOM 5537 N N . ASN A 1 697 ? 13.864 -9.187 -1.261 1.00 85.12 697 ASN A N 1
ATOM 5538 C CA . ASN A 1 697 ? 15.066 -9.568 -0.515 1.00 85.12 697 ASN A CA 1
ATOM 5539 C C . ASN A 1 697 ? 15.196 -8.924 0.864 1.00 85.12 697 ASN A C 1
ATOM 5541 O O . ASN A 1 697 ? 16.008 -9.389 1.659 1.00 85.12 697 ASN A O 1
ATOM 5545 N N . ASN A 1 698 ? 14.416 -7.889 1.191 1.00 81.88 698 ASN A N 1
ATOM 5546 C CA . ASN A 1 698 ? 14.445 -7.325 2.539 1.00 81.88 698 ASN A CA 1
ATOM 5547 C C . ASN A 1 698 ? 13.059 -6.849 3.020 1.00 81.88 698 ASN A C 1
ATOM 5549 O O . ASN A 1 698 ? 12.703 -5.679 2.854 1.00 81.88 698 ASN A O 1
ATOM 5553 N N . PRO A 1 699 ? 12.280 -7.739 3.670 1.00 80.06 699 PRO A N 1
ATOM 5554 C CA . PRO A 1 699 ? 10.950 -7.415 4.181 1.00 80.06 699 PRO A CA 1
ATOM 5555 C C . PRO A 1 699 ? 10.908 -6.351 5.282 1.00 80.06 699 PRO A C 1
ATOM 5557 O O . PRO A 1 699 ? 9.850 -5.780 5.536 1.00 80.06 699 PRO A O 1
ATOM 5560 N N . HIS A 1 700 ? 12.040 -6.095 5.939 1.00 78.06 700 HIS A N 1
ATOM 5561 C CA . HIS A 1 700 ? 12.119 -5.235 7.118 1.00 78.06 700 HIS A CA 1
ATOM 5562 C C . HIS A 1 700 ? 12.524 -3.794 6.799 1.00 78.06 700 HIS A C 1
ATOM 5564 O O . HIS A 1 700 ? 12.485 -2.949 7.698 1.00 78.06 700 HIS A O 1
ATOM 5570 N N . LEU A 1 701 ? 12.911 -3.492 5.551 1.00 78.94 701 LEU A N 1
ATOM 5571 C CA . LEU A 1 701 ? 13.228 -2.118 5.169 1.00 78.94 701 LEU A CA 1
ATOM 5572 C C . LEU A 1 701 ? 12.019 -1.229 5.410 1.00 78.94 701 LEU A C 1
ATOM 5574 O O . LEU A 1 701 ? 10.905 -1.507 4.963 1.00 78.94 701 LEU A O 1
ATOM 5578 N N . SER A 1 702 ? 12.261 -0.117 6.098 1.00 72.88 702 SER A N 1
ATOM 5579 C CA . SER A 1 702 ? 11.277 0.946 6.112 1.00 72.88 702 SER A CA 1
ATOM 5580 C C . SER A 1 702 ? 11.096 1.519 4.702 1.00 72.88 702 SER A C 1
ATOM 5582 O O . SER A 1 702 ? 12.022 1.488 3.895 1.00 72.88 702 SER A O 1
ATOM 5584 N N . PRO A 1 703 ? 9.942 2.103 4.389 1.00 67.88 703 PRO A N 1
ATOM 5585 C CA . PRO A 1 703 ? 9.657 2.585 3.037 1.00 67.88 703 PRO A CA 1
ATOM 5586 C C . PRO A 1 703 ? 10.545 3.757 2.612 1.00 67.88 703 PRO A C 1
ATOM 5588 O O . PRO A 1 703 ? 11.016 3.827 1.472 1.00 67.88 703 PRO A O 1
ATOM 5591 N N . GLY A 1 704 ? 10.893 4.614 3.576 1.00 72.19 704 GLY A N 1
ATOM 5592 C CA . GLY A 1 704 ? 11.959 5.596 3.412 1.00 72.19 704 GLY A CA 1
ATOM 5593 C C . GLY A 1 704 ? 13.288 4.936 3.030 1.00 72.19 704 GLY A C 1
ATOM 5594 O O . GLY A 1 704 ? 13.928 5.378 2.083 1.00 72.19 704 GLY A O 1
ATOM 5595 N N . GLN A 1 705 ? 13.675 3.840 3.692 1.00 81.44 705 GLN A N 1
ATOM 5596 C CA . GLN A 1 705 ? 14.875 3.078 3.325 1.00 81.44 705 GLN A CA 1
ATOM 5597 C C . GLN A 1 705 ? 14.751 2.401 1.955 1.00 81.44 705 GLN A C 1
ATOM 5599 O O . GLN A 1 705 ? 15.709 2.456 1.196 1.00 81.44 705 GLN A O 1
ATOM 5604 N N . MET A 1 706 ? 13.601 1.823 1.591 1.00 84.44 706 MET A N 1
ATOM 5605 C CA . MET A 1 706 ? 13.394 1.226 0.261 1.00 84.44 706 MET A CA 1
ATOM 5606 C C . MET A 1 706 ? 13.601 2.261 -0.849 1.00 84.44 706 MET A C 1
ATOM 5608 O O . MET A 1 706 ? 14.317 2.003 -1.812 1.00 84.44 706 MET A O 1
ATOM 5612 N N . THR A 1 707 ? 13.047 3.465 -0.679 1.00 82.25 707 THR A N 1
ATOM 5613 C CA . THR A 1 707 ? 13.227 4.568 -1.634 1.00 82.25 707 THR A CA 1
ATOM 5614 C C . THR A 1 707 ? 14.682 5.034 -1.708 1.00 82.25 707 THR A C 1
ATOM 5616 O O . THR A 1 707 ? 15.176 5.329 -2.797 1.00 82.25 707 THR A O 1
ATOM 5619 N N . MET A 1 708 ? 15.381 5.084 -0.570 1.00 82.12 708 MET A N 1
ATOM 5620 C CA . MET A 1 708 ? 16.804 5.436 -0.519 1.00 82.12 708 MET A CA 1
ATOM 5621 C C . MET A 1 708 ? 17.671 4.381 -1.213 1.00 82.12 708 MET A C 1
ATOM 5623 O O . MET A 1 708 ? 18.499 4.749 -2.039 1.00 82.12 708 MET A O 1
ATOM 5627 N N . VAL A 1 709 ? 17.449 3.091 -0.936 1.00 86.12 709 VAL A N 1
ATOM 5628 C CA . VAL A 1 709 ? 18.147 1.975 -1.601 1.00 86.12 709 VAL A CA 1
ATOM 5629 C C . VAL A 1 709 ? 17.911 2.027 -3.105 1.00 86.12 709 VAL A C 1
ATOM 5631 O O . VAL A 1 709 ? 18.868 1.981 -3.868 1.00 86.12 709 VAL A O 1
ATOM 5634 N N . ARG A 1 710 ? 16.656 2.198 -3.536 1.00 87.06 710 ARG A N 1
ATOM 5635 C CA . ARG A 1 710 ? 16.314 2.349 -4.955 1.00 87.06 710 ARG A CA 1
ATOM 5636 C C . ARG A 1 710 ? 17.088 3.506 -5.584 1.00 87.06 710 ARG A C 1
ATOM 5638 O O . ARG A 1 710 ? 17.797 3.309 -6.558 1.00 87.06 710 ARG A O 1
ATOM 5645 N N . SER A 1 711 ? 17.041 4.687 -4.970 1.00 83.00 711 SER A N 1
ATOM 5646 C CA . SER A 1 711 ? 17.736 5.875 -5.488 1.00 83.00 711 SER A CA 1
ATOM 5647 C C . SER A 1 711 ? 19.261 5.714 -5.522 1.00 83.00 711 SER A C 1
ATOM 5649 O O . SER A 1 711 ? 19.914 6.302 -6.375 1.00 83.00 711 SER A O 1
ATOM 5651 N N . ALA A 1 712 ? 19.837 4.939 -4.601 1.00 83.44 712 ALA A N 1
ATOM 5652 C CA . ALA A 1 712 ? 21.270 4.663 -4.569 1.00 83.44 712 ALA A CA 1
ATOM 5653 C C . ALA A 1 712 ? 21.712 3.664 -5.647 1.00 83.44 712 ALA A C 1
ATOM 5655 O O . ALA A 1 712 ? 22.833 3.766 -6.129 1.00 83.44 712 ALA A O 1
ATOM 5656 N N . LEU A 1 713 ? 20.843 2.729 -6.042 1.00 86.50 713 LEU A N 1
ATOM 5657 C CA . LEU A 1 713 ? 21.150 1.718 -7.058 1.00 86.50 713 LEU A CA 1
ATOM 5658 C C . LEU A 1 713 ? 20.885 2.201 -8.490 1.00 86.50 713 LEU A C 1
ATOM 5660 O O . LEU A 1 713 ? 21.654 1.873 -9.386 1.00 86.50 713 LEU A O 1
ATOM 5664 N N . VAL A 1 714 ? 19.807 2.961 -8.709 1.00 86.25 714 VAL A N 1
ATOM 5665 C CA . VAL A 1 714 ? 19.313 3.325 -10.054 1.00 86.25 714 VAL A CA 1
ATOM 5666 C C . VAL A 1 714 ? 19.184 4.837 -10.246 1.00 86.25 714 VAL A C 1
ATOM 5668 O O . VAL A 1 714 ? 18.202 5.338 -10.780 1.00 86.25 714 VAL A O 1
ATOM 5671 N N . SER A 1 715 ? 20.173 5.600 -9.774 1.00 85.62 715 SER A N 1
ATOM 5672 C CA . SER A 1 715 ? 20.298 7.011 -10.162 1.00 85.62 715 SER A CA 1
ATOM 5673 C C . SER A 1 715 ? 21.137 7.147 -11.427 1.00 85.62 715 SER A C 1
ATOM 5675 O O . SER A 1 715 ? 22.094 6.403 -11.612 1.00 85.62 715 SER A O 1
ATOM 5677 N N . ASN A 1 716 ? 20.829 8.145 -12.255 1.00 85.69 716 ASN A N 1
ATOM 5678 C CA . ASN A 1 716 ? 21.593 8.435 -13.469 1.00 85.69 716 ASN A CA 1
ATOM 5679 C C . ASN A 1 716 ? 23.106 8.606 -13.182 1.00 85.69 716 ASN A C 1
ATOM 5681 O O . ASN A 1 716 ? 23.927 8.059 -13.912 1.00 85.69 716 ASN A O 1
ATOM 5685 N N . ASP A 1 717 ? 23.470 9.236 -12.054 1.00 83.38 717 ASP A N 1
ATOM 5686 C CA . ASP A 1 717 ? 24.866 9.337 -11.604 1.00 83.38 717 ASP A CA 1
ATOM 5687 C C . ASP A 1 717 ? 25.482 7.943 -11.357 1.00 83.38 717 ASP A C 1
ATOM 5689 O O . ASP A 1 717 ? 26.580 7.660 -11.831 1.00 83.38 717 ASP A O 1
ATOM 5693 N N . GLN A 1 718 ? 24.778 7.050 -10.649 1.00 84.62 718 GLN A N 1
ATOM 5694 C CA . GLN A 1 718 ? 25.253 5.691 -10.361 1.00 84.62 718 GLN A CA 1
ATOM 5695 C C . GLN A 1 718 ? 25.382 4.842 -11.633 1.00 84.62 718 GLN A C 1
ATOM 5697 O O . GLN A 1 718 ? 26.401 4.176 -11.822 1.00 84.62 718 GLN A O 1
ATOM 5702 N N . LEU A 1 719 ? 24.371 4.873 -12.506 1.00 90.12 719 LEU A N 1
ATOM 5703 C CA . LEU A 1 719 ? 24.389 4.157 -13.784 1.00 90.12 719 LEU A CA 1
ATOM 5704 C C . LEU A 1 719 ? 25.540 4.667 -14.662 1.00 90.12 719 LEU A C 1
ATOM 5706 O O . LEU A 1 719 ? 26.326 3.873 -15.174 1.00 90.12 719 LEU A O 1
ATOM 5710 N N . GLY A 1 720 ? 25.740 5.985 -14.733 1.00 88.69 720 GLY A N 1
ATOM 5711 C CA . GLY A 1 720 ? 26.860 6.581 -15.456 1.00 88.69 720 GLY A CA 1
ATOM 5712 C C . GLY A 1 720 ? 28.232 6.156 -14.913 1.00 88.69 720 GLY A C 1
ATOM 5713 O O . GLY A 1 720 ? 29.122 5.829 -15.697 1.00 88.69 720 GLY A O 1
ATOM 5714 N N . GLN A 1 721 ? 28.406 6.062 -13.587 1.00 84.75 721 GLN A N 1
ATOM 5715 C CA . GLN A 1 721 ? 29.646 5.529 -12.995 1.00 84.75 721 GLN A CA 1
ATOM 5716 C C . GLN A 1 721 ? 29.903 4.076 -13.394 1.00 84.75 721 GLN A C 1
ATOM 5718 O O . GLN A 1 721 ? 31.044 3.711 -13.678 1.00 84.75 721 GLN A O 1
ATOM 5723 N N . ILE A 1 722 ? 28.862 3.241 -13.418 1.00 88.31 722 ILE A N 1
ATOM 5724 C CA . ILE A 1 722 ? 28.969 1.839 -13.841 1.00 88.31 722 ILE A CA 1
ATOM 5725 C C . ILE A 1 722 ? 29.404 1.766 -15.308 1.00 88.31 722 ILE A C 1
ATOM 5727 O O . ILE A 1 722 ? 30.316 1.006 -15.640 1.00 88.31 722 ILE A O 1
ATOM 5731 N N . MET A 1 723 ? 28.829 2.602 -16.172 1.00 89.94 723 MET A N 1
ATOM 5732 C CA . MET A 1 723 ? 29.192 2.656 -17.591 1.00 89.94 723 MET A CA 1
ATOM 5733 C C . MET A 1 723 ? 30.634 3.105 -17.821 1.00 89.94 723 MET A C 1
ATOM 5735 O O . MET A 1 723 ? 31.315 2.568 -18.695 1.00 89.94 723 MET A O 1
ATOM 5739 N N . MET A 1 724 ? 31.137 4.035 -17.008 1.00 87.62 724 MET A N 1
ATOM 5740 C CA . MET A 1 724 ? 32.546 4.431 -17.044 1.00 87.62 724 MET A CA 1
ATOM 5741 C C . MET A 1 724 ? 33.467 3.301 -16.560 1.00 87.62 724 MET A C 1
ATOM 5743 O O . MET A 1 724 ? 34.443 2.974 -17.228 1.00 87.62 724 MET A O 1
ATOM 5747 N N . ARG A 1 725 ? 33.136 2.642 -15.440 1.00 85.38 725 ARG A N 1
ATOM 5748 C CA . ARG A 1 725 ? 33.932 1.528 -14.881 1.00 85.38 725 ARG A CA 1
ATOM 5749 C C . ARG A 1 725 ? 34.018 0.328 -15.821 1.00 85.38 725 ARG A C 1
ATOM 5751 O O . ARG A 1 725 ? 35.059 -0.316 -15.905 1.00 85.38 725 ARG A O 1
ATOM 5758 N N . THR A 1 726 ? 32.928 0.032 -16.521 1.00 87.06 726 THR A N 1
ATOM 5759 C CA . THR A 1 726 ? 32.853 -1.045 -17.521 1.00 87.06 726 THR A CA 1
ATOM 5760 C C . THR A 1 726 ? 33.429 -0.640 -18.878 1.00 87.06 726 THR A C 1
ATOM 5762 O O . THR A 1 726 ? 33.519 -1.487 -19.763 1.00 87.06 726 THR A O 1
ATOM 5765 N N . LYS A 1 727 ? 33.844 0.627 -19.042 1.00 89.94 727 LYS A N 1
ATOM 5766 C CA . LYS A 1 727 ? 34.353 1.216 -20.291 1.00 89.94 727 LYS A CA 1
ATOM 5767 C C . LYS A 1 727 ? 33.360 1.211 -21.453 1.00 89.94 727 LYS A C 1
ATOM 5769 O O . LYS A 1 727 ? 33.740 1.409 -22.601 1.00 89.94 727 LYS A O 1
ATOM 5774 N N . LEU A 1 728 ? 32.071 1.022 -21.176 1.00 91.88 728 LEU A N 1
ATOM 5775 C CA . LEU A 1 728 ? 31.037 1.016 -22.212 1.00 91.88 728 LEU A CA 1
ATOM 5776 C C . LEU A 1 728 ? 30.830 2.397 -22.845 1.00 91.88 728 LEU A C 1
ATOM 5778 O O . LEU A 1 728 ? 30.434 2.478 -24.005 1.00 91.88 728 LEU A O 1
ATOM 5782 N N . VAL A 1 729 ? 31.150 3.472 -22.117 1.00 91.50 729 VAL A N 1
ATOM 5783 C CA . VAL A 1 729 ? 31.079 4.849 -22.634 1.00 91.50 729 VAL A CA 1
ATOM 5784 C C . VAL A 1 729 ? 31.991 5.084 -23.841 1.00 91.50 729 VAL A C 1
ATOM 5786 O O . VAL A 1 729 ? 31.645 5.895 -24.690 1.00 91.50 729 VAL A O 1
ATOM 5789 N N . GLU A 1 730 ? 33.108 4.353 -23.955 1.00 90.81 730 GLU A N 1
ATOM 5790 C CA . GLU A 1 730 ? 34.061 4.455 -25.076 1.00 90.81 730 GLU A CA 1
ATOM 5791 C C . GLU A 1 730 ? 33.440 4.028 -26.417 1.00 90.81 730 GLU A C 1
ATOM 5793 O O . GLU A 1 730 ? 33.947 4.386 -27.477 1.00 90.81 730 GLU A O 1
ATOM 5798 N N . TYR A 1 731 ? 32.334 3.278 -26.377 1.00 94.06 731 TYR A N 1
ATOM 5799 C CA . TYR A 1 731 ? 31.660 2.742 -27.560 1.00 94.06 731 TYR A CA 1
ATOM 5800 C C . TYR A 1 731 ? 30.375 3.497 -27.929 1.00 94.06 731 TYR A C 1
ATOM 5802 O O . TYR A 1 731 ? 29.673 3.082 -28.851 1.00 94.06 731 TYR A O 1
ATOM 5810 N N . LEU A 1 732 ? 30.055 4.593 -27.231 1.00 94.12 732 LEU A N 1
ATOM 5811 C CA . LEU A 1 732 ? 28.929 5.461 -27.573 1.00 94.12 732 LEU A CA 1
ATOM 5812 C C . LEU A 1 732 ? 29.203 6.184 -28.899 1.00 94.12 732 LEU A C 1
ATOM 5814 O O . LEU A 1 732 ? 30.184 6.913 -29.030 1.00 94.12 732 LEU A O 1
ATOM 5818 N N . LEU A 1 733 ? 28.300 6.055 -29.868 1.00 93.94 733 LEU A N 1
ATOM 5819 C CA . LEU A 1 733 ? 28.391 6.764 -31.141 1.00 93.94 733 LEU A CA 1
ATOM 5820 C C . LEU A 1 733 ? 27.803 8.171 -30.986 1.00 93.94 733 LEU A C 1
ATOM 5822 O O . LEU A 1 733 ? 26.591 8.333 -30.824 1.00 93.94 733 LEU A O 1
ATOM 5826 N N . HIS A 1 734 ? 28.651 9.202 -31.026 1.00 93.56 734 HIS A N 1
ATOM 5827 C CA . HIS A 1 734 ? 28.227 10.599 -30.924 1.00 93.56 734 HIS A CA 1
ATOM 5828 C C . HIS A 1 734 ? 29.188 11.577 -31.612 1.00 93.56 734 HIS A C 1
ATOM 5830 O O . HIS A 1 734 ? 30.399 11.401 -31.587 1.00 93.56 734 HIS A O 1
ATOM 5836 N N . ASP A 1 735 ? 28.642 12.691 -32.109 1.00 91.31 735 ASP A N 1
ATOM 5837 C CA . ASP A 1 735 ? 29.432 13.829 -32.620 1.00 91.31 735 ASP A CA 1
ATOM 5838 C C . ASP A 1 735 ? 29.422 15.055 -31.675 1.00 91.31 735 ASP A C 1
ATOM 5840 O O . ASP A 1 735 ? 29.705 16.181 -32.082 1.00 91.31 735 ASP A O 1
ATOM 5844 N N . SER A 1 736 ? 29.042 14.874 -30.402 1.00 90.12 736 SER A N 1
ATOM 5845 C CA . SER A 1 736 ? 28.948 15.974 -29.427 1.00 90.12 736 SER A CA 1
ATOM 5846 C C . SER A 1 736 ? 30.329 16.448 -28.930 1.00 90.12 736 SER A C 1
ATOM 5848 O O . SER A 1 736 ? 31.037 15.658 -28.297 1.00 90.12 736 SER A O 1
ATOM 5850 N N . PRO A 1 737 ? 30.702 17.735 -29.108 1.00 85.62 737 PRO A N 1
ATOM 5851 C CA . PRO A 1 737 ? 31.985 18.261 -28.632 1.00 85.62 737 PRO A CA 1
ATOM 5852 C C . PRO A 1 737 ? 32.137 18.224 -27.108 1.00 85.62 737 PRO A C 1
ATOM 5854 O O . PRO A 1 737 ? 33.219 17.940 -26.609 1.00 85.62 737 PRO A O 1
ATOM 5857 N N . SER A 1 738 ? 31.052 18.475 -26.369 1.00 84.81 738 SER A N 1
ATOM 5858 C CA . SER A 1 738 ? 31.080 18.516 -24.902 1.00 84.81 738 SER A CA 1
ATOM 5859 C C . SER A 1 738 ? 31.293 17.141 -24.272 1.00 84.81 738 SER A C 1
ATOM 5861 O O . SER A 1 738 ? 31.929 17.039 -23.227 1.00 84.81 738 SER A O 1
ATOM 5863 N N . LEU A 1 739 ? 30.777 16.080 -24.902 1.00 85.06 739 LEU A N 1
ATOM 5864 C CA . LEU A 1 739 ? 31.018 14.708 -24.452 1.00 85.06 739 LEU A CA 1
ATOM 5865 C C . LEU A 1 739 ? 32.465 14.293 -24.733 1.00 85.06 739 LEU A C 1
ATOM 5867 O O . LEU A 1 739 ? 33.107 13.733 -23.851 1.00 85.06 739 LEU A O 1
ATOM 5871 N N . ASN A 1 740 ? 32.997 14.648 -25.909 1.00 83.75 740 ASN A N 1
ATOM 5872 C CA . ASN A 1 740 ? 34.398 14.390 -26.253 1.00 83.75 740 ASN A CA 1
ATOM 5873 C C . ASN A 1 740 ? 35.362 15.049 -25.259 1.00 83.75 740 ASN A C 1
ATOM 5875 O O . ASN A 1 740 ? 36.275 14.393 -24.769 1.00 83.75 740 ASN A O 1
ATOM 5879 N N . GLU A 1 741 ? 35.147 16.326 -24.936 1.00 81.88 741 GLU A N 1
ATOM 5880 C CA . GLU A 1 741 ? 35.982 17.057 -23.975 1.00 81.88 741 GLU A CA 1
ATOM 5881 C C . GLU A 1 741 ? 35.985 16.379 -22.596 1.00 81.88 741 GLU A C 1
ATOM 5883 O O . GLU A 1 741 ? 37.048 16.161 -22.017 1.00 81.88 741 GLU A O 1
ATOM 5888 N N . TYR A 1 742 ? 34.811 15.950 -22.117 1.00 82.00 742 TYR A N 1
ATOM 5889 C CA . TYR A 1 742 ? 34.686 15.240 -20.843 1.00 82.00 742 TYR A CA 1
ATOM 5890 C C . TYR A 1 742 ? 35.426 13.895 -20.832 1.00 82.00 742 TYR A C 1
ATOM 5892 O O . TYR A 1 742 ? 36.100 13.561 -19.856 1.00 82.00 742 TYR A O 1
ATOM 5900 N N . MET A 1 743 ? 35.290 13.105 -21.902 1.00 78.06 743 MET A N 1
ATOM 5901 C CA . MET A 1 743 ? 35.936 11.793 -22.001 1.00 78.06 743 MET A CA 1
ATOM 5902 C C . MET A 1 743 ? 37.464 11.925 -22.022 1.00 78.06 743 MET A C 1
ATOM 5904 O O . MET A 1 743 ? 38.141 11.191 -21.306 1.00 78.06 743 MET A O 1
ATOM 5908 N N . ILE A 1 744 ? 37.993 12.925 -22.734 1.00 75.25 744 ILE A N 1
ATOM 5909 C CA . ILE A 1 744 ? 39.433 13.223 -22.776 1.00 75.25 744 ILE A CA 1
ATOM 5910 C C . ILE A 1 744 ? 39.955 13.634 -21.388 1.00 75.25 744 ILE A C 1
ATOM 5912 O O . ILE A 1 744 ? 40.946 13.081 -20.915 1.00 75.25 744 ILE A O 1
ATOM 5916 N N . GLU A 1 745 ? 39.273 14.552 -20.695 1.00 71.56 745 GLU A N 1
ATOM 5917 C CA . GLU A 1 745 ? 39.690 15.041 -19.368 1.00 71.56 745 GLU A CA 1
ATOM 5918 C C . GLU A 1 745 ? 39.738 13.915 -18.311 1.00 71.56 745 GLU A C 1
ATOM 5920 O O . GLU A 1 745 ? 40.577 13.902 -17.399 1.00 71.56 745 GLU A O 1
ATOM 5925 N N . LYS A 1 746 ? 38.828 12.938 -18.414 1.00 66.50 746 LYS A N 1
ATOM 5926 C CA . LYS A 1 746 ? 38.731 11.826 -17.461 1.00 66.50 746 LYS A CA 1
ATOM 5927 C C . LYS A 1 746 ? 39.632 10.646 -17.788 1.00 66.50 746 LYS A C 1
ATOM 5929 O O . LYS A 1 746 ? 40.063 9.998 -16.832 1.00 66.50 746 LYS A O 1
ATOM 5934 N N . ASP A 1 747 ? 39.975 10.391 -19.045 1.00 61.00 747 ASP A N 1
ATOM 5935 C CA . ASP A 1 747 ? 41.002 9.397 -19.388 1.00 61.00 747 ASP A CA 1
ATOM 5936 C C . ASP A 1 747 ? 42.370 9.774 -18.795 1.00 61.00 747 ASP A C 1
ATOM 5938 O O . ASP A 1 747 ? 43.076 8.919 -18.256 1.00 61.00 747 ASP A O 1
ATOM 5942 N N . GLU A 1 748 ? 42.705 11.068 -18.771 1.00 49.78 748 GLU A N 1
ATOM 5943 C CA .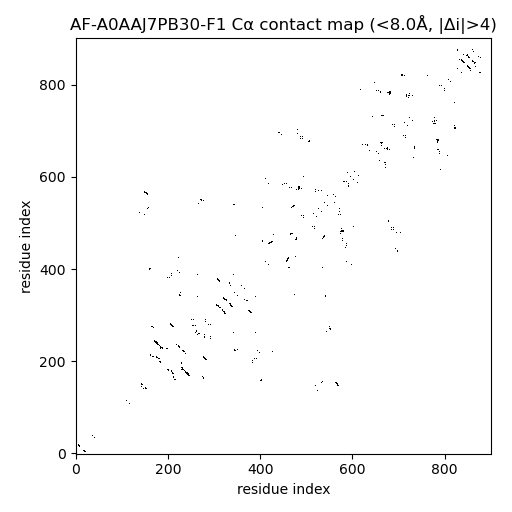 GLU A 1 748 ? 43.943 11.570 -18.155 1.00 49.78 748 GLU A CA 1
ATOM 5944 C C . GLU A 1 748 ? 43.943 11.452 -16.615 1.00 49.78 748 GLU A C 1
ATOM 5946 O O . GLU A 1 748 ? 44.997 11.303 -15.991 1.00 49.78 748 GLU A O 1
ATOM 5951 N N . SER A 1 749 ? 42.758 11.463 -15.994 1.00 52.09 749 SER A N 1
ATOM 5952 C CA . SER A 1 749 ? 42.573 11.381 -14.536 1.00 52.09 749 SER A CA 1
ATOM 5953 C C . SER A 1 749 ? 42.463 9.937 -14.005 1.00 52.09 749 SER A C 1
ATOM 5955 O O . SER A 1 749 ? 42.831 9.674 -12.858 1.00 52.09 749 SER A O 1
ATOM 5957 N N . HIS A 1 750 ? 41.997 8.982 -14.823 1.00 48.19 750 HIS A N 1
ATOM 5958 C CA . HIS A 1 750 ? 41.795 7.570 -14.444 1.00 48.19 750 HIS A CA 1
ATOM 5959 C C . HIS A 1 750 ? 43.086 6.784 -14.181 1.00 48.19 750 HIS A C 1
ATOM 5961 O O . HIS A 1 750 ? 43.036 5.697 -13.607 1.00 48.19 750 HIS A O 1
ATOM 5967 N N . ALA A 1 751 ? 44.256 7.317 -14.535 1.00 41.09 751 ALA A N 1
ATOM 5968 C CA . ALA A 1 751 ? 45.528 6.641 -14.289 1.00 41.09 751 ALA A CA 1
ATOM 5969 C C . ALA A 1 751 ? 45.950 6.603 -12.803 1.00 41.09 751 ALA A C 1
ATOM 5971 O O . ALA A 1 751 ? 46.990 6.014 -12.502 1.00 41.09 751 ALA A O 1
ATOM 5972 N N . LYS A 1 752 ? 45.204 7.227 -11.870 1.00 39.97 752 LYS A N 1
ATOM 5973 C CA . LYS A 1 752 ? 45.679 7.400 -10.484 1.00 39.97 752 LYS A CA 1
ATOM 5974 C C . LYS A 1 752 ? 44.844 6.858 -9.330 1.00 39.97 752 LYS A C 1
ATOM 5976 O O . LYS A 1 752 ? 45.447 6.666 -8.283 1.00 39.97 752 LYS A O 1
ATOM 5981 N N . GLU A 1 753 ? 43.563 6.535 -9.461 1.00 45.94 753 GLU A N 1
ATOM 5982 C CA . GLU A 1 753 ? 42.785 6.063 -8.302 1.00 45.94 753 GLU A CA 1
ATOM 5983 C C . GLU A 1 753 ? 41.606 5.182 -8.729 1.00 45.94 753 GLU A C 1
ATOM 5985 O O . GLU A 1 753 ? 40.647 5.686 -9.297 1.00 45.94 753 GLU A O 1
ATOM 5990 N N . LEU A 1 754 ? 41.657 3.876 -8.429 1.00 42.59 754 LEU A N 1
ATOM 5991 C CA . LEU A 1 754 ? 40.469 3.069 -8.111 1.00 42.59 754 LEU A CA 1
ATOM 5992 C C . LEU A 1 754 ? 40.893 1.757 -7.415 1.00 42.59 754 LEU A C 1
ATOM 5994 O O . LEU A 1 754 ? 41.525 0.894 -8.025 1.00 42.59 754 LEU A O 1
ATOM 5998 N N . CYS A 1 755 ? 40.534 1.600 -6.136 1.00 35.62 755 CYS A N 1
ATOM 5999 C CA . CYS A 1 755 ? 40.496 0.298 -5.457 1.00 35.62 755 CYS A CA 1
ATOM 6000 C C . CYS A 1 755 ? 39.111 -0.353 -5.677 1.00 35.62 755 CYS A C 1
ATOM 6002 O O . CYS A 1 755 ? 38.121 0.380 -5.685 1.00 35.62 755 CYS A O 1
ATOM 6004 N N . PRO A 1 756 ? 38.992 -1.689 -5.827 1.00 36.97 756 PRO A N 1
ATOM 6005 C CA . PRO A 1 756 ? 37.819 -2.285 -6.484 1.00 36.97 756 PRO A CA 1
ATOM 6006 C C . PRO A 1 756 ? 36.585 -2.580 -5.606 1.00 36.97 756 PRO A C 1
ATOM 6008 O O . PRO A 1 756 ? 35.525 -2.816 -6.173 1.00 36.97 756 PRO A O 1
ATOM 6011 N N . ASP A 1 757 ? 36.663 -2.555 -4.268 1.00 32.09 757 ASP A N 1
ATOM 6012 C CA . ASP A 1 757 ? 35.702 -3.319 -3.438 1.00 32.09 757 ASP A CA 1
ATOM 6013 C C . ASP A 1 757 ? 34.981 -2.554 -2.301 1.00 32.09 757 ASP A C 1
ATOM 6015 O O . ASP A 1 757 ? 34.531 -3.181 -1.344 1.00 32.09 757 ASP A O 1
ATOM 6019 N N . SER A 1 758 ? 34.814 -1.226 -2.372 1.00 36.06 758 SER A N 1
ATOM 6020 C CA . SER A 1 758 ? 33.969 -0.499 -1.397 1.00 36.06 758 SER A CA 1
ATOM 6021 C C . SER A 1 758 ? 32.741 0.145 -2.050 1.00 36.06 758 SER A C 1
ATOM 6023 O O . SER A 1 758 ? 32.893 0.848 -3.056 1.00 36.06 758 SER A O 1
ATOM 6025 N N . PRO A 1 759 ? 31.528 -0.001 -1.475 1.00 36.34 759 PRO A N 1
ATOM 6026 C CA . PRO A 1 759 ? 30.436 0.912 -1.780 1.00 36.34 759 PRO A CA 1
ATOM 6027 C C . PRO A 1 759 ? 30.899 2.326 -1.418 1.00 36.34 759 PRO A C 1
ATOM 6029 O O . PRO A 1 759 ? 31.306 2.577 -0.283 1.00 36.34 759 PRO A O 1
ATOM 6032 N N . MET A 1 760 ? 30.876 3.236 -2.394 1.00 39.53 760 MET A N 1
ATOM 6033 C CA . MET A 1 760 ? 31.193 4.645 -2.162 1.00 39.53 760 MET A CA 1
ATOM 6034 C C . MET A 1 760 ? 30.276 5.152 -1.054 1.00 39.53 760 MET A C 1
ATOM 6036 O O . MET A 1 760 ? 29.047 5.104 -1.169 1.00 39.53 760 MET A O 1
ATOM 6040 N N . THR A 1 761 ? 30.871 5.588 0.047 1.00 37.38 761 THR A N 1
ATOM 6041 C CA . THR A 1 761 ? 30.096 6.126 1.156 1.00 37.38 761 THR A CA 1
ATOM 6042 C C . THR A 1 761 ? 29.576 7.505 0.766 1.00 37.38 761 THR A C 1
ATOM 6044 O O . THR A 1 761 ? 30.161 8.217 -0.050 1.00 37.38 761 THR A O 1
ATOM 6047 N N . GLN A 1 762 ? 28.472 7.934 1.378 1.00 40.25 762 GLN A N 1
ATOM 6048 C CA . GLN A 1 762 ? 27.995 9.318 1.257 1.00 40.25 762 GLN A CA 1
ATOM 6049 C C . GLN A 1 762 ? 29.073 10.349 1.663 1.00 40.25 762 GLN A C 1
ATOM 6051 O O . GLN A 1 762 ? 28.953 11.524 1.316 1.00 40.25 762 GLN A O 1
ATOM 6056 N N . ASP A 1 763 ? 30.120 9.908 2.370 1.00 36.75 763 ASP A N 1
ATOM 6057 C CA . ASP A 1 763 ? 31.271 10.713 2.761 1.00 36.75 763 ASP A CA 1
ATOM 6058 C C . ASP A 1 763 ? 32.245 10.995 1.608 1.00 36.75 763 ASP A C 1
ATOM 6060 O O . ASP A 1 763 ? 32.786 12.104 1.564 1.00 36.75 763 ASP A O 1
ATOM 6064 N N . ASP A 1 764 ? 32.369 10.094 0.627 1.00 39.38 764 ASP A N 1
ATOM 6065 C CA . ASP A 1 764 ? 33.204 10.280 -0.572 1.00 39.38 764 ASP A CA 1
ATOM 6066 C C . ASP A 1 764 ? 32.591 11.295 -1.554 1.00 39.38 764 ASP A C 1
ATOM 6068 O O . ASP A 1 764 ? 33.301 12.012 -2.260 1.00 39.38 764 ASP A O 1
ATOM 6072 N N . LEU A 1 765 ? 31.260 11.443 -1.524 1.00 41.03 765 LEU A N 1
ATOM 6073 C CA . LEU A 1 765 ? 30.519 12.457 -2.287 1.00 41.03 765 LEU A CA 1
ATOM 6074 C C . LEU A 1 765 ? 30.843 13.899 -1.854 1.00 41.03 765 LEU A C 1
ATOM 6076 O O . LEU A 1 765 ? 30.527 14.846 -2.574 1.00 41.03 765 LEU A O 1
ATOM 6080 N N . GLY A 1 766 ? 31.397 14.073 -0.649 1.00 35.00 766 GLY A N 1
ATOM 6081 C CA . GLY A 1 766 ? 31.716 15.379 -0.076 1.00 35.00 766 GLY A CA 1
ATOM 6082 C C . GLY A 1 766 ? 33.181 15.798 -0.212 1.00 35.00 766 GLY A C 1
ATOM 6083 O O . GLY A 1 766 ? 33.459 16.988 -0.098 1.00 35.00 766 GLY A O 1
ATOM 6084 N N . ALA A 1 767 ? 34.106 14.858 -0.434 1.00 35.06 767 ALA A N 1
ATOM 6085 C CA . ALA A 1 767 ? 35.547 15.135 -0.464 1.00 35.06 767 ALA A CA 1
ATOM 6086 C C . ALA A 1 767 ? 36.103 15.348 -1.885 1.00 35.06 767 ALA A C 1
ATOM 6088 O O . ALA A 1 767 ? 37.079 16.077 -2.052 1.00 35.06 767 ALA A O 1
ATOM 6089 N N . ALA A 1 768 ? 35.457 14.793 -2.915 1.00 36.22 768 ALA A N 1
ATOM 6090 C CA . ALA A 1 768 ? 35.756 15.090 -4.313 1.00 36.22 768 ALA A CA 1
ATOM 6091 C C . ALA A 1 768 ? 34.710 16.074 -4.857 1.00 36.22 768 ALA A C 1
ATOM 6093 O O . ALA A 1 768 ? 33.528 15.748 -4.956 1.00 36.22 768 ALA A O 1
ATOM 6094 N N . GLY A 1 769 ? 35.118 17.300 -5.187 1.00 36.59 769 GLY A N 1
ATOM 6095 C CA . GLY A 1 769 ? 34.219 18.305 -5.752 1.00 36.59 769 GLY A CA 1
ATOM 6096 C C . GLY A 1 769 ? 33.423 17.766 -6.947 1.00 36.59 769 GLY A C 1
ATOM 6097 O O . GLY A 1 769 ? 34.014 17.297 -7.911 1.00 36.59 769 GLY A O 1
ATOM 6098 N N . LEU A 1 770 ? 32.087 17.834 -6.846 1.00 46.94 770 LEU A N 1
ATOM 6099 C CA . LEU A 1 770 ? 31.083 17.775 -7.921 1.00 46.94 770 LEU A CA 1
ATOM 6100 C C . LEU A 1 770 ? 31.567 17.155 -9.253 1.00 46.94 770 LEU A C 1
ATOM 6102 O O . LEU A 1 770 ? 31.649 17.833 -10.277 1.00 46.94 770 LEU A O 1
ATOM 6106 N N . LEU A 1 771 ? 31.848 15.853 -9.273 1.00 52.91 771 LEU A N 1
ATOM 6107 C CA . LEU A 1 771 ? 32.044 15.145 -10.535 1.00 52.91 771 LEU A CA 1
ATOM 6108 C C . LEU A 1 771 ? 30.664 15.000 -11.192 1.00 52.91 771 LEU A C 1
ATOM 6110 O O . LEU A 1 771 ? 29.907 14.084 -10.885 1.00 52.91 771 LEU A O 1
ATOM 6114 N N . VAL A 1 772 ? 30.282 15.978 -12.015 1.00 65.50 772 VAL A N 1
ATOM 6115 C CA . VAL A 1 772 ? 29.015 15.939 -12.752 1.00 65.50 772 VAL A CA 1
ATOM 6116 C C . VAL A 1 772 ? 29.193 14.949 -13.889 1.00 65.50 772 VAL A C 1
ATOM 6118 O O . VAL A 1 772 ? 29.926 15.213 -14.839 1.00 65.50 772 VAL A O 1
ATOM 6121 N N . ILE A 1 773 ? 28.561 13.790 -13.762 1.00 78.12 773 ILE A N 1
ATOM 6122 C CA . ILE A 1 773 ? 28.563 12.774 -14.808 1.00 78.12 773 ILE A CA 1
ATOM 6123 C C . ILE A 1 773 ? 27.525 13.185 -15.862 1.00 78.12 773 ILE A C 1
ATOM 6125 O O . ILE A 1 773 ? 26.414 13.585 -15.494 1.00 78.12 773 ILE A O 1
ATOM 6129 N N . PRO A 1 774 ? 27.866 13.163 -17.164 1.00 85.00 774 PRO A N 1
ATOM 6130 C CA . PRO A 1 774 ? 26.904 13.432 -18.222 1.00 85.00 774 PRO A CA 1
ATOM 6131 C C . PRO A 1 774 ? 25.730 12.457 -18.163 1.00 85.00 774 PRO A C 1
ATOM 6133 O O . PRO A 1 774 ? 25.926 11.245 -18.075 1.00 85.00 774 PRO A O 1
ATOM 6136 N N . LYS A 1 775 ? 24.506 12.987 -18.276 1.00 87.75 775 LYS A N 1
ATOM 6137 C CA . LYS A 1 775 ? 23.290 12.163 -18.208 1.00 87.75 775 LYS A CA 1
ATOM 6138 C C . LYS A 1 775 ? 23.258 11.039 -19.231 1.00 87.75 775 LYS A C 1
ATOM 6140 O O . LYS A 1 775 ? 22.871 9.929 -18.892 1.00 87.75 775 LYS A O 1
ATOM 6145 N N . THR A 1 776 ? 23.799 11.327 -20.411 1.00 91.50 776 THR A N 1
ATOM 6146 C CA . THR A 1 776 ? 23.930 10.414 -21.547 1.00 91.50 776 THR A CA 1
ATOM 6147 C C . THR A 1 776 ? 24.588 9.084 -21.194 1.00 91.50 776 THR A C 1
ATOM 6149 O O . THR A 1 776 ? 24.365 8.103 -21.890 1.00 91.50 776 THR A O 1
ATOM 6152 N N . PHE A 1 777 ? 25.405 9.010 -20.136 1.00 92.88 777 PHE A N 1
ATOM 6153 C CA . PHE A 1 777 ? 26.001 7.743 -19.707 1.00 92.88 777 PHE A CA 1
ATOM 6154 C C . PHE A 1 777 ? 25.003 6.853 -18.965 1.00 92.88 777 PHE A C 1
ATOM 6156 O O . PHE A 1 777 ? 25.014 5.643 -19.169 1.00 92.88 777 PHE A O 1
ATOM 6163 N N . GLY A 1 778 ? 24.130 7.430 -18.135 1.00 92.62 778 GLY A N 1
ATOM 6164 C CA . GLY A 1 778 ? 23.003 6.695 -17.557 1.00 92.62 778 GLY A CA 1
ATOM 6165 C C . GLY A 1 778 ? 22.020 6.258 -18.645 1.00 92.62 778 GLY A C 1
ATOM 6166 O O . GLY A 1 778 ? 21.679 5.079 -18.713 1.00 92.62 778 GLY A O 1
ATOM 6167 N N . ASP A 1 779 ? 21.691 7.175 -19.557 1.00 95.44 779 ASP A N 1
ATOM 6168 C CA . ASP A 1 779 ? 20.772 6.936 -20.676 1.00 95.44 779 ASP A CA 1
ATOM 6169 C C . ASP A 1 779 ? 21.288 5.807 -21.606 1.00 95.44 779 ASP A C 1
ATOM 6171 O O . ASP A 1 779 ? 20.526 4.974 -22.106 1.00 95.44 779 ASP A O 1
ATOM 6175 N N . LEU A 1 780 ? 22.613 5.712 -21.799 1.00 96.19 780 LEU A N 1
ATOM 6176 C CA . LEU A 1 780 ? 23.259 4.609 -22.524 1.00 96.19 780 LEU A CA 1
ATOM 6177 C C . LEU A 1 780 ? 23.071 3.257 -21.816 1.00 96.19 780 LEU A C 1
ATOM 6179 O O . LEU A 1 780 ? 22.845 2.238 -22.466 1.00 96.19 780 LEU A O 1
ATOM 6183 N N . MET A 1 781 ? 23.166 3.219 -20.484 1.00 95.69 781 MET A N 1
ATOM 6184 C CA . MET A 1 781 ? 22.918 1.984 -19.734 1.00 95.69 781 MET A CA 1
ATOM 6185 C C . MET A 1 781 ? 21.463 1.537 -19.885 1.00 95.69 781 MET A C 1
ATOM 6187 O O . MET A 1 781 ? 21.197 0.364 -20.147 1.00 95.69 781 MET A O 1
ATOM 6191 N N . GLU A 1 782 ? 20.529 2.476 -19.737 1.00 97.38 782 GLU A N 1
ATOM 6192 C CA . GLU A 1 782 ? 19.092 2.239 -19.870 1.00 97.38 782 GLU A CA 1
ATOM 6193 C C . GLU A 1 782 ? 18.755 1.730 -21.274 1.00 97.38 782 GLU A C 1
ATOM 6195 O O . GLU A 1 782 ? 18.127 0.682 -21.412 1.00 97.38 782 GLU A O 1
ATOM 6200 N N . SER A 1 783 ? 19.255 2.385 -22.321 1.00 97.31 783 SER A N 1
ATOM 6201 C CA . SER A 1 783 ? 19.010 1.967 -23.704 1.00 97.31 783 SER A CA 1
ATOM 6202 C C . SER A 1 783 ? 19.589 0.596 -24.054 1.00 97.31 783 SER A C 1
ATOM 6204 O O . SER A 1 783 ? 18.898 -0.193 -24.701 1.00 97.31 783 SER A O 1
ATOM 6206 N N . ILE A 1 784 ? 20.793 0.244 -23.584 1.00 97.62 784 ILE A N 1
ATOM 6207 C CA . ILE A 1 784 ? 21.345 -1.112 -23.760 1.00 97.62 784 ILE A CA 1
ATOM 6208 C C . ILE A 1 784 ? 20.445 -2.148 -23.077 1.00 97.62 784 ILE A C 1
ATOM 6210 O O . ILE A 1 784 ? 20.132 -3.183 -23.666 1.00 97.62 784 ILE A O 1
ATOM 6214 N N . ILE A 1 785 ? 19.991 -1.880 -21.851 1.00 97.69 785 ILE A N 1
ATOM 6215 C CA . ILE A 1 785 ? 19.087 -2.783 -21.131 1.00 97.69 785 ILE A CA 1
ATOM 6216 C C . ILE A 1 785 ? 17.731 -2.905 -21.842 1.00 97.69 785 ILE A C 1
ATOM 6218 O O . ILE A 1 785 ? 17.211 -4.017 -21.965 1.00 97.69 785 ILE A O 1
ATOM 6222 N N . GLY A 1 786 ? 17.188 -1.803 -22.365 1.00 96.50 786 GLY A N 1
ATOM 6223 C CA . GLY A 1 786 ? 15.975 -1.799 -23.185 1.00 96.50 786 GLY A CA 1
ATOM 6224 C C . GLY A 1 786 ? 16.124 -2.642 -24.455 1.00 96.50 786 GLY A C 1
ATOM 6225 O O . GLY A 1 786 ? 15.246 -3.449 -24.761 1.00 96.50 786 GLY A O 1
ATOM 6226 N N . ALA A 1 787 ? 17.261 -2.534 -25.145 1.00 96.25 787 ALA A N 1
ATOM 6227 C CA . ALA A 1 787 ? 17.576 -3.325 -26.334 1.00 96.25 787 ALA A CA 1
ATOM 6228 C C . ALA A 1 787 ? 17.646 -4.826 -26.034 1.00 96.25 787 ALA A C 1
ATOM 6230 O O . ALA A 1 787 ? 17.045 -5.626 -26.745 1.00 96.25 787 ALA A O 1
ATOM 6231 N N . ILE A 1 788 ? 18.332 -5.213 -24.953 1.00 96.88 788 ILE A N 1
ATOM 6232 C CA . ILE A 1 788 ? 18.430 -6.615 -24.514 1.00 96.88 788 ILE A CA 1
ATOM 6233 C C . ILE A 1 788 ? 17.050 -7.163 -24.165 1.00 96.88 788 ILE A C 1
ATOM 6235 O O . ILE A 1 788 ? 16.737 -8.313 -24.469 1.00 96.88 788 ILE A O 1
ATOM 6239 N N . PHE A 1 789 ? 16.209 -6.357 -23.518 1.00 95.25 789 PHE A N 1
ATOM 6240 C CA . PHE A 1 789 ? 14.863 -6.786 -23.171 1.00 95.25 789 PHE A CA 1
ATOM 6241 C C . PHE A 1 789 ? 14.035 -7.096 -24.425 1.00 95.25 789 PHE A C 1
ATOM 6243 O O . PHE A 1 789 ? 13.347 -8.111 -24.454 1.00 95.25 789 PHE A O 1
ATOM 6250 N N . ILE A 1 790 ? 14.159 -6.300 -25.490 1.00 93.88 790 ILE A N 1
ATOM 6251 C CA . ILE A 1 790 ? 13.485 -6.570 -26.770 1.00 93.88 790 ILE A CA 1
ATOM 6252 C C . ILE A 1 790 ? 14.101 -7.788 -27.472 1.00 93.88 790 ILE A C 1
ATOM 6254 O O . ILE A 1 790 ? 13.370 -8.710 -27.832 1.00 93.88 790 ILE A O 1
ATOM 6258 N N . ASP A 1 791 ? 15.427 -7.827 -27.621 1.00 94.56 791 ASP A N 1
ATOM 6259 C CA . ASP A 1 791 ? 16.146 -8.897 -28.332 1.00 94.56 791 ASP A CA 1
ATOM 6260 C C . ASP A 1 791 ? 15.963 -10.275 -27.673 1.00 94.56 791 ASP A C 1
ATOM 6262 O O . ASP A 1 791 ? 15.815 -11.286 -28.356 1.00 94.56 791 ASP A O 1
ATOM 6266 N N . SER A 1 792 ? 15.868 -10.321 -26.340 1.00 93.00 792 SER A N 1
ATOM 6267 C CA . SER A 1 792 ? 15.599 -11.557 -25.592 1.00 93.00 792 SER A CA 1
ATOM 6268 C C . SER A 1 792 ? 14.144 -12.037 -25.667 1.00 93.00 792 SER A C 1
ATOM 6270 O O . SER A 1 792 ? 13.817 -13.072 -25.086 1.00 93.00 792 SER A O 1
ATOM 6272 N N . GLY A 1 793 ? 13.260 -11.319 -26.368 1.00 89.94 793 GLY A N 1
ATOM 6273 C CA . GLY A 1 793 ? 11.839 -11.654 -26.451 1.00 89.94 793 GLY A CA 1
ATOM 6274 C C . GLY A 1 793 ? 11.063 -11.302 -25.179 1.00 89.94 793 GLY A C 1
ATOM 6275 O O . GLY A 1 793 ? 10.141 -12.025 -24.801 1.00 89.94 793 GLY A O 1
ATOM 6276 N N . LEU A 1 794 ? 11.421 -10.180 -24.542 1.00 90.81 794 LEU A N 1
ATOM 6277 C CA . LEU A 1 794 ? 10.827 -9.645 -23.311 1.00 90.81 794 LEU A CA 1
ATOM 6278 C C . LEU A 1 794 ? 11.115 -10.507 -22.063 1.00 90.81 794 LEU A C 1
ATOM 6280 O O . LEU A 1 794 ? 10.267 -10.646 -21.177 1.00 90.81 794 LEU A O 1
ATOM 6284 N N . ASP A 1 795 ? 12.318 -11.086 -21.966 1.00 89.31 795 ASP A N 1
ATOM 6285 C CA . ASP A 1 795 ? 12.710 -11.969 -20.858 1.00 89.31 795 ASP A CA 1
ATOM 6286 C C . ASP A 1 795 ? 13.398 -11.213 -19.705 1.00 89.31 795 ASP A C 1
ATOM 6288 O O . ASP A 1 795 ? 14.595 -10.916 -19.728 1.00 89.31 795 ASP A O 1
ATOM 6292 N N . PHE A 1 796 ? 12.650 -10.975 -18.621 1.00 89.88 796 PHE A N 1
ATOM 6293 C CA . PHE A 1 796 ? 13.187 -10.333 -17.416 1.00 89.88 796 PHE A CA 1
ATOM 6294 C C . PHE A 1 796 ? 14.330 -11.093 -16.744 1.00 89.88 796 PHE A C 1
ATOM 6296 O O . PHE A 1 796 ? 15.139 -10.451 -16.079 1.00 89.88 796 PHE A O 1
ATOM 6303 N N . ALA A 1 797 ? 14.395 -12.423 -16.842 1.00 89.62 797 ALA A N 1
ATOM 6304 C CA . ALA A 1 797 ? 15.469 -13.183 -16.211 1.00 89.62 797 ALA A CA 1
ATOM 6305 C C . ALA A 1 797 ? 16.799 -12.901 -16.918 1.00 89.62 797 ALA A C 1
ATOM 6307 O O . ALA A 1 797 ? 17.783 -12.567 -16.260 1.00 89.62 797 ALA A O 1
ATOM 6308 N N . VAL A 1 798 ? 16.792 -12.932 -18.254 1.00 92.31 798 VAL A N 1
ATOM 6309 C CA . VAL A 1 798 ? 17.960 -12.584 -19.076 1.00 92.31 798 VAL A CA 1
ATOM 6310 C C . VAL A 1 798 ? 18.378 -11.136 -18.827 1.00 92.31 798 VAL A C 1
ATOM 6312 O O . VAL A 1 798 ? 19.551 -10.867 -18.557 1.00 92.31 798 VAL A O 1
ATOM 6315 N N . THR A 1 799 ? 17.424 -10.203 -18.852 1.00 94.12 799 THR A N 1
ATOM 6316 C CA . THR A 1 799 ? 17.699 -8.781 -18.609 1.00 94.12 799 THR A CA 1
ATOM 6317 C C . THR A 1 799 ? 18.258 -8.534 -17.208 1.00 94.12 799 THR A C 1
ATOM 6319 O O . THR A 1 799 ? 19.245 -7.812 -17.058 1.00 94.12 799 THR A O 1
ATOM 6322 N N . TRP A 1 800 ? 17.679 -9.162 -16.181 1.00 92.75 800 TRP A N 1
ATOM 6323 C CA . TRP A 1 800 ? 18.162 -9.071 -14.805 1.00 92.75 800 TRP A CA 1
ATOM 6324 C C . TRP A 1 800 ? 19.578 -9.627 -14.657 1.00 92.75 800 TRP A C 1
ATOM 6326 O O . TRP A 1 800 ? 20.413 -8.994 -14.016 1.00 92.75 800 TRP A O 1
ATOM 6336 N N . ASP A 1 801 ? 19.883 -10.764 -15.284 1.00 91.81 801 ASP A N 1
ATOM 6337 C CA . ASP A 1 801 ? 21.212 -11.370 -15.220 1.00 91.81 801 ASP A CA 1
ATOM 6338 C C . ASP A 1 801 ? 22.291 -10.518 -15.897 1.00 91.81 801 ASP A C 1
ATOM 6340 O O . ASP A 1 801 ? 23.429 -10.476 -15.419 1.00 91.81 801 ASP A O 1
ATOM 6344 N N . VAL A 1 802 ? 21.974 -9.826 -16.996 1.00 93.88 802 VAL A N 1
ATOM 6345 C CA . VAL A 1 802 ? 22.902 -8.849 -17.592 1.00 93.88 802 VAL A CA 1
ATOM 6346 C C . VAL A 1 802 ? 23.061 -7.636 -16.677 1.00 93.88 802 VAL A C 1
ATOM 6348 O O . VAL A 1 802 ? 24.186 -7.297 -16.310 1.00 93.88 802 VAL A O 1
ATOM 6351 N N . PHE A 1 803 ? 21.957 -7.020 -16.248 1.00 93.88 803 PHE A N 1
ATOM 6352 C CA . PHE A 1 803 ? 21.990 -5.833 -15.390 1.00 93.88 803 PHE A CA 1
ATOM 6353 C C . PHE A 1 803 ? 22.772 -6.080 -14.091 1.00 93.88 803 PHE A C 1
ATOM 6355 O O . PHE A 1 803 ? 23.649 -5.296 -13.730 1.00 93.88 803 PHE A O 1
ATOM 6362 N N . ARG A 1 804 ? 22.520 -7.217 -13.430 1.00 91.12 804 ARG A N 1
ATOM 6363 C CA . ARG A 1 804 ? 23.200 -7.656 -12.204 1.00 91.12 804 ARG A CA 1
ATOM 6364 C C . ARG A 1 804 ? 24.713 -7.779 -12.384 1.00 91.12 804 ARG A C 1
ATOM 6366 O O . ARG A 1 804 ? 25.467 -7.395 -11.494 1.00 91.12 804 ARG A O 1
ATOM 6373 N N . ARG A 1 805 ? 25.171 -8.296 -13.528 1.00 90.38 805 ARG A N 1
ATOM 6374 C CA . ARG A 1 805 ? 26.606 -8.399 -13.837 1.00 90.38 805 ARG A CA 1
ATOM 6375 C C . ARG A 1 805 ? 27.253 -7.028 -14.004 1.00 90.38 805 ARG A C 1
ATOM 6377 O O . ARG A 1 805 ? 28.362 -6.842 -13.516 1.00 90.38 805 ARG A O 1
ATOM 6384 N N . LEU A 1 806 ? 26.556 -6.081 -14.634 1.00 90.88 806 LEU A N 1
ATOM 6385 C CA . LEU A 1 806 ? 27.052 -4.714 -14.816 1.00 90.88 806 LEU A CA 1
ATOM 6386 C C . LEU A 1 806 ? 27.129 -3.947 -13.488 1.00 90.88 806 LEU A C 1
ATOM 6388 O O . LEU A 1 806 ? 28.146 -3.322 -13.205 1.00 90.88 806 LEU A O 1
ATOM 6392 N N . ILE A 1 807 ? 26.089 -4.021 -12.650 1.00 88.06 807 ILE A N 1
ATOM 6393 C CA . ILE A 1 807 ? 26.065 -3.336 -11.344 1.00 88.06 807 ILE A CA 1
ATOM 6394 C C . ILE A 1 807 ? 26.924 -4.031 -10.274 1.00 88.06 807 ILE A C 1
ATOM 6396 O O . ILE A 1 807 ? 27.364 -3.370 -9.335 1.00 88.06 807 ILE A O 1
ATOM 6400 N N . SER A 1 808 ? 27.202 -5.329 -10.443 1.00 86.06 808 SER A N 1
ATOM 6401 C CA . SER A 1 808 ? 27.878 -6.252 -9.516 1.00 86.06 808 SER A CA 1
ATOM 6402 C C . SER A 1 808 ? 27.066 -6.661 -8.272 1.00 86.06 808 SER A C 1
ATOM 6404 O O . SER A 1 808 ? 26.386 -5.855 -7.632 1.00 86.06 808 SER A O 1
ATOM 6406 N N . ASP A 1 809 ? 27.177 -7.939 -7.884 1.00 84.81 809 ASP A N 1
ATOM 6407 C CA . ASP A 1 809 ? 26.516 -8.482 -6.686 1.00 84.81 809 ASP A CA 1
ATOM 6408 C C . ASP A 1 809 ? 26.925 -7.796 -5.374 1.00 84.81 809 ASP A C 1
ATOM 6410 O O . ASP A 1 809 ? 26.032 -7.548 -4.559 1.00 84.81 809 ASP A O 1
ATOM 6414 N N . PRO A 1 810 ? 28.216 -7.472 -5.126 1.00 84.88 810 PRO A N 1
ATOM 6415 C CA . PRO A 1 810 ? 28.622 -6.820 -3.882 1.00 84.88 810 PRO A CA 1
ATOM 6416 C C . PRO A 1 810 ? 27.886 -5.500 -3.650 1.00 84.88 810 PRO A C 1
ATOM 6418 O O . PRO A 1 810 ? 27.325 -5.296 -2.576 1.00 84.88 810 PRO A O 1
ATOM 6421 N N . LEU A 1 811 ? 27.768 -4.656 -4.683 1.00 83.31 811 LEU A N 1
ATOM 6422 C CA . LEU A 1 811 ? 27.073 -3.373 -4.575 1.00 83.31 811 LEU A CA 1
ATOM 6423 C C . LEU A 1 811 ? 25.585 -3.547 -4.222 1.00 83.31 811 LEU A C 1
ATOM 6425 O O . LEU A 1 811 ? 25.069 -2.845 -3.348 1.00 83.31 811 LEU A O 1
ATOM 6429 N N . LEU A 1 812 ? 24.897 -4.503 -4.857 1.00 84.38 812 LEU A N 1
ATOM 6430 C CA . LEU A 1 812 ? 23.497 -4.824 -4.552 1.00 84.38 812 LEU A CA 1
ATOM 6431 C C . LEU A 1 812 ? 23.329 -5.314 -3.107 1.00 84.38 812 LEU A C 1
ATOM 6433 O O . LEU A 1 812 ? 22.405 -4.895 -2.403 1.00 84.38 812 LEU A O 1
ATOM 6437 N N . ILE A 1 813 ? 24.224 -6.200 -2.663 1.00 83.88 813 ILE A N 1
ATOM 6438 C CA . ILE A 1 813 ? 24.196 -6.799 -1.326 1.00 83.88 813 ILE A CA 1
ATOM 6439 C C . ILE A 1 813 ? 24.455 -5.750 -0.249 1.00 83.88 813 ILE A C 1
ATOM 6441 O O . ILE A 1 813 ? 23.709 -5.681 0.734 1.00 83.88 813 ILE A O 1
ATOM 6445 N N . ASP A 1 814 ? 25.492 -4.940 -0.424 1.00 84.31 814 ASP A N 1
ATOM 6446 C CA . ASP A 1 814 ? 25.922 -3.972 0.576 1.00 84.31 814 ASP A CA 1
ATOM 6447 C C . ASP A 1 814 ? 24.901 -2.851 0.729 1.00 84.31 814 ASP A C 1
ATOM 6449 O O . ASP A 1 814 ? 24.517 -2.530 1.855 1.00 84.31 814 ASP A O 1
ATOM 6453 N N . THR A 1 815 ? 24.346 -2.354 -0.379 1.00 84.19 815 THR A N 1
ATOM 6454 C CA . THR A 1 815 ? 23.302 -1.318 -0.343 1.00 84.19 815 THR A CA 1
ATOM 6455 C C . THR A 1 815 ? 22.019 -1.822 0.331 1.00 84.19 815 THR A C 1
ATOM 6457 O O . THR A 1 815 ? 21.368 -1.076 1.062 1.00 84.19 815 THR A O 1
ATOM 6460 N N . LEU A 1 816 ? 21.648 -3.098 0.149 1.00 83.31 816 LEU A N 1
ATOM 6461 C CA . LEU A 1 816 ? 20.493 -3.695 0.835 1.00 83.31 816 LEU A CA 1
ATOM 6462 C C . LEU A 1 816 ? 20.726 -3.940 2.328 1.00 83.31 816 LEU A C 1
ATOM 6464 O O . LEU A 1 816 ? 19.786 -3.835 3.124 1.00 83.31 816 LEU A O 1
ATOM 6468 N N . ARG A 1 817 ? 21.947 -4.327 2.709 1.00 83.00 817 ARG A N 1
ATOM 6469 C CA . ARG A 1 817 ? 22.321 -4.590 4.107 1.00 83.00 817 ARG A CA 1
ATOM 6470 C C . ARG A 1 817 ? 22.533 -3.301 4.891 1.00 83.00 817 ARG A C 1
ATOM 6472 O O . ARG A 1 817 ? 22.241 -3.267 6.084 1.00 83.00 817 ARG A O 1
ATOM 6479 N N . GLN A 1 818 ? 23.035 -2.265 4.229 1.00 78.75 818 GLN A N 1
ATOM 6480 C CA . GLN A 1 818 ? 23.331 -0.956 4.797 1.00 78.75 818 GLN A CA 1
ATOM 6481 C C . GLN A 1 818 ? 22.617 0.123 3.973 1.00 78.75 818 GLN A C 1
ATOM 6483 O O . GLN A 1 818 ? 23.254 0.845 3.205 1.00 78.75 818 GLN A O 1
ATOM 6488 N N . PRO A 1 819 ? 21.281 0.237 4.108 1.00 77.31 819 PRO A N 1
ATOM 6489 C CA . PRO A 1 819 ? 20.521 1.219 3.353 1.00 77.31 819 PRO A CA 1
ATOM 6490 C C . PRO A 1 819 ? 21.030 2.634 3.663 1.00 77.31 819 PRO A C 1
ATOM 6492 O O . PRO A 1 819 ? 21.215 2.967 4.842 1.00 77.31 819 PRO A O 1
ATOM 6495 N N . PRO A 1 820 ? 21.212 3.489 2.639 1.00 72.44 820 PRO A N 1
ATOM 6496 C CA . PRO A 1 820 ? 21.695 4.842 2.847 1.00 72.44 820 PRO A CA 1
ATOM 6497 C C . PRO A 1 820 ? 20.749 5.604 3.773 1.00 72.44 820 PRO A C 1
ATOM 6499 O O . PRO A 1 820 ? 19.521 5.548 3.641 1.00 72.44 820 PRO A O 1
ATOM 6502 N N . GLN A 1 821 ? 21.323 6.314 4.741 1.00 69.88 821 GLN A N 1
ATOM 6503 C CA . GLN A 1 821 ? 20.531 7.031 5.725 1.00 69.88 821 GLN A CA 1
ATOM 6504 C C . GLN A 1 821 ? 19.959 8.314 5.126 1.00 69.88 821 GLN A C 1
ATOM 6506 O O . GLN A 1 821 ? 20.616 9.047 4.384 1.00 69.88 821 GLN A O 1
ATOM 6511 N N . ASN A 1 822 ? 18.720 8.634 5.498 1.00 72.69 822 ASN A N 1
ATOM 6512 C CA . ASN A 1 822 ? 18.181 9.956 5.229 1.00 72.69 822 ASN A CA 1
ATOM 6513 C C . ASN A 1 822 ? 18.843 10.950 6.188 1.00 72.69 822 ASN A C 1
ATOM 6515 O O . ASN A 1 822 ? 18.394 11.110 7.320 1.00 72.69 822 ASN A O 1
ATOM 6519 N N . LEU A 1 823 ? 19.895 11.620 5.715 1.00 74.44 823 LEU A N 1
ATOM 6520 C CA . LEU A 1 823 ? 20.691 12.574 6.494 1.00 74.44 823 LEU A CA 1
ATOM 6521 C C . LEU A 1 823 ? 19.826 13.613 7.219 1.00 74.44 823 LEU A C 1
ATOM 6523 O O . LEU A 1 823 ? 20.077 13.938 8.375 1.00 74.44 823 LEU A O 1
ATOM 6527 N N . ILE A 1 824 ? 18.762 14.097 6.572 1.00 75.62 824 ILE A N 1
ATOM 6528 C CA . ILE A 1 824 ? 17.855 15.088 7.159 1.00 75.62 824 ILE A CA 1
ATOM 6529 C C . ILE A 1 824 ? 17.063 14.471 8.316 1.00 75.62 824 ILE A C 1
ATOM 6531 O O . ILE A 1 824 ? 16.993 15.061 9.393 1.00 75.62 824 ILE A O 1
ATOM 6535 N N . SER A 1 825 ? 16.477 13.289 8.115 1.00 69.31 825 SER A N 1
ATOM 6536 C CA . SER A 1 825 ? 15.717 12.598 9.162 1.00 69.31 825 SER A CA 1
ATOM 6537 C C . SER A 1 825 ? 16.610 12.133 10.312 1.00 69.31 825 SER A C 1
ATOM 6539 O O . SER A 1 825 ? 16.214 12.268 11.466 1.00 69.31 825 SER A O 1
ATOM 6541 N N . THR A 1 826 ? 17.822 11.649 10.024 1.00 72.75 826 THR A N 1
ATOM 6542 C CA . THR A 1 826 ? 18.825 11.291 11.036 1.00 72.75 826 THR A CA 1
ATOM 6543 C C . THR A 1 826 ? 19.197 12.508 11.878 1.00 72.75 826 THR A C 1
ATOM 6545 O O . THR A 1 826 ? 19.201 12.430 13.105 1.00 72.75 826 THR A O 1
ATOM 6548 N N . LEU A 1 827 ? 19.445 13.656 11.241 1.00 76.50 827 LEU A N 1
ATOM 6549 C CA . LEU A 1 827 ? 19.757 14.904 11.933 1.00 76.50 827 LEU A CA 1
ATOM 6550 C C . LEU A 1 827 ? 18.587 15.388 12.806 1.00 76.50 827 LEU A C 1
ATOM 6552 O O . LEU A 1 827 ? 18.781 15.704 13.977 1.00 76.50 827 LEU A O 1
ATOM 6556 N N . GLN A 1 828 ? 17.365 15.400 12.269 1.00 77.44 828 GLN A N 1
ATOM 6557 C CA . GLN A 1 828 ? 16.162 15.787 13.018 1.00 77.44 828 GLN A CA 1
ATOM 6558 C C . GLN A 1 828 ? 15.842 14.823 14.168 1.00 77.44 828 GLN A C 1
ATOM 6560 O O . GLN A 1 828 ? 15.318 15.251 15.193 1.00 77.44 828 GLN A O 1
ATOM 6565 N N . GLY A 1 829 ? 16.163 13.536 14.011 1.00 69.50 829 GLY A N 1
ATOM 6566 C CA . GLY A 1 829 ? 16.036 12.527 15.060 1.00 69.50 829 GLY A CA 1
ATOM 6567 C C . GLY A 1 829 ? 17.072 12.693 16.174 1.00 69.50 829 GLY A C 1
ATOM 6568 O O . GLY A 1 829 ? 16.714 12.581 17.343 1.00 69.50 829 GLY A O 1
ATOM 6569 N N . LYS A 1 830 ? 18.334 13.003 15.831 1.00 73.38 830 LYS A N 1
ATOM 6570 C CA . LYS A 1 830 ? 19.393 13.311 16.812 1.00 73.38 830 LYS A CA 1
ATOM 6571 C C . LYS A 1 830 ? 19.112 14.604 17.584 1.00 73.38 830 LYS A C 1
ATOM 6573 O O . LYS A 1 830 ? 19.402 14.670 18.773 1.00 73.38 830 LYS A O 1
ATOM 6578 N N . PHE A 1 831 ? 18.509 15.600 16.931 1.00 78.31 831 PHE A N 1
ATOM 6579 C CA . PHE A 1 831 ? 18.211 16.910 17.519 1.00 78.31 831 PHE A CA 1
ATOM 6580 C C . PHE A 1 831 ? 16.721 17.284 17.384 1.00 78.31 831 PHE A C 1
ATOM 6582 O O . PHE A 1 831 ? 16.381 18.211 16.634 1.00 78.31 831 PHE A O 1
ATOM 6589 N N . PRO A 1 832 ? 15.808 16.604 18.112 1.00 69.00 832 PRO A N 1
ATOM 6590 C CA . PRO A 1 832 ? 14.384 16.927 18.087 1.00 69.00 832 PRO A CA 1
ATOM 6591 C C . PRO A 1 832 ? 14.167 18.356 18.598 1.00 69.00 832 PRO A C 1
ATOM 6593 O O . PRO A 1 832 ? 14.728 18.741 19.620 1.00 69.00 832 PRO A O 1
ATOM 6596 N N . GLU A 1 833 ? 13.380 19.159 17.880 1.00 69.19 833 GLU A N 1
ATOM 6597 C CA . GLU A 1 833 ? 13.064 20.572 18.191 1.00 69.19 833 GLU A CA 1
ATOM 6598 C C . GLU A 1 833 ? 14.227 21.583 18.099 1.00 69.19 833 GLU A C 1
ATOM 6600 O O . GLU A 1 833 ? 13.972 22.786 18.056 1.00 69.19 833 GLU A O 1
ATOM 6605 N N . ARG A 1 834 ? 15.483 21.130 17.973 1.00 78.38 834 ARG A N 1
ATOM 6606 C CA . ARG A 1 834 ? 16.676 21.990 17.821 1.00 78.38 834 ARG A CA 1
ATOM 6607 C C . ARG A 1 834 ? 17.243 22.037 16.401 1.00 78.38 834 ARG A C 1
ATOM 6609 O O . ARG A 1 834 ? 18.258 22.681 16.177 1.00 78.38 834 ARG A O 1
ATOM 6616 N N . CYS A 1 835 ? 16.601 21.371 15.444 1.00 83.69 835 CYS A N 1
ATOM 6617 C CA . CYS A 1 835 ? 16.982 21.364 14.032 1.00 83.69 835 CYS A CA 1
ATOM 6618 C C . CYS A 1 835 ? 15.909 22.063 13.181 1.00 83.69 835 CYS A C 1
ATOM 6620 O O . CYS A 1 835 ? 14.758 21.617 13.133 1.00 83.69 835 CYS A O 1
ATOM 6622 N N . ARG A 1 836 ? 16.263 23.150 12.481 1.00 86.50 836 ARG A N 1
ATOM 6623 C CA . ARG A 1 836 ? 15.323 23.914 11.646 1.00 86.50 836 ARG A CA 1
ATOM 6624 C C . ARG A 1 836 ? 15.975 24.471 10.383 1.00 86.50 836 ARG A C 1
ATOM 6626 O O . ARG A 1 836 ? 16.937 25.224 10.444 1.00 86.50 836 ARG A O 1
ATOM 6633 N N . PHE A 1 837 ? 15.369 24.180 9.233 1.00 87.81 837 PHE A N 1
ATOM 6634 C CA . PHE A 1 837 ? 15.690 24.854 7.973 1.00 87.81 837 PHE A CA 1
ATOM 6635 C C . PHE A 1 837 ? 14.934 26.181 7.863 1.00 87.81 837 PHE A C 1
ATOM 6637 O O . PHE A 1 837 ? 13.728 26.240 8.131 1.00 87.81 837 PHE A O 1
ATOM 6644 N N . GLU A 1 838 ? 15.620 27.228 7.419 1.00 88.50 838 GLU A N 1
ATOM 6645 C CA . GLU A 1 838 ? 14.988 28.499 7.076 1.00 88.50 838 GLU A CA 1
ATOM 6646 C C . GLU A 1 838 ? 14.236 28.430 5.741 1.00 88.50 838 GLU A C 1
ATOM 6648 O O . GLU A 1 838 ? 14.345 27.473 4.962 1.00 88.50 838 GLU A O 1
ATOM 6653 N N . LYS A 1 839 ? 13.426 29.463 5.477 1.00 84.69 839 LYS A N 1
ATOM 6654 C CA . LYS A 1 839 ? 12.812 29.629 4.160 1.00 84.69 839 LYS A CA 1
ATOM 6655 C C . LYS A 1 839 ? 13.926 29.914 3.143 1.00 84.69 839 LYS A C 1
ATOM 6657 O O . LYS A 1 839 ? 14.729 30.805 3.398 1.00 84.69 839 LYS A O 1
ATOM 6662 N N . PRO A 1 840 ? 13.972 29.196 2.009 1.00 86.19 840 PRO A N 1
ATOM 6663 C CA . PRO A 1 840 ? 15.000 29.422 1.002 1.00 86.19 840 PRO A CA 1
ATOM 6664 C C . PRO A 1 840 ? 14.933 30.840 0.443 1.00 86.19 840 PRO A C 1
ATOM 6666 O O . PRO A 1 840 ? 13.838 31.344 0.178 1.00 86.19 840 PRO A O 1
ATOM 6669 N N . VAL A 1 841 ? 16.095 31.442 0.212 1.00 87.06 841 VAL A N 1
ATOM 6670 C CA . VAL A 1 841 ? 16.228 32.761 -0.408 1.00 87.06 841 VAL A CA 1
ATOM 6671 C C . VAL A 1 841 ? 16.705 32.569 -1.843 1.00 87.06 841 VAL A C 1
ATOM 6673 O O . VAL A 1 841 ? 17.738 31.952 -2.089 1.00 87.06 841 VAL A O 1
ATOM 6676 N N . ILE A 1 842 ? 15.937 33.065 -2.812 1.00 84.44 842 ILE A N 1
ATOM 6677 C CA . ILE A 1 842 ? 16.306 32.980 -4.230 1.00 84.44 842 ILE A CA 1
ATOM 6678 C C . ILE A 1 842 ? 17.378 34.041 -4.511 1.00 84.44 842 ILE A C 1
ATOM 6680 O O . ILE A 1 842 ? 17.169 35.224 -4.244 1.00 84.44 842 ILE A O 1
ATOM 6684 N N . ARG A 1 843 ? 18.527 33.614 -5.040 1.00 78.62 843 ARG A N 1
ATOM 6685 C CA . ARG A 1 843 ? 19.660 34.462 -5.435 1.00 78.62 843 ARG A CA 1
ATOM 6686 C C . ARG A 1 843 ? 19.793 34.402 -6.962 1.00 78.62 843 ARG A C 1
ATOM 6688 O O . ARG A 1 843 ? 20.352 33.454 -7.499 1.00 78.62 843 ARG A O 1
ATOM 6695 N N . GLY A 1 844 ? 19.281 35.404 -7.674 1.00 76.69 844 GLY A N 1
ATOM 6696 C CA . GLY A 1 844 ? 19.319 35.435 -9.147 1.00 76.69 844 GLY A CA 1
ATOM 6697 C C . GLY A 1 844 ? 18.452 34.358 -9.821 1.00 76.69 844 GLY A C 1
ATOM 6698 O O . GLY A 1 844 ? 17.597 33.749 -9.181 1.00 76.69 844 GLY A O 1
ATOM 6699 N N . ASP A 1 845 ? 18.670 34.126 -11.120 1.00 62.34 845 ASP A N 1
ATOM 6700 C CA . ASP A 1 845 ? 17.707 33.404 -11.971 1.00 62.34 845 ASP A CA 1
ATOM 6701 C C . ASP A 1 845 ? 17.629 31.883 -11.741 1.00 62.34 845 ASP A C 1
ATOM 6703 O O . ASP A 1 845 ? 16.643 31.266 -12.142 1.00 62.34 845 ASP A O 1
ATOM 6707 N N . ASN A 1 846 ? 18.621 31.254 -11.092 1.00 72.56 846 ASN A N 1
ATOM 6708 C CA . ASN A 1 846 ? 18.640 29.794 -10.882 1.00 72.56 846 ASN A CA 1
ATOM 6709 C C . ASN A 1 846 ? 19.338 29.320 -9.587 1.00 72.56 846 ASN A C 1
ATOM 6711 O O . ASN A 1 846 ? 19.570 28.119 -9.455 1.00 72.56 846 ASN A O 1
ATOM 6715 N N . LEU A 1 847 ? 19.689 30.196 -8.637 1.00 75.56 847 LEU A N 1
ATOM 6716 C CA . LEU A 1 847 ? 20.333 29.780 -7.381 1.00 75.56 847 LEU A CA 1
ATOM 6717 C C . LEU A 1 847 ? 19.420 30.016 -6.178 1.00 75.56 847 LEU A C 1
ATOM 6719 O O . LEU A 1 847 ? 18.667 30.985 -6.098 1.00 75.56 847 LEU A O 1
ATOM 6723 N N . VAL A 1 848 ? 19.497 29.100 -5.224 1.00 82.81 848 VAL A N 1
ATOM 6724 C CA . VAL A 1 848 ? 18.734 29.101 -3.984 1.00 82.81 848 VAL A CA 1
ATOM 6725 C C . VAL A 1 848 ? 19.714 28.957 -2.831 1.00 82.81 848 VAL A C 1
ATOM 6727 O O . VAL A 1 848 ? 20.442 27.971 -2.734 1.00 82.81 848 VAL A O 1
ATOM 6730 N N . GLU A 1 849 ? 19.709 29.945 -1.949 1.00 87.94 849 GLU A N 1
ATOM 6731 C CA . GLU A 1 849 ? 20.405 29.917 -0.672 1.00 87.94 849 GLU A CA 1
ATOM 6732 C C . GLU A 1 849 ? 19.495 29.263 0.372 1.00 87.94 849 GLU A C 1
ATOM 6734 O O . GLU A 1 849 ? 18.317 29.613 0.513 1.00 87.94 849 GLU A O 1
ATOM 6739 N N . VAL A 1 850 ? 20.024 28.272 1.083 1.00 88.88 850 VAL A N 1
ATOM 6740 C CA . VAL A 1 850 ? 19.327 27.587 2.173 1.00 88.88 850 VAL A CA 1
ATOM 6741 C C . VAL A 1 850 ? 20.204 27.651 3.414 1.00 88.88 850 VAL A C 1
ATOM 6743 O O . VAL A 1 850 ? 21.397 27.365 3.345 1.00 88.88 850 VAL A O 1
ATOM 6746 N N . THR A 1 851 ? 19.581 27.971 4.544 1.00 89.31 851 THR A N 1
ATOM 6747 C CA . THR A 1 851 ? 20.220 27.991 5.862 1.00 89.31 851 THR A CA 1
ATOM 6748 C C . THR A 1 851 ? 19.602 26.913 6.746 1.00 89.31 851 THR A C 1
ATOM 6750 O O . THR A 1 851 ? 18.381 26.711 6.747 1.00 89.31 851 THR A O 1
ATOM 6753 N N . LEU A 1 852 ? 20.441 26.210 7.496 1.00 89.94 852 LEU A N 1
ATOM 6754 C CA . LEU A 1 852 ? 20.078 25.198 8.478 1.00 89.94 852 LEU A CA 1
ATOM 6755 C C . LEU A 1 852 ? 20.610 25.622 9.848 1.00 89.94 852 LEU A C 1
ATOM 6757 O O . LEU A 1 852 ? 21.801 25.865 9.997 1.00 89.94 852 LEU A O 1
ATOM 6761 N N . HIS A 1 853 ? 19.734 25.643 10.847 1.00 88.38 853 HIS A N 1
ATOM 6762 C CA . HIS A 1 853 ? 20.093 25.827 12.251 1.00 88.38 853 HIS A CA 1
ATOM 6763 C C . HIS A 1 853 ? 20.017 24.492 12.980 1.00 88.38 853 HIS A C 1
ATOM 6765 O O . HIS A 1 853 ? 18.993 23.806 12.895 1.00 88.38 853 HIS A O 1
ATOM 6771 N N . VAL A 1 854 ? 21.086 24.128 13.684 1.00 87.38 854 VAL A N 1
ATOM 6772 C CA . VAL A 1 854 ? 21.145 22.954 14.561 1.00 87.38 854 VAL A CA 1
ATOM 6773 C C . VAL A 1 854 ? 21.766 23.385 15.885 1.00 87.38 854 VAL A C 1
ATOM 6775 O O . VAL A 1 854 ? 22.938 23.750 15.939 1.00 87.38 854 VAL A O 1
ATOM 6778 N N . ASP A 1 855 ? 20.961 23.355 16.944 1.00 84.94 855 ASP A N 1
ATOM 6779 C CA . ASP A 1 855 ? 21.320 23.857 18.275 1.00 84.94 855 ASP A CA 1
ATOM 6780 C C . ASP A 1 855 ? 21.825 25.318 18.227 1.00 84.94 855 ASP A C 1
ATOM 6782 O O . ASP A 1 855 ? 21.086 26.199 17.783 1.00 84.94 855 ASP A O 1
ATOM 6786 N N . CYS A 1 856 ? 23.072 25.582 18.633 1.00 79.12 856 CYS A N 1
ATOM 6787 C CA . CYS A 1 856 ? 23.699 26.910 18.601 1.00 79.12 856 CYS A CA 1
ATOM 6788 C C . CYS A 1 856 ? 24.451 27.225 17.292 1.00 79.12 856 CYS A C 1
ATOM 6790 O O . CYS A 1 856 ? 25.083 28.278 17.204 1.00 79.12 856 CYS A O 1
ATOM 6792 N N . GLN A 1 857 ? 24.432 26.332 16.294 1.00 84.50 857 GLN A N 1
ATOM 6793 C CA . GLN A 1 857 ? 25.191 26.484 15.048 1.00 84.50 857 GLN A CA 1
ATOM 6794 C C . GLN A 1 857 ? 24.287 26.701 13.828 1.00 84.50 857 GLN A C 1
ATOM 6796 O O . GLN A 1 857 ? 23.178 26.165 13.736 1.00 84.50 857 GLN A O 1
ATOM 6801 N N . SER A 1 858 ? 24.798 27.462 12.858 1.00 86.69 858 SER A N 1
ATOM 6802 C CA . SER A 1 858 ? 24.124 27.758 11.593 1.00 86.69 858 SER A CA 1
ATOM 6803 C C . SER A 1 858 ? 25.015 27.380 10.413 1.00 86.69 858 SER A C 1
ATOM 6805 O O . SER A 1 858 ? 26.167 27.797 10.336 1.00 86.69 858 SER A O 1
ATOM 6807 N N . PHE A 1 859 ? 24.450 26.645 9.463 1.00 87.81 859 PHE A N 1
ATOM 6808 C CA . PHE A 1 859 ? 25.093 26.216 8.224 1.00 87.81 859 PHE A CA 1
ATOM 6809 C C . PHE A 1 859 ? 24.355 26.850 7.041 1.00 87.81 859 PHE A C 1
ATOM 6811 O O . PHE A 1 859 ? 23.124 26.893 7.042 1.00 87.81 859 PHE A O 1
ATOM 6818 N N . GLY A 1 860 ? 25.074 27.326 6.024 1.00 85.69 860 GLY A N 1
ATOM 6819 C CA . GLY A 1 860 ? 24.486 27.953 4.835 1.00 85.69 860 GLY A CA 1
ATOM 6820 C C . GLY A 1 860 ? 25.115 27.427 3.550 1.00 85.69 860 GLY A C 1
ATOM 6821 O O . GLY A 1 860 ? 26.328 27.249 3.491 1.00 85.69 860 GLY A O 1
ATOM 6822 N N . VAL A 1 861 ? 24.296 27.171 2.525 1.00 85.44 861 VAL A N 1
ATOM 6823 C CA . VAL A 1 861 ? 24.773 26.746 1.201 1.00 85.44 861 VAL A CA 1
ATOM 6824 C C . VAL A 1 861 ? 23.945 27.385 0.091 1.00 85.44 861 VAL A C 1
ATOM 6826 O O . VAL A 1 861 ? 22.732 27.568 0.225 1.00 85.44 861 VAL A O 1
ATOM 6829 N N . ILE A 1 862 ? 24.598 27.682 -1.031 1.00 81.81 862 ILE A N 1
ATOM 6830 C CA . ILE A 1 862 ? 23.960 28.139 -2.266 1.00 81.81 862 ILE A CA 1
ATOM 6831 C C . ILE A 1 862 ? 23.974 26.975 -3.257 1.00 81.81 862 ILE A C 1
ATOM 6833 O O . ILE A 1 862 ? 25.012 26.371 -3.507 1.00 81.81 862 ILE A O 1
ATOM 6837 N N . SER A 1 863 ? 22.817 26.635 -3.820 1.00 75.38 863 SER A N 1
ATOM 6838 C CA . SER A 1 863 ? 22.696 25.552 -4.799 1.00 75.38 863 SER A CA 1
ATOM 6839 C C . SER A 1 863 ? 21.671 25.888 -5.871 1.00 75.38 863 SER A C 1
ATOM 6841 O O . SER A 1 863 ? 20.756 26.673 -5.646 1.00 75.38 863 SER A O 1
ATOM 6843 N N . THR A 1 864 ? 21.759 25.232 -7.025 1.00 74.56 864 THR A N 1
ATOM 6844 C CA . THR A 1 864 ? 20.736 25.319 -8.077 1.00 74.56 864 THR A CA 1
ATOM 6845 C C . THR A 1 864 ? 19.413 24.655 -7.682 1.00 74.56 864 THR A C 1
ATOM 6847 O O . THR A 1 864 ? 18.373 24.914 -8.284 1.00 74.56 864 THR A O 1
ATOM 6850 N N . ASN A 1 865 ? 19.424 23.792 -6.656 1.00 74.00 865 ASN A N 1
ATOM 6851 C CA . ASN A 1 865 ? 18.251 23.050 -6.205 1.00 74.00 865 ASN A CA 1
ATOM 6852 C C . ASN A 1 865 ? 18.148 23.026 -4.673 1.00 74.00 865 ASN A C 1
ATOM 6854 O O . ASN A 1 865 ? 19.047 22.556 -3.976 1.00 74.00 865 ASN A O 1
ATOM 6858 N N . GLN A 1 866 ? 16.988 23.436 -4.149 1.00 77.69 866 GLN A N 1
ATOM 6859 C CA . GLN A 1 866 ? 16.686 23.428 -2.714 1.00 77.69 866 GLN A CA 1
ATOM 6860 C C . GLN A 1 866 ? 16.872 22.045 -2.060 1.00 77.69 866 GLN A C 1
ATOM 6862 O O . GLN A 1 866 ? 17.321 21.965 -0.918 1.00 77.69 866 GLN A O 1
ATOM 6867 N N . LYS A 1 867 ? 16.511 20.947 -2.740 1.00 70.94 867 LYS A N 1
ATOM 6868 C CA . LYS A 1 867 ? 16.668 19.588 -2.193 1.00 70.94 867 LYS A CA 1
ATOM 6869 C C . LYS A 1 867 ? 18.145 19.219 -2.032 1.00 70.94 867 LYS A C 1
ATOM 6871 O O . LYS A 1 867 ? 18.515 18.718 -0.974 1.00 70.94 867 LYS A O 1
ATOM 6876 N N . LYS A 1 868 ? 18.976 19.524 -3.039 1.00 71.25 868 LYS A N 1
ATOM 6877 C CA . LYS A 1 868 ? 20.434 19.312 -2.981 1.00 71.25 868 LYS A CA 1
ATOM 6878 C C . LYS A 1 868 ? 21.057 20.148 -1.861 1.00 71.25 868 LYS A C 1
ATOM 6880 O O . LYS A 1 868 ? 21.774 19.599 -1.035 1.00 71.25 868 LYS A O 1
ATOM 6885 N N . ALA A 1 869 ? 20.684 21.426 -1.753 1.00 77.44 869 ALA A N 1
ATOM 6886 C CA . ALA A 1 869 ? 21.133 22.298 -0.666 1.00 77.44 869 ALA A CA 1
ATOM 6887 C C . ALA A 1 869 ? 20.829 21.718 0.727 1.00 77.44 869 ALA A C 1
ATOM 6889 O O . ALA A 1 869 ? 21.709 21.652 1.579 1.00 77.44 869 ALA A O 1
ATOM 6890 N N . LYS A 1 870 ? 19.599 21.241 0.961 1.00 79.19 870 LYS A N 1
ATOM 6891 C CA . LYS A 1 870 ? 19.217 20.647 2.254 1.00 79.19 870 LYS A CA 1
ATOM 6892 C C . LYS A 1 870 ? 20.006 19.386 2.603 1.00 79.19 870 LYS A C 1
ATOM 6894 O O . LYS A 1 870 ? 20.315 19.190 3.773 1.00 79.19 870 LYS A O 1
ATOM 6899 N N . LEU A 1 871 ? 20.308 18.543 1.614 1.00 75.19 871 LEU A N 1
ATOM 6900 C CA . LEU A 1 871 ? 21.117 17.337 1.812 1.00 75.19 871 LEU A CA 1
ATOM 6901 C C . LEU A 1 871 ? 22.566 17.684 2.164 1.00 75.19 871 LEU A C 1
ATOM 6903 O O . LEU A 1 871 ? 23.090 17.129 3.125 1.00 75.19 871 LEU A O 1
ATOM 6907 N N . ILE A 1 872 ? 23.172 18.638 1.448 1.00 76.25 872 ILE A N 1
ATOM 6908 C CA . ILE A 1 872 ? 24.531 19.125 1.733 1.00 76.25 872 ILE A CA 1
ATOM 6909 C C . ILE A 1 872 ? 24.599 19.680 3.158 1.00 76.25 872 ILE A C 1
ATOM 6911 O O . ILE A 1 872 ? 25.444 19.262 3.940 1.00 76.25 872 ILE A O 1
ATOM 6915 N N . LEU A 1 873 ? 23.654 20.546 3.532 1.00 82.56 873 LEU A N 1
ATOM 6916 C CA . LEU A 1 873 ? 23.581 21.110 4.882 1.00 82.56 873 LEU A CA 1
ATOM 6917 C C . LEU A 1 873 ? 23.428 20.035 5.961 1.00 82.56 873 LEU A C 1
ATOM 6919 O O . LEU A 1 873 ? 24.072 20.118 7.001 1.00 82.56 873 LEU A O 1
ATOM 6923 N N . ALA A 1 874 ? 22.588 19.024 5.722 1.00 80.50 874 ALA A N 1
ATOM 6924 C CA . ALA A 1 874 ? 22.412 17.930 6.669 1.00 80.50 874 ALA A CA 1
ATOM 6925 C C . ALA A 1 874 ? 23.683 17.079 6.812 1.00 80.50 874 ALA A C 1
ATOM 6927 O O . ALA A 1 874 ? 24.015 16.692 7.928 1.00 80.50 874 ALA A O 1
ATOM 6928 N N . SER A 1 875 ? 24.405 16.831 5.714 1.00 77.38 875 SER A N 1
ATOM 6929 C CA . SER A 1 875 ? 25.712 16.162 5.733 1.00 77.38 875 SER A CA 1
ATOM 6930 C C . SER A 1 875 ? 26.741 16.972 6.527 1.00 77.38 875 SER A C 1
ATOM 6932 O O . SER A 1 875 ? 27.336 16.444 7.461 1.00 77.38 875 SER A O 1
ATOM 6934 N N . MET A 1 876 ? 26.883 18.269 6.225 1.00 79.94 876 MET A N 1
ATOM 6935 C CA . MET A 1 876 ? 27.801 19.175 6.929 1.00 79.94 876 MET A CA 1
ATOM 6936 C C . MET A 1 876 ? 27.517 19.215 8.431 1.00 79.94 876 MET A C 1
ATOM 6938 O O . MET A 1 876 ? 28.437 19.084 9.233 1.00 79.94 876 MET A O 1
ATOM 6942 N N . ALA A 1 877 ? 26.243 19.347 8.812 1.00 83.31 877 ALA A N 1
ATOM 6943 C CA . ALA A 1 877 ? 25.847 19.355 10.212 1.00 83.31 877 ALA A CA 1
ATOM 6944 C C . ALA A 1 877 ? 26.152 18.011 10.889 1.00 83.31 877 ALA A C 1
ATOM 6946 O O . ALA A 1 877 ? 26.741 17.985 11.963 1.00 83.31 877 ALA A O 1
ATOM 6947 N N . LEU A 1 878 ? 25.797 16.882 10.266 1.00 79.31 878 LEU A N 1
ATOM 6948 C CA . LEU A 1 878 ? 26.078 15.564 10.839 1.00 79.31 878 LEU A CA 1
ATOM 6949 C C . LEU A 1 878 ? 27.578 15.312 11.023 1.00 79.31 878 LEU A C 1
ATOM 6951 O O . LEU A 1 878 ? 27.936 14.760 12.057 1.00 79.31 878 LEU A O 1
ATOM 6955 N N . LYS A 1 879 ? 28.430 15.743 10.082 1.00 78.38 879 LYS A N 1
ATOM 6956 C CA . LYS A 1 879 ? 29.894 15.661 10.212 1.00 78.38 879 LYS A CA 1
ATOM 6957 C C . LYS A 1 879 ? 30.401 16.508 11.376 1.00 78.38 879 LYS A C 1
ATOM 6959 O O . LYS A 1 879 ? 31.051 15.966 12.265 1.00 78.38 879 LYS A O 1
ATOM 6964 N N . ALA A 1 880 ? 29.996 17.779 11.439 1.00 79.44 880 ALA A N 1
ATOM 6965 C CA . ALA A 1 880 ? 30.383 18.689 12.519 1.00 79.44 880 ALA A CA 1
ATOM 6966 C C . ALA A 1 880 ? 30.046 18.123 13.914 1.00 79.44 880 ALA A C 1
ATOM 6968 O O . ALA A 1 880 ? 30.870 18.166 14.817 1.00 79.44 880 ALA A O 1
ATOM 6969 N N . PHE A 1 881 ? 28.866 17.514 14.084 1.00 77.12 881 PHE A N 1
ATOM 6970 C CA . PHE A 1 881 ? 28.452 16.919 15.365 1.00 77.12 881 PHE A CA 1
ATOM 6971 C C . PHE A 1 881 ? 28.927 15.469 15.594 1.00 77.12 881 PHE A C 1
ATOM 6973 O O . PHE A 1 881 ? 28.655 14.909 16.657 1.00 77.12 881 PHE A O 1
ATOM 6980 N N . CYS A 1 882 ? 29.571 14.824 14.616 1.00 65.69 882 CYS A N 1
ATOM 6981 C CA . CYS A 1 882 ? 30.145 13.480 14.756 1.00 65.69 882 CYS A CA 1
ATOM 6982 C C . CYS A 1 882 ? 31.656 13.506 15.023 1.00 65.69 882 CYS A C 1
ATOM 6984 O O . CYS A 1 882 ? 32.143 12.612 15.711 1.00 65.69 882 CYS A O 1
ATOM 6986 N N . GLU A 1 883 ? 32.377 14.503 14.507 1.00 51.62 883 GLU A N 1
ATOM 6987 C CA . GLU A 1 883 ? 33.817 14.690 14.741 1.00 51.62 883 GLU A CA 1
ATOM 6988 C C . GLU A 1 883 ? 34.098 15.312 16.122 1.00 51.62 883 GLU A C 1
ATOM 6990 O O . GLU A 1 883 ? 35.056 14.928 16.794 1.00 51.62 883 GLU A O 1
ATOM 6995 N N . ASP A 1 884 ? 33.202 16.176 16.606 1.00 46.66 884 ASP A N 1
ATOM 6996 C CA . ASP A 1 884 ? 33.262 16.747 17.950 1.00 46.66 884 ASP A CA 1
ATOM 6997 C C . ASP A 1 884 ? 32.575 15.817 18.963 1.00 46.66 884 ASP A C 1
ATOM 6999 O O . ASP A 1 884 ? 31.380 15.924 19.253 1.00 46.66 884 ASP A O 1
ATOM 7003 N N . GLY A 1 885 ? 33.331 14.864 19.513 1.00 39.34 885 GLY A N 1
ATOM 7004 C CA . GLY A 1 885 ? 32.872 14.005 20.602 1.00 39.34 885 GLY A CA 1
ATOM 7005 C C . GLY A 1 885 ? 32.342 14.818 21.789 1.00 39.34 885 GLY A C 1
ATOM 7006 O O . GLY A 1 885 ? 33.121 15.316 22.592 1.00 39.34 885 GLY A O 1
ATOM 7007 N N . GLY A 1 886 ? 31.013 14.921 21.903 1.00 44.84 886 GLY A N 1
ATOM 7008 C CA . GLY A 1 886 ? 30.294 15.419 23.077 1.00 44.84 886 GLY A CA 1
ATOM 7009 C C . GLY A 1 886 ? 30.803 16.753 23.626 1.00 44.84 886 GLY A C 1
ATOM 7010 O O . GLY A 1 886 ? 31.392 16.782 24.704 1.00 44.84 886 GLY A O 1
ATOM 7011 N N . ILE A 1 887 ? 30.534 17.868 22.945 1.00 34.06 887 ILE A N 1
ATOM 7012 C CA . ILE A 1 887 ? 30.808 19.183 23.533 1.00 34.06 887 ILE A CA 1
ATOM 7013 C C . ILE A 1 887 ? 29.720 19.529 24.558 1.00 34.06 887 ILE A C 1
ATOM 7015 O O . ILE A 1 887 ? 28.534 19.659 24.249 1.00 34.06 887 ILE A O 1
ATOM 7019 N N . ALA A 1 888 ? 30.184 19.634 25.802 1.00 34.28 888 ALA A N 1
ATOM 7020 C CA . ALA A 1 888 ? 29.502 20.175 26.963 1.00 34.28 888 ALA A CA 1
ATOM 7021 C C . ALA A 1 888 ? 28.968 21.596 26.717 1.00 34.28 888 ALA A C 1
ATOM 7023 O O . ALA A 1 888 ? 29.527 22.346 25.926 1.00 34.28 888 ALA A O 1
ATOM 7024 N N . GLU A 1 889 ? 27.901 21.946 27.440 1.00 36.28 889 GLU A N 1
ATOM 7025 C CA . GLU A 1 889 ? 27.276 23.273 27.552 1.00 36.28 889 GLU A CA 1
ATOM 7026 C C . GLU A 1 889 ? 28.152 24.448 27.067 1.00 36.28 889 GLU A C 1
ATOM 7028 O O . GLU A 1 889 ? 28.981 24.978 27.808 1.00 36.28 889 GLU A O 1
ATOM 7033 N N . CYS A 1 890 ? 27.944 24.902 25.826 1.00 28.17 890 CYS A N 1
ATOM 7034 C CA . CYS A 1 890 ? 28.543 26.145 25.354 1.00 28.17 890 CYS A CA 1
ATOM 7035 C C . CYS A 1 890 ? 27.663 27.333 25.742 1.00 28.17 890 CYS A C 1
ATOM 7037 O O . CYS A 1 890 ? 26.598 27.588 25.175 1.00 28.17 890 CYS A O 1
ATOM 7039 N N . SER A 1 891 ? 28.168 28.065 26.728 1.00 26.77 891 SER A N 1
ATOM 7040 C CA . SER A 1 891 ? 27.803 29.427 27.068 1.00 26.77 891 SER A CA 1
ATOM 7041 C C . SER A 1 891 ? 27.925 30.367 25.862 1.00 26.77 891 SER A C 1
ATOM 7043 O O . SER A 1 891 ? 28.791 30.247 24.998 1.00 26.77 891 SER A O 1
ATOM 7045 N N . SER A 1 892 ? 27.012 31.331 25.828 1.00 30.55 892 SER A N 1
ATOM 7046 C CA . SER A 1 892 ? 26.940 32.436 24.880 1.00 30.55 892 SER A CA 1
ATOM 7047 C C . SER A 1 892 ? 28.266 33.196 24.751 1.00 30.55 892 SER A C 1
ATOM 7049 O O . SER A 1 892 ? 28.652 33.881 25.696 1.00 30.55 892 SER A O 1
ATOM 7051 N N . ASN A 1 893 ? 28.917 33.136 23.585 1.00 27.95 893 ASN A N 1
ATOM 7052 C CA . ASN A 1 893 ? 29.554 34.284 22.924 1.00 27.95 893 ASN A CA 1
ATOM 7053 C C . ASN A 1 893 ? 30.027 33.908 21.512 1.00 27.95 893 ASN A C 1
ATOM 7055 O O . ASN A 1 893 ? 30.599 32.848 21.288 1.00 27.95 893 ASN A O 1
ATOM 7059 N N . GLY A 1 894 ? 29.711 34.773 20.547 1.00 34.31 894 GLY A N 1
ATOM 7060 C CA . GLY A 1 894 ? 29.742 34.462 19.123 1.00 34.31 894 GLY A CA 1
ATOM 7061 C C . GLY A 1 894 ? 31.110 34.508 18.445 1.00 34.31 894 GLY A C 1
ATOM 7062 O O . GLY A 1 894 ? 31.984 35.295 18.792 1.00 34.31 894 GLY A O 1
ATOM 7063 N N . SER A 1 895 ? 31.241 33.700 17.395 1.00 24.89 895 SER A N 1
ATOM 7064 C CA . SER A 1 895 ? 31.836 34.054 16.097 1.00 24.89 895 SER A CA 1
ATOM 7065 C C . SER A 1 895 ? 31.643 32.877 15.126 1.00 24.89 895 SER A C 1
ATOM 7067 O O . SER A 1 895 ? 31.881 31.726 15.472 1.00 24.89 895 SER A O 1
ATOM 7069 N N . LEU A 1 896 ? 31.134 33.166 13.925 1.00 26.62 896 LEU A N 1
ATOM 7070 C CA . LEU A 1 896 ? 30.921 32.200 12.838 1.00 26.62 896 LEU A CA 1
ATOM 7071 C C . LEU A 1 896 ? 32.260 31.861 12.158 1.00 26.62 896 LEU A C 1
ATOM 7073 O O . LEU A 1 896 ? 32.930 32.797 11.711 1.00 26.62 896 LEU A O 1
ATOM 7077 N N . PRO A 1 897 ? 32.625 30.583 11.955 1.00 26.00 897 PRO A N 1
ATOM 7078 C CA . PRO A 1 897 ? 33.655 30.231 10.989 1.00 26.00 897 PRO A CA 1
ATOM 7079 C C . PRO A 1 897 ? 33.049 30.274 9.577 1.00 26.00 897 PRO A C 1
ATOM 7081 O O . PRO A 1 897 ? 32.182 29.478 9.220 1.00 26.00 897 PRO A O 1
ATOM 7084 N N . ARG A 1 898 ? 33.489 31.235 8.758 1.00 25.42 898 ARG A N 1
ATOM 7085 C CA . ARG A 1 898 ? 33.272 31.210 7.305 1.00 25.42 898 ARG A CA 1
ATOM 7086 C C . ARG A 1 898 ? 34.360 30.338 6.684 1.00 25.42 898 ARG A C 1
ATOM 7088 O O . ARG A 1 898 ? 35.498 30.783 6.589 1.00 25.42 898 ARG A O 1
ATOM 7095 N N . PHE A 1 899 ? 34.009 29.139 6.234 1.00 26.22 899 PHE A N 1
ATOM 7096 C CA . PHE A 1 899 ? 34.825 28.421 5.258 1.00 26.22 899 PHE A CA 1
ATOM 7097 C C . PHE A 1 899 ? 34.465 28.941 3.864 1.00 26.22 899 PHE A C 1
ATOM 7099 O O . PHE A 1 899 ? 33.317 28.842 3.433 1.00 26.22 899 PHE A O 1
ATOM 7106 N N . SER A 1 900 ? 35.429 29.575 3.200 1.00 23.55 900 SER A N 1
ATOM 7107 C CA . SER A 1 900 ? 35.341 29.968 1.795 1.00 23.55 900 SER A CA 1
ATOM 7108 C C . SER A 1 900 ? 35.600 28.746 0.914 1.00 23.55 900 SER A C 1
ATOM 7110 O O . SER A 1 900 ? 36.680 28.163 1.009 1.00 23.55 900 SER A O 1
ATOM 7112 N N . SER A 1 901 ? 34.619 28.384 0.085 1.00 27.55 901 SER A N 1
ATOM 7113 C CA . SER A 1 901 ? 34.801 27.566 -1.121 1.00 27.55 901 SER A CA 1
ATOM 7114 C C . SER A 1 901 ? 35.324 28.421 -2.263 1.00 27.55 901 SER A C 1
ATOM 7116 O O . SER A 1 901 ? 34.701 29.496 -2.463 1.00 27.55 901 SER A O 1
#

Mean predicted aligned error: 15.6 Å